Protein AF-A0A8S1ZL82-F1 (afdb_monomer_lite)

Radius of gyration: 38.03 Å; chains: 1; bounding box: 120×97×83 Å

Sequence (830 aa):
MGTSSDPIQDGSDEQQKRSEIYTYEAPWHIYAMNWSVRRDKKYRLAITSLLEQYPNRVEIVQLDESNGEIRSDPNLSFEHPYPPTKTIFIPDKECQRPDLLATSSDFLRLWRIADDHSRVELKSCLNSNKNSEFCGPLTSFDWNEAEPRRIGTSSTDTTCTIWDIEREAVDTQLIAHDKEVFDIAWGGVGVFASVSADGSVRVFDLRDKEHSTIIYESSEPDTPLVRLGWNKQDPRYMATIIMDSAKVVVLDIRFPALPVVELQRHQASVNAIAWAPHSSCHICTAGDDSQALIWDISSMGQHVEGGLDPILAYTAGAEIEQLQWSSSQPDWVAIAFSTKLQILRVSIKSMRKKVLQLGSYFRQIYQDTPQQSIGYLVVMAQPCKDGLSSQNISTLVQLSNSSFPILPLSASTLLSASSATLYNKLLSLVAMASATFSVAKPSLQGFSEFSGLRNSSALPFAKKSSSDEFVSFVSFQTSAMGSNGGYRKGVTEAKIKVAINGFGRIGRNFLRCWHGRKDSPLDVVVINDTGGVKQASHLLKYDSTLGIFDADVKPSGDAALSVDGKIIQIVSDRNPSNLPWGELGIDLVIEGTGVFVDRDGAGKHLQAGAKKVLITAPGKGDIPTYVVGVNAELYSHEDTIISNASCTTNCLAPFVKVLDQKFGIIKGTMTTTHSYTGDQRLLDASHRDLRRARAAALNIVPTSTGAAKAVALVLPNLKGKLNGIALRVPTPNVSVVDLVVQVSKKTFAEEVNAAFRDAAEKELKGILDVCDEPLVSVDFRCSDVSSTIDSSLTMVMGDDMVKVIAWYDNEWGYSQRVVDLADIVANNWK

Structure (mmCIF, N/CA/C/O backbone):
data_AF-A0A8S1ZL82-F1
#
_entry.id   AF-A0A8S1ZL82-F1
#
loop_
_atom_site.group_PDB
_atom_site.id
_atom_site.type_symbol
_atom_site.label_atom_id
_atom_site.label_alt_id
_atom_site.label_comp_id
_atom_site.label_asym_id
_atom_site.label_entity_id
_atom_site.label_seq_id
_atom_site.pdbx_PDB_ins_code
_atom_site.Cartn_x
_atom_site.Cartn_y
_atom_site.Cartn_z
_atom_site.occupancy
_atom_site.B_iso_or_equiv
_atom_site.auth_seq_id
_atom_site.auth_comp_id
_atom_site.auth_asym_id
_atom_site.auth_atom_id
_atom_site.pdbx_PDB_model_num
ATOM 1 N N . MET A 1 1 ? 76.113 -52.908 -28.881 1.00 34.47 1 MET A N 1
ATOM 2 C CA . MET A 1 1 ? 76.705 -51.868 -28.014 1.00 34.47 1 MET A CA 1
ATOM 3 C C . MET A 1 1 ? 75.876 -50.612 -28.230 1.00 34.47 1 MET A C 1
ATOM 5 O O . MET A 1 1 ? 75.814 -50.190 -29.368 1.00 34.47 1 MET A O 1
ATOM 9 N N . GLY A 1 2 ? 75.137 -50.015 -27.306 1.00 31.36 2 GLY A N 1
ATOM 10 C CA . GLY A 1 2 ? 74.846 -50.250 -25.895 1.00 31.36 2 GLY A CA 1
ATOM 11 C C . GLY A 1 2 ? 74.041 -49.029 -25.405 1.00 31.36 2 GLY A C 1
ATOM 12 O O . GLY A 1 2 ? 74.426 -47.917 -25.742 1.00 31.36 2 GLY A O 1
ATOM 13 N N . THR A 1 3 ? 72.944 -49.285 -24.670 1.00 29.55 3 THR A N 1
ATOM 14 C CA . THR A 1 3 ? 72.361 -48.498 -23.541 1.00 29.55 3 THR A CA 1
ATOM 15 C C . THR A 1 3 ? 71.909 -47.041 -23.793 1.00 29.55 3 THR A C 1
ATOM 17 O O . THR A 1 3 ? 72.737 -46.188 -24.075 1.00 29.55 3 THR A O 1
ATOM 20 N N . SER A 1 4 ? 70.592 -46.743 -23.821 1.00 30.91 4 SER A N 1
ATOM 21 C CA . SER A 1 4 ? 69.729 -46.250 -22.699 1.00 30.91 4 SER A CA 1
ATOM 22 C C . SER A 1 4 ? 70.247 -44.951 -22.054 1.00 30.91 4 SER A C 1
ATOM 24 O O . SER A 1 4 ? 71.387 -44.942 -21.614 1.00 30.91 4 SER A O 1
ATOM 26 N N . SER A 1 5 ? 69.500 -43.849 -21.935 1.00 28.42 5 SER A N 1
ATOM 27 C CA . SER A 1 5 ? 68.243 -43.701 -21.179 1.00 28.42 5 SER A CA 1
ATOM 28 C C . SER A 1 5 ? 67.666 -42.279 -21.338 1.00 28.42 5 SER A C 1
ATOM 30 O O . SER A 1 5 ? 68.441 -41.323 -21.332 1.00 28.42 5 SER A O 1
ATOM 32 N N . ASP A 1 6 ? 66.337 -42.135 -21.374 1.00 33.97 6 ASP A N 1
ATOM 33 C CA . ASP A 1 6 ? 65.649 -40.870 -21.053 1.00 33.97 6 ASP A CA 1
ATOM 34 C C . ASP A 1 6 ? 65.973 -40.419 -19.616 1.00 33.97 6 ASP A C 1
ATOM 36 O O . ASP A 1 6 ? 66.209 -41.258 -18.736 1.00 33.97 6 ASP A O 1
ATOM 40 N N . PRO A 1 7 ? 65.893 -39.106 -19.345 1.00 33.12 7 PRO A N 1
ATOM 41 C CA . PRO A 1 7 ? 64.862 -38.704 -18.398 1.00 33.12 7 PRO A CA 1
ATOM 42 C C . PRO A 1 7 ? 64.059 -37.480 -18.854 1.00 33.12 7 PRO A C 1
ATOM 44 O O . PRO A 1 7 ? 64.580 -36.487 -19.355 1.00 33.12 7 PRO A O 1
ATOM 47 N N . ILE A 1 8 ? 62.762 -37.579 -18.581 1.00 40.31 8 ILE A N 1
ATOM 48 C CA . ILE A 1 8 ? 61.794 -36.492 -18.452 1.00 40.31 8 ILE A CA 1
ATOM 49 C C . ILE A 1 8 ? 62.389 -35.401 -17.546 1.00 40.31 8 ILE A C 1
ATOM 51 O O . ILE A 1 8 ? 62.760 -35.688 -16.407 1.00 40.31 8 ILE A O 1
ATOM 55 N N . GLN A 1 9 ? 62.457 -34.162 -18.035 1.00 30.42 9 GLN A N 1
ATOM 56 C CA . GLN A 1 9 ? 62.711 -32.983 -17.210 1.00 30.42 9 GLN A CA 1
ATOM 57 C C . GLN A 1 9 ? 61.569 -31.985 -17.401 1.00 30.42 9 GLN A C 1
ATOM 59 O O . GLN A 1 9 ? 61.278 -31.560 -18.519 1.00 30.42 9 GLN A O 1
ATOM 64 N N . ASP A 1 10 ? 60.913 -31.701 -16.277 1.00 28.47 10 ASP A N 1
ATOM 65 C CA . ASP A 1 10 ? 59.808 -30.772 -16.081 1.00 28.47 10 ASP A CA 1
ATOM 66 C C . ASP A 1 10 ? 59.998 -29.458 -16.844 1.00 28.47 10 ASP A C 1
ATOM 68 O O . ASP A 1 10 ? 60.932 -28.694 -16.589 1.00 28.47 10 ASP A O 1
ATOM 72 N N . GLY A 1 11 ? 59.049 -29.156 -17.730 1.00 26.94 11 GLY A N 1
ATOM 73 C CA . GLY A 1 11 ? 58.775 -27.783 -18.120 1.00 26.94 11 GLY A CA 1
ATOM 74 C C . GLY A 1 11 ? 58.165 -27.074 -16.919 1.00 26.94 11 GLY A C 1
ATOM 75 O O . GLY A 1 11 ? 56.974 -27.208 -16.657 1.00 26.94 11 GLY A O 1
ATOM 76 N N . SER A 1 12 ? 58.993 -26.359 -16.165 1.00 29.56 12 SER A N 1
ATOM 77 C CA . SER A 1 12 ? 58.534 -25.415 -15.157 1.00 29.56 12 SER A CA 1
ATOM 78 C C . SER A 1 12 ? 57.616 -24.386 -15.820 1.00 29.56 12 SER A C 1
ATOM 80 O O . SER A 1 12 ? 58.075 -23.568 -16.618 1.00 29.56 12 SER A O 1
ATOM 82 N N . ASP A 1 13 ? 56.329 -24.441 -15.475 1.00 32.41 13 ASP A N 1
ATOM 83 C CA . ASP A 1 13 ? 55.344 -23.382 -15.685 1.00 32.41 13 ASP A CA 1
ATOM 84 C C . ASP A 1 13 ? 55.840 -22.080 -15.025 1.00 32.41 13 ASP A C 1
ATOM 86 O O . ASP A 1 13 ? 55.470 -21.737 -13.900 1.00 32.41 13 ASP A O 1
ATOM 90 N N . GLU A 1 14 ? 56.666 -21.307 -15.729 1.00 33.59 14 GLU A N 1
ATOM 91 C CA . GLU A 1 14 ? 56.833 -19.878 -15.466 1.00 33.59 14 GLU A CA 1
ATOM 92 C C . GLU A 1 14 ? 55.603 -19.127 -16.001 1.00 33.59 14 GLU A C 1
ATOM 94 O O . GLU A 1 14 ? 55.660 -18.323 -16.930 1.00 33.59 14 GLU A O 1
ATOM 99 N N . GLN A 1 15 ? 54.443 -19.373 -15.388 1.00 36.78 15 GLN A N 1
ATOM 100 C CA . GLN A 1 15 ? 53.343 -18.418 -15.428 1.00 36.78 15 GLN A CA 1
ATOM 101 C C . GLN A 1 15 ? 53.740 -17.234 -14.540 1.00 36.78 15 GLN A C 1
ATOM 103 O O . GLN A 1 15 ? 53.527 -17.237 -13.327 1.00 36.78 15 GLN A O 1
ATOM 108 N N . GLN A 1 16 ? 54.361 -16.227 -15.158 1.00 38.34 16 GLN A N 1
ATOM 109 C CA . GLN A 1 16 ? 54.589 -14.903 -14.580 1.00 38.34 16 GLN A CA 1
ATOM 110 C C . GLN A 1 16 ? 53.343 -14.459 -13.795 1.00 38.34 16 GLN A C 1
ATOM 112 O O . GLN A 1 16 ? 52.263 -14.268 -14.363 1.00 38.34 16 GLN A O 1
ATOM 117 N N . LYS A 1 17 ? 53.483 -14.330 -12.470 1.00 42.28 17 LYS A N 1
ATOM 118 C CA . LYS A 1 17 ? 52.454 -13.809 -11.560 1.00 42.28 17 LYS A CA 1
ATOM 119 C C . LYS A 1 17 ? 52.067 -12.398 -12.022 1.00 42.28 17 LYS A C 1
ATOM 121 O O . LYS A 1 17 ? 52.764 -11.436 -11.714 1.00 42.28 17 LYS A O 1
ATOM 126 N N . ARG A 1 18 ? 50.978 -12.269 -12.787 1.00 58.09 18 ARG A N 1
ATOM 127 C CA . ARG A 1 18 ? 50.411 -10.964 -13.159 1.00 58.09 18 ARG A CA 1
ATOM 128 C C . ARG A 1 18 ? 50.005 -10.226 -11.882 1.00 58.09 18 ARG A C 1
ATOM 130 O O . ARG A 1 18 ? 49.326 -10.815 -11.042 1.00 58.09 18 ARG A O 1
ATOM 137 N N . SER A 1 19 ? 50.430 -8.969 -11.742 1.00 60.78 19 SER A N 1
ATOM 138 C CA . SER A 1 19 ? 50.039 -8.126 -10.609 1.00 60.78 19 SER A CA 1
ATOM 139 C C . SER A 1 19 ? 48.513 -8.003 -10.538 1.00 60.78 19 SER A C 1
ATOM 141 O O . SER A 1 19 ? 47.848 -7.833 -11.558 1.00 60.78 19 SER A O 1
ATOM 143 N N . GLU A 1 20 ? 47.947 -8.108 -9.337 1.00 81.00 20 GLU A N 1
ATOM 144 C CA . GLU A 1 20 ? 46.503 -7.943 -9.102 1.00 81.00 20 GLU A CA 1
ATOM 145 C C . GLU A 1 20 ? 46.113 -6.470 -8.885 1.00 81.00 20 GLU A C 1
ATOM 147 O O . GLU A 1 20 ? 44.926 -6.144 -8.825 1.00 81.00 20 GLU A O 1
ATOM 152 N N . ILE A 1 21 ? 47.115 -5.587 -8.788 1.00 89.12 21 ILE A N 1
ATOM 153 C CA . ILE A 1 21 ? 46.979 -4.146 -8.573 1.00 89.12 21 ILE A CA 1
ATOM 154 C C . ILE A 1 21 ? 47.953 -3.422 -9.501 1.00 89.12 21 ILE A C 1
ATOM 156 O O . ILE A 1 21 ? 49.148 -3.725 -9.509 1.00 89.12 21 ILE A O 1
ATOM 160 N N . TYR A 1 22 ? 47.460 -2.435 -10.241 1.00 93.06 22 TYR A N 1
ATOM 161 C CA . TYR A 1 22 ? 48.294 -1.540 -11.042 1.00 93.06 22 TYR A CA 1
ATOM 162 C C . TYR A 1 22 ? 48.077 -0.103 -10.587 1.00 93.06 22 TYR A C 1
ATOM 164 O O . TYR A 1 22 ? 46.942 0.293 -10.330 1.00 93.06 22 TYR A O 1
ATOM 172 N N . THR A 1 23 ? 49.163 0.659 -10.458 1.00 93.31 23 THR A N 1
ATOM 173 C CA . THR A 1 23 ? 49.137 2.048 -9.982 1.00 93.31 23 THR A CA 1
ATOM 174 C C . THR A 1 23 ? 49.694 2.969 -11.058 1.00 93.31 23 THR A C 1
ATOM 176 O O . THR A 1 23 ? 50.734 2.675 -11.640 1.00 93.31 23 THR A O 1
ATOM 179 N N . TYR A 1 24 ? 49.010 4.082 -11.287 1.00 95.19 24 TYR A N 1
ATOM 180 C CA . TYR A 1 24 ? 49.462 5.218 -12.076 1.00 95.19 24 TYR A CA 1
ATOM 181 C C . TYR A 1 24 ? 49.553 6.436 -11.163 1.00 95.19 24 TYR A C 1
ATOM 183 O O . TYR A 1 24 ? 48.659 6.662 -10.346 1.00 95.19 24 TYR A O 1
ATOM 191 N N . GLU A 1 25 ? 50.620 7.212 -11.296 1.00 95.19 25 GLU A N 1
ATOM 192 C CA . GLU A 1 25 ? 50.813 8.452 -10.552 1.00 95.19 25 GLU A CA 1
ATOM 193 C C . GLU A 1 25 ? 50.710 9.623 -11.525 1.00 95.19 25 GLU A C 1
ATOM 195 O O . GLU A 1 25 ? 51.560 9.806 -12.396 1.00 95.19 25 GLU A O 1
ATOM 200 N N . ALA A 1 26 ? 49.624 10.380 -11.399 1.00 93.31 26 ALA A N 1
ATOM 201 C CA . ALA A 1 26 ? 49.391 11.580 -12.176 1.00 93.31 26 ALA A CA 1
ATOM 202 C C . ALA A 1 26 ? 50.237 12.741 -11.618 1.00 93.31 26 ALA A C 1
ATOM 204 O O . ALA A 1 26 ? 50.506 12.802 -10.417 1.00 93.31 26 ALA A O 1
ATOM 205 N N . PRO A 1 27 ? 50.615 13.723 -12.451 1.00 91.69 27 PRO A N 1
ATOM 206 C CA . PRO A 1 27 ? 51.364 14.894 -11.992 1.00 91.69 27 PRO A CA 1
ATOM 207 C C . PRO A 1 27 ? 50.510 15.890 -11.183 1.00 91.69 27 PRO A C 1
ATOM 209 O O . PRO A 1 27 ? 51.008 16.937 -10.772 1.00 91.69 27 PRO A O 1
ATOM 212 N N . TRP A 1 28 ? 49.224 15.600 -10.983 1.00 94.00 28 TRP A N 1
ATOM 213 C CA . TRP A 1 28 ? 48.234 16.465 -10.347 1.00 94.00 28 TRP A CA 1
ATOM 214 C C . TRP A 1 28 ? 47.187 15.643 -9.587 1.00 94.00 28 TRP A C 1
ATOM 216 O O . TRP A 1 28 ? 47.090 14.428 -9.761 1.00 94.00 28 TRP A O 1
ATOM 226 N N . HIS A 1 29 ? 46.399 16.308 -8.739 1.00 93.56 29 HIS A N 1
ATOM 227 C CA . HIS A 1 29 ? 45.322 15.677 -7.975 1.00 93.56 29 HIS A CA 1
ATOM 228 C C . HIS A 1 29 ? 44.190 15.204 -8.893 1.00 93.56 29 HIS A C 1
ATOM 230 O O . HIS A 1 29 ? 43.649 16.005 -9.661 1.00 93.56 29 HIS A O 1
ATOM 236 N N . ILE A 1 30 ? 43.815 13.927 -8.807 1.00 95.06 30 ILE A N 1
ATOM 237 C CA . ILE A 1 30 ? 42.776 13.332 -9.652 1.00 95.06 30 ILE A CA 1
ATOM 238 C C . ILE A 1 30 ? 41.400 13.634 -9.060 1.00 95.06 30 ILE A C 1
ATOM 240 O O . ILE A 1 30 ? 41.096 13.230 -7.945 1.00 95.06 30 ILE A O 1
ATOM 244 N N . TYR A 1 31 ? 40.561 14.339 -9.819 1.00 94.50 31 TYR A N 1
ATOM 245 C CA . TYR A 1 31 ? 39.250 14.801 -9.366 1.00 94.50 31 TYR A CA 1
ATOM 246 C C . TYR A 1 31 ? 38.098 13.899 -9.801 1.00 94.50 31 TYR A C 1
ATOM 248 O O . TYR A 1 31 ? 37.243 13.545 -8.992 1.00 94.50 31 TYR A O 1
ATOM 256 N N . ALA A 1 32 ? 38.083 13.502 -11.074 1.00 95.25 32 ALA A N 1
ATOM 257 C CA . ALA A 1 32 ? 37.112 12.570 -11.629 1.00 95.25 32 ALA A CA 1
ATOM 258 C C . ALA A 1 32 ? 37.806 11.546 -12.529 1.00 95.25 32 ALA A C 1
ATOM 260 O O . ALA A 1 32 ? 38.863 11.800 -13.112 1.00 95.25 32 ALA A O 1
ATOM 261 N N . MET A 1 33 ? 37.189 10.373 -12.663 1.00 96.19 33 MET A N 1
ATOM 262 C CA . MET A 1 33 ? 37.662 9.332 -13.569 1.00 96.19 33 MET A CA 1
ATOM 263 C C . MET A 1 33 ? 36.523 8.464 -14.094 1.00 96.19 33 MET A C 1
ATOM 265 O O . MET A 1 33 ? 35.478 8.349 -13.452 1.00 96.19 33 MET A O 1
ATOM 269 N N . ASN A 1 34 ? 36.731 7.813 -15.241 1.00 96.69 34 ASN A N 1
ATOM 270 C CA . ASN A 1 34 ? 35.786 6.820 -15.755 1.00 96.69 34 ASN A CA 1
ATOM 271 C C . ASN A 1 34 ? 36.421 5.840 -16.742 1.00 96.69 34 ASN A C 1
ATOM 273 O O . ASN A 1 34 ? 37.385 6.169 -17.435 1.00 96.69 34 ASN A O 1
ATOM 277 N N . TRP A 1 35 ? 35.855 4.636 -16.816 1.00 96.19 35 TRP A N 1
ATOM 278 C CA . TRP A 1 35 ? 36.300 3.589 -17.728 1.00 96.19 35 TRP A CA 1
ATOM 279 C C . TRP A 1 35 ? 35.743 3.795 -19.129 1.00 96.19 35 TRP A C 1
ATOM 281 O O . TRP A 1 35 ? 34.566 4.091 -19.320 1.00 96.19 35 TRP A O 1
ATOM 291 N N . SER A 1 36 ? 36.557 3.496 -20.135 1.00 94.50 36 SER A N 1
ATOM 292 C CA . SER A 1 36 ? 36.021 3.254 -21.463 1.00 94.50 36 SER A CA 1
ATOM 293 C C . SER A 1 36 ? 35.287 1.913 -21.503 1.00 94.50 36 SER A C 1
ATOM 295 O O . SER A 1 36 ? 35.782 0.884 -21.028 1.00 94.50 36 SER A O 1
ATOM 297 N N . VAL A 1 37 ? 34.096 1.915 -22.100 1.00 93.00 37 VAL A N 1
ATOM 298 C CA . VAL A 1 37 ? 33.268 0.707 -22.232 1.00 93.00 37 VAL A CA 1
ATOM 299 C C . VAL A 1 37 ? 33.460 -0.014 -23.568 1.00 93.00 37 VAL A C 1
ATOM 301 O O . VAL A 1 37 ? 32.912 -1.100 -23.765 1.00 93.00 37 VAL A O 1
ATOM 304 N N . ARG A 1 38 ? 34.232 0.577 -24.486 1.00 90.56 38 ARG A N 1
ATOM 305 C CA . ARG A 1 38 ? 34.455 0.043 -25.829 1.00 90.56 38 ARG A CA 1
ATOM 306 C C . ARG A 1 38 ? 35.262 -1.257 -25.790 1.00 90.56 38 ARG A C 1
ATOM 308 O O . ARG A 1 38 ? 36.257 -1.365 -25.074 1.00 90.56 38 ARG A O 1
ATOM 315 N N . ARG A 1 39 ? 34.869 -2.248 -26.597 1.00 86.56 39 ARG A N 1
ATOM 316 C CA . ARG A 1 39 ? 35.555 -3.555 -26.648 1.00 86.56 39 ARG A CA 1
ATOM 317 C C . ARG A 1 39 ? 36.928 -3.516 -27.316 1.00 86.56 39 ARG A C 1
ATOM 319 O O . ARG A 1 39 ? 37.782 -4.331 -26.970 1.00 86.56 39 ARG A O 1
ATOM 326 N N . ASP A 1 40 ? 37.135 -2.595 -28.253 1.00 87.38 40 ASP A N 1
ATOM 327 C CA . ASP A 1 40 ? 38.408 -2.398 -28.960 1.00 87.38 40 ASP A CA 1
ATOM 328 C C . ASP A 1 40 ? 39.473 -1.702 -28.094 1.00 87.38 40 ASP A C 1
ATOM 330 O O . ASP A 1 40 ? 40.660 -1.762 -28.414 1.00 87.38 40 ASP A O 1
ATOM 334 N N . LYS A 1 41 ? 39.074 -1.073 -26.980 1.00 86.31 41 LYS A N 1
ATOM 335 C CA . LYS A 1 41 ? 39.950 -0.290 -26.096 1.00 86.31 41 LYS A CA 1
ATOM 336 C C . LYS A 1 41 ? 39.830 -0.745 -24.643 1.00 86.31 41 LYS A C 1
ATOM 338 O O . LYS A 1 41 ? 39.274 -0.059 -23.787 1.00 86.31 41 LYS A O 1
ATOM 343 N N . LYS A 1 42 ? 40.380 -1.928 -24.367 1.00 88.12 42 LYS A N 1
ATOM 344 C CA . LYS A 1 42 ? 40.428 -2.496 -23.015 1.00 88.12 42 LYS A CA 1
ATOM 345 C C . LYS A 1 42 ? 41.344 -1.693 -22.098 1.00 88.12 42 LYS A C 1
ATOM 347 O O . LYS A 1 42 ? 42.352 -1.144 -22.529 1.00 88.12 42 LYS A O 1
ATOM 352 N N . TYR A 1 43 ? 40.982 -1.684 -20.822 1.00 90.50 43 TYR A N 1
ATOM 353 C CA . TYR A 1 43 ? 41.719 -1.061 -19.724 1.00 90.50 43 TYR A CA 1
ATOM 354 C C . TYR A 1 43 ? 42.044 0.428 -19.894 1.00 90.50 43 TYR A C 1
ATOM 356 O O . TYR A 1 43 ? 43.037 0.915 -19.360 1.00 90.50 43 TYR A O 1
ATOM 364 N N . ARG A 1 44 ? 41.213 1.149 -20.646 1.00 93.88 44 ARG A N 1
ATOM 365 C CA . ARG A 1 44 ? 41.360 2.583 -20.876 1.00 93.88 44 ARG A CA 1
ATOM 366 C C . ARG A 1 44 ? 40.502 3.370 -19.891 1.00 93.88 44 ARG A C 1
ATOM 368 O O . ARG A 1 44 ? 39.325 3.043 -19.724 1.00 93.88 44 ARG A O 1
ATOM 375 N N . LEU A 1 45 ? 41.065 4.409 -19.285 1.00 95.88 45 LEU A N 1
ATOM 376 C CA . LEU A 1 45 ? 40.366 5.351 -18.415 1.00 95.88 45 LEU A CA 1
ATOM 377 C C . LEU A 1 45 ? 40.640 6.789 -18.846 1.00 95.88 45 LEU A C 1
ATOM 379 O O . LEU A 1 45 ? 41.697 7.087 -19.391 1.00 95.88 45 LEU A O 1
ATOM 383 N N . ALA A 1 46 ? 39.699 7.677 -18.558 1.00 96.62 46 ALA A N 1
ATOM 384 C CA . ALA A 1 46 ? 39.932 9.113 -18.550 1.00 96.62 46 ALA A CA 1
ATOM 385 C C . ALA A 1 46 ? 40.069 9.559 -17.097 1.00 96.62 46 ALA A C 1
ATOM 387 O O . ALA A 1 46 ? 39.293 9.111 -16.251 1.00 96.62 46 ALA A O 1
ATOM 388 N N . ILE A 1 47 ? 41.026 10.440 -16.830 1.00 96.69 47 ILE A N 1
ATOM 389 C CA . ILE A 1 47 ? 41.244 11.090 -15.539 1.00 96.69 47 ILE A CA 1
ATOM 390 C C . ILE A 1 47 ? 41.242 12.608 -15.729 1.00 96.69 47 ILE A C 1
ATOM 392 O O . ILE A 1 47 ? 41.659 13.111 -16.775 1.00 96.69 47 ILE A O 1
ATOM 396 N N . THR A 1 48 ? 40.764 13.343 -14.729 1.00 96.44 48 THR A N 1
ATOM 397 C CA . THR A 1 48 ? 40.682 14.811 -14.765 1.00 96.44 48 THR A CA 1
ATOM 398 C C . THR A 1 48 ? 41.341 15.436 -13.546 1.00 96.44 48 THR A C 1
ATOM 400 O O . THR A 1 48 ? 41.302 14.861 -12.458 1.00 96.44 48 THR A O 1
ATOM 403 N N . SER A 1 49 ? 41.948 16.609 -13.718 1.00 94.94 49 SER A N 1
ATOM 404 C CA . SER A 1 49 ? 42.671 17.291 -12.645 1.00 94.94 49 SER A CA 1
ATOM 405 C C . SER A 1 49 ? 41.779 18.178 -11.779 1.00 94.94 49 SER A C 1
ATOM 407 O O . SER A 1 49 ? 40.818 18.766 -12.279 1.00 94.94 49 SER A O 1
ATOM 409 N N . LEU A 1 50 ? 42.182 18.367 -10.521 1.00 92.06 50 LEU A N 1
ATOM 410 C CA . LEU A 1 50 ? 41.791 19.499 -9.678 1.00 92.06 50 LEU A CA 1
ATOM 411 C C . LEU A 1 50 ? 43.015 20.393 -9.447 1.00 92.06 50 LEU A C 1
ATOM 413 O O . LEU A 1 50 ? 43.870 20.086 -8.618 1.00 92.06 50 LEU A O 1
ATOM 417 N N . LEU A 1 51 ? 43.119 21.480 -10.209 1.00 90.56 51 LEU A N 1
ATOM 418 C CA . LEU A 1 51 ? 44.180 22.480 -10.083 1.00 90.56 51 LEU A CA 1
ATOM 419 C C . LEU A 1 51 ? 43.587 23.824 -9.654 1.00 90.56 51 LEU A C 1
ATOM 421 O O . LEU A 1 51 ? 42.641 24.310 -10.275 1.00 90.56 51 LEU A O 1
ATOM 425 N N . GLU A 1 52 ? 44.179 24.438 -8.626 1.00 81.06 52 GLU A N 1
ATOM 426 C CA . GLU A 1 52 ? 43.810 25.787 -8.164 1.00 81.06 52 GLU A CA 1
ATOM 427 C C . GLU A 1 52 ? 44.136 26.868 -9.207 1.00 81.06 52 GLU A C 1
ATOM 429 O O . GLU A 1 52 ? 43.438 27.875 -9.310 1.00 81.06 52 GLU A O 1
ATOM 434 N N . GLN A 1 53 ? 45.198 26.660 -9.994 1.00 77.94 53 GLN A N 1
ATOM 435 C CA . GLN A 1 53 ? 45.612 27.555 -11.074 1.00 77.94 53 GLN A CA 1
ATOM 436 C C . GLN A 1 53 ? 45.186 26.975 -12.427 1.00 77.94 53 GLN A C 1
ATOM 438 O O . GLN A 1 53 ? 45.488 25.826 -12.744 1.00 77.94 53 GLN A O 1
ATOM 443 N N . TYR A 1 54 ? 44.490 27.782 -13.227 1.00 74.38 54 TYR A N 1
ATOM 444 C CA . TYR A 1 54 ? 44.034 27.408 -14.567 1.00 74.38 54 TYR A CA 1
ATOM 445 C C . TYR A 1 54 ? 45.190 27.315 -15.580 1.00 74.38 54 TYR A C 1
ATOM 447 O O . TYR A 1 54 ? 46.146 28.089 -15.467 1.00 74.38 54 TYR A O 1
ATOM 455 N N . PRO A 1 55 ? 45.083 26.457 -16.618 1.00 87.69 55 PRO A N 1
ATOM 456 C CA . PRO A 1 55 ? 43.965 25.559 -16.945 1.00 87.69 55 PRO A CA 1
ATOM 457 C C . PRO A 1 55 ? 44.056 24.179 -16.265 1.00 87.69 55 PRO A C 1
ATOM 459 O O . PRO A 1 55 ? 45.131 23.709 -15.902 1.00 87.69 55 PRO A O 1
ATOM 462 N N . ASN A 1 56 ? 42.913 23.499 -16.142 1.00 93.75 56 ASN A N 1
ATOM 463 C CA . ASN A 1 56 ? 42.851 22.097 -15.718 1.00 93.75 56 ASN A CA 1
ATOM 464 C C . ASN A 1 56 ? 43.202 21.159 -16.885 1.00 93.75 56 ASN A C 1
ATOM 466 O O . ASN A 1 56 ? 43.358 21.598 -18.024 1.00 93.75 56 ASN A O 1
ATOM 470 N N . ARG A 1 57 ? 43.355 19.861 -16.621 1.00 93.31 57 ARG A N 1
ATOM 471 C CA . ARG A 1 57 ? 43.753 18.855 -17.612 1.00 93.31 57 ARG A CA 1
ATOM 472 C C . ARG A 1 57 ? 42.837 17.641 -17.589 1.00 93.31 57 ARG A C 1
ATOM 474 O O . ARG A 1 57 ? 42.338 17.238 -16.540 1.00 93.31 57 ARG A O 1
ATOM 481 N N . VAL A 1 58 ? 42.655 17.054 -18.765 1.00 95.19 58 VAL A N 1
ATOM 482 C CA . VAL A 1 58 ? 42.043 15.740 -18.961 1.00 95.19 58 VAL A CA 1
ATOM 483 C C . VAL A 1 58 ? 43.065 14.866 -19.670 1.00 95.19 58 VAL A C 1
ATOM 485 O O . VAL A 1 58 ? 43.671 15.289 -20.653 1.00 95.19 58 VAL A O 1
ATOM 488 N N . GLU A 1 59 ? 43.275 13.660 -19.160 1.00 95.06 59 GLU A N 1
ATOM 489 C CA . GLU A 1 59 ? 44.252 12.714 -19.692 1.00 95.06 59 GLU A CA 1
ATOM 490 C C . GLU A 1 59 ? 43.608 11.337 -19.841 1.00 95.06 59 GLU A C 1
ATOM 492 O O . GLU A 1 59 ? 42.883 10.871 -18.958 1.00 95.06 59 GLU A O 1
ATOM 497 N N . ILE A 1 60 ? 43.852 10.686 -20.979 1.00 95.31 60 ILE A N 1
ATOM 498 C CA . ILE A 1 60 ? 43.427 9.308 -21.218 1.00 95.31 60 ILE A CA 1
ATOM 499 C C . ILE A 1 60 ? 44.618 8.387 -20.981 1.00 95.31 60 ILE A C 1
ATOM 501 O O . ILE A 1 60 ? 45.658 8.500 -21.631 1.00 95.31 60 ILE A O 1
ATOM 505 N N . VAL A 1 61 ? 44.437 7.450 -20.058 1.00 94.94 61 VAL A N 1
ATOM 506 C CA . VAL A 1 61 ? 45.441 6.467 -19.657 1.00 94.94 61 VAL A CA 1
ATOM 507 C C . VAL A 1 61 ? 44.972 5.062 -20.005 1.00 94.94 61 VAL A C 1
ATOM 509 O O . VAL A 1 61 ? 43.772 4.774 -20.020 1.00 94.94 61 VAL A O 1
ATOM 512 N N . GLN A 1 62 ? 45.906 4.162 -20.291 1.00 93.25 62 GLN A N 1
ATOM 513 C CA . GLN A 1 62 ? 45.593 2.786 -20.653 1.00 93.25 62 GLN A CA 1
ATOM 514 C C . GLN A 1 62 ? 46.605 1.812 -20.050 1.00 93.25 62 GLN A C 1
ATOM 516 O O . GLN A 1 62 ? 47.813 2.020 -20.151 1.00 93.25 62 GLN A O 1
ATOM 521 N N . LEU A 1 63 ? 46.113 0.733 -19.433 1.00 92.31 63 LEU A N 1
ATOM 522 C CA . LEU A 1 63 ? 46.972 -0.370 -18.999 1.00 92.31 63 LEU A CA 1
ATOM 523 C C . LEU A 1 63 ? 47.462 -1.151 -20.219 1.00 92.31 63 LEU A C 1
ATOM 525 O O . LEU A 1 63 ? 46.660 -1.690 -20.987 1.00 92.31 63 LEU A O 1
ATOM 529 N N . ASP A 1 64 ? 48.775 -1.274 -20.341 1.00 86.44 64 ASP A N 1
ATOM 530 C CA . ASP A 1 64 ? 49.406 -2.210 -21.255 1.00 86.44 64 ASP A CA 1
ATOM 531 C C . ASP A 1 64 ? 49.596 -3.557 -20.536 1.00 86.44 64 ASP A C 1
ATOM 533 O O . ASP A 1 64 ? 50.404 -3.711 -19.621 1.00 86.44 64 ASP A O 1
ATOM 537 N N . GLU A 1 65 ? 48.810 -4.561 -20.932 1.00 80.56 65 GLU A N 1
ATOM 538 C CA . GLU A 1 65 ? 48.843 -5.893 -20.311 1.00 80.56 65 GLU A CA 1
ATOM 539 C C . GLU A 1 65 ? 50.199 -6.603 -20.453 1.00 80.56 65 GLU A C 1
ATOM 541 O O . GLU A 1 65 ? 50.471 -7.542 -19.701 1.00 80.56 65 GLU A O 1
ATOM 546 N N . SER A 1 66 ? 51.030 -6.206 -21.424 1.00 80.94 66 SER A N 1
ATOM 547 C CA . SER A 1 66 ? 52.295 -6.885 -21.719 1.00 80.94 66 SER A CA 1
ATOM 548 C C . SER A 1 66 ? 53.401 -6.548 -20.717 1.00 80.94 66 SER A C 1
ATOM 550 O O . SER A 1 66 ? 54.198 -7.418 -20.371 1.00 80.94 66 SER A O 1
ATOM 552 N N . ASN A 1 67 ? 53.425 -5.311 -20.220 1.00 82.00 67 ASN A N 1
ATOM 553 C CA . ASN A 1 67 ? 54.391 -4.824 -19.230 1.00 82.00 67 ASN A CA 1
ATOM 554 C C . ASN A 1 67 ? 53.761 -4.569 -17.853 1.00 82.00 67 ASN A C 1
ATOM 556 O O . ASN A 1 67 ? 54.491 -4.456 -16.874 1.00 82.00 67 ASN A O 1
ATOM 560 N N . GLY A 1 68 ? 52.427 -4.528 -17.757 1.00 83.56 68 GLY A N 1
ATOM 561 C CA . GLY A 1 68 ? 51.728 -4.249 -16.508 1.00 83.56 68 GLY A CA 1
ATOM 562 C C . GLY A 1 68 ? 51.847 -2.794 -16.057 1.00 83.56 68 GLY A C 1
ATOM 563 O O . GLY A 1 68 ? 51.721 -2.524 -14.867 1.00 83.56 68 GLY A O 1
ATOM 564 N N . GLU A 1 69 ? 52.100 -1.862 -16.972 1.00 88.38 69 GLU A N 1
ATOM 565 C CA . GLU A 1 69 ? 52.181 -0.433 -16.680 1.00 88.38 69 GLU A CA 1
ATOM 566 C C . GLU A 1 69 ? 50.988 0.308 -17.279 1.00 88.38 69 GLU A C 1
ATOM 568 O O . GLU A 1 69 ? 50.531 0.028 -18.390 1.00 88.38 69 GLU A O 1
ATOM 573 N N . ILE A 1 70 ? 50.473 1.280 -16.531 1.00 91.62 70 ILE A N 1
ATOM 574 C CA . ILE A 1 70 ? 49.473 2.213 -17.040 1.00 91.62 70 ILE A CA 1
ATOM 575 C C . ILE A 1 70 ? 50.226 3.343 -17.730 1.00 91.62 70 ILE A C 1
ATOM 577 O O . ILE A 1 70 ? 50.992 4.065 -17.094 1.00 91.62 70 ILE A O 1
ATOM 581 N N . ARG A 1 71 ? 50.015 3.480 -19.036 1.00 89.56 71 ARG A N 1
ATOM 582 C CA . ARG A 1 71 ? 50.646 4.508 -19.862 1.00 89.56 71 ARG A CA 1
ATOM 583 C C . ARG A 1 71 ? 49.660 5.620 -20.147 1.00 89.56 71 ARG A C 1
ATOM 585 O O . ARG A 1 71 ? 48.486 5.354 -20.407 1.00 89.56 71 ARG A O 1
ATOM 592 N N . SER A 1 72 ? 50.152 6.849 -20.150 1.00 87.56 72 SER A N 1
ATOM 593 C CA . SER A 1 72 ? 49.437 7.964 -20.745 1.00 87.56 72 SER A CA 1
ATOM 594 C C . SER A 1 72 ? 49.958 8.252 -22.145 1.00 87.56 72 SER A C 1
ATOM 596 O O . SER A 1 72 ? 51.142 8.066 -22.437 1.00 87.56 72 SER A O 1
ATOM 598 N N . ASP A 1 73 ? 49.054 8.665 -23.029 1.00 84.31 73 ASP A N 1
ATOM 599 C CA . ASP A 1 73 ? 49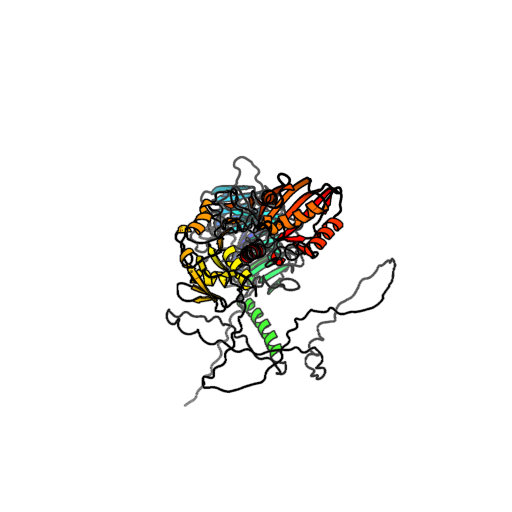.417 9.166 -24.350 1.00 84.31 73 ASP A CA 1
ATOM 600 C C . ASP A 1 73 ? 49.365 10.702 -24.323 1.00 84.31 73 ASP A C 1
ATOM 602 O O . ASP A 1 73 ? 48.285 11.265 -24.110 1.00 84.31 73 ASP A O 1
ATOM 606 N N . PRO A 1 74 ? 50.492 11.403 -24.555 1.00 84.69 74 PRO A N 1
ATOM 607 C CA . PRO A 1 74 ? 50.515 12.860 -24.631 1.00 84.69 74 PRO A CA 1
ATOM 608 C C . PRO A 1 74 ? 49.538 13.445 -25.661 1.00 84.69 74 PRO A C 1
ATOM 610 O O . PRO A 1 74 ? 49.038 14.546 -25.452 1.00 84.69 74 PRO A O 1
ATOM 613 N N . ASN A 1 75 ? 49.228 12.721 -26.744 1.00 88.06 75 ASN A N 1
ATOM 614 C CA . ASN A 1 75 ? 48.269 13.165 -27.765 1.00 88.06 75 ASN A CA 1
ATOM 615 C C . ASN A 1 75 ? 46.811 13.084 -27.289 1.00 88.06 75 ASN A C 1
ATOM 617 O O . ASN A 1 75 ? 45.922 13.711 -27.870 1.00 88.06 75 ASN A O 1
ATOM 621 N N . LEU A 1 76 ? 46.566 12.311 -26.228 1.00 91.00 76 LEU A N 1
ATOM 622 C CA . LEU A 1 76 ? 45.269 12.155 -25.579 1.00 91.00 76 LEU A CA 1
ATOM 623 C C . LEU A 1 76 ? 45.187 12.918 -24.245 1.00 91.00 76 LEU A C 1
ATOM 625 O O . LEU A 1 76 ? 44.276 12.684 -23.448 1.00 91.00 76 LEU A O 1
ATOM 629 N N . SER A 1 77 ? 46.129 13.836 -24.015 1.00 92.50 77 SER A N 1
ATOM 630 C CA . SER A 1 77 ? 46.123 14.801 -22.918 1.00 92.50 77 SER A CA 1
ATOM 631 C C . SER A 1 77 ? 45.785 16.189 -23.460 1.00 92.50 77 SER A C 1
ATOM 633 O O . SER A 1 77 ? 46.389 16.649 -24.428 1.00 92.50 77 SER A O 1
ATOM 635 N N . PHE A 1 78 ? 44.813 16.868 -22.857 1.00 94.19 78 PHE A N 1
ATOM 636 C CA . PHE A 1 78 ? 44.355 18.180 -23.315 1.00 94.19 78 PHE A CA 1
ATOM 637 C C . PHE A 1 78 ? 43.923 19.079 -22.153 1.00 94.19 78 PHE A C 1
ATOM 639 O O . PHE A 1 78 ? 43.656 18.623 -21.038 1.00 94.19 78 PHE A O 1
ATOM 646 N N . GLU A 1 79 ? 43.886 20.384 -22.415 1.00 94.06 79 GLU A N 1
ATOM 647 C CA . GLU A 1 79 ? 43.517 21.394 -21.424 1.00 94.06 79 GLU A CA 1
ATOM 648 C C . GLU A 1 79 ? 41.998 21.544 -21.311 1.00 94.06 79 GLU A C 1
ATOM 650 O O . GLU A 1 79 ? 41.260 21.483 -22.296 1.00 94.06 79 GLU A O 1
ATOM 655 N N . HIS A 1 80 ? 41.533 21.779 -20.089 1.00 94.25 80 HIS A N 1
ATOM 656 C CA . HIS A 1 80 ? 40.143 22.026 -19.757 1.00 94.25 80 HIS A CA 1
ATOM 657 C C . HIS A 1 80 ? 40.019 23.350 -18.984 1.00 94.25 80 HIS A C 1
ATOM 659 O O . HIS A 1 80 ? 40.785 23.576 -18.042 1.00 94.25 80 HIS A O 1
ATOM 665 N N . PRO A 1 81 ? 39.063 24.233 -19.330 1.00 90.69 81 PRO A N 1
ATOM 666 C CA . PRO A 1 81 ? 38.975 25.558 -18.715 1.00 90.69 81 PRO A CA 1
ATOM 667 C C . PRO A 1 81 ? 38.747 25.533 -17.204 1.00 90.69 81 PRO A C 1
ATOM 669 O O . PRO A 1 81 ? 39.264 26.396 -16.514 1.00 90.69 81 PRO A O 1
ATOM 672 N N . TYR A 1 82 ? 38.014 24.541 -16.693 1.00 91.00 82 TYR A N 1
ATOM 673 C CA . TYR A 1 82 ? 37.652 24.404 -15.276 1.00 91.00 82 TYR A CA 1
ATOM 674 C C . TYR A 1 82 ? 37.888 22.982 -14.752 1.00 91.00 82 TYR A C 1
ATOM 676 O O . TYR A 1 82 ? 37.975 22.072 -15.573 1.00 91.00 82 TYR A O 1
ATOM 684 N N . PRO A 1 83 ? 37.985 22.742 -13.432 1.00 92.31 83 PRO A N 1
ATOM 685 C CA . PRO A 1 83 ? 38.056 21.384 -12.894 1.00 92.31 83 PRO A CA 1
ATOM 686 C C . PRO A 1 83 ? 36.806 20.581 -13.288 1.00 92.31 83 PRO A C 1
ATOM 688 O O . PRO A 1 83 ? 35.695 21.003 -12.953 1.00 92.31 83 PRO A O 1
ATOM 691 N N . PRO A 1 84 ? 36.936 19.455 -14.016 1.00 94.25 84 PRO A N 1
ATOM 692 C CA . PRO A 1 84 ? 35.766 18.689 -14.416 1.00 94.25 84 PRO A CA 1
ATOM 693 C C . PRO A 1 84 ? 35.215 17.849 -13.259 1.00 94.25 84 PRO A C 1
ATOM 695 O O . PRO A 1 84 ? 35.896 16.926 -12.813 1.00 94.25 84 PRO A O 1
ATOM 698 N N . THR A 1 85 ? 33.984 18.120 -12.817 1.00 93.44 85 THR A N 1
ATOM 699 C CA . THR A 1 85 ? 33.325 17.421 -11.689 1.00 93.44 85 THR A CA 1
ATOM 700 C C . THR A 1 85 ? 33.017 15.957 -11.986 1.00 93.44 85 THR A C 1
ATOM 702 O O . THR A 1 85 ? 32.987 15.122 -11.083 1.00 93.44 85 THR A O 1
ATOM 705 N N . LYS A 1 86 ? 32.815 15.624 -13.262 1.00 95.69 86 LYS A N 1
ATOM 706 C CA . LYS A 1 86 ? 32.592 14.265 -13.748 1.00 95.69 86 LYS A CA 1
ATOM 707 C C . LYS A 1 86 ? 33.109 14.145 -15.178 1.00 95.69 86 LYS A C 1
ATOM 709 O O . LYS A 1 86 ? 33.164 15.119 -15.933 1.00 95.69 86 LYS A O 1
ATOM 714 N N . THR A 1 87 ? 33.498 12.933 -15.553 1.00 96.81 87 THR A N 1
ATOM 715 C CA . THR A 1 87 ? 33.925 12.572 -16.910 1.00 96.81 87 THR A CA 1
ATOM 716 C C . THR A 1 87 ? 33.335 11.209 -17.243 1.00 96.81 87 THR A C 1
ATOM 718 O O . THR A 1 87 ? 33.320 10.353 -16.367 1.00 96.81 87 THR A O 1
ATOM 721 N N . ILE A 1 88 ? 32.784 10.997 -18.440 1.00 97.19 88 ILE A N 1
ATOM 722 C CA . ILE A 1 88 ? 32.170 9.713 -18.836 1.00 97.19 88 ILE A CA 1
ATOM 723 C C . ILE A 1 88 ? 32.357 9.510 -20.344 1.00 97.19 88 ILE A C 1
ATOM 725 O O . ILE A 1 88 ? 32.085 10.413 -21.139 1.00 97.19 88 ILE A O 1
ATOM 729 N N . PHE A 1 89 ? 32.811 8.321 -20.752 1.00 96.50 89 PHE A N 1
ATOM 730 C CA . PHE A 1 89 ? 32.835 7.929 -22.165 1.00 96.50 89 PHE A CA 1
ATOM 731 C C . PHE A 1 89 ? 31.430 7.599 -22.662 1.00 96.50 89 PHE A C 1
ATOM 733 O O . PHE A 1 89 ? 30.604 7.082 -21.913 1.00 96.50 89 PHE A O 1
ATOM 740 N N . ILE A 1 90 ? 31.178 7.795 -23.954 1.00 95.31 90 ILE A N 1
ATOM 741 C CA . ILE A 1 90 ? 29.939 7.313 -24.568 1.00 95.31 90 ILE A CA 1
ATOM 742 C C . ILE A 1 90 ? 29.722 5.816 -24.256 1.00 95.31 90 ILE A C 1
ATOM 744 O O . ILE A 1 90 ? 30.651 5.018 -24.433 1.00 95.31 90 ILE A O 1
ATOM 748 N N . PRO A 1 91 ? 28.519 5.401 -23.803 1.00 93.69 91 PRO A N 1
ATOM 749 C CA . PRO A 1 91 ? 28.236 4.023 -23.416 1.00 93.69 91 PRO A CA 1
ATOM 750 C C . PRO A 1 91 ? 28.014 3.120 -24.643 1.00 93.69 91 PRO A C 1
ATOM 752 O O . PRO A 1 91 ? 26.969 2.495 -24.806 1.00 93.69 91 PRO A O 1
ATOM 755 N N . ASP A 1 92 ? 29.000 3.054 -25.537 1.00 91.88 92 ASP A N 1
ATOM 756 C CA . ASP A 1 92 ? 28.963 2.258 -26.762 1.00 91.88 92 ASP A CA 1
ATOM 757 C C . ASP A 1 92 ? 29.978 1.109 -26.714 1.00 91.88 92 ASP A C 1
ATOM 759 O O . ASP A 1 92 ? 31.168 1.274 -26.979 1.00 91.88 92 ASP A O 1
ATOM 763 N N . LYS A 1 93 ? 29.494 -0.086 -26.362 1.00 89.44 93 LYS A N 1
ATOM 764 C CA . LYS A 1 93 ? 30.330 -1.292 -26.240 1.00 89.44 93 LYS A CA 1
ATOM 765 C C . LYS A 1 93 ? 30.732 -1.881 -27.594 1.00 89.44 93 LYS A C 1
ATOM 767 O O . LYS A 1 93 ? 31.783 -2.514 -27.681 1.00 89.44 93 LYS A O 1
ATOM 772 N N . GLU A 1 94 ? 29.890 -1.707 -28.613 1.00 88.62 94 GLU A N 1
ATOM 773 C CA . GLU A 1 94 ? 30.047 -2.319 -29.942 1.00 88.62 94 GLU A CA 1
ATOM 774 C C . GLU A 1 94 ? 30.769 -1.399 -30.938 1.00 88.62 94 GLU A C 1
ATOM 776 O O . GLU A 1 94 ? 30.976 -1.788 -32.085 1.00 88.62 94 GLU A O 1
ATOM 781 N N . CYS A 1 95 ? 31.178 -0.203 -30.500 1.00 87.50 95 CYS A N 1
ATOM 782 C CA . CYS A 1 95 ? 31.984 0.739 -31.281 1.00 87.50 95 CYS A CA 1
ATOM 783 C C . CYS A 1 95 ? 31.294 1.209 -32.576 1.00 87.50 95 CYS A C 1
ATOM 785 O O . CYS A 1 95 ? 31.944 1.411 -33.600 1.00 87.50 95 CYS A O 1
ATOM 787 N N . GLN A 1 96 ? 29.971 1.368 -32.539 1.00 87.69 96 GLN A N 1
ATOM 788 C CA . GLN A 1 96 ? 29.153 1.824 -33.668 1.00 87.69 96 GLN A CA 1
ATOM 789 C C . GLN A 1 96 ? 29.175 3.347 -33.845 1.00 87.69 96 GLN A C 1
ATOM 791 O O . GLN A 1 96 ? 28.858 3.855 -34.920 1.00 87.69 96 GLN A O 1
ATOM 796 N N . ARG A 1 97 ? 29.512 4.085 -32.787 1.00 87.88 97 ARG A N 1
ATOM 797 C CA . ARG A 1 97 ? 29.546 5.544 -32.742 1.00 87.88 97 ARG A CA 1
ATOM 798 C C . ARG A 1 97 ? 30.986 6.062 -32.646 1.00 87.88 97 ARG A C 1
ATOM 800 O O . ARG A 1 97 ? 31.889 5.335 -32.213 1.00 87.88 97 ARG A O 1
ATOM 807 N N . PRO A 1 98 ? 31.209 7.337 -33.022 1.00 89.75 98 PRO A N 1
ATOM 808 C CA . PRO A 1 98 ? 32.479 8.005 -32.774 1.00 89.75 98 PRO A CA 1
ATOM 809 C C . PRO A 1 98 ? 32.874 7.909 -31.300 1.00 89.75 98 PRO A C 1
ATOM 811 O O . PRO A 1 98 ? 32.011 7.937 -30.420 1.00 89.75 98 PRO A O 1
ATOM 814 N N . ASP A 1 99 ? 34.172 7.808 -31.033 1.00 93.38 99 ASP A N 1
ATOM 815 C CA . ASP A 1 99 ? 34.687 7.777 -29.668 1.00 93.38 99 ASP A CA 1
ATOM 816 C C . ASP A 1 99 ? 34.529 9.167 -29.036 1.00 93.38 99 ASP A C 1
ATOM 818 O O . ASP A 1 99 ? 35.192 10.131 -29.430 1.00 93.38 99 ASP A O 1
ATOM 822 N N . LEU A 1 100 ? 33.573 9.282 -28.112 1.00 95.31 100 LEU A N 1
ATOM 823 C CA . LEU A 1 100 ? 33.230 10.531 -27.442 1.00 95.31 100 LEU A CA 1
ATOM 824 C C . LEU A 1 100 ? 33.505 10.431 -25.943 1.00 95.31 100 LEU A C 1
ATOM 826 O O . LEU A 1 100 ? 33.208 9.418 -25.305 1.00 95.31 100 LEU A O 1
ATOM 830 N N . LEU A 1 101 ? 34.004 11.529 -25.387 1.00 96.56 101 LEU A N 1
ATOM 831 C CA . LEU A 1 101 ? 34.192 11.747 -23.960 1.00 96.56 101 LEU A CA 1
ATOM 832 C C . LEU A 1 101 ? 33.405 12.994 -23.551 1.00 96.56 101 LEU A C 1
ATOM 834 O O . LEU A 1 101 ? 33.560 14.044 -24.169 1.00 96.56 101 LEU A O 1
ATOM 838 N N . ALA A 1 102 ? 32.557 12.890 -22.532 1.00 97.38 102 ALA A N 1
ATOM 839 C CA . ALA A 1 102 ? 31.854 14.034 -21.960 1.00 97.38 102 ALA A CA 1
ATOM 840 C C . ALA A 1 102 ? 32.518 14.490 -20.660 1.00 97.38 102 ALA A C 1
ATOM 842 O O . ALA A 1 102 ? 32.956 13.652 -19.871 1.00 97.38 102 ALA A O 1
ATOM 843 N N . THR A 1 103 ? 32.545 15.801 -20.419 1.00 97.06 103 THR A N 1
ATOM 844 C CA . THR A 1 103 ? 33.020 16.405 -19.165 1.00 97.06 103 THR A CA 1
ATOM 845 C C . THR A 1 103 ? 32.039 17.460 -18.653 1.00 97.06 103 THR A C 1
ATOM 847 O O . THR A 1 103 ? 31.451 18.197 -19.451 1.00 97.06 103 THR A O 1
ATOM 850 N N . SER A 1 104 ? 31.861 17.543 -17.329 1.00 94.69 104 SER A N 1
ATOM 851 C CA . SER A 1 104 ? 31.037 18.572 -16.671 1.00 94.69 104 SER A CA 1
ATOM 852 C C . SER A 1 104 ? 31.880 19.622 -15.961 1.00 94.69 104 SER A C 1
ATOM 854 O O . SER A 1 104 ? 32.818 19.286 -15.247 1.00 94.69 104 SER A O 1
ATOM 856 N N . SER A 1 105 ? 31.516 20.891 -16.125 1.00 90.75 105 SER A N 1
ATOM 857 C CA . SER A 1 105 ? 32.037 22.025 -15.351 1.00 90.75 105 SER A CA 1
ATOM 858 C C . SER A 1 105 ? 31.007 23.164 -15.366 1.00 90.75 105 SER A C 1
ATOM 860 O O . SER A 1 105 ? 29.843 22.922 -15.086 1.00 90.75 105 SER A O 1
ATOM 862 N N . ASP A 1 106 ? 31.373 24.386 -15.752 1.00 88.31 106 ASP A N 1
ATOM 863 C CA . ASP A 1 106 ? 30.441 25.431 -16.206 1.00 88.31 106 ASP A CA 1
ATOM 864 C C . ASP A 1 106 ? 29.419 24.929 -17.248 1.00 88.31 106 ASP A C 1
ATOM 866 O O . ASP A 1 106 ? 28.233 25.217 -17.128 1.00 88.31 106 ASP A O 1
ATOM 870 N N . PHE A 1 107 ? 29.858 24.138 -18.232 1.00 91.81 107 PHE A N 1
ATOM 871 C CA . PHE A 1 107 ? 29.012 23.581 -19.293 1.00 91.81 107 PHE A CA 1
ATOM 872 C C . PHE A 1 107 ? 29.310 22.102 -19.532 1.00 91.81 107 PHE A C 1
ATOM 874 O O . PHE A 1 107 ? 30.382 21.602 -19.177 1.00 91.81 107 PHE A O 1
ATOM 881 N N . LEU A 1 108 ? 28.381 21.410 -20.195 1.00 94.75 108 LEU A N 1
ATOM 882 C CA . LEU A 1 108 ? 28.605 20.048 -20.669 1.00 94.75 108 LEU A CA 1
ATOM 883 C C . LEU A 1 108 ? 29.405 20.109 -21.974 1.00 94.75 108 LEU A C 1
ATOM 885 O O . LEU A 1 108 ? 28.927 20.631 -22.982 1.00 94.75 108 LEU A O 1
ATOM 889 N N . ARG A 1 109 ? 30.625 19.569 -21.978 1.00 95.31 109 ARG A N 1
ATOM 890 C CA . ARG A 1 109 ? 31.481 19.520 -23.173 1.00 95.31 109 ARG A CA 1
ATOM 891 C C . ARG A 1 109 ? 31.577 18.104 -23.706 1.00 95.31 109 ARG A C 1
ATOM 893 O O . ARG A 1 109 ? 31.767 17.163 -22.941 1.00 95.31 109 ARG A O 1
ATOM 900 N N . LEU A 1 110 ? 31.468 17.970 -25.023 1.00 96.31 110 LEU A N 1
ATOM 901 C CA . LEU A 1 110 ? 31.677 16.723 -25.748 1.00 96.31 110 LEU A CA 1
ATOM 902 C C . LEU A 1 110 ? 32.987 16.811 -26.519 1.00 96.31 110 LEU A C 1
ATOM 904 O O . LEU A 1 110 ? 33.155 17.675 -27.380 1.00 96.31 110 LEU A O 1
ATOM 908 N N . TRP A 1 111 ? 33.888 15.885 -26.238 1.00 96.12 111 TRP A N 1
ATOM 909 C CA . TRP A 1 111 ? 35.189 15.754 -26.872 1.00 96.12 111 TRP A CA 1
ATOM 910 C C . TRP A 1 111 ? 35.172 14.539 -27.787 1.00 96.12 111 TRP A C 1
ATOM 912 O O . TRP A 1 111 ? 34.723 13.465 -27.389 1.00 96.12 111 TRP A O 1
ATOM 922 N N . ARG A 1 112 ? 35.651 14.700 -29.016 1.00 95.12 112 ARG A N 1
ATOM 923 C CA . ARG A 1 112 ? 35.836 13.604 -29.961 1.00 95.12 112 ARG A CA 1
ATOM 924 C C . ARG A 1 112 ? 37.290 13.166 -29.933 1.00 95.12 112 ARG A C 1
ATOM 926 O O . ARG A 1 112 ? 38.185 13.974 -30.162 1.00 95.12 112 ARG A O 1
ATOM 933 N N . ILE A 1 113 ? 37.506 11.881 -29.698 1.00 94.06 113 ILE A N 1
ATOM 934 C CA . ILE A 1 113 ? 38.820 11.252 -29.800 1.00 94.06 113 ILE A CA 1
ATOM 935 C C . ILE A 1 113 ? 38.957 10.749 -31.238 1.00 94.06 113 ILE A C 1
ATOM 937 O O . ILE A 1 113 ? 38.057 10.080 -31.752 1.00 94.06 113 ILE A O 1
ATOM 941 N N . ALA A 1 114 ? 40.036 11.130 -31.920 1.00 89.44 114 ALA A N 1
ATOM 942 C CA . ALA A 1 114 ? 40.275 10.685 -33.287 1.00 89.44 114 ALA A CA 1
ATOM 943 C C . ALA A 1 114 ? 40.499 9.161 -33.333 1.00 89.44 114 ALA A C 1
ATOM 945 O O . ALA A 1 114 ? 41.113 8.590 -32.432 1.00 89.44 114 ALA A O 1
ATOM 946 N N . ASP A 1 115 ? 40.005 8.493 -34.381 1.00 81.94 115 ASP A N 1
ATOM 947 C CA . ASP A 1 115 ? 40.066 7.025 -34.489 1.00 81.94 115 ASP A CA 1
ATOM 948 C C . ASP A 1 115 ? 41.516 6.499 -34.543 1.00 81.94 115 ASP A C 1
ATOM 950 O O . ASP A 1 115 ? 41.800 5.382 -34.100 1.00 81.94 115 ASP A O 1
ATOM 954 N N . ASP A 1 116 ? 42.438 7.329 -35.038 1.00 80.81 116 ASP A N 1
ATOM 955 C CA . ASP A 1 116 ? 43.885 7.103 -35.094 1.00 80.81 116 ASP A CA 1
ATOM 956 C C . ASP A 1 116 ? 44.627 7.474 -33.795 1.00 80.81 116 ASP A C 1
ATOM 958 O O . ASP A 1 116 ? 45.839 7.290 -33.719 1.00 80.81 116 ASP A O 1
ATOM 962 N N . HIS A 1 117 ? 43.910 7.946 -32.766 1.00 77.00 117 HIS A N 1
ATOM 963 C CA . HIS A 1 117 ? 44.442 8.405 -31.473 1.00 77.00 117 HIS A CA 1
ATOM 964 C C . HIS A 1 117 ? 45.411 9.587 -31.599 1.00 77.00 117 HIS A C 1
ATOM 966 O O . HIS A 1 117 ? 46.175 9.863 -30.680 1.00 77.00 117 HIS A O 1
ATOM 972 N N . SER A 1 118 ? 45.374 10.324 -32.715 1.00 80.50 118 SER A N 1
ATOM 973 C CA . SER A 1 118 ? 46.336 11.402 -32.951 1.00 80.50 118 SER A CA 1
ATOM 974 C C . SER A 1 118 ? 46.031 12.674 -32.158 1.00 80.50 118 SER A C 1
ATOM 976 O O . SER A 1 118 ? 46.910 13.522 -32.019 1.00 80.50 118 SER A O 1
ATOM 978 N N . ARG A 1 119 ? 44.771 12.874 -31.740 1.00 87.38 119 ARG A N 1
ATOM 979 C CA . ARG A 1 119 ? 44.298 14.085 -31.050 1.00 87.38 119 ARG A CA 1
ATOM 980 C C . ARG A 1 119 ? 42.909 13.916 -30.441 1.00 87.38 119 ARG A C 1
ATOM 982 O O . ARG A 1 119 ? 42.110 13.090 -30.890 1.00 87.38 119 ARG A O 1
ATOM 989 N N . VAL A 1 120 ? 42.602 14.790 -29.487 1.00 92.50 120 VAL A N 1
ATOM 990 C CA . VAL A 1 120 ? 41.256 15.009 -28.948 1.00 92.50 120 VAL A CA 1
ATOM 991 C C . VAL A 1 120 ? 40.779 16.402 -29.351 1.00 92.50 120 VAL A C 1
ATOM 993 O O . VAL A 1 120 ? 41.487 17.387 -29.156 1.00 92.50 120 VAL A O 1
ATOM 996 N N . GLU A 1 121 ? 39.584 16.494 -29.930 1.00 93.69 121 GLU A N 1
ATOM 997 C CA . GLU A 1 121 ? 38.990 17.755 -30.382 1.00 93.69 121 GLU A CA 1
ATOM 998 C C . GLU A 1 121 ? 37.700 18.059 -29.622 1.00 93.69 121 GLU A C 1
ATOM 1000 O O . GLU A 1 121 ? 36.877 17.171 -29.393 1.00 93.69 121 GLU A O 1
ATOM 1005 N N . LEU A 1 122 ? 37.479 19.327 -29.273 1.00 93.94 122 LEU A N 1
ATOM 1006 C CA . LEU A 1 122 ? 36.187 19.765 -28.753 1.00 93.94 122 LEU A CA 1
ATOM 1007 C C . LEU A 1 122 ? 35.149 19.692 -29.880 1.00 93.94 122 LEU A C 1
ATOM 1009 O O . LEU A 1 122 ? 35.245 20.427 -30.861 1.00 93.94 122 LEU A O 1
ATOM 1013 N N . LYS A 1 123 ? 34.157 18.812 -29.735 1.00 93.12 123 LYS A N 1
ATOM 1014 C CA . LYS A 1 123 ? 33.055 18.664 -30.691 1.00 93.12 123 LYS A CA 1
ATOM 1015 C C . LYS A 1 123 ? 31.976 19.716 -30.435 1.00 93.12 123 LYS A C 1
ATOM 1017 O O . LYS A 1 123 ? 31.622 20.458 -31.345 1.00 93.12 123 LYS A O 1
ATOM 1022 N N . SER A 1 124 ? 31.476 19.776 -29.201 1.00 91.94 124 SER A N 1
ATOM 1023 C CA . SER A 1 124 ? 30.337 20.627 -28.838 1.00 91.94 124 SER A CA 1
ATOM 1024 C C . SER A 1 124 ? 30.455 21.103 -27.393 1.00 91.94 124 SER A C 1
ATOM 1026 O O . SER A 1 124 ? 30.884 20.352 -26.516 1.00 91.94 124 SER A O 1
ATOM 1028 N N . CYS A 1 125 ? 30.033 22.340 -27.140 1.00 92.31 125 CYS A N 1
ATOM 1029 C CA . CYS A 1 125 ? 29.857 22.899 -25.802 1.00 92.31 125 CYS A CA 1
ATOM 1030 C C . CYS A 1 125 ? 28.367 23.201 -25.614 1.00 92.31 125 CYS A C 1
ATOM 1032 O O . CYS A 1 125 ? 27.820 24.069 -26.295 1.00 92.31 125 CYS A O 1
ATOM 1034 N N . LEU A 1 126 ? 27.702 22.432 -24.755 1.00 90.38 126 LEU A N 1
ATOM 1035 C CA . LEU A 1 126 ? 26.258 22.462 -24.567 1.00 90.38 126 LEU A CA 1
ATOM 1036 C C . LEU A 1 126 ? 25.908 23.381 -23.390 1.00 90.38 126 LEU A C 1
ATOM 1038 O O . LEU A 1 126 ? 26.252 23.100 -22.242 1.00 90.38 126 LEU A O 1
ATOM 1042 N N . ASN A 1 127 ? 25.224 24.483 -23.704 1.00 84.56 127 ASN A N 1
ATOM 1043 C CA . ASN A 1 127 ? 24.773 25.503 -22.756 1.00 84.56 127 ASN A CA 1
ATOM 1044 C C . ASN A 1 127 ? 23.256 25.719 -22.903 1.00 84.56 127 ASN A C 1
ATOM 1046 O O . ASN A 1 127 ? 22.735 25.782 -24.020 1.00 84.56 127 ASN A O 1
ATOM 1050 N N . SER A 1 128 ? 22.542 25.759 -21.775 1.00 70.81 128 SER A N 1
ATOM 1051 C CA . SER A 1 128 ? 21.076 25.779 -21.712 1.00 70.81 128 SER A CA 1
ATOM 1052 C C . SER A 1 128 ? 20.514 27.172 -21.980 1.00 70.81 128 SER A C 1
ATOM 1054 O O . SER A 1 128 ? 19.387 27.289 -22.463 1.00 70.81 128 SER A O 1
ATOM 1056 N N . ASN A 1 129 ? 21.302 28.229 -21.748 1.00 66.38 129 ASN A N 1
ATOM 1057 C CA . ASN A 1 129 ? 20.853 29.604 -21.913 1.00 66.38 129 ASN A CA 1
ATOM 1058 C C . ASN A 1 129 ? 21.618 30.322 -23.032 1.00 66.38 129 ASN A C 1
ATOM 1060 O O . ASN A 1 129 ? 22.822 30.547 -22.945 1.00 66.38 129 ASN A O 1
ATOM 1064 N N . LYS A 1 130 ? 20.904 30.710 -24.097 1.00 55.91 130 LYS A N 1
ATOM 1065 C CA . LYS A 1 130 ? 21.477 31.492 -25.210 1.00 55.91 130 LYS A CA 1
ATOM 1066 C C . LYS A 1 130 ? 21.558 32.997 -24.913 1.00 55.91 130 LYS A C 1
ATOM 1068 O O . LYS A 1 130 ? 22.211 33.707 -25.669 1.00 55.91 130 LYS A O 1
ATOM 1073 N N . ASN A 1 131 ? 20.895 33.471 -23.849 1.00 49.38 131 ASN A N 1
ATOM 1074 C CA . ASN A 1 131 ? 20.683 34.899 -23.579 1.00 49.38 131 ASN A CA 1
ATOM 1075 C C . ASN A 1 131 ? 21.298 35.414 -22.262 1.00 49.38 131 ASN A C 1
ATOM 1077 O O . ASN A 1 131 ? 21.355 36.630 -22.088 1.00 49.38 131 ASN A O 1
ATOM 1081 N N . SER A 1 132 ? 21.736 34.549 -21.338 1.00 54.75 132 SER A N 1
ATOM 1082 C CA . SER A 1 132 ? 22.460 34.962 -20.123 1.00 54.75 132 SER A CA 1
ATOM 1083 C C . SER A 1 132 ? 23.916 34.508 -20.178 1.00 54.75 132 SER A C 1
ATOM 1085 O O . SER A 1 132 ? 24.215 33.396 -20.602 1.00 54.75 132 SER A O 1
ATOM 1087 N N . GLU A 1 133 ? 24.827 35.357 -19.701 1.00 50.12 133 GLU A N 1
ATOM 1088 C CA . GLU A 1 133 ? 26.243 34.999 -19.507 1.00 50.12 133 GLU A CA 1
ATOM 1089 C C . GLU A 1 133 ? 26.455 34.041 -18.318 1.00 50.12 133 GLU A C 1
ATOM 1091 O O . GLU A 1 133 ? 27.554 33.533 -18.124 1.00 50.12 133 GLU A O 1
ATOM 1096 N N . PHE A 1 134 ? 25.405 33.764 -17.537 1.00 50.78 134 PHE A N 1
ATOM 1097 C CA . PHE A 1 134 ? 25.465 32.944 -16.330 1.00 50.78 134 PHE A CA 1
ATOM 1098 C C . PHE A 1 134 ? 24.388 31.850 -16.363 1.00 50.78 134 PHE A C 1
ATOM 1100 O O . PHE A 1 134 ? 23.190 32.146 -16.353 1.00 50.78 134 PHE A O 1
ATOM 1107 N N . CYS A 1 135 ? 24.838 30.596 -16.411 1.00 66.44 135 CYS A N 1
ATOM 1108 C CA . CYS A 1 135 ? 24.091 29.380 -16.077 1.00 66.44 135 CYS A CA 1
ATOM 1109 C C . CYS A 1 135 ? 24.705 28.813 -14.787 1.00 66.44 135 CYS A C 1
ATOM 1111 O O . CYS A 1 135 ? 25.906 28.996 -14.565 1.00 66.44 135 CYS A O 1
ATOM 1113 N N . GLY A 1 136 ? 23.914 28.150 -13.937 1.00 77.31 136 GLY A N 1
ATOM 1114 C CA . GLY A 1 136 ? 24.472 27.440 -12.785 1.00 77.31 136 GLY A CA 1
ATOM 1115 C C . GLY A 1 136 ? 25.489 26.391 -13.260 1.00 77.31 136 GLY A C 1
ATOM 1116 O O . GLY A 1 136 ? 25.213 25.708 -14.252 1.00 77.31 136 GLY A O 1
ATOM 1117 N N . PRO A 1 137 ? 26.676 26.283 -12.632 1.00 88.62 137 PRO A N 1
ATOM 1118 C CA . PRO A 1 137 ? 27.645 25.254 -12.985 1.00 88.62 137 PRO A CA 1
ATOM 1119 C C . PRO A 1 137 ? 27.073 23.853 -12.747 1.00 88.62 137 PRO A C 1
ATOM 1121 O O . PRO A 1 137 ? 26.309 23.613 -11.807 1.00 88.62 137 PRO A O 1
ATOM 1124 N N . LEU A 1 138 ? 27.486 22.912 -13.591 1.00 94.19 138 LEU A N 1
ATOM 1125 C CA . LEU A 1 138 ? 27.065 21.523 -13.507 1.00 94.19 138 LEU A CA 1
ATOM 1126 C C . LEU A 1 138 ? 27.760 20.816 -12.344 1.00 94.19 138 LEU A C 1
ATOM 1128 O O . LEU A 1 138 ? 28.990 20.746 -12.262 1.00 94.19 138 LEU A O 1
ATOM 1132 N N . THR A 1 139 ? 26.957 20.221 -11.474 1.00 95.25 139 THR A N 1
ATOM 1133 C CA . THR A 1 139 ? 27.433 19.438 -10.330 1.00 95.25 139 THR A CA 1
ATOM 1134 C C . THR A 1 139 ? 27.805 18.017 -10.739 1.00 95.25 139 THR A C 1
ATOM 1136 O O . THR A 1 139 ? 28.781 17.468 -10.235 1.00 95.25 139 THR A O 1
ATOM 1139 N N . SER A 1 140 ? 27.058 17.430 -11.680 1.00 96.31 140 SER A N 1
ATOM 1140 C CA . SER A 1 140 ? 27.245 16.065 -12.171 1.00 96.31 140 SER A CA 1
ATOM 1141 C C . SER A 1 140 ? 26.471 15.838 -13.478 1.00 96.31 140 SER A C 1
ATOM 1143 O O . SER A 1 140 ? 25.713 16.690 -13.952 1.00 96.31 140 SER A O 1
ATOM 1145 N N . PHE A 1 141 ? 26.663 14.667 -14.082 1.00 97.56 141 PHE A N 1
ATOM 1146 C CA . PHE A 1 141 ? 25.854 14.167 -15.189 1.00 97.56 141 PHE A CA 1
ATOM 1147 C C . PHE A 1 141 ? 25.871 12.635 -15.251 1.00 97.56 141 PHE A C 1
ATOM 1149 O O . PHE A 1 141 ? 26.736 11.984 -14.664 1.00 97.56 141 PHE A O 1
ATOM 1156 N N . ASP A 1 142 ? 24.929 12.047 -15.983 1.00 97.38 142 ASP A N 1
ATOM 1157 C CA . ASP A 1 142 ? 24.959 10.629 -16.342 1.00 97.38 142 ASP A CA 1
ATOM 1158 C C . ASP A 1 142 ? 24.512 10.428 -17.792 1.00 97.38 142 ASP A C 1
ATOM 1160 O O . ASP A 1 142 ? 23.671 11.164 -18.331 1.00 97.38 142 ASP A O 1
ATOM 1164 N N . TRP A 1 143 ? 25.090 9.415 -18.431 1.00 96.06 143 TRP A N 1
ATOM 1165 C CA . TRP A 1 143 ? 24.789 9.057 -19.810 1.00 96.06 143 TRP A CA 1
ATOM 1166 C C . TRP A 1 143 ? 23.732 7.959 -19.836 1.00 96.06 143 TRP A C 1
ATOM 1168 O O . TRP A 1 143 ? 23.851 6.948 -19.145 1.00 96.06 143 TRP A O 1
ATOM 1178 N N . ASN A 1 144 ? 22.692 8.120 -20.653 1.00 94.88 144 ASN A N 1
ATOM 1179 C CA . ASN A 1 144 ? 21.683 7.078 -20.765 1.00 94.88 144 ASN A CA 1
ATOM 1180 C C . ASN A 1 144 ? 22.242 5.879 -21.556 1.00 94.88 144 ASN A C 1
ATOM 1182 O O . ASN A 1 144 ? 22.426 5.957 -22.769 1.00 94.88 144 ASN A O 1
ATOM 1186 N N . GLU A 1 145 ? 22.500 4.758 -20.877 1.00 91.50 145 GLU A N 1
ATOM 1187 C CA . GLU A 1 145 ? 22.997 3.528 -21.515 1.00 91.50 145 GLU A CA 1
ATOM 1188 C C . GLU A 1 145 ? 21.986 2.904 -22.492 1.00 91.50 145 GLU A C 1
ATOM 1190 O O . GLU A 1 145 ? 22.382 2.288 -23.481 1.00 91.50 145 GLU A O 1
ATOM 1195 N N . ALA A 1 146 ? 20.683 3.061 -22.238 1.00 91.44 146 ALA A N 1
ATOM 1196 C CA . ALA A 1 146 ? 19.628 2.513 -23.089 1.00 91.44 146 ALA A CA 1
ATOM 1197 C C . ALA A 1 146 ? 19.359 3.391 -24.325 1.00 91.44 146 ALA A C 1
ATOM 1199 O O . ALA A 1 146 ? 19.051 2.878 -25.400 1.00 91.44 146 ALA A O 1
ATOM 1200 N N . GLU A 1 147 ? 19.519 4.710 -24.191 1.00 92.69 147 GLU A N 1
ATOM 1201 C CA . GLU A 1 147 ? 19.454 5.682 -25.285 1.00 92.69 147 GLU A CA 1
ATOM 1202 C C . GLU A 1 147 ? 20.723 6.558 -25.319 1.00 92.69 147 GLU A C 1
ATOM 1204 O O . GLU A 1 147 ? 20.675 7.713 -24.892 1.00 92.69 147 GLU A O 1
ATOM 1209 N N . PRO A 1 148 ? 21.848 6.088 -25.900 1.00 92.69 148 PRO A N 1
ATOM 1210 C CA . PRO A 1 148 ? 23.124 6.815 -25.872 1.00 92.69 148 PRO A CA 1
ATOM 1211 C C . PRO A 1 148 ? 23.135 8.180 -26.570 1.00 92.69 148 PRO A C 1
ATOM 1213 O O . PRO A 1 148 ? 24.154 8.858 -26.541 1.00 92.69 148 PRO A O 1
ATOM 1216 N N . ARG A 1 149 ? 22.038 8.609 -27.201 1.00 93.12 149 ARG A N 1
ATOM 1217 C CA . ARG A 1 149 ? 21.885 9.987 -27.690 1.00 93.12 149 ARG A CA 1
ATOM 1218 C C . ARG A 1 149 ? 21.546 10.988 -26.573 1.00 93.12 149 ARG A C 1
ATOM 1220 O O . ARG A 1 149 ? 21.548 12.188 -26.825 1.00 93.12 149 ARG A O 1
ATOM 1227 N N . ARG A 1 150 ? 21.199 10.516 -25.368 1.00 95.56 150 ARG A N 1
ATOM 1228 C CA . ARG A 1 150 ? 20.738 11.351 -24.252 1.00 95.56 150 ARG A CA 1
ATOM 1229 C C . ARG A 1 150 ? 21.738 11.410 -23.104 1.00 95.56 150 ARG A C 1
ATOM 1231 O O . ARG A 1 150 ? 22.221 10.380 -22.637 1.00 95.56 150 ARG A O 1
ATOM 1238 N N . ILE A 1 151 ? 21.958 12.624 -22.605 1.00 97.25 151 ILE A N 1
ATOM 1239 C CA . ILE A 1 151 ? 22.719 12.903 -21.381 1.00 97.25 151 ILE A CA 1
ATOM 1240 C C . ILE A 1 151 ? 21.831 13.706 -20.434 1.00 97.25 151 ILE A C 1
ATOM 1242 O O . ILE A 1 151 ? 21.171 14.646 -20.867 1.00 97.25 151 ILE A O 1
ATOM 1246 N N . GLY A 1 152 ? 21.808 13.341 -19.154 1.00 96.75 152 GLY A N 1
ATOM 1247 C CA . GLY A 1 152 ? 21.163 14.130 -18.105 1.00 96.75 152 GLY A CA 1
ATOM 1248 C C . GLY A 1 152 ? 22.220 14.827 -17.260 1.00 96.75 152 GLY A C 1
ATOM 1249 O O . GLY A 1 152 ? 23.161 14.170 -16.831 1.00 96.75 152 GLY A O 1
ATOM 1250 N N . THR A 1 153 ? 22.080 16.128 -17.023 1.00 97.25 153 THR A N 1
ATOM 1251 C CA . THR A 1 153 ? 22.997 16.939 -16.206 1.00 97.25 153 THR A CA 1
ATOM 1252 C C . THR A 1 153 ? 22.267 17.518 -15.001 1.00 97.25 153 THR A C 1
ATOM 1254 O O . THR A 1 153 ? 21.141 17.990 -15.159 1.00 97.25 153 THR A O 1
ATOM 1257 N N . SER A 1 154 ? 22.916 17.549 -13.839 1.00 96.69 154 SER A N 1
ATOM 1258 C CA . SER A 1 154 ? 22.449 18.242 -12.632 1.00 96.69 154 SER A CA 1
ATOM 1259 C C . SER A 1 154 ? 23.220 19.547 -12.421 1.00 96.69 154 SER A C 1
ATOM 1261 O O . SER A 1 154 ? 24.381 19.659 -12.825 1.00 96.69 154 SER A O 1
ATOM 1263 N N . SER A 1 155 ? 22.580 20.537 -11.803 1.00 94.94 155 SER A N 1
ATOM 1264 C CA . SER A 1 155 ? 23.126 21.887 -11.630 1.00 94.94 155 SER A CA 1
ATOM 1265 C C . SER A 1 155 ? 22.845 22.440 -10.231 1.00 94.94 155 SER A C 1
ATOM 1267 O O . SER A 1 155 ? 21.896 22.036 -9.550 1.00 94.94 155 SER A O 1
ATOM 1269 N N . THR A 1 156 ? 23.663 23.406 -9.812 1.00 93.38 156 THR A N 1
ATOM 1270 C CA . THR A 1 156 ? 23.426 24.183 -8.586 1.00 93.38 156 THR A CA 1
ATOM 1271 C C . THR A 1 156 ? 22.204 25.099 -8.696 1.00 93.38 156 THR A C 1
ATOM 1273 O O . THR A 1 156 ? 21.701 25.578 -7.691 1.00 93.38 156 THR A O 1
ATOM 1276 N N . ASP A 1 157 ? 21.661 25.311 -9.895 1.00 91.19 157 ASP A N 1
ATOM 1277 C CA . ASP A 1 157 ? 20.446 26.108 -10.112 1.00 91.19 157 ASP A CA 1
ATOM 1278 C C . ASP A 1 157 ? 19.132 25.360 -9.823 1.00 91.19 157 ASP A C 1
ATOM 1280 O O . ASP A 1 157 ? 18.071 25.818 -10.245 1.00 91.19 157 ASP A O 1
ATOM 1284 N N . THR A 1 158 ? 19.191 24.229 -9.111 1.00 94.00 158 THR A N 1
ATOM 1285 C CA . THR A 1 158 ? 18.063 23.338 -8.759 1.00 94.00 158 THR A CA 1
ATOM 1286 C C . THR A 1 158 ? 17.484 22.508 -9.918 1.00 94.00 158 THR A C 1
ATOM 1288 O O . THR A 1 158 ? 16.545 21.726 -9.725 1.00 94.00 158 THR A O 1
ATOM 1291 N N . THR A 1 159 ? 18.042 22.620 -11.131 1.00 93.88 159 THR A N 1
ATOM 1292 C CA . THR A 1 159 ? 17.502 21.946 -12.320 1.00 93.88 159 THR A CA 1
ATOM 1293 C C . THR A 1 159 ? 18.265 20.685 -12.729 1.00 93.88 159 THR A C 1
ATOM 1295 O O . THR A 1 159 ? 19.470 20.532 -12.510 1.00 93.88 159 THR A O 1
ATOM 1298 N N . CYS A 1 160 ? 17.539 19.777 -13.385 1.00 95.50 160 CYS A N 1
ATOM 1299 C CA . CYS A 1 160 ? 18.102 18.712 -14.209 1.00 95.50 160 CYS A CA 1
ATOM 1300 C C . CYS A 1 160 ? 17.799 18.999 -15.685 1.00 95.50 160 CYS A C 1
ATOM 1302 O O . CYS A 1 160 ? 16.641 19.184 -16.068 1.00 95.50 160 CYS A O 1
ATOM 1304 N N . THR A 1 161 ? 18.830 19.011 -16.531 1.00 95.31 161 THR A N 1
ATOM 1305 C CA . THR A 1 161 ? 18.692 19.249 -17.978 1.00 95.31 161 THR A CA 1
ATOM 1306 C C . THR A 1 161 ? 19.004 17.982 -18.758 1.00 95.31 161 THR A C 1
ATOM 1308 O O . THR A 1 161 ? 20.039 17.353 -18.551 1.00 95.31 161 THR A O 1
ATOM 1311 N N . ILE A 1 162 ? 18.111 17.605 -19.670 1.00 96.12 162 ILE A N 1
ATOM 1312 C CA . ILE A 1 162 ? 18.297 16.477 -20.577 1.00 96.12 162 ILE A CA 1
ATOM 1313 C C . ILE A 1 162 ? 18.676 16.999 -21.954 1.00 96.12 162 ILE A C 1
ATOM 1315 O O . ILE A 1 162 ? 17.954 17.788 -22.567 1.00 96.12 162 ILE A O 1
ATOM 1319 N N . TRP A 1 163 ? 19.799 16.506 -22.447 1.00 95.62 163 TRP A N 1
ATOM 1320 C CA . TRP A 1 163 ? 20.417 16.882 -23.706 1.00 95.62 163 TRP A CA 1
ATOM 1321 C C . TRP A 1 163 ? 20.221 15.793 -24.742 1.00 95.62 163 TRP A C 1
ATOM 1323 O O . TRP A 1 163 ? 20.408 14.614 -24.442 1.00 95.62 163 TRP A O 1
ATOM 1333 N N . ASP A 1 164 ? 19.914 16.191 -25.971 1.00 94.38 164 ASP A N 1
ATOM 1334 C CA . ASP A 1 164 ? 20.068 15.340 -27.144 1.00 94.38 164 ASP A CA 1
ATOM 1335 C C . ASP A 1 164 ? 21.389 15.706 -27.834 1.00 94.38 164 ASP A C 1
ATOM 1337 O O . ASP A 1 164 ? 21.539 16.799 -28.384 1.00 94.38 164 ASP A O 1
ATOM 1341 N N . ILE A 1 165 ? 22.369 14.803 -27.776 1.00 93.50 165 ILE A N 1
ATOM 1342 C CA . ILE A 1 165 ? 23.730 15.045 -28.279 1.00 93.50 165 ILE A CA 1
ATOM 1343 C C . ILE A 1 165 ? 23.841 14.942 -29.803 1.00 93.50 165 ILE A C 1
ATOM 1345 O O . ILE A 1 165 ? 24.838 15.380 -30.374 1.00 93.50 165 ILE A O 1
ATOM 1349 N N . GLU A 1 166 ? 22.873 14.298 -30.460 1.00 90.75 166 GLU A N 1
ATOM 1350 C CA . GLU A 1 166 ? 22.836 14.199 -31.922 1.00 90.75 166 GLU A CA 1
ATOM 1351 C C . GLU A 1 166 ? 22.278 15.497 -32.509 1.00 90.75 166 GLU A C 1
ATOM 1353 O O . GLU A 1 166 ? 22.731 15.950 -33.558 1.00 90.75 166 GLU A O 1
ATOM 1358 N N . ARG A 1 167 ? 21.326 16.117 -31.800 1.00 91.38 167 ARG A N 1
ATOM 1359 C CA . ARG A 1 167 ? 20.755 17.430 -32.138 1.00 91.38 167 ARG A CA 1
ATOM 1360 C C . ARG A 1 167 ? 21.526 18.611 -31.555 1.00 91.38 167 ARG A C 1
ATOM 1362 O O . ARG A 1 167 ? 21.255 19.742 -31.947 1.00 91.38 167 ARG A O 1
ATOM 1369 N N . GLU A 1 168 ? 22.432 18.350 -30.616 1.00 90.75 168 GLU A N 1
ATOM 1370 C CA . GLU A 1 168 ? 23.203 19.354 -29.871 1.00 90.75 168 GLU A CA 1
ATOM 1371 C C . GLU A 1 168 ? 22.297 20.417 -29.225 1.00 90.75 168 GLU A C 1
ATOM 1373 O O . GLU A 1 168 ? 22.557 21.620 -29.262 1.00 90.75 168 GLU A O 1
ATOM 1378 N N . ALA A 1 169 ? 21.183 19.955 -28.650 1.00 90.75 169 ALA A N 1
ATOM 1379 C CA . ALA A 1 169 ? 20.128 20.806 -28.118 1.00 90.75 169 ALA A CA 1
ATOM 1380 C C . ALA A 1 169 ? 19.553 20.256 -26.808 1.00 90.75 169 ALA A C 1
ATOM 1382 O O . ALA A 1 169 ? 19.600 19.053 -26.537 1.00 90.75 169 ALA A O 1
ATOM 1383 N N . VAL A 1 170 ? 18.967 21.154 -26.013 1.00 92.62 170 VAL A N 1
ATOM 1384 C CA . VAL A 1 170 ? 18.162 20.784 -24.844 1.00 92.62 170 VAL A CA 1
ATOM 1385 C C . VAL A 1 170 ? 16.898 20.068 -25.327 1.00 92.62 170 VAL A C 1
ATOM 1387 O O . VAL A 1 170 ? 16.132 20.624 -26.113 1.00 92.62 170 VAL A O 1
ATOM 1390 N N . ASP A 1 171 ? 16.678 18.842 -24.855 1.00 91.69 171 ASP A N 1
ATOM 1391 C CA . ASP A 1 171 ? 15.439 18.082 -25.077 1.00 91.69 171 ASP A CA 1
ATOM 1392 C C . ASP A 1 171 ? 14.374 18.498 -24.050 1.00 91.69 171 ASP A C 1
ATOM 1394 O O . ASP A 1 171 ? 13.214 18.750 -24.382 1.00 91.69 171 ASP A O 1
ATOM 1398 N N . THR A 1 172 ? 14.771 18.610 -22.779 1.00 92.62 172 THR A N 1
ATOM 1399 C CA . THR A 1 172 ? 13.912 19.130 -21.709 1.00 92.62 172 THR A CA 1
ATOM 1400 C C . THR A 1 172 ? 14.740 19.622 -20.527 1.00 92.62 172 THR A C 1
ATOM 1402 O O . THR A 1 172 ? 15.816 19.093 -20.263 1.00 92.62 172 THR A O 1
ATOM 1405 N N . GLN A 1 173 ? 14.219 20.597 -19.786 1.00 91.94 173 GLN A N 1
ATOM 1406 C CA . GLN A 1 173 ? 14.771 21.046 -18.509 1.00 91.94 173 GLN A CA 1
ATOM 1407 C C . GLN A 1 173 ? 13.681 20.933 -17.446 1.00 91.94 173 GLN A C 1
ATOM 1409 O O . GLN A 1 173 ? 12.527 21.272 -17.711 1.00 91.94 173 GLN A O 1
ATOM 1414 N N . LEU A 1 174 ? 14.037 20.402 -16.281 1.00 92.00 174 LEU A N 1
ATOM 1415 C CA . LEU A 1 174 ? 13.117 20.105 -15.189 1.00 92.00 174 LEU A CA 1
ATOM 1416 C C . LEU A 1 174 ? 13.626 20.792 -13.924 1.00 92.00 174 LEU A C 1
ATOM 1418 O O . LEU A 1 174 ? 14.808 20.675 -13.598 1.00 92.00 174 LEU A O 1
ATOM 1422 N N . ILE A 1 175 ? 12.739 21.485 -13.210 1.00 92.06 175 ILE A N 1
ATOM 1423 C CA . ILE A 1 175 ? 13.015 21.912 -11.834 1.00 92.06 175 ILE A CA 1
ATOM 1424 C C . ILE A 1 175 ? 12.977 20.637 -11.001 1.00 92.06 175 ILE A C 1
ATOM 1426 O O . ILE A 1 175 ? 11.918 20.030 -10.841 1.00 92.06 175 ILE A O 1
ATOM 1430 N N . ALA A 1 176 ? 14.148 20.170 -10.583 1.00 91.44 176 ALA A N 1
ATOM 1431 C CA . ALA A 1 176 ? 14.271 18.852 -9.988 1.00 91.44 176 ALA A CA 1
ATOM 1432 C C . ALA A 1 176 ? 14.003 18.907 -8.481 1.00 91.44 176 ALA A C 1
ATOM 1434 O O . ALA A 1 176 ? 13.266 18.078 -7.947 1.00 91.44 176 ALA A O 1
ATOM 1435 N N . HIS A 1 177 ? 14.570 19.905 -7.810 1.00 95.38 177 HIS A N 1
ATOM 1436 C CA . HIS A 1 177 ? 14.592 20.009 -6.356 1.00 95.38 177 HIS A CA 1
ATOM 1437 C C . HIS A 1 177 ? 14.366 21.446 -5.888 1.00 95.38 177 HIS A C 1
ATOM 1439 O O . HIS A 1 177 ? 14.355 22.371 -6.695 1.00 95.38 177 HIS A O 1
ATOM 1445 N N . ASP A 1 178 ? 14.186 21.625 -4.579 1.00 92.44 178 ASP A N 1
ATOM 1446 C CA . ASP A 1 178 ? 13.998 22.949 -3.966 1.00 92.44 178 ASP A CA 1
ATOM 1447 C C . ASP A 1 178 ? 15.336 23.605 -3.556 1.00 92.44 178 ASP A C 1
ATOM 1449 O O . ASP A 1 178 ? 15.378 24.776 -3.178 1.00 92.44 178 ASP A O 1
ATOM 1453 N N . LYS A 1 179 ? 16.436 22.845 -3.647 1.00 95.19 179 LYS A N 1
ATOM 1454 C CA . LYS A 1 179 ? 17.830 23.257 -3.417 1.00 95.19 179 LYS A CA 1
ATOM 1455 C C . LYS A 1 179 ? 18.752 22.663 -4.499 1.00 95.19 179 LYS A C 1
ATOM 1457 O O . LYS A 1 179 ? 18.279 22.020 -5.439 1.00 95.19 179 LYS A O 1
ATOM 1462 N N . GLU A 1 180 ? 20.056 22.908 -4.395 1.00 95.62 180 GLU A N 1
ATOM 1463 C CA . GLU A 1 180 ? 21.084 22.463 -5.339 1.00 95.62 180 G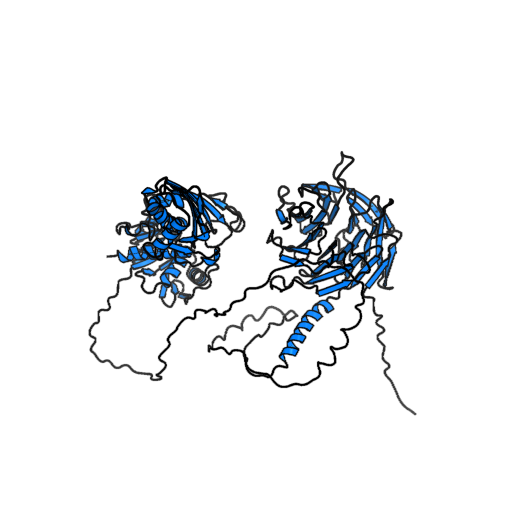LU A CA 1
ATOM 1464 C C . GLU A 1 180 ? 21.032 20.947 -5.578 1.00 95.62 180 GLU A C 1
ATOM 1466 O O . GLU A 1 180 ? 21.018 20.153 -4.636 1.00 95.62 180 GLU A O 1
ATOM 1471 N N . VAL A 1 181 ? 21.061 20.531 -6.847 1.00 97.25 181 VAL A N 1
ATOM 1472 C CA . VAL A 1 181 ? 21.078 19.110 -7.217 1.00 97.25 181 VAL A CA 1
ATOM 1473 C C . VAL A 1 181 ? 22.526 18.651 -7.290 1.00 97.25 181 VAL A C 1
ATOM 1475 O O . VAL A 1 181 ? 23.295 19.219 -8.061 1.00 97.25 181 VAL A O 1
ATOM 1478 N N . PHE A 1 182 ? 22.917 17.625 -6.539 1.00 97.25 182 PHE A N 1
ATOM 1479 C CA . PHE A 1 182 ? 24.312 17.175 -6.474 1.00 97.25 182 PHE A CA 1
ATOM 1480 C C . PHE A 1 182 ? 24.656 16.054 -7.449 1.00 97.25 182 PHE A C 1
ATOM 1482 O O . PHE A 1 182 ? 25.778 16.019 -7.957 1.00 97.25 182 PHE A O 1
ATOM 1489 N N . ASP A 1 183 ? 23.723 15.141 -7.719 1.00 97.62 183 ASP A N 1
ATOM 1490 C CA . ASP A 1 183 ? 23.977 14.017 -8.620 1.00 97.62 183 ASP A CA 1
ATOM 1491 C C . ASP A 1 183 ? 22.716 13.568 -9.360 1.00 97.62 183 ASP A C 1
ATOM 1493 O O . ASP A 1 183 ? 21.587 13.834 -8.939 1.00 97.62 183 ASP A O 1
ATOM 1497 N N . ILE A 1 184 ? 22.932 12.872 -10.474 1.00 97.69 184 ILE A N 1
ATOM 1498 C CA . ILE A 1 184 ? 21.903 12.328 -11.357 1.00 97.69 184 ILE A CA 1
ATOM 1499 C C . ILE A 1 184 ? 22.340 10.946 -11.851 1.00 97.69 184 ILE A C 1
ATOM 1501 O O . ILE A 1 184 ? 23.512 10.737 -12.164 1.00 97.69 184 ILE A O 1
ATOM 1505 N N . ALA A 1 185 ? 21.401 10.003 -11.945 1.00 97.56 185 ALA A N 1
ATOM 1506 C CA . ALA A 1 185 ? 21.657 8.659 -12.460 1.00 97.56 185 ALA A CA 1
ATOM 1507 C C . ALA A 1 185 ? 20.475 8.127 -13.282 1.00 97.56 185 ALA A C 1
ATOM 1509 O O . ALA A 1 185 ? 19.321 8.197 -12.857 1.00 97.56 185 ALA A O 1
ATOM 1510 N N . TRP A 1 186 ? 20.753 7.536 -14.445 1.00 96.81 186 TRP A N 1
ATOM 1511 C CA . TRP A 1 186 ? 19.743 6.878 -15.278 1.00 96.81 186 TRP A CA 1
ATOM 1512 C C . TRP A 1 186 ? 19.412 5.476 -14.765 1.00 96.81 186 TRP A C 1
ATOM 1514 O O . TRP A 1 186 ? 20.311 4.659 -14.559 1.00 96.81 186 TRP A O 1
ATOM 1524 N N . GLY A 1 187 ? 18.123 5.160 -14.643 1.00 91.69 187 GLY A N 1
ATOM 1525 C CA . GLY A 1 187 ? 17.634 3.818 -14.301 1.00 91.69 187 GLY A CA 1
ATOM 1526 C C . GLY A 1 187 ? 17.226 2.976 -15.510 1.00 91.69 187 GLY A C 1
ATOM 1527 O O . GLY A 1 187 ? 17.188 1.750 -15.437 1.00 91.69 187 GLY A O 1
ATOM 1528 N N . GLY A 1 188 ? 16.932 3.621 -16.641 1.00 88.50 188 GLY A N 1
ATOM 1529 C CA . GLY A 1 188 ? 16.517 2.940 -17.863 1.00 88.50 188 GLY A CA 1
ATOM 1530 C C . GLY A 1 188 ? 16.103 3.899 -18.976 1.00 88.50 188 GLY A C 1
ATOM 1531 O O . GLY A 1 188 ? 16.567 5.039 -19.060 1.00 88.50 188 GLY A O 1
ATOM 1532 N N . VAL A 1 189 ? 15.209 3.433 -19.851 1.00 89.94 189 VAL A N 1
ATOM 1533 C CA . VAL A 1 189 ? 14.692 4.233 -20.970 1.00 89.94 189 VAL A CA 1
ATOM 1534 C C . VAL A 1 189 ? 13.815 5.355 -20.425 1.00 89.94 189 VAL A C 1
ATOM 1536 O O . VAL A 1 189 ? 12.733 5.102 -19.904 1.00 89.94 189 VAL A O 1
ATOM 1539 N N . GLY A 1 190 ? 14.284 6.596 -20.551 1.00 89.56 190 GLY A N 1
ATOM 1540 C CA . GLY A 1 190 ? 13.525 7.778 -20.151 1.00 89.56 190 GLY A CA 1
ATOM 1541 C C . GLY A 1 190 ? 13.253 7.917 -18.650 1.00 89.56 190 GLY A C 1
ATOM 1542 O O . GLY A 1 190 ? 12.444 8.760 -18.297 1.00 89.56 190 GLY A O 1
ATOM 1543 N N . VAL A 1 191 ? 13.906 7.144 -17.777 1.00 94.81 191 VAL A N 1
ATOM 1544 C CA . VAL A 1 191 ? 13.749 7.257 -16.317 1.00 94.81 191 VAL A CA 1
ATOM 1545 C C . VAL A 1 191 ? 15.103 7.523 -15.675 1.00 94.81 191 VAL A C 1
ATOM 1547 O O . VAL A 1 191 ? 16.052 6.761 -15.888 1.00 94.81 191 VAL A O 1
ATOM 1550 N N . PHE A 1 192 ? 15.184 8.585 -14.881 1.00 96.75 192 PHE A N 1
ATOM 1551 C CA . PHE A 1 192 ? 16.373 8.950 -14.114 1.00 96.75 192 PHE A CA 1
ATOM 1552 C C . PHE A 1 192 ? 15.991 9.386 -12.703 1.00 96.75 192 PHE A C 1
ATOM 1554 O O . PHE A 1 192 ? 14.825 9.637 -12.413 1.00 96.75 192 PHE A O 1
ATOM 1561 N N . ALA A 1 193 ? 16.974 9.450 -11.817 1.00 97.56 193 ALA A N 1
ATOM 1562 C CA . ALA A 1 193 ? 16.816 9.971 -10.472 1.00 97.56 193 ALA A CA 1
ATOM 1563 C C . ALA A 1 193 ? 17.875 11.026 -10.197 1.00 97.56 193 ALA A C 1
ATOM 1565 O O . ALA A 1 193 ? 18.942 11.002 -10.812 1.00 97.56 193 ALA A O 1
ATOM 1566 N N . SER A 1 194 ? 17.574 11.924 -9.271 1.00 98.00 194 SER A N 1
ATOM 1567 C CA . SER A 1 194 ? 18.503 12.928 -8.774 1.00 98.00 194 SER A CA 1
ATOM 1568 C C . SER A 1 194 ? 18.471 13.019 -7.256 1.00 98.00 194 SER A C 1
ATOM 1570 O O . SER A 1 194 ? 17.502 12.605 -6.614 1.00 98.00 194 SER A O 1
ATOM 1572 N N . VAL A 1 195 ? 19.559 13.549 -6.701 1.00 97.44 195 VAL A N 1
ATOM 1573 C CA . VAL A 1 195 ? 19.742 13.800 -5.266 1.00 97.44 195 VAL A CA 1
ATOM 1574 C C . VAL A 1 195 ? 20.173 15.236 -5.031 1.00 97.44 195 VAL A C 1
ATOM 1576 O O . VAL A 1 195 ? 20.805 15.845 -5.898 1.00 97.44 195 VAL A O 1
ATOM 1579 N N . SER A 1 196 ? 19.818 15.781 -3.873 1.00 97.00 196 SER A N 1
ATOM 1580 C CA . SER A 1 196 ? 19.891 17.219 -3.623 1.00 97.00 196 SER A CA 1
ATOM 1581 C C . SER A 1 196 ? 20.273 17.576 -2.191 1.00 97.00 196 SER A C 1
ATOM 1583 O O . SER A 1 196 ? 20.156 16.778 -1.254 1.00 97.00 196 SER A O 1
ATOM 1585 N N . ALA A 1 197 ? 20.683 18.835 -2.031 1.00 96.06 197 ALA A N 1
ATOM 1586 C CA . ALA A 1 197 ? 20.846 19.517 -0.755 1.00 96.06 197 ALA A CA 1
ATOM 1587 C C . ALA A 1 197 ? 19.557 19.608 0.079 1.00 96.06 197 ALA A C 1
ATOM 1589 O O . ALA A 1 197 ? 19.622 19.878 1.278 1.00 96.06 197 ALA A O 1
ATOM 1590 N N . ASP A 1 198 ? 18.386 19.382 -0.522 1.00 94.25 198 ASP A N 1
ATOM 1591 C CA . ASP A 1 198 ? 17.116 19.272 0.209 1.00 94.25 198 ASP A CA 1
ATOM 1592 C C . ASP A 1 198 ? 16.970 17.954 0.992 1.00 94.25 198 ASP A C 1
ATOM 1594 O O . ASP A 1 198 ? 16.027 17.804 1.763 1.00 94.25 198 ASP A O 1
ATOM 1598 N N . GLY A 1 199 ? 17.914 17.020 0.832 1.00 94.62 199 GLY A N 1
ATOM 1599 C CA . GLY A 1 199 ? 17.917 15.742 1.539 1.00 94.62 199 GLY A CA 1
ATOM 1600 C C . GLY A 1 199 ? 17.000 14.686 0.923 1.00 94.62 199 GLY A C 1
ATOM 1601 O O . GLY A 1 199 ? 16.723 13.678 1.573 1.00 94.62 199 GLY A O 1
ATOM 1602 N N . SER A 1 200 ? 16.538 14.890 -0.316 1.00 95.44 200 SER A N 1
ATOM 1603 C CA . SER A 1 200 ? 15.643 13.969 -1.017 1.00 95.44 200 SER A CA 1
ATOM 1604 C C . SER A 1 200 ? 16.285 13.290 -2.232 1.00 95.44 200 SER A C 1
ATOM 1606 O O . SER A 1 200 ? 17.153 13.842 -2.913 1.00 95.44 200 SER A O 1
ATOM 1608 N N . VAL A 1 201 ? 15.822 12.071 -2.522 1.00 96.88 201 VAL A N 1
ATOM 1609 C CA . VAL A 1 201 ? 16.025 11.370 -3.796 1.00 96.88 201 VAL A CA 1
ATOM 1610 C C . VAL A 1 201 ? 14.720 11.441 -4.578 1.00 96.88 201 VAL A C 1
ATOM 1612 O O . VAL A 1 201 ? 13.689 10.952 -4.106 1.00 96.88 201 VAL A O 1
ATOM 1615 N N . ARG A 1 202 ? 14.751 12.009 -5.784 1.00 96.69 202 ARG A N 1
ATOM 1616 C CA . ARG A 1 202 ? 13.578 12.120 -6.664 1.00 96.69 202 ARG A CA 1
ATOM 1617 C C . ARG A 1 202 ? 13.787 11.323 -7.944 1.00 96.69 202 ARG A C 1
ATOM 1619 O O . ARG A 1 202 ? 14.860 11.374 -8.532 1.00 96.69 202 ARG A O 1
ATOM 1626 N N . VAL A 1 203 ? 12.765 10.593 -8.383 1.00 96.38 203 VAL A N 1
ATOM 1627 C CA . VAL A 1 203 ? 12.717 9.885 -9.671 1.00 96.38 203 VAL A CA 1
ATOM 1628 C C . VAL A 1 203 ? 11.848 10.663 -10.652 1.00 96.38 203 VAL A C 1
ATOM 1630 O O . VAL A 1 203 ? 10.750 11.108 -10.316 1.00 96.38 203 VAL A O 1
ATOM 1633 N N . PHE A 1 204 ? 12.331 10.768 -11.884 1.00 95.88 204 PHE A N 1
ATOM 1634 C CA . PHE A 1 204 ? 11.718 11.482 -12.993 1.00 95.88 204 PHE A CA 1
ATOM 1635 C C . PHE A 1 204 ? 11.483 10.516 -14.149 1.00 95.88 204 PHE A C 1
ATOM 1637 O O . PHE A 1 204 ? 12.375 9.755 -14.536 1.00 95.88 204 PHE A O 1
ATOM 1644 N N . ASP A 1 205 ? 10.291 10.584 -14.732 1.00 94.00 205 ASP A N 1
ATOM 1645 C CA . ASP A 1 205 ? 9.936 9.869 -15.952 1.00 94.00 205 ASP A CA 1
ATOM 1646 C C . ASP A 1 205 ? 9.765 10.885 -17.081 1.00 94.00 205 ASP A C 1
ATOM 1648 O O . ASP A 1 205 ? 8.897 11.743 -17.030 1.00 94.00 205 ASP A O 1
ATOM 1652 N N . LEU A 1 206 ? 10.559 10.792 -18.144 1.00 91.56 206 LEU A N 1
ATOM 1653 C CA . LEU A 1 206 ? 10.492 11.719 -19.275 1.00 91.56 206 LEU A CA 1
ATOM 1654 C C . LEU A 1 206 ? 9.163 11.679 -20.041 1.00 91.56 206 LEU A C 1
ATOM 1656 O O . LEU A 1 206 ? 8.923 12.552 -20.882 1.00 91.56 206 LEU A O 1
ATOM 1660 N N . ARG A 1 207 ? 8.317 10.675 -19.789 1.00 91.00 207 ARG A N 1
ATOM 1661 C CA . ARG A 1 207 ? 6.941 10.612 -20.298 1.00 91.00 207 ARG A CA 1
ATOM 1662 C C . ARG A 1 207 ? 5.995 11.518 -19.506 1.00 91.00 207 ARG A C 1
ATOM 1664 O O . ARG A 1 207 ? 5.013 11.976 -20.081 1.00 91.00 207 ARG A O 1
ATOM 1671 N N . ASP A 1 208 ? 6.308 11.790 -18.240 1.00 87.81 208 ASP A N 1
ATOM 1672 C CA . ASP A 1 208 ? 5.592 12.704 -17.347 1.00 87.81 208 ASP A CA 1
ATOM 1673 C C . ASP A 1 208 ? 6.539 13.818 -16.882 1.00 87.81 208 ASP A C 1
ATOM 1675 O O . ASP A 1 208 ? 7.216 13.733 -15.862 1.00 87.81 208 ASP A O 1
ATOM 1679 N N . LYS A 1 209 ? 6.605 14.885 -17.680 1.00 84.00 209 LYS A N 1
ATOM 1680 C CA . LYS A 1 209 ? 7.500 16.021 -17.421 1.00 84.00 209 LYS A CA 1
ATOM 1681 C C . LYS A 1 209 ? 6.993 16.955 -16.318 1.00 84.00 209 LYS A C 1
ATOM 1683 O O . LYS A 1 209 ? 7.707 17.888 -15.964 1.00 84.00 209 LYS A O 1
ATOM 1688 N N . GLU A 1 210 ? 5.770 16.754 -15.832 1.00 80.38 210 GLU A N 1
ATOM 1689 C CA . GLU A 1 210 ? 5.143 17.641 -14.848 1.00 80.38 210 GLU A CA 1
ATOM 1690 C C . GLU A 1 210 ? 5.360 17.158 -13.413 1.00 80.38 210 GLU A C 1
ATOM 1692 O O . GLU A 1 210 ? 5.353 17.976 -12.494 1.00 80.38 210 GLU A O 1
ATOM 1697 N N . HIS A 1 211 ? 5.594 15.856 -13.210 1.00 83.62 211 HIS A N 1
ATOM 1698 C CA . HIS A 1 211 ? 5.679 15.268 -11.876 1.00 83.62 211 HIS A CA 1
ATOM 1699 C C . HIS A 1 211 ? 6.972 14.478 -11.661 1.00 83.62 211 HIS A C 1
ATOM 1701 O O . HIS A 1 211 ? 7.361 13.623 -12.454 1.00 83.62 211 HIS A O 1
ATOM 1707 N N . SER A 1 212 ? 7.604 14.717 -10.513 1.00 90.81 212 SER A N 1
ATOM 1708 C CA . SER A 1 212 ? 8.673 13.882 -9.963 1.00 90.81 212 SER A CA 1
ATOM 1709 C C . SER A 1 212 ? 8.163 13.108 -8.752 1.00 90.81 212 SER A C 1
ATOM 1711 O O . SER A 1 212 ? 7.367 13.634 -7.975 1.00 90.81 212 SER A O 1
ATOM 1713 N N . THR A 1 213 ? 8.650 11.889 -8.540 1.00 92.75 213 THR A N 1
ATOM 1714 C CA . THR A 1 213 ? 8.308 11.083 -7.357 1.00 92.75 213 THR A CA 1
ATOM 1715 C C . THR A 1 213 ? 9.441 11.144 -6.341 1.00 92.75 213 THR A C 1
ATOM 1717 O O . THR A 1 213 ? 10.561 10.760 -6.663 1.00 92.75 213 THR A O 1
ATOM 1720 N N . ILE A 1 214 ? 9.163 11.581 -5.113 1.00 93.88 214 ILE A N 1
ATOM 1721 C CA . ILE A 1 214 ? 10.124 11.493 -4.004 1.00 93.88 214 ILE A CA 1
ATOM 1722 C C . ILE A 1 214 ? 10.195 10.028 -3.550 1.00 93.88 214 ILE A C 1
ATOM 1724 O O . ILE A 1 214 ? 9.192 9.454 -3.130 1.00 93.88 214 ILE A O 1
ATOM 1728 N N . ILE A 1 215 ? 11.370 9.410 -3.678 1.00 94.06 215 ILE A N 1
ATOM 1729 C CA . ILE A 1 215 ? 11.614 8.009 -3.302 1.00 94.06 215 ILE A CA 1
ATOM 1730 C C . ILE A 1 215 ? 12.162 7.897 -1.888 1.00 94.06 215 ILE A C 1
ATOM 1732 O O . ILE A 1 215 ? 11.906 6.905 -1.216 1.00 94.06 215 ILE A O 1
ATOM 1736 N N . TYR A 1 216 ? 12.918 8.884 -1.430 1.00 95.00 216 TYR A N 1
ATOM 1737 C CA . TYR A 1 216 ? 13.515 8.877 -0.104 1.00 95.00 216 TYR A CA 1
ATOM 1738 C C . TYR A 1 216 ? 13.761 10.307 0.350 1.00 95.00 216 TYR A C 1
ATOM 1740 O O . TYR A 1 216 ? 14.132 11.150 -0.465 1.00 95.00 216 TYR A O 1
ATOM 1748 N N . GLU A 1 217 ? 13.581 10.549 1.640 1.00 93.38 217 GLU A N 1
ATOM 1749 C CA . GLU A 1 217 ? 13.989 11.767 2.329 1.00 93.38 217 GLU A CA 1
ATOM 1750 C C . GLU A 1 217 ? 14.795 11.343 3.551 1.00 93.38 217 GLU A C 1
ATOM 1752 O O . GLU A 1 217 ? 14.453 10.356 4.209 1.00 93.38 217 GLU A O 1
ATOM 1757 N N . SER A 1 218 ? 15.883 12.056 3.832 1.00 88.62 218 SER A N 1
ATOM 1758 C CA . SER A 1 218 ? 16.671 11.816 5.037 1.00 88.62 218 SER A CA 1
ATOM 1759 C C . SER A 1 218 ? 15.781 11.887 6.281 1.00 88.62 218 SER A C 1
ATOM 1761 O O . SER A 1 218 ? 14.962 12.795 6.425 1.00 88.62 218 SER A O 1
ATOM 1763 N N . SER A 1 219 ? 15.964 10.944 7.209 1.00 81.75 219 SER A N 1
ATOM 1764 C CA . SER A 1 219 ? 15.262 10.942 8.499 1.00 81.75 219 SER A CA 1
ATOM 1765 C C . SER A 1 219 ? 15.594 12.165 9.355 1.00 81.75 219 SER A C 1
ATOM 1767 O O . SER A 1 219 ? 14.810 12.549 10.222 1.00 81.75 219 SER A O 1
ATOM 1769 N N . GLU A 1 220 ? 16.769 12.754 9.128 1.00 83.00 220 GLU A N 1
ATOM 1770 C CA . GLU A 1 220 ? 17.208 13.991 9.763 1.00 83.00 220 GLU A CA 1
ATOM 1771 C C . GLU A 1 220 ? 16.904 15.180 8.834 1.00 83.00 220 GLU A C 1
ATOM 1773 O O . GLU A 1 220 ? 17.393 15.199 7.696 1.00 83.00 220 GLU A O 1
ATOM 1778 N N . PRO A 1 221 ? 16.110 16.171 9.291 1.00 78.00 221 PRO A N 1
ATOM 1779 C CA . PRO A 1 221 ? 15.783 17.352 8.497 1.00 78.00 221 PRO A CA 1
ATOM 1780 C C . PRO A 1 221 ? 17.036 18.081 8.007 1.00 78.00 221 PRO A C 1
ATOM 1782 O O . PRO A 1 221 ? 18.035 18.140 8.720 1.00 78.00 221 PRO A O 1
ATOM 1785 N N . ASP A 1 222 ? 16.965 18.663 6.807 1.00 79.75 222 ASP A N 1
ATOM 1786 C CA . ASP A 1 222 ? 18.041 19.470 6.210 1.00 79.75 222 ASP A CA 1
ATOM 1787 C C . ASP A 1 222 ? 19.399 18.752 6.069 1.00 79.75 222 ASP A C 1
ATOM 1789 O O . ASP A 1 222 ? 20.432 19.413 5.992 1.00 79.75 222 ASP A O 1
ATOM 1793 N N . THR A 1 223 ? 19.418 17.417 5.991 1.00 91.06 223 THR A N 1
ATOM 1794 C CA . THR A 1 223 ? 20.660 16.657 5.770 1.00 91.06 223 THR A CA 1
ATOM 1795 C C . THR A 1 223 ? 20.839 16.322 4.281 1.00 91.06 223 THR A C 1
ATOM 1797 O O . THR A 1 223 ? 20.076 15.506 3.757 1.00 91.06 223 THR A O 1
ATOM 1800 N N . PRO A 1 224 ? 21.827 16.910 3.578 1.00 95.75 224 PRO A N 1
ATOM 1801 C CA . PRO A 1 224 ? 22.013 16.724 2.139 1.00 95.75 224 PRO A CA 1
ATOM 1802 C C . PRO A 1 224 ? 22.352 15.296 1.701 1.00 95.75 224 PRO A C 1
ATOM 1804 O O . PRO A 1 224 ? 23.073 14.570 2.388 1.00 95.75 224 PRO A O 1
ATOM 1807 N N . LEU A 1 225 ? 21.915 14.933 0.491 1.00 96.31 225 LEU A N 1
ATOM 1808 C CA . LEU A 1 225 ? 22.314 13.701 -0.197 1.00 96.31 225 LEU A CA 1
ATOM 1809 C C . LEU A 1 225 ? 23.200 14.035 -1.402 1.00 96.31 225 LEU A C 1
ATOM 1811 O O . LEU A 1 225 ? 22.799 14.813 -2.263 1.00 96.31 225 LEU A O 1
ATOM 1815 N N . VAL A 1 226 ? 24.396 13.446 -1.483 1.00 94.94 226 VAL A N 1
ATOM 1816 C CA . VAL A 1 226 ? 25.480 13.961 -2.355 1.00 94.94 226 VAL A CA 1
ATOM 1817 C C . VAL A 1 226 ? 25.812 13.102 -3.577 1.00 94.94 226 VAL A C 1
ATOM 1819 O O . VAL A 1 226 ? 26.375 13.598 -4.557 1.00 94.94 226 VAL A O 1
ATOM 1822 N N . ARG A 1 227 ? 25.503 11.804 -3.536 1.00 95.62 227 ARG A N 1
ATOM 1823 C CA . ARG A 1 227 ? 25.866 10.837 -4.585 1.00 95.62 227 ARG A CA 1
ATOM 1824 C C . ARG A 1 227 ? 24.761 9.835 -4.804 1.00 95.62 227 ARG A C 1
ATOM 1826 O O . ARG A 1 227 ? 24.151 9.390 -3.838 1.00 95.62 227 ARG A O 1
ATOM 1833 N N . LEU A 1 228 ? 24.569 9.439 -6.058 1.00 96.00 228 LEU A N 1
ATOM 1834 C CA . LEU A 1 228 ? 23.531 8.502 -6.460 1.00 96.00 228 LEU A CA 1
ATOM 1835 C C . LEU A 1 228 ? 24.094 7.427 -7.390 1.00 96.00 228 LEU A C 1
ATOM 1837 O O . LEU A 1 228 ? 24.617 7.709 -8.464 1.00 96.00 228 LEU A O 1
ATOM 1841 N N . GLY A 1 229 ? 23.918 6.166 -7.009 1.00 95.81 229 GLY A N 1
ATOM 1842 C CA . GLY A 1 229 ? 24.195 5.019 -7.864 1.00 95.81 229 GLY A CA 1
ATOM 1843 C C . GLY A 1 229 ? 22.915 4.251 -8.160 1.00 95.81 229 GLY A C 1
ATOM 1844 O O . GLY A 1 229 ? 22.299 3.720 -7.238 1.00 95.81 229 GLY A O 1
ATOM 1845 N N . TRP A 1 230 ? 22.543 4.114 -9.433 1.00 95.94 230 TRP A N 1
ATOM 1846 C CA . TRP A 1 230 ? 21.447 3.229 -9.843 1.00 95.94 230 TRP A CA 1
ATOM 1847 C C . TRP A 1 230 ? 21.990 1.857 -10.252 1.00 95.94 230 TRP A C 1
ATOM 1849 O O . TRP A 1 230 ? 22.903 1.761 -11.075 1.00 95.94 230 TRP A O 1
ATOM 1859 N N . ASN A 1 231 ? 21.422 0.784 -9.703 1.00 95.31 231 ASN A N 1
ATOM 1860 C CA . ASN A 1 231 ? 21.784 -0.574 -10.082 1.00 95.31 231 ASN A CA 1
ATOM 1861 C C . ASN A 1 231 ? 21.307 -0.895 -11.510 1.00 95.31 231 ASN A C 1
ATOM 1863 O O . ASN A 1 231 ? 20.113 -1.013 -11.778 1.00 95.31 231 ASN A O 1
ATOM 1867 N N . LYS A 1 232 ? 22.256 -1.056 -12.439 1.00 91.12 232 LYS A N 1
ATOM 1868 C CA . LYS A 1 232 ? 21.962 -1.320 -13.858 1.00 91.12 232 LYS A CA 1
ATOM 1869 C C . LYS A 1 232 ? 21.525 -2.768 -14.134 1.00 91.12 232 LYS A C 1
ATOM 1871 O O . LYS A 1 232 ? 20.926 -3.025 -15.173 1.00 91.12 232 LYS A O 1
ATOM 1876 N N . GLN A 1 233 ? 21.833 -3.715 -13.242 1.00 92.50 233 GLN A N 1
ATOM 1877 C CA . GLN A 1 233 ? 21.420 -5.122 -13.375 1.00 92.50 233 GLN A CA 1
ATOM 1878 C C . GLN A 1 233 ? 20.023 -5.362 -12.804 1.00 92.50 233 GLN A C 1
ATOM 1880 O O . GLN A 1 233 ? 19.253 -6.153 -13.346 1.00 92.50 233 GLN A O 1
ATOM 1885 N N . ASP A 1 234 ? 19.692 -4.663 -11.722 1.00 92.44 234 ASP A N 1
ATOM 1886 C CA . ASP A 1 234 ? 18.371 -4.681 -11.116 1.00 92.44 234 ASP A CA 1
ATOM 1887 C C . ASP A 1 234 ? 17.895 -3.250 -10.842 1.00 92.44 234 ASP A C 1
ATOM 1889 O O . ASP A 1 234 ? 18.138 -2.718 -9.755 1.00 92.44 234 ASP A O 1
ATOM 1893 N N . PRO A 1 235 ? 17.180 -2.631 -11.802 1.00 90.88 235 PRO A N 1
ATOM 1894 C CA . PRO A 1 235 ? 16.746 -1.238 -11.714 1.00 90.88 235 PRO A CA 1
ATOM 1895 C C . PRO A 1 235 ? 15.804 -0.935 -10.548 1.00 90.88 235 PRO A C 1
ATOM 1897 O O . PRO A 1 235 ? 15.432 0.218 -10.361 1.00 90.88 235 PRO A O 1
ATOM 1900 N N . ARG A 1 236 ? 15.389 -1.939 -9.771 1.00 91.44 236 ARG A N 1
ATOM 1901 C CA . ARG A 1 236 ? 14.594 -1.726 -8.562 1.00 91.44 236 ARG A CA 1
ATOM 1902 C C . ARG A 1 236 ? 15.405 -1.062 -7.455 1.00 91.44 236 ARG A C 1
ATOM 1904 O O . ARG A 1 236 ? 14.818 -0.375 -6.630 1.00 91.44 236 ARG A O 1
ATOM 1911 N N . TYR A 1 237 ? 16.724 -1.252 -7.450 1.00 93.94 237 TYR A N 1
ATOM 1912 C CA . TYR A 1 237 ? 17.592 -0.775 -6.382 1.00 93.94 237 TYR A CA 1
ATOM 1913 C C . TYR A 1 237 ? 18.434 0.428 -6.803 1.00 93.94 237 TYR A C 1
ATOM 1915 O O . TYR A 1 237 ? 18.991 0.489 -7.901 1.00 93.94 237 TYR A O 1
ATOM 1923 N N . MET A 1 238 ? 18.585 1.366 -5.878 1.00 95.50 238 MET A N 1
ATOM 1924 C CA . MET A 1 238 ? 19.535 2.471 -5.972 1.00 95.50 238 MET A CA 1
ATOM 1925 C C . MET A 1 238 ? 20.211 2.672 -4.621 1.00 95.50 238 MET A C 1
ATOM 1927 O O . MET A 1 238 ? 19.735 2.177 -3.604 1.00 95.50 238 MET A O 1
ATOM 1931 N N . ALA A 1 239 ? 21.340 3.361 -4.606 1.00 96.38 239 ALA A N 1
ATOM 1932 C CA . ALA A 1 239 ? 22.052 3.690 -3.385 1.00 96.38 239 ALA A CA 1
ATOM 1933 C C . ALA A 1 239 ? 22.415 5.169 -3.381 1.00 96.38 239 ALA A C 1
ATOM 1935 O O . ALA A 1 239 ? 22.767 5.722 -4.425 1.00 96.38 239 ALA A O 1
ATOM 1936 N N . THR A 1 240 ? 22.331 5.786 -2.209 1.00 96.94 240 THR A N 1
ATOM 1937 C CA . THR A 1 240 ? 22.665 7.190 -1.993 1.00 96.94 240 THR A CA 1
ATOM 1938 C C . THR A 1 240 ? 23.564 7.353 -0.775 1.00 96.94 240 THR A C 1
ATOM 1940 O O . THR A 1 240 ? 23.540 6.527 0.142 1.00 96.94 240 THR A O 1
ATOM 1943 N N . ILE A 1 241 ? 24.357 8.423 -0.771 1.00 95.94 241 ILE A N 1
ATOM 1944 C CA . ILE A 1 241 ? 25.203 8.812 0.363 1.00 95.94 241 ILE A CA 1
ATOM 1945 C C . ILE A 1 241 ? 24.636 10.063 1.019 1.00 95.94 241 ILE A C 1
ATOM 1947 O O . ILE A 1 241 ? 24.231 11.000 0.326 1.00 95.94 241 ILE A O 1
ATOM 1951 N N . ILE A 1 242 ? 24.638 10.064 2.348 1.00 94.31 242 ILE A N 1
ATOM 1952 C CA . ILE A 1 242 ? 24.337 11.232 3.171 1.00 94.31 242 ILE A CA 1
ATOM 1953 C C . ILE A 1 242 ? 25.632 12.028 3.361 1.00 94.31 242 ILE A C 1
ATOM 1955 O O . ILE A 1 242 ? 26.671 11.440 3.663 1.00 94.31 242 ILE A O 1
ATOM 1959 N N . MET A 1 243 ? 25.577 13.346 3.176 1.00 93.81 243 MET A N 1
ATOM 1960 C CA . MET A 1 243 ? 26.734 14.226 3.358 1.00 93.81 243 MET A CA 1
ATOM 1961 C C . MET A 1 243 ? 27.348 14.054 4.751 1.00 93.81 243 MET A C 1
ATOM 1963 O O . MET A 1 243 ? 26.620 13.918 5.733 1.00 93.81 243 MET A O 1
ATOM 1967 N N . ASP A 1 244 ? 28.680 14.037 4.820 1.00 91.06 244 ASP A N 1
ATOM 1968 C CA . ASP A 1 244 ? 29.460 13.898 6.057 1.00 91.06 244 ASP A CA 1
ATOM 1969 C C . ASP A 1 244 ? 29.097 12.663 6.908 1.00 91.06 244 ASP A C 1
ATOM 1971 O O . ASP A 1 244 ? 29.217 12.660 8.136 1.00 91.06 244 ASP A O 1
ATOM 1975 N N . SER A 1 245 ? 28.624 11.593 6.258 1.00 93.81 245 SER A N 1
ATOM 1976 C CA . SER A 1 245 ? 28.175 10.370 6.920 1.00 93.81 245 SER A CA 1
ATOM 1977 C C . SER A 1 245 ? 28.957 9.143 6.470 1.00 93.81 245 SER A C 1
ATOM 1979 O O . SER A 1 245 ? 29.220 8.939 5.286 1.00 93.81 245 SER A O 1
ATOM 1981 N N . ALA A 1 246 ? 29.235 8.249 7.419 1.00 94.00 246 ALA A N 1
ATOM 1982 C CA . ALA A 1 246 ? 29.788 6.921 7.153 1.00 94.00 246 ALA A CA 1
ATOM 1983 C C . ALA A 1 246 ? 28.744 5.914 6.624 1.00 94.00 246 ALA A C 1
ATOM 1985 O O . ALA A 1 246 ? 29.048 4.736 6.413 1.00 94.00 246 ALA A O 1
ATOM 1986 N N . LYS A 1 247 ? 27.488 6.348 6.458 1.00 92.12 247 LYS A N 1
ATOM 1987 C CA . LYS A 1 247 ? 26.376 5.491 6.053 1.00 92.12 247 LYS A CA 1
ATOM 1988 C C . LYS A 1 247 ? 26.140 5.547 4.550 1.00 92.12 247 LYS A C 1
ATOM 1990 O O . LYS A 1 247 ? 26.062 6.622 3.958 1.00 92.12 247 LYS A O 1
ATOM 1995 N N . VAL A 1 248 ? 25.893 4.380 3.961 1.00 94.38 248 VAL A N 1
ATOM 1996 C CA . VAL A 1 248 ? 25.320 4.268 2.613 1.00 94.38 248 VAL A CA 1
ATOM 1997 C C . VAL A 1 248 ? 23.912 3.718 2.709 1.00 94.38 248 VAL A C 1
ATOM 1999 O O . VAL A 1 248 ? 23.685 2.667 3.308 1.00 94.38 248 VAL A O 1
ATOM 2002 N N . VAL A 1 249 ? 22.967 4.423 2.100 1.00 94.31 249 VAL A N 1
ATOM 2003 C CA . VAL A 1 249 ? 21.549 4.078 2.136 1.00 94.31 249 VAL A CA 1
ATOM 2004 C C . VAL A 1 249 ? 21.180 3.387 0.831 1.00 94.31 249 VAL A C 1
ATOM 2006 O O . VAL A 1 249 ? 21.321 3.974 -0.240 1.00 94.31 249 VAL A O 1
ATOM 2009 N N . VAL A 1 250 ? 20.702 2.146 0.903 1.00 94.38 250 VAL A N 1
ATOM 2010 C CA . VAL A 1 250 ? 20.210 1.402 -0.263 1.00 94.38 250 VAL A CA 1
ATOM 2011 C C . VAL A 1 250 ? 18.686 1.417 -0.261 1.00 94.38 250 VAL A C 1
ATOM 2013 O O . VAL A 1 250 ? 18.047 1.069 0.729 1.00 94.38 250 VAL A O 1
ATOM 2016 N N . LEU A 1 251 ? 18.104 1.809 -1.387 1.00 94.19 251 LEU A N 1
ATOM 2017 C CA . LEU A 1 251 ? 16.684 2.082 -1.577 1.00 94.19 251 LEU A CA 1
ATOM 2018 C C . LEU A 1 251 ? 16.085 1.108 -2.597 1.00 94.19 251 LEU A C 1
ATOM 2020 O O . LEU A 1 251 ? 16.767 0.701 -3.541 1.00 94.19 251 LEU A O 1
ATOM 2024 N N . ASP A 1 252 ? 14.801 0.785 -2.440 1.00 91.75 252 ASP A N 1
ATOM 2025 C CA . ASP A 1 252 ? 13.992 0.089 -3.446 1.00 91.75 252 ASP A CA 1
ATOM 2026 C C . ASP A 1 252 ? 12.923 1.051 -3.961 1.00 91.75 252 ASP A C 1
ATOM 2028 O O . ASP A 1 252 ? 12.084 1.525 -3.197 1.00 91.75 252 ASP A O 1
ATOM 2032 N N . ILE A 1 253 ? 12.911 1.309 -5.268 1.00 90.38 253 ILE A N 1
ATOM 2033 C CA . ILE A 1 253 ? 11.960 2.239 -5.898 1.00 90.38 253 ILE A CA 1
ATOM 2034 C C . ILE A 1 253 ? 10.492 1.842 -5.690 1.00 90.38 253 ILE A C 1
ATOM 2036 O O . ILE A 1 253 ? 9.599 2.663 -5.877 1.00 90.38 253 ILE A O 1
ATOM 2040 N N . ARG A 1 254 ? 10.221 0.574 -5.352 1.00 88.19 254 ARG A N 1
ATOM 2041 C CA . ARG A 1 254 ? 8.867 0.053 -5.107 1.00 88.19 254 ARG A CA 1
ATOM 2042 C C . ARG A 1 254 ? 8.378 0.334 -3.689 1.00 88.19 254 ARG A C 1
ATOM 2044 O O . ARG A 1 254 ? 7.174 0.270 -3.454 1.00 88.19 254 ARG A O 1
ATOM 2051 N N . PHE A 1 255 ? 9.296 0.612 -2.766 1.00 85.56 255 PHE A N 1
ATOM 2052 C CA . PHE A 1 255 ? 9.028 0.879 -1.355 1.00 85.56 255 PHE A CA 1
ATOM 2053 C C . PHE A 1 255 ? 9.620 2.245 -0.981 1.00 85.56 255 PHE A C 1
ATOM 2055 O O . PHE A 1 255 ? 10.636 2.305 -0.290 1.00 85.56 255 PHE A O 1
ATOM 2062 N N . PRO A 1 256 ? 9.021 3.348 -1.466 1.00 84.19 256 PRO A N 1
ATOM 2063 C CA . PRO A 1 256 ? 9.510 4.686 -1.161 1.00 84.19 256 PRO A CA 1
ATOM 2064 C C . PRO A 1 256 ? 9.458 4.976 0.349 1.00 84.19 256 PRO A C 1
ATOM 2066 O O . PRO A 1 256 ? 8.697 4.357 1.093 1.00 84.19 256 PRO A O 1
ATOM 2069 N N . ALA A 1 257 ? 10.260 5.948 0.776 1.00 81.56 257 ALA A N 1
ATOM 2070 C CA . ALA A 1 257 ? 10.485 6.438 2.137 1.00 81.56 257 ALA A CA 1
ATOM 2071 C C . ALA A 1 257 ? 11.285 5.525 3.084 1.00 81.56 257 ALA A C 1
ATOM 2073 O O . ALA A 1 257 ? 11.864 6.039 4.037 1.00 81.56 257 ALA A O 1
ATOM 2074 N N . LEU A 1 258 ? 11.376 4.212 2.840 1.00 82.56 258 LEU A N 1
ATOM 2075 C CA . LEU A 1 258 ? 12.109 3.299 3.725 1.00 82.56 258 LEU A CA 1
ATOM 2076 C C . LEU A 1 258 ? 13.367 2.733 3.054 1.00 82.56 258 LEU A C 1
ATOM 2078 O O . LEU A 1 258 ? 13.271 2.141 1.975 1.00 82.56 258 LEU A O 1
ATOM 2082 N N . PRO A 1 259 ? 14.549 2.854 3.687 1.00 88.12 259 PRO A N 1
ATOM 2083 C CA . PRO A 1 259 ? 15.739 2.197 3.182 1.00 88.12 259 PRO A CA 1
ATOM 2084 C C . PRO A 1 259 ? 15.625 0.682 3.350 1.00 88.12 259 PRO A C 1
ATOM 2086 O O . PRO A 1 259 ? 15.186 0.177 4.381 1.00 88.12 259 PRO A O 1
ATOM 2089 N N . VAL A 1 260 ? 16.046 -0.054 2.324 1.00 87.88 260 VAL A N 1
ATOM 2090 C CA . VAL A 1 260 ? 16.109 -1.523 2.343 1.00 87.88 260 VAL A CA 1
ATOM 2091 C C . VAL A 1 260 ? 17.204 -1.980 3.297 1.00 87.88 260 VAL A C 1
ATOM 2093 O O . VAL A 1 260 ? 17.042 -2.951 4.031 1.00 87.88 260 VAL A O 1
ATOM 2096 N N . VAL A 1 261 ? 18.341 -1.285 3.260 1.00 89.56 261 VAL A N 1
ATOM 2097 C CA . VAL A 1 261 ? 19.478 -1.515 4.146 1.00 89.56 261 VAL A CA 1
ATOM 2098 C C . VAL A 1 261 ? 20.312 -0.243 4.264 1.00 89.56 261 VAL A C 1
ATOM 2100 O O . VAL A 1 261 ? 20.500 0.485 3.288 1.00 89.56 261 VAL A O 1
ATOM 2103 N N . GLU A 1 262 ? 20.857 -0.018 5.455 1.00 91.31 262 GLU A N 1
ATOM 2104 C CA . GLU A 1 262 ? 21.934 0.939 5.694 1.00 91.31 262 GLU A CA 1
ATOM 2105 C C . GLU A 1 262 ? 23.260 0.190 5.880 1.00 91.31 262 GLU A C 1
ATOM 2107 O O . GLU A 1 262 ? 23.384 -0.676 6.749 1.00 91.31 262 GLU A O 1
ATOM 2112 N N . LEU A 1 263 ? 24.262 0.516 5.066 1.00 92.00 263 LEU A N 1
ATOM 2113 C CA . LEU A 1 263 ? 25.612 -0.038 5.166 1.00 92.00 263 LEU A CA 1
ATOM 2114 C C . LEU A 1 263 ? 26.438 0.869 6.088 1.00 92.00 263 LEU A C 1
ATOM 2116 O O . LEU A 1 263 ? 26.624 2.044 5.780 1.00 92.00 263 LEU A O 1
ATOM 2120 N N . GLN A 1 264 ? 26.906 0.339 7.225 1.00 89.12 264 GLN A N 1
ATOM 2121 C CA . GLN A 1 264 ? 27.464 1.139 8.332 1.00 89.12 264 GLN A CA 1
ATOM 2122 C C . GLN A 1 264 ? 28.830 0.618 8.833 1.00 89.12 264 GLN A C 1
ATOM 2124 O O . GLN A 1 264 ? 29.031 0.432 10.034 1.00 89.12 264 GLN A O 1
ATOM 2129 N N . ARG A 1 265 ? 29.771 0.311 7.927 1.00 92.00 265 ARG A N 1
ATOM 2130 C CA . ARG A 1 265 ? 31.129 -0.164 8.302 1.00 92.00 265 ARG A CA 1
ATOM 2131 C C . ARG A 1 265 ? 32.269 0.783 7.960 1.00 92.00 265 ARG A C 1
ATOM 2133 O O . ARG A 1 265 ? 33.372 0.556 8.458 1.00 92.00 265 ARG A O 1
ATOM 2140 N N . HIS A 1 266 ? 32.009 1.837 7.191 1.00 94.31 266 HIS A N 1
ATOM 2141 C CA . HIS A 1 266 ? 32.985 2.909 7.039 1.00 94.31 266 HIS A CA 1
ATOM 2142 C C . HIS A 1 266 ? 33.234 3.602 8.386 1.00 94.31 266 HIS A C 1
ATOM 2144 O O . HIS A 1 266 ? 32.345 3.658 9.238 1.00 94.31 266 HIS A O 1
ATOM 2150 N N . GLN A 1 267 ? 34.459 4.081 8.596 1.00 93.00 267 GLN A N 1
ATOM 2151 C CA . GLN A 1 267 ? 34.865 4.785 9.826 1.00 93.00 267 GLN A CA 1
ATOM 2152 C C . GLN A 1 267 ? 34.870 6.312 9.670 1.00 93.00 267 GLN A C 1
ATOM 2154 O O . GLN A 1 267 ? 35.060 7.029 10.650 1.00 93.00 267 GLN A O 1
ATOM 2159 N N . ALA A 1 268 ? 34.663 6.798 8.449 1.00 94.88 268 ALA A N 1
ATOM 2160 C CA . ALA A 1 268 ? 34.578 8.207 8.091 1.00 94.88 268 ALA A CA 1
ATOM 2161 C C . ALA A 1 268 ? 33.588 8.383 6.924 1.00 94.88 268 ALA A C 1
ATOM 2163 O O . ALA A 1 268 ? 32.946 7.411 6.514 1.00 94.88 268 ALA A O 1
ATOM 2164 N N . SER A 1 269 ? 33.439 9.610 6.423 1.00 95.19 269 SER A N 1
ATOM 2165 C CA . SER A 1 269 ? 32.482 9.954 5.369 1.00 95.19 269 SER A CA 1
ATOM 2166 C C . SER A 1 269 ? 32.697 9.131 4.101 1.00 95.19 269 SER A C 1
ATOM 2168 O O . SER A 1 269 ? 33.829 8.859 3.702 1.00 95.19 269 SER A O 1
ATOM 2170 N N . VAL A 1 270 ? 31.603 8.706 3.470 1.00 96.81 270 VAL A N 1
ATOM 2171 C CA . VAL A 1 270 ? 31.654 7.979 2.195 1.00 96.81 270 VAL A CA 1
ATOM 2172 C C . VAL A 1 270 ? 31.618 8.982 1.041 1.00 96.81 270 VAL A C 1
ATOM 2174 O O . VAL A 1 270 ? 30.778 9.874 1.018 1.00 96.81 270 VAL A O 1
ATOM 2177 N N . ASN A 1 271 ? 32.485 8.806 0.045 1.00 94.62 271 ASN A N 1
ATOM 2178 C CA . ASN A 1 271 ? 32.637 9.744 -1.074 1.00 94.62 271 ASN A CA 1
ATOM 2179 C C . ASN A 1 271 ? 32.098 9.191 -2.394 1.00 94.62 271 ASN A C 1
ATOM 2181 O O . ASN A 1 271 ? 31.634 9.947 -3.252 1.00 94.62 271 ASN A O 1
ATOM 2185 N N . ALA A 1 272 ? 32.152 7.868 -2.583 1.00 95.19 272 ALA A N 1
ATOM 2186 C CA . ALA A 1 272 ? 31.835 7.251 -3.865 1.00 95.19 272 ALA A CA 1
ATOM 2187 C C . ALA A 1 272 ? 31.132 5.892 -3.737 1.00 95.19 272 ALA A C 1
ATOM 2189 O O . ALA A 1 272 ? 31.387 5.105 -2.824 1.00 95.19 272 ALA A O 1
ATOM 2190 N N . ILE A 1 273 ? 30.261 5.603 -4.711 1.00 96.75 273 ILE A N 1
ATOM 2191 C CA . ILE A 1 273 ? 29.516 4.346 -4.849 1.00 96.75 273 ILE A CA 1
ATOM 2192 C C . ILE A 1 273 ? 29.619 3.856 -6.293 1.00 96.75 273 ILE A C 1
ATOM 2194 O O . ILE A 1 273 ? 29.406 4.625 -7.228 1.00 96.75 273 ILE A O 1
ATOM 2198 N N . ALA A 1 274 ? 29.844 2.555 -6.479 1.00 96.06 274 ALA A N 1
ATOM 2199 C CA . ALA A 1 274 ? 29.740 1.897 -7.776 1.00 96.06 274 ALA A CA 1
ATOM 2200 C C . ALA A 1 274 ? 29.052 0.527 -7.659 1.00 96.06 274 ALA A C 1
ATOM 2202 O O . ALA A 1 274 ? 29.509 -0.364 -6.940 1.00 96.06 274 ALA A O 1
ATOM 2203 N N . TRP A 1 275 ? 27.962 0.335 -8.405 1.00 95.81 275 TRP A N 1
ATOM 2204 C CA . TRP A 1 275 ? 27.293 -0.963 -8.526 1.00 95.81 275 TRP A CA 1
ATOM 2205 C C . TRP A 1 275 ? 28.093 -1.922 -9.409 1.00 95.81 275 TRP A C 1
ATOM 2207 O O . TRP A 1 275 ? 28.681 -1.515 -10.414 1.00 95.81 275 TRP A O 1
ATOM 2217 N N . ALA A 1 276 ? 28.085 -3.211 -9.069 1.00 94.06 276 ALA A N 1
ATOM 2218 C CA . ALA A 1 276 ? 28.758 -4.215 -9.878 1.00 94.06 276 ALA A CA 1
ATOM 2219 C C . ALA A 1 276 ? 28.016 -4.435 -11.213 1.00 94.06 276 ALA A C 1
ATOM 2221 O O . ALA A 1 276 ? 26.834 -4.777 -11.225 1.00 94.06 276 ALA A O 1
ATOM 2222 N N . PRO A 1 277 ? 28.696 -4.354 -12.368 1.00 90.88 277 PRO A N 1
ATOM 2223 C CA . PRO A 1 277 ? 28.043 -4.481 -13.669 1.00 90.88 277 PRO A CA 1
ATOM 2224 C C . PRO A 1 277 ? 27.650 -5.922 -14.023 1.00 90.88 277 PRO A C 1
ATOM 2226 O O . PRO A 1 277 ? 26.945 -6.129 -15.003 1.00 90.88 277 PRO A O 1
ATOM 2229 N N . HIS A 1 278 ? 28.109 -6.920 -13.264 1.00 87.31 278 HIS A N 1
ATOM 2230 C CA . HIS A 1 278 ? 27.854 -8.348 -13.499 1.00 87.31 278 HIS A CA 1
ATOM 2231 C C . HIS A 1 278 ? 26.971 -9.002 -12.425 1.00 87.31 278 HIS A C 1
ATOM 2233 O O . HIS A 1 278 ? 26.710 -10.202 -12.502 1.00 87.31 278 HIS A O 1
ATOM 2239 N N . SER A 1 279 ? 26.569 -8.254 -11.395 1.00 89.62 279 SER A N 1
ATOM 2240 C CA . SER A 1 279 ? 25.793 -8.770 -10.268 1.00 89.62 279 SER A CA 1
ATOM 2241 C C . SER A 1 279 ? 24.750 -7.752 -9.841 1.00 89.62 279 SER A C 1
ATOM 2243 O O . SER A 1 279 ? 25.068 -6.584 -9.656 1.00 89.62 279 SER A O 1
ATOM 2245 N N . SER A 1 280 ? 23.520 -8.206 -9.618 1.00 89.94 280 SER A N 1
ATOM 2246 C CA . SER A 1 280 ? 22.457 -7.368 -9.063 1.00 89.94 280 SER A CA 1
ATOM 2247 C C . SER A 1 280 ? 22.594 -7.127 -7.561 1.00 89.94 280 SER A C 1
ATOM 2249 O O . SER A 1 280 ? 21.898 -6.267 -7.036 1.00 89.94 280 SER A O 1
ATOM 2251 N N . CYS A 1 281 ? 23.462 -7.866 -6.862 1.00 90.00 281 CYS A N 1
ATOM 2252 C CA . CYS A 1 281 ? 23.561 -7.827 -5.403 1.00 90.00 281 CYS A CA 1
ATOM 2253 C C . CYS A 1 281 ? 24.931 -7.390 -4.872 1.00 90.00 281 CYS A C 1
ATOM 2255 O O . CYS A 1 281 ? 25.171 -7.502 -3.676 1.00 90.00 281 CYS A O 1
ATOM 2257 N N . HIS A 1 282 ? 25.838 -6.908 -5.727 1.00 92.69 282 HIS A N 1
ATOM 2258 C CA . HIS A 1 282 ? 27.130 -6.392 -5.275 1.00 92.69 282 HIS A CA 1
ATOM 2259 C C . HIS A 1 282 ? 27.242 -4.892 -5.513 1.00 92.69 282 HIS A C 1
ATOM 2261 O O . HIS A 1 282 ? 26.943 -4.390 -6.599 1.00 92.69 282 HIS A O 1
ATOM 2267 N N . ILE A 1 283 ? 27.735 -4.196 -4.498 1.00 94.81 283 ILE A N 1
ATOM 2268 C CA . ILE A 1 283 ? 28.008 -2.763 -4.528 1.00 94.81 283 ILE A CA 1
ATOM 2269 C C . ILE A 1 283 ? 29.377 -2.518 -3.901 1.00 94.81 283 ILE A C 1
ATOM 2271 O O . ILE A 1 283 ? 29.763 -3.217 -2.965 1.00 94.81 283 ILE A O 1
ATOM 2275 N N . CYS A 1 284 ? 30.133 -1.569 -4.442 1.00 95.81 284 CYS A N 1
ATOM 2276 C CA . CYS A 1 284 ? 31.380 -1.098 -3.859 1.00 95.81 284 CYS A CA 1
ATOM 2277 C C . CYS A 1 284 ? 31.205 0.349 -3.394 1.00 95.81 284 CYS A C 1
ATOM 2279 O O . CYS A 1 284 ? 30.580 1.150 -4.092 1.00 95.81 284 CYS A O 1
ATOM 2281 N N . THR A 1 285 ? 31.734 0.665 -2.218 1.00 97.19 285 THR A N 1
ATOM 2282 C CA . THR A 1 285 ? 31.680 1.992 -1.597 1.00 97.19 285 THR A CA 1
ATOM 2283 C C . THR A 1 285 ? 33.080 2.384 -1.145 1.00 97.19 285 THR A C 1
ATOM 2285 O O . THR A 1 285 ? 33.878 1.510 -0.800 1.00 97.19 285 THR A O 1
ATOM 2288 N N . ALA A 1 286 ? 33.402 3.673 -1.174 1.00 96.81 286 ALA A N 1
ATOM 2289 C CA . ALA A 1 286 ? 34.704 4.169 -0.745 1.00 96.81 286 ALA A CA 1
ATOM 2290 C C . ALA A 1 286 ? 34.594 5.549 -0.090 1.00 96.81 286 ALA A C 1
ATOM 2292 O O . ALA A 1 286 ? 33.682 6.304 -0.435 1.00 96.81 286 ALA A O 1
ATOM 2293 N N . GLY A 1 287 ? 35.497 5.866 0.839 1.00 96.06 287 GLY A N 1
ATOM 2294 C CA . GLY A 1 287 ? 35.428 7.102 1.620 1.00 96.06 287 GLY A CA 1
ATOM 2295 C C . GLY A 1 287 ? 36.749 7.571 2.230 1.00 96.06 287 GLY A C 1
ATOM 2296 O O . GLY A 1 287 ? 37.833 7.074 1.897 1.00 96.06 287 GLY A O 1
ATOM 2297 N N . ASP A 1 288 ? 36.625 8.518 3.159 1.00 96.38 288 ASP A N 1
ATOM 2298 C CA . ASP A 1 288 ? 37.726 9.206 3.851 1.00 96.38 288 ASP A CA 1
ATOM 2299 C C . ASP A 1 288 ? 38.514 8.287 4.795 1.00 96.38 288 ASP A C 1
ATOM 2301 O O . ASP A 1 288 ? 39.652 8.545 5.177 1.00 96.38 288 ASP A O 1
ATOM 2305 N N . ASP A 1 289 ? 37.959 7.128 5.139 1.00 95.12 289 ASP A N 1
ATOM 2306 C CA . ASP A 1 289 ? 38.667 6.118 5.925 1.00 95.12 289 ASP A CA 1
ATOM 2307 C C . ASP A 1 289 ? 39.760 5.391 5.122 1.00 95.12 289 ASP A C 1
ATOM 2309 O O . ASP A 1 289 ? 40.369 4.436 5.612 1.00 95.12 289 ASP A O 1
ATOM 2313 N N . SER A 1 290 ? 40.024 5.847 3.891 1.00 95.75 290 SER A N 1
ATOM 2314 C CA . SER A 1 290 ? 40.943 5.233 2.935 1.00 95.75 290 SER A CA 1
ATOM 2315 C C . SER A 1 290 ? 40.540 3.799 2.573 1.00 95.75 290 SER A C 1
ATOM 2317 O O . SER A 1 290 ? 41.375 3.031 2.089 1.00 95.75 290 SER A O 1
ATOM 2319 N N . GLN A 1 291 ? 39.287 3.394 2.816 1.00 95.19 291 GLN A N 1
ATOM 2320 C CA . GLN A 1 291 ? 38.807 2.046 2.524 1.00 95.19 291 GLN A CA 1
ATOM 2321 C C . GLN A 1 291 ? 37.890 2.020 1.307 1.00 95.19 291 GLN A C 1
ATOM 2323 O O . GLN A 1 291 ? 37.021 2.868 1.135 1.00 95.19 291 GLN A O 1
ATOM 2328 N N . ALA A 1 292 ? 38.049 0.983 0.486 1.00 95.12 292 ALA A N 1
ATOM 2329 C CA . ALA A 1 292 ? 37.060 0.557 -0.492 1.00 95.12 292 ALA A CA 1
ATOM 2330 C C . ALA A 1 292 ? 36.450 -0.769 -0.022 1.00 95.12 292 ALA A C 1
ATOM 2332 O O . ALA A 1 292 ? 37.141 -1.787 0.089 1.00 95.12 292 ALA A O 1
ATOM 2333 N N . LEU A 1 293 ? 35.153 -0.754 0.269 1.00 94.69 293 LEU A N 1
ATOM 2334 C CA . LEU A 1 293 ? 34.395 -1.885 0.791 1.00 94.69 293 LEU A CA 1
ATOM 2335 C C . LEU A 1 293 ? 33.498 -2.453 -0.309 1.00 94.69 293 LEU A C 1
ATOM 2337 O O . LEU A 1 293 ? 32.839 -1.708 -1.030 1.00 94.69 293 LEU A O 1
ATOM 2341 N N . ILE A 1 294 ? 33.470 -3.778 -0.455 1.00 93.81 294 ILE A N 1
ATOM 2342 C CA . ILE A 1 294 ? 32.535 -4.479 -1.343 1.00 93.81 294 ILE A CA 1
ATOM 2343 C C . ILE A 1 294 ? 31.519 -5.209 -0.481 1.00 93.81 294 ILE A C 1
ATOM 2345 O O . ILE A 1 294 ? 31.889 -5.963 0.421 1.00 93.81 294 ILE A O 1
ATOM 2349 N N . TRP A 1 295 ? 30.246 -5.029 -0.802 1.00 92.62 295 TRP A N 1
ATOM 2350 C CA . TRP A 1 295 ? 29.115 -5.553 -0.050 1.00 92.62 295 TRP A CA 1
ATOM 2351 C C . TRP A 1 295 ? 28.340 -6.556 -0.893 1.00 92.62 295 TRP A C 1
ATOM 2353 O O . TRP A 1 295 ? 28.194 -6.367 -2.102 1.00 92.62 295 TRP A O 1
ATOM 2363 N N . ASP A 1 296 ? 27.824 -7.599 -0.245 1.00 89.81 296 ASP A N 1
ATOM 2364 C CA . ASP A 1 296 ? 26.835 -8.507 -0.823 1.00 89.81 296 ASP A CA 1
ATOM 2365 C C . ASP A 1 296 ? 25.489 -8.266 -0.145 1.00 89.81 296 ASP A C 1
ATOM 2367 O O . ASP A 1 296 ? 25.299 -8.556 1.034 1.00 89.81 296 ASP A O 1
ATOM 2371 N N . ILE A 1 297 ? 24.556 -7.715 -0.908 1.00 87.62 297 ILE A N 1
ATOM 2372 C CA . ILE A 1 297 ? 23.213 -7.384 -0.448 1.00 87.62 297 ILE A CA 1
ATOM 2373 C C . ILE A 1 297 ? 22.193 -8.497 -0.751 1.00 87.62 297 ILE A C 1
ATOM 2375 O O . ILE A 1 297 ? 20.994 -8.300 -0.603 1.00 87.62 297 ILE A O 1
ATOM 2379 N N . SER A 1 298 ? 22.615 -9.695 -1.161 1.00 83.00 298 SER A N 1
ATOM 2380 C CA . SER A 1 298 ? 21.680 -10.804 -1.430 1.00 83.00 298 SER A CA 1
ATOM 2381 C C . SER A 1 298 ? 20.889 -11.261 -0.193 1.00 83.00 298 SER A C 1
ATOM 2383 O O . SER A 1 298 ? 19.766 -11.749 -0.322 1.00 83.00 298 SER A O 1
ATOM 2385 N N . SER A 1 299 ? 21.427 -11.042 1.010 1.00 66.31 299 SER A N 1
ATOM 2386 C CA . SER A 1 299 ? 20.823 -11.420 2.298 1.00 66.31 299 SER A CA 1
ATOM 2387 C C . SER A 1 299 ? 19.819 -10.398 2.861 1.00 66.31 299 SER A C 1
ATOM 2389 O O . SER A 1 299 ? 19.500 -10.457 4.047 1.00 66.31 299 SER A O 1
ATOM 2391 N N . MET A 1 300 ? 19.302 -9.483 2.031 1.00 64.25 300 MET A N 1
ATOM 2392 C CA . MET A 1 300 ? 18.408 -8.343 2.344 1.00 64.25 300 MET A CA 1
ATOM 2393 C C . MET A 1 300 ? 17.063 -8.651 3.064 1.00 64.25 300 MET A C 1
ATOM 2395 O O . MET A 1 300 ? 16.170 -7.813 3.084 1.00 64.25 300 MET A O 1
ATOM 2399 N N . GLY A 1 301 ? 16.882 -9.825 3.675 1.00 49.81 301 GLY A N 1
ATOM 2400 C CA . GLY A 1 301 ? 15.664 -10.210 4.406 1.00 49.81 301 GLY A CA 1
ATOM 2401 C C . GLY A 1 301 ? 15.897 -10.981 5.708 1.00 49.81 301 GLY A C 1
ATOM 2402 O O . GLY A 1 301 ? 14.934 -11.434 6.322 1.00 49.81 301 GLY A O 1
ATOM 2403 N N . GLN A 1 302 ? 17.148 -11.160 6.138 1.00 51.25 302 GLN A N 1
ATOM 2404 C CA . GLN A 1 302 ? 17.468 -11.723 7.450 1.00 51.25 302 GLN A CA 1
ATOM 2405 C C . GLN A 1 302 ? 17.871 -10.571 8.371 1.00 51.25 302 GLN A C 1
ATOM 2407 O O . GLN A 1 302 ? 18.781 -9.817 8.037 1.00 51.25 302 GLN A O 1
ATOM 2412 N N . HIS A 1 303 ? 17.200 -10.407 9.514 1.00 42.62 303 HIS A N 1
ATOM 2413 C CA . HIS A 1 303 ? 17.667 -9.490 10.556 1.00 42.62 303 HIS A CA 1
ATOM 2414 C C . HIS A 1 303 ? 19.024 -9.993 11.065 1.00 42.62 303 HIS A C 1
ATOM 2416 O O . HIS A 1 303 ? 19.088 -10.893 11.899 1.00 42.62 303 HIS A O 1
ATOM 2422 N N . VAL A 1 304 ? 20.110 -9.446 10.518 1.00 51.00 304 VAL A N 1
ATOM 2423 C CA . VAL A 1 304 ? 21.464 -9.693 11.011 1.00 51.00 304 VAL A CA 1
ATOM 2424 C C . VAL A 1 304 ? 21.710 -8.708 12.146 1.00 51.00 304 VAL A C 1
ATOM 2426 O O . VAL A 1 304 ? 21.823 -7.500 11.930 1.00 51.00 304 VAL A O 1
ATOM 2429 N N . GLU A 1 305 ? 21.739 -9.225 13.371 1.00 43.59 305 GLU A N 1
ATOM 2430 C CA . GLU A 1 305 ? 22.111 -8.469 14.566 1.00 43.59 305 GLU A CA 1
ATOM 2431 C C . GLU A 1 305 ? 23.509 -7.855 14.342 1.00 43.59 305 GLU A C 1
ATOM 2433 O O . GLU A 1 305 ? 24.483 -8.578 14.139 1.00 43.59 305 GLU A O 1
ATOM 2438 N N . GLY A 1 306 ? 23.604 -6.520 14.297 1.00 55.38 306 GLY A N 1
ATOM 2439 C CA . GLY A 1 306 ? 24.863 -5.795 14.070 1.00 55.38 306 GLY A CA 1
ATOM 2440 C C . GLY A 1 306 ? 25.095 -5.217 12.664 1.00 55.38 306 GLY A C 1
ATOM 2441 O O . GLY A 1 306 ? 26.120 -4.560 12.476 1.00 55.38 306 GLY A O 1
ATOM 2442 N N . GLY A 1 307 ? 24.173 -5.386 11.707 1.00 67.06 307 GLY A N 1
ATOM 2443 C CA . GLY A 1 307 ? 24.279 -4.829 10.345 1.00 67.06 307 GLY A CA 1
ATOM 2444 C C . GLY A 1 307 ? 25.042 -5.724 9.357 1.00 67.06 307 GLY A C 1
ATOM 2445 O O . GLY A 1 307 ? 25.622 -6.736 9.737 1.00 67.06 307 GLY A O 1
ATOM 2446 N N . LEU A 1 308 ? 25.012 -5.375 8.066 1.00 81.88 308 LEU A N 1
ATOM 2447 C CA . LEU A 1 308 ? 25.695 -6.129 7.006 1.00 81.88 308 LEU A CA 1
ATOM 2448 C C . LEU A 1 308 ? 27.212 -5.887 7.045 1.00 81.88 308 LEU A C 1
ATOM 2450 O O . LEU A 1 308 ? 27.650 -4.745 7.167 1.00 81.88 308 LEU A O 1
ATOM 2454 N N . ASP A 1 309 ? 28.006 -6.951 6.909 1.00 84.44 309 ASP A N 1
ATOM 2455 C CA . ASP A 1 309 ? 29.470 -6.874 6.832 1.00 84.44 309 ASP A CA 1
ATOM 2456 C C . ASP A 1 309 ? 29.961 -6.922 5.374 1.00 84.44 309 ASP A C 1
ATOM 2458 O O . ASP A 1 309 ? 29.414 -7.677 4.560 1.00 84.44 309 ASP A O 1
ATOM 2462 N N . PRO A 1 310 ? 31.016 -6.164 5.017 1.00 87.94 310 PRO A N 1
ATOM 2463 C CA . PRO A 1 310 ? 31.597 -6.215 3.685 1.00 87.94 310 PRO A CA 1
ATOM 2464 C C . PRO A 1 310 ? 32.290 -7.562 3.435 1.00 87.94 310 PRO A C 1
ATOM 2466 O O . PRO A 1 310 ? 32.993 -8.114 4.284 1.00 87.94 310 PRO A O 1
ATOM 2469 N N . ILE A 1 311 ? 32.144 -8.088 2.220 1.00 87.81 311 ILE A N 1
ATOM 2470 C CA . ILE A 1 311 ? 32.771 -9.348 1.795 1.00 87.81 311 ILE A CA 1
ATOM 2471 C C . ILE A 1 311 ? 34.273 -9.186 1.516 1.00 87.81 311 ILE A C 1
ATOM 2473 O O . ILE A 1 311 ? 35.063 -10.133 1.680 1.00 87.81 311 ILE A O 1
ATOM 2477 N N . LEU A 1 312 ? 34.667 -7.979 1.107 1.00 85.31 312 LEU A N 1
ATOM 2478 C CA . LEU A 1 312 ? 36.035 -7.581 0.808 1.00 85.31 312 LEU A CA 1
ATOM 2479 C C . LEU A 1 312 ? 36.250 -6.129 1.245 1.00 85.31 312 LEU A C 1
ATOM 2481 O O . LEU A 1 312 ? 35.369 -5.294 1.066 1.00 85.31 312 LEU A O 1
ATOM 2485 N N . ALA A 1 313 ? 37.434 -5.850 1.775 1.00 88.44 313 ALA A N 1
ATOM 2486 C CA . ALA A 1 313 ? 37.898 -4.513 2.098 1.00 88.44 313 ALA A CA 1
ATOM 2487 C C . ALA A 1 313 ? 39.291 -4.327 1.494 1.00 88.44 313 ALA A C 1
ATOM 2489 O O . ALA A 1 313 ? 40.134 -5.225 1.585 1.00 88.44 313 ALA A O 1
ATOM 2490 N N . TYR A 1 314 ? 39.515 -3.179 0.870 1.00 92.62 314 TYR A N 1
ATOM 2491 C CA . TYR A 1 314 ? 40.813 -2.725 0.392 1.00 92.62 314 TYR A CA 1
ATOM 2492 C C . TYR A 1 314 ? 41.157 -1.409 1.081 1.00 92.62 314 TYR A C 1
ATOM 2494 O O . TYR A 1 314 ? 40.276 -0.576 1.257 1.00 92.62 314 TYR A O 1
ATOM 2502 N N . THR A 1 315 ? 42.421 -1.213 1.447 1.00 93.56 315 THR A N 1
ATOM 2503 C CA . THR A 1 315 ? 42.893 0.018 2.092 1.00 93.56 315 THR A CA 1
ATOM 2504 C C . THR A 1 315 ? 43.890 0.711 1.173 1.00 93.56 315 THR A C 1
ATOM 2506 O O . THR A 1 315 ? 44.934 0.145 0.846 1.00 93.56 315 THR A O 1
ATOM 2509 N N . ALA A 1 316 ? 43.545 1.920 0.740 1.00 93.00 316 ALA A N 1
ATOM 2510 C CA . ALA A 1 316 ? 44.393 2.804 -0.041 1.00 93.00 316 ALA A CA 1
ATOM 2511 C C . ALA A 1 316 ? 45.376 3.574 0.858 1.00 93.00 316 ALA A C 1
ATOM 2513 O O . ALA A 1 316 ? 45.323 3.504 2.084 1.00 93.00 316 ALA A O 1
ATOM 2514 N N . GLY A 1 317 ? 46.303 4.304 0.235 1.00 88.88 317 GLY A N 1
ATOM 2515 C CA . GLY A 1 317 ? 47.286 5.120 0.958 1.00 88.88 317 GLY A CA 1
ATOM 2516 C C . GLY A 1 317 ? 46.769 6.487 1.422 1.00 88.88 317 GLY A C 1
ATOM 2517 O O . GLY A 1 317 ? 47.517 7.202 2.082 1.00 88.88 317 GLY A O 1
ATOM 2518 N N . ALA A 1 318 ? 45.552 6.863 1.025 1.00 94.44 318 ALA A N 1
ATOM 2519 C CA . ALA A 1 318 ? 44.881 8.119 1.350 1.00 94.44 318 ALA A CA 1
ATOM 2520 C C . ALA A 1 318 ? 43.361 7.976 1.126 1.00 94.44 318 ALA A C 1
ATOM 2522 O O . ALA A 1 318 ? 42.901 6.941 0.629 1.00 94.44 318 ALA A O 1
ATOM 2523 N N . GLU A 1 319 ? 42.624 9.029 1.477 1.00 95.06 319 GLU A N 1
ATOM 2524 C CA . GLU A 1 319 ? 41.179 9.201 1.279 1.00 95.06 319 GLU A CA 1
ATOM 2525 C C . GLU A 1 319 ? 40.791 8.906 -0.176 1.00 95.06 319 GLU A C 1
ATOM 2527 O O . GLU A 1 319 ? 41.422 9.395 -1.118 1.00 95.06 319 GLU A O 1
ATOM 2532 N N . ILE A 1 320 ? 39.792 8.038 -0.371 1.00 96.50 320 ILE A N 1
ATOM 2533 C CA . ILE A 1 320 ? 39.368 7.631 -1.713 1.00 96.50 320 ILE A CA 1
ATOM 2534 C C . ILE A 1 320 ? 38.257 8.567 -2.180 1.00 96.50 320 ILE A C 1
ATOM 2536 O O . ILE A 1 320 ? 37.136 8.514 -1.682 1.00 96.50 320 ILE A O 1
ATOM 2540 N N . GLU A 1 321 ? 38.568 9.380 -3.185 1.00 93.06 321 GLU A N 1
ATOM 2541 C CA . GLU A 1 321 ? 37.678 10.412 -3.732 1.00 93.06 321 GLU A CA 1
ATOM 2542 C C . GLU A 1 321 ? 36.750 9.868 -4.823 1.00 93.06 321 GLU A C 1
ATOM 2544 O O . GLU A 1 321 ? 35.597 10.273 -4.966 1.00 93.06 321 GLU A O 1
ATOM 2549 N N . GLN A 1 322 ? 37.260 8.938 -5.636 1.00 94.69 322 GLN A N 1
ATOM 2550 C CA . GLN A 1 322 ? 36.541 8.392 -6.784 1.00 94.69 322 GLN A CA 1
ATOM 2551 C C . GLN A 1 322 ? 36.649 6.874 -6.835 1.00 94.69 322 GLN A C 1
ATOM 2553 O O . GLN A 1 322 ? 37.705 6.289 -6.586 1.00 94.69 322 GLN A O 1
ATOM 2558 N N . LEU A 1 323 ? 35.557 6.241 -7.257 1.00 96.25 323 LEU A N 1
ATOM 2559 C CA . LEU A 1 323 ? 35.417 4.796 -7.390 1.00 96.25 323 LEU A CA 1
ATOM 2560 C C . LEU A 1 323 ? 34.601 4.482 -8.646 1.00 96.25 323 LEU A C 1
ATOM 2562 O O . LEU A 1 323 ? 33.503 5.007 -8.812 1.00 96.25 323 LEU A O 1
ATOM 2566 N N . GLN A 1 324 ? 35.108 3.609 -9.520 1.00 96.12 324 GLN A N 1
ATOM 2567 C CA . GLN A 1 324 ? 34.397 3.187 -10.732 1.00 96.12 324 GLN A CA 1
ATOM 2568 C C . GLN A 1 324 ? 34.605 1.701 -11.027 1.00 96.12 324 GLN A C 1
ATOM 2570 O O . GLN A 1 324 ? 35.736 1.223 -11.146 1.00 96.12 324 GLN A O 1
ATOM 2575 N N . TRP A 1 325 ? 33.508 0.969 -11.227 1.00 94.88 325 TRP A N 1
ATOM 2576 C CA . TRP A 1 325 ? 33.544 -0.436 -11.639 1.00 94.88 325 TRP A CA 1
ATOM 2577 C C . TRP A 1 325 ? 33.522 -0.544 -13.166 1.00 94.88 325 TRP A C 1
ATOM 2579 O O . TRP A 1 325 ? 32.653 0.025 -13.827 1.00 94.88 325 TRP A O 1
ATOM 2589 N N . SER A 1 326 ? 34.457 -1.289 -13.756 1.00 93.44 326 SER A N 1
ATOM 2590 C CA . SER A 1 326 ? 34.512 -1.440 -15.212 1.00 93.44 326 SER A CA 1
ATOM 2591 C C . SER A 1 326 ? 33.363 -2.304 -15.747 1.00 93.44 326 SER A C 1
ATOM 2593 O O . SER A 1 326 ? 33.260 -3.490 -15.434 1.00 93.44 326 SER A O 1
ATOM 2595 N N . SER A 1 327 ? 32.521 -1.736 -16.616 1.00 89.06 327 SER A N 1
ATOM 2596 C CA . SER A 1 327 ? 31.418 -2.464 -17.266 1.00 89.06 327 SER A CA 1
ATOM 2597 C C . SER A 1 327 ? 31.861 -3.337 -18.446 1.00 89.06 327 SER A C 1
ATOM 2599 O O . SER A 1 327 ? 31.180 -4.309 -18.782 1.00 89.06 327 SER A O 1
ATOM 2601 N N . SER A 1 328 ? 32.999 -3.016 -19.071 1.00 88.88 328 SER A N 1
ATOM 2602 C CA . SER A 1 328 ? 33.639 -3.836 -20.106 1.00 88.88 328 SER A CA 1
ATOM 2603 C C . SER A 1 328 ? 34.446 -4.984 -19.498 1.00 88.88 328 SER A C 1
ATOM 2605 O O . SER A 1 328 ? 34.588 -6.034 -20.127 1.00 88.88 328 SER A O 1
ATOM 2607 N N . GLN A 1 329 ? 34.949 -4.804 -18.272 1.00 89.88 329 GLN A N 1
ATOM 2608 C CA . GLN A 1 329 ? 35.822 -5.755 -17.587 1.00 89.88 329 GLN A CA 1
ATOM 2609 C C . GLN A 1 329 ? 35.379 -5.936 -16.130 1.00 89.88 329 GLN A C 1
ATOM 2611 O O . GLN A 1 329 ? 36.002 -5.391 -15.221 1.00 89.88 329 GLN A O 1
ATOM 2616 N N . PRO A 1 330 ? 34.325 -6.732 -15.883 1.00 88.31 330 PRO A N 1
ATOM 2617 C CA . PRO A 1 330 ? 33.638 -6.761 -14.590 1.00 88.31 330 PRO A CA 1
ATOM 2618 C C . PRO A 1 330 ? 34.466 -7.259 -13.399 1.00 88.31 330 PRO A C 1
ATOM 2620 O O . PRO A 1 330 ? 34.017 -7.126 -12.266 1.00 88.31 330 PRO A O 1
ATOM 2623 N N . ASP A 1 331 ? 35.655 -7.811 -13.633 1.00 89.38 331 ASP A N 1
ATOM 2624 C CA . ASP A 1 331 ? 36.612 -8.192 -12.589 1.00 89.38 331 ASP A CA 1
ATOM 2625 C C . ASP A 1 331 ? 37.443 -7.001 -12.076 1.00 89.38 331 ASP A C 1
ATOM 2627 O O . ASP A 1 331 ? 38.278 -7.196 -11.201 1.00 89.38 331 ASP A O 1
ATOM 2631 N N . TRP A 1 332 ? 37.290 -5.792 -12.627 1.00 92.00 332 TRP A N 1
ATOM 2632 C CA . TRP A 1 332 ? 38.171 -4.657 -12.337 1.00 92.00 332 TRP A CA 1
ATOM 2633 C C . TRP A 1 332 ? 37.427 -3.457 -11.759 1.00 92.00 332 TRP A C 1
ATOM 2635 O O . TRP A 1 332 ? 36.412 -3.006 -12.298 1.00 92.00 332 TRP A O 1
ATOM 2645 N N . VAL A 1 333 ? 37.996 -2.910 -10.689 1.00 94.75 333 VAL A N 1
ATOM 2646 C CA . VAL A 1 333 ? 37.554 -1.682 -10.023 1.00 94.75 333 VAL A CA 1
ATOM 2647 C C . VAL A 1 333 ? 38.695 -0.675 -10.076 1.00 94.75 333 VAL A C 1
ATOM 2649 O O . VAL A 1 333 ? 39.839 -1.031 -9.816 1.00 94.75 333 VAL A O 1
ATOM 2652 N N . ALA A 1 334 ? 38.397 0.570 -10.429 1.00 96.56 334 ALA A N 1
ATOM 2653 C CA . ALA A 1 334 ? 39.332 1.680 -10.316 1.00 96.56 334 ALA A CA 1
ATOM 2654 C C . ALA A 1 334 ? 39.002 2.503 -9.075 1.00 96.56 334 ALA A C 1
ATOM 2656 O O . ALA A 1 334 ? 37.826 2.773 -8.817 1.00 96.56 334 ALA A O 1
ATOM 2657 N N . ILE A 1 335 ? 40.037 2.942 -8.369 1.00 97.00 335 ILE A N 1
ATOM 2658 C CA . ILE A 1 335 ? 39.969 3.947 -7.307 1.00 97.00 335 ILE A CA 1
ATOM 2659 C C . ILE A 1 335 ? 40.956 5.075 -7.611 1.00 97.00 335 ILE A C 1
ATOM 2661 O O . ILE A 1 335 ? 42.039 4.821 -8.146 1.00 97.00 335 ILE A O 1
ATOM 2665 N N . ALA A 1 336 ? 40.600 6.305 -7.256 1.00 96.56 336 ALA A N 1
ATOM 2666 C CA . ALA A 1 336 ? 41.525 7.431 -7.279 1.00 96.56 336 ALA A CA 1
ATOM 2667 C C . ALA A 1 336 ? 41.581 8.090 -5.902 1.00 96.56 336 ALA A C 1
ATOM 2669 O O . ALA A 1 336 ? 40.551 8.270 -5.251 1.00 96.56 336 ALA A O 1
ATOM 2670 N N . PHE A 1 337 ? 42.795 8.413 -5.474 1.00 95.50 337 PHE A N 1
ATOM 2671 C CA . PHE A 1 337 ? 43.081 9.073 -4.208 1.00 95.50 337 PHE A CA 1
ATOM 2672 C C . PHE A 1 337 ? 44.319 9.947 -4.385 1.00 95.50 337 PHE A C 1
ATOM 2674 O O . PHE A 1 337 ? 45.350 9.487 -4.890 1.00 95.50 337 PHE A O 1
ATOM 2681 N N . SER A 1 338 ? 44.237 11.212 -3.972 1.00 92.44 338 SER A N 1
ATOM 2682 C CA . SER A 1 338 ? 45.309 12.188 -4.175 1.00 92.44 338 SER A CA 1
ATOM 2683 C C . SER A 1 338 ? 45.759 12.247 -5.653 1.00 92.44 338 SER A C 1
ATOM 2685 O O . SER A 1 338 ? 44.958 12.507 -6.549 1.00 92.44 338 SER A O 1
ATOM 2687 N N . THR A 1 339 ? 47.035 11.989 -5.944 1.00 94.56 339 THR A N 1
ATOM 2688 C CA . THR A 1 339 ? 47.602 11.949 -7.303 1.00 94.56 339 THR A CA 1
ATOM 2689 C C . THR A 1 339 ? 47.590 10.557 -7.940 1.00 94.56 339 THR A C 1
ATOM 2691 O O . THR A 1 339 ? 48.081 10.381 -9.054 1.00 94.56 339 THR A O 1
ATOM 2694 N N . LYS A 1 340 ? 47.074 9.532 -7.254 1.00 96.00 340 LYS A N 1
ATOM 2695 C CA . LYS A 1 340 ? 47.213 8.133 -7.671 1.00 96.00 340 LYS A CA 1
ATOM 2696 C C . LYS A 1 340 ? 45.903 7.565 -8.190 1.00 96.00 340 LYS A C 1
ATOM 2698 O O . LYS A 1 340 ? 44.858 7.674 -7.555 1.00 96.00 340 LYS A O 1
ATOM 2703 N N . LEU A 1 341 ? 45.997 6.880 -9.323 1.00 96.25 341 LEU A N 1
ATOM 2704 C CA . LEU A 1 341 ? 44.972 5.994 -9.857 1.00 96.25 341 LEU A CA 1
ATOM 2705 C C . LEU A 1 341 ? 45.418 4.554 -9.609 1.00 96.25 341 LEU A C 1
ATOM 2707 O O . LEU A 1 341 ? 46.513 4.166 -10.015 1.00 96.25 341 LEU A O 1
ATOM 2711 N N . GLN A 1 342 ? 44.566 3.742 -8.992 1.00 95.25 342 GLN A N 1
ATOM 2712 C CA . GLN A 1 342 ? 44.792 2.305 -8.873 1.00 95.25 342 GLN A CA 1
ATOM 2713 C C . GLN A 1 342 ? 43.663 1.524 -9.521 1.00 95.25 342 GLN A C 1
ATOM 2715 O O . GLN A 1 342 ? 42.489 1.812 -9.305 1.00 95.25 342 GLN A O 1
ATOM 2720 N N . ILE A 1 343 ? 44.023 0.495 -10.282 1.00 94.19 343 ILE A N 1
ATOM 2721 C CA . ILE A 1 343 ? 43.075 -0.490 -10.799 1.00 94.19 343 ILE A CA 1
ATOM 2722 C C . ILE A 1 343 ? 43.326 -1.822 -10.098 1.00 94.19 343 ILE A C 1
ATOM 2724 O O . ILE A 1 343 ? 44.446 -2.334 -10.052 1.00 94.19 343 ILE A O 1
ATOM 2728 N N . LEU A 1 344 ? 42.263 -2.348 -9.507 1.00 92.25 344 LEU A N 1
ATOM 2729 C CA . LEU A 1 344 ? 42.258 -3.483 -8.602 1.00 92.25 344 LEU A CA 1
ATOM 2730 C C . LEU A 1 344 ? 41.478 -4.621 -9.248 1.00 92.25 344 LEU A C 1
ATOM 2732 O O . LEU A 1 344 ? 40.354 -4.423 -9.722 1.00 92.25 344 LEU A O 1
ATOM 2736 N N . ARG A 1 345 ? 42.045 -5.827 -9.232 1.00 89.25 345 ARG A N 1
ATOM 2737 C CA . ARG A 1 345 ? 41.335 -7.024 -9.674 1.00 89.25 345 ARG A CA 1
ATOM 2738 C C . ARG A 1 345 ? 40.523 -7.629 -8.531 1.00 89.25 345 ARG A C 1
ATOM 2740 O O . ARG A 1 345 ? 41.067 -8.140 -7.557 1.00 89.25 345 ARG A O 1
ATOM 2747 N N . VAL A 1 346 ? 39.210 -7.677 -8.698 1.00 84.06 346 VAL A N 1
ATOM 2748 C CA . VAL A 1 346 ? 38.260 -8.320 -7.790 1.00 84.06 346 VAL A CA 1
ATOM 2749 C C . VAL A 1 346 ? 37.916 -9.713 -8.331 1.00 84.06 346 VAL A C 1
ATOM 2751 O O . VAL A 1 346 ? 37.123 -9.876 -9.254 1.00 84.06 346 VAL A O 1
ATOM 2754 N N . SER A 1 347 ? 38.530 -10.764 -7.778 1.00 66.31 347 SER A N 1
ATOM 2755 C CA . SER A 1 347 ? 38.318 -12.144 -8.248 1.00 66.31 347 SER A CA 1
ATOM 2756 C C . SER A 1 347 ? 36.958 -12.722 -7.823 1.00 66.31 347 SER A C 1
ATOM 2758 O O . SER A 1 347 ? 36.737 -13.044 -6.652 1.00 66.31 347 SER A O 1
ATOM 2760 N N . ILE A 1 348 ? 36.085 -12.992 -8.802 1.00 53.78 348 ILE A N 1
ATOM 2761 C CA . ILE A 1 348 ? 34.772 -13.652 -8.628 1.00 53.78 348 ILE A CA 1
ATOM 2762 C C . ILE A 1 348 ? 34.893 -15.045 -7.966 1.00 53.78 348 ILE A C 1
ATOM 2764 O O . ILE A 1 348 ? 34.004 -15.480 -7.227 1.00 53.78 348 ILE A O 1
ATOM 2768 N N . LYS A 1 349 ? 36.016 -15.759 -8.163 1.00 46.66 349 LYS A N 1
ATOM 2769 C CA . LYS A 1 349 ? 36.278 -17.053 -7.495 1.00 46.66 349 LYS A CA 1
ATOM 2770 C C . LYS A 1 349 ? 36.544 -16.897 -5.994 1.00 46.66 349 LYS A C 1
ATOM 2772 O O . LYS A 1 349 ? 36.220 -17.811 -5.238 1.00 46.66 349 LYS A O 1
ATOM 2777 N N . SER A 1 350 ? 37.110 -15.767 -5.566 1.00 43.09 350 SER A N 1
ATOM 2778 C CA . SER A 1 350 ? 37.368 -15.467 -4.152 1.00 43.09 350 SER A CA 1
ATOM 2779 C C . SER A 1 350 ? 36.066 -15.148 -3.404 1.00 43.09 350 SER A C 1
ATOM 2781 O O . SER A 1 350 ? 35.843 -15.671 -2.312 1.00 43.09 350 SER A O 1
ATOM 2783 N N . MET A 1 351 ? 35.139 -14.425 -4.052 1.00 50.03 351 MET A N 1
ATOM 2784 C CA . MET A 1 351 ? 33.804 -14.124 -3.505 1.00 50.03 351 MET A CA 1
ATOM 2785 C C . MET A 1 351 ? 32.963 -15.395 -3.270 1.00 50.03 351 MET A C 1
ATOM 2787 O O . MET A 1 351 ? 32.348 -15.546 -2.218 1.00 50.03 351 MET A O 1
ATOM 2791 N N . ARG A 1 352 ? 33.023 -16.388 -4.174 1.00 40.97 352 ARG A N 1
ATOM 2792 C CA . ARG A 1 352 ? 32.355 -17.698 -3.977 1.00 40.97 352 ARG A CA 1
ATOM 2793 C C . ARG A 1 352 ? 33.039 -18.610 -2.950 1.00 40.97 352 ARG A C 1
ATOM 2795 O O . ARG A 1 352 ? 32.378 -19.468 -2.366 1.00 40.97 352 ARG A O 1
ATOM 2802 N N . LYS A 1 353 ? 34.352 -18.464 -2.725 1.00 35.59 353 LYS A N 1
ATOM 2803 C CA . LYS A 1 353 ? 35.109 -19.337 -1.809 1.00 35.59 353 LYS A CA 1
ATOM 2804 C C . LYS A 1 353 ? 34.765 -19.082 -0.341 1.00 35.59 353 LYS A C 1
ATOM 2806 O O . LYS A 1 353 ? 34.656 -20.055 0.395 1.00 35.59 353 LYS A O 1
ATOM 2811 N N . LYS A 1 354 ? 34.516 -17.834 0.076 1.00 36.69 354 LYS A N 1
ATOM 2812 C CA . LYS A 1 354 ? 34.139 -17.511 1.470 1.00 36.69 354 LYS A CA 1
ATOM 2813 C C . LYS A 1 354 ? 32.756 -18.043 1.868 1.00 36.69 354 LYS A C 1
ATOM 2815 O O . LYS A 1 354 ? 32.608 -18.540 2.981 1.00 36.69 354 LYS A O 1
ATOM 2820 N N . VAL A 1 355 ? 31.791 -18.059 0.943 1.00 36.88 355 VAL A N 1
ATOM 2821 C CA . VAL A 1 355 ? 30.458 -18.660 1.168 1.00 36.88 355 VAL A CA 1
ATOM 2822 C C . VAL A 1 355 ? 30.558 -20.179 1.390 1.00 36.88 355 VAL A C 1
ATOM 2824 O O . VAL A 1 355 ? 29.863 -20.741 2.232 1.00 36.88 355 VAL A O 1
ATOM 2827 N N . LEU A 1 356 ? 31.491 -20.853 0.708 1.00 33.56 356 LEU A N 1
ATOM 2828 C CA . LEU A 1 356 ? 31.763 -22.281 0.918 1.00 33.56 356 LEU A CA 1
ATOM 2829 C C . LEU A 1 356 ? 32.638 -22.557 2.153 1.00 33.56 356 LEU A C 1
ATOM 2831 O O . LEU A 1 356 ? 32.484 -23.608 2.774 1.00 33.56 356 LEU A O 1
ATOM 2835 N N . GLN A 1 357 ? 33.515 -21.625 2.542 1.00 30.02 357 GLN A N 1
ATOM 2836 C CA . GLN A 1 357 ? 34.414 -21.790 3.690 1.00 30.02 357 GLN A CA 1
ATOM 2837 C C . GLN A 1 357 ? 33.679 -21.655 5.038 1.00 30.02 357 GLN A C 1
ATOM 2839 O O . GLN A 1 357 ? 33.973 -22.404 5.972 1.00 30.02 357 GLN A O 1
ATOM 2844 N N . LEU A 1 358 ? 32.654 -20.795 5.108 1.00 34.09 358 LEU A N 1
ATOM 2845 C CA . LEU A 1 358 ? 31.704 -20.731 6.231 1.00 34.09 358 LEU A CA 1
ATOM 2846 C C . LEU A 1 358 ? 30.832 -21.996 6.316 1.00 34.09 358 LEU A C 1
ATOM 2848 O O . LEU A 1 358 ? 30.622 -22.530 7.405 1.00 34.09 358 LEU A O 1
ATOM 2852 N N . GLY A 1 359 ? 30.427 -22.556 5.169 1.00 33.06 359 GLY A N 1
ATOM 2853 C CA . GLY A 1 359 ? 29.736 -23.848 5.104 1.00 33.06 359 GLY A CA 1
ATOM 2854 C C . GLY A 1 359 ? 30.588 -25.029 5.591 1.00 33.06 359 GLY A C 1
ATOM 2855 O O . GLY A 1 359 ? 30.069 -25.935 6.240 1.00 33.06 359 GLY A O 1
ATOM 2856 N N . SER A 1 360 ? 31.904 -25.018 5.343 1.00 33.84 360 SER A N 1
ATOM 2857 C CA . SER A 1 360 ? 32.822 -26.040 5.870 1.00 33.84 360 SER A CA 1
ATOM 2858 C C . SER A 1 360 ? 33.123 -25.889 7.363 1.00 33.84 360 SER A C 1
ATOM 2860 O O . SER A 1 360 ? 33.317 -26.903 8.027 1.00 33.84 360 SER A O 1
ATOM 2862 N N . TYR A 1 361 ? 33.086 -24.669 7.910 1.00 30.53 361 TYR A N 1
ATOM 2863 C CA . TYR A 1 361 ? 33.274 -24.433 9.348 1.00 30.53 361 TYR A CA 1
ATOM 2864 C C . TYR A 1 361 ? 32.085 -24.968 10.165 1.00 30.53 361 TYR A C 1
ATOM 2866 O O . TYR A 1 361 ? 32.275 -25.629 11.184 1.00 30.53 361 TYR A O 1
ATOM 2874 N N . PHE A 1 362 ? 30.858 -24.806 9.653 1.00 34.91 362 PHE A N 1
ATOM 2875 C CA . PHE A 1 362 ? 29.665 -25.434 10.234 1.00 34.91 362 PHE A CA 1
ATOM 2876 C C . PHE A 1 362 ? 29.655 -26.960 10.073 1.00 34.91 362 PHE A C 1
ATOM 2878 O O . PHE A 1 362 ? 29.194 -27.662 10.969 1.00 34.91 362 PHE A O 1
ATOM 2885 N N . ARG A 1 363 ? 30.213 -27.497 8.979 1.00 35.16 363 ARG A N 1
ATOM 2886 C CA . ARG A 1 363 ? 30.330 -28.952 8.766 1.00 35.16 363 ARG A CA 1
ATOM 2887 C C . ARG A 1 363 ? 31.316 -29.623 9.721 1.00 35.16 363 ARG A C 1
ATOM 2889 O O . ARG A 1 363 ? 31.106 -30.776 10.077 1.00 35.16 363 ARG A O 1
ATOM 2896 N N . GLN A 1 364 ? 32.360 -28.907 10.130 1.00 30.84 364 GLN A N 1
ATOM 2897 C CA . GLN A 1 364 ? 33.394 -29.428 11.022 1.00 30.84 364 GLN A CA 1
ATOM 2898 C C . GLN A 1 364 ? 32.938 -29.427 12.490 1.00 30.84 364 GLN A C 1
ATOM 2900 O O . GLN A 1 364 ? 33.222 -30.376 13.208 1.00 30.84 364 GLN A O 1
ATOM 2905 N N . ILE A 1 365 ? 32.108 -28.460 12.903 1.00 37.47 365 ILE A N 1
ATOM 2906 C CA . ILE A 1 365 ? 31.437 -28.480 14.219 1.00 37.47 365 ILE A CA 1
ATOM 2907 C C . ILE A 1 365 ? 30.369 -29.595 14.284 1.00 37.47 365 ILE A C 1
ATOM 2909 O O . ILE A 1 365 ? 30.160 -30.201 15.332 1.00 37.47 365 ILE A O 1
ATOM 2913 N N . TYR A 1 366 ? 29.738 -29.931 13.152 1.00 34.03 366 TYR A N 1
ATOM 2914 C CA . TYR A 1 366 ? 28.711 -30.980 13.070 1.00 34.03 366 TYR A CA 1
ATOM 2915 C C . TYR A 1 366 ? 29.263 -32.420 13.090 1.00 34.03 366 TYR A C 1
ATOM 2917 O O . TYR A 1 366 ? 28.501 -33.355 13.324 1.00 34.03 366 TYR A O 1
ATOM 2925 N N . GLN A 1 367 ? 30.561 -32.623 12.831 1.00 34.41 367 GLN A N 1
ATOM 2926 C CA . GLN A 1 367 ? 31.186 -33.956 12.825 1.00 34.41 367 GLN A CA 1
ATOM 2927 C C . GLN A 1 367 ? 31.787 -34.370 14.178 1.00 34.41 367 GLN A C 1
ATOM 2929 O O . GLN A 1 367 ? 31.971 -35.564 14.398 1.00 34.41 367 GLN A O 1
ATOM 2934 N N . ASP A 1 368 ? 31.997 -33.428 15.103 1.00 32.56 368 ASP A N 1
ATOM 2935 C CA . ASP A 1 368 ? 32.634 -33.686 16.406 1.00 32.56 368 ASP A CA 1
ATOM 2936 C C . ASP A 1 368 ? 31.638 -33.807 17.583 1.00 32.56 368 ASP A C 1
ATOM 2938 O O . ASP A 1 368 ? 32.038 -33.817 18.747 1.00 32.56 368 ASP A O 1
ATOM 2942 N N . THR A 1 369 ? 30.332 -33.947 17.312 1.00 29.31 369 THR A N 1
ATOM 2943 C CA . THR A 1 369 ? 29.312 -34.181 18.357 1.00 29.31 369 THR A CA 1
ATOM 2944 C C . THR A 1 369 ? 28.885 -35.660 18.363 1.00 29.31 369 THR A C 1
ATOM 2946 O O . THR A 1 369 ? 28.481 -36.164 17.312 1.00 29.31 369 THR A O 1
ATOM 2949 N N . PRO A 1 370 ? 28.950 -36.395 19.495 1.00 29.77 370 PRO A N 1
ATOM 2950 C CA . PRO A 1 370 ? 28.602 -37.815 19.528 1.00 29.77 370 PRO A CA 1
ATOM 2951 C C . PRO A 1 370 ? 27.141 -38.055 19.134 1.00 29.77 370 PRO A C 1
ATOM 2953 O O . PRO A 1 370 ? 26.229 -37.425 19.666 1.00 29.77 370 PRO A O 1
ATOM 2956 N N . GLN A 1 371 ? 26.930 -39.002 18.216 1.00 36.78 371 GLN A N 1
ATOM 2957 C CA . GLN A 1 371 ? 25.619 -39.464 17.768 1.00 36.78 371 GLN A CA 1
ATOM 2958 C C . GLN A 1 371 ? 24.782 -39.990 18.939 1.00 36.78 371 GLN A C 1
ATOM 2960 O O . GLN A 1 371 ? 24.934 -41.140 19.343 1.00 36.78 371 GLN A O 1
ATOM 2965 N N . GLN A 1 372 ? 23.826 -39.194 19.405 1.00 31.38 372 GLN A N 1
ATOM 2966 C CA . GLN A 1 372 ? 22.565 -39.701 19.931 1.00 31.38 372 GLN A CA 1
ATOM 2967 C C . GLN A 1 372 ? 21.460 -38.685 19.630 1.00 31.38 372 GLN A C 1
ATOM 2969 O O . GLN A 1 372 ? 21.533 -37.525 20.023 1.00 31.38 372 GLN A O 1
ATOM 2974 N N . SER A 1 373 ? 20.436 -39.171 18.920 1.00 28.95 373 SER A N 1
ATOM 2975 C CA . SER A 1 373 ? 19.186 -38.499 18.524 1.00 28.95 373 SER A CA 1
ATOM 2976 C C . SER A 1 373 ? 19.305 -37.286 17.589 1.00 28.95 373 SER A C 1
ATOM 2978 O O . SER A 1 373 ? 19.580 -36.183 18.032 1.00 28.95 373 SER A O 1
ATOM 2980 N N . ILE A 1 374 ? 19.002 -37.492 16.299 1.00 28.19 374 ILE A N 1
ATOM 2981 C CA . ILE A 1 374 ? 17.919 -36.821 15.543 1.00 28.19 374 ILE A CA 1
ATOM 2982 C C . ILE A 1 374 ? 17.868 -37.430 14.130 1.00 28.19 374 ILE A C 1
ATOM 2984 O O . ILE A 1 374 ? 18.869 -37.486 13.417 1.00 28.19 374 ILE A O 1
ATOM 2988 N N . GLY A 1 375 ? 16.685 -37.912 13.745 1.00 24.52 375 GLY A N 1
ATOM 2989 C CA . GLY A 1 375 ? 16.342 -38.306 12.382 1.00 24.52 375 GLY A CA 1
ATOM 2990 C C . GLY A 1 375 ? 15.458 -37.256 11.700 1.00 24.52 375 GLY A C 1
ATOM 2991 O O . GLY A 1 375 ? 14.656 -36.615 12.372 1.00 24.52 375 GLY A O 1
ATOM 2992 N N . TYR A 1 376 ? 15.589 -37.199 10.364 1.00 25.22 376 TYR A N 1
ATOM 2993 C CA . TYR A 1 376 ? 14.789 -36.481 9.347 1.00 25.22 376 TYR A CA 1
ATOM 2994 C C . TYR A 1 376 ? 14.909 -34.941 9.323 1.00 25.22 376 TYR A C 1
ATOM 2996 O O . TYR A 1 376 ? 14.792 -34.297 10.351 1.00 25.22 376 TYR A O 1
ATOM 3004 N N . LEU A 1 377 ? 15.054 -34.224 8.200 1.00 23.14 377 LEU A N 1
ATOM 3005 C CA . LEU A 1 377 ? 15.382 -34.496 6.791 1.00 23.14 377 LEU A CA 1
ATOM 3006 C C . LEU A 1 377 ? 15.599 -33.105 6.137 1.00 23.14 377 LEU A C 1
ATOM 3008 O O . LEU A 1 377 ? 14.691 -32.284 6.192 1.00 23.14 377 LEU A O 1
ATOM 3012 N N . VAL A 1 378 ? 16.732 -32.840 5.474 1.00 23.27 378 VAL A N 1
ATOM 3013 C CA . VAL A 1 378 ? 16.826 -31.806 4.417 1.00 23.27 378 VAL A CA 1
ATOM 3014 C C . VAL A 1 378 ? 17.687 -32.368 3.284 1.00 23.27 378 VAL A C 1
ATOM 3016 O O . VAL A 1 378 ? 18.914 -32.387 3.365 1.00 23.27 378 VAL A O 1
ATOM 3019 N N . VAL A 1 379 ? 17.034 -32.839 2.219 1.00 24.58 379 VAL A N 1
ATOM 3020 C CA . VAL A 1 379 ? 17.667 -33.043 0.909 1.00 24.58 379 VAL A CA 1
ATOM 3021 C C . VAL A 1 379 ? 17.523 -31.730 0.145 1.00 24.58 379 VAL A C 1
ATOM 3023 O O . VAL A 1 379 ? 16.443 -31.378 -0.319 1.00 24.58 379 VAL A O 1
ATOM 3026 N N . MET A 1 380 ? 18.626 -30.988 0.076 1.00 24.94 380 MET A N 1
ATOM 3027 C CA . MET A 1 380 ? 18.782 -29.795 -0.753 1.00 24.94 380 MET A CA 1
ATOM 3028 C C . MET A 1 380 ? 18.864 -30.183 -2.229 1.00 24.94 380 MET A C 1
ATOM 3030 O O . MET A 1 380 ? 19.649 -31.052 -2.613 1.00 24.94 380 MET A O 1
ATOM 3034 N N . ALA A 1 381 ? 18.097 -29.472 -3.051 1.00 22.22 381 ALA A N 1
ATOM 3035 C CA . ALA A 1 381 ? 18.272 -29.419 -4.491 1.00 22.22 381 ALA A CA 1
ATOM 3036 C C . ALA A 1 381 ? 19.666 -28.861 -4.840 1.00 22.22 381 ALA A C 1
ATOM 3038 O O . ALA A 1 381 ? 20.047 -27.777 -4.399 1.00 22.22 381 ALA A O 1
ATOM 3039 N N . GLN A 1 382 ? 20.418 -29.598 -5.657 1.00 24.33 382 GLN A N 1
ATOM 3040 C CA . GLN A 1 382 ? 21.550 -29.068 -6.419 1.00 24.33 382 GLN A CA 1
ATOM 3041 C C . GLN A 1 382 ? 21.035 -28.463 -7.738 1.00 24.33 382 GLN A C 1
ATOM 3043 O O . GLN A 1 382 ? 20.177 -29.074 -8.377 1.00 24.33 382 GLN A O 1
ATOM 3048 N N . PRO A 1 383 ? 21.581 -27.330 -8.214 1.00 26.88 383 PRO A N 1
ATOM 3049 C CA . PRO A 1 383 ? 21.372 -26.891 -9.584 1.00 26.88 383 PRO A CA 1
ATOM 3050 C C . PRO A 1 383 ? 22.290 -27.697 -10.511 1.00 26.88 383 PRO A C 1
ATOM 3052 O O . PRO A 1 383 ? 23.516 -27.575 -10.451 1.00 26.88 383 PRO A O 1
ATOM 3055 N N . CYS A 1 384 ? 21.693 -28.534 -11.360 1.00 24.80 384 CYS A N 1
ATOM 3056 C CA . CYS A 1 384 ? 22.401 -29.224 -12.431 1.00 24.80 384 CYS A CA 1
ATOM 3057 C C . CYS A 1 384 ? 22.600 -28.261 -13.612 1.00 24.80 384 CYS A C 1
ATOM 3059 O O . CYS A 1 384 ? 21.663 -27.591 -14.048 1.00 24.80 384 CYS A O 1
ATOM 3061 N N . LYS A 1 385 ? 23.843 -28.178 -14.087 1.00 27.52 385 LYS A N 1
ATOM 3062 C CA . LYS A 1 385 ? 24.211 -27.574 -15.367 1.00 27.52 385 LYS A CA 1
ATOM 3063 C C . LYS A 1 385 ? 23.978 -28.593 -16.485 1.00 27.52 385 LYS A C 1
ATOM 3065 O O . LYS A 1 385 ? 24.098 -29.789 -16.253 1.00 27.52 385 LYS A O 1
ATOM 3070 N N . ASP A 1 386 ? 23.765 -28.046 -17.675 1.00 27.34 386 ASP A N 1
ATOM 3071 C CA . ASP A 1 386 ? 23.797 -28.673 -19.001 1.00 27.34 386 ASP A CA 1
ATOM 3072 C C . ASP A 1 386 ? 22.442 -29.135 -19.557 1.00 27.34 386 ASP A C 1
ATOM 3074 O O . ASP A 1 386 ? 21.673 -29.873 -18.947 1.00 27.34 386 ASP A O 1
ATOM 3078 N N . GLY A 1 387 ? 22.130 -28.597 -20.740 1.00 28.22 387 GLY A N 1
ATOM 3079 C CA . GLY A 1 387 ? 20.851 -28.750 -21.412 1.00 28.22 387 GLY A CA 1
ATOM 3080 C C . GLY A 1 387 ? 20.675 -30.120 -22.051 1.00 28.22 387 GLY A C 1
ATOM 3081 O O . GLY A 1 387 ? 21.572 -30.613 -22.725 1.00 28.22 387 GLY A O 1
ATOM 3082 N N . LEU A 1 388 ? 19.470 -30.671 -21.907 1.00 25.02 388 LEU A N 1
ATOM 3083 C CA . LEU A 1 388 ? 18.929 -31.744 -22.734 1.00 25.02 388 LEU A CA 1
ATOM 3084 C C . LEU A 1 388 ? 17.428 -31.503 -22.970 1.00 25.02 388 LEU A C 1
ATOM 3086 O O . LEU A 1 388 ? 16.728 -30.894 -22.165 1.00 25.02 388 LEU A O 1
ATOM 3090 N N . SER A 1 389 ? 16.996 -31.934 -24.150 1.00 26.20 389 SER A N 1
ATOM 3091 C CA . SER A 1 389 ? 15.748 -31.660 -24.865 1.00 26.20 389 SER A CA 1
ATOM 3092 C C . SER A 1 389 ? 14.445 -32.110 -24.191 1.00 26.20 389 SER A C 1
ATOM 3094 O O . SER A 1 389 ? 14.419 -32.994 -23.342 1.00 26.20 389 SER A O 1
ATOM 3096 N N . SER A 1 390 ? 13.337 -31.554 -24.689 1.00 33.62 390 SER A N 1
ATOM 3097 C CA . SER A 1 390 ? 11.949 -31.922 -24.401 1.00 33.62 390 SER A CA 1
ATOM 3098 C C . SER A 1 390 ? 11.654 -33.418 -24.598 1.00 33.62 390 SER A C 1
ATOM 3100 O O . SER A 1 390 ? 11.487 -33.857 -25.733 1.00 33.62 390 SER A O 1
ATOM 3102 N N . GLN A 1 391 ? 11.551 -34.173 -23.504 1.00 29.45 391 GLN A N 1
ATOM 3103 C CA . GLN A 1 391 ? 10.684 -35.347 -23.296 1.00 29.45 391 GLN A CA 1
ATOM 3104 C C . GLN A 1 391 ? 10.923 -35.875 -21.867 1.00 29.45 391 GLN A C 1
ATOM 3106 O O . GLN A 1 391 ? 12.055 -35.866 -21.400 1.00 29.45 391 GLN A O 1
ATOM 3111 N N . ASN A 1 392 ? 9.856 -36.338 -21.200 1.00 26.31 392 ASN A N 1
ATOM 3112 C CA . ASN A 1 392 ? 9.779 -36.899 -19.831 1.00 26.31 392 ASN A CA 1
ATOM 3113 C C . ASN A 1 392 ? 9.312 -35.944 -18.712 1.00 26.31 392 ASN A C 1
ATOM 3115 O O . ASN A 1 392 ? 9.988 -35.736 -17.710 1.00 26.31 392 ASN A O 1
ATOM 3119 N N . ILE A 1 393 ? 8.074 -35.452 -18.836 1.00 28.31 393 ILE A N 1
ATOM 3120 C CA . ILE A 1 393 ? 7.228 -35.075 -17.691 1.00 28.31 393 ILE A CA 1
ATOM 3121 C C . ILE A 1 393 ? 6.219 -36.212 -17.500 1.00 28.31 393 ILE A C 1
ATOM 3123 O O . ILE A 1 393 ? 5.174 -36.197 -18.141 1.00 28.31 393 ILE A O 1
ATOM 3127 N N . SER A 1 394 ? 6.532 -37.217 -16.674 1.00 27.58 394 SER A N 1
ATOM 3128 C CA . SER A 1 394 ? 5.529 -38.190 -16.194 1.00 27.58 394 SER A CA 1
ATOM 3129 C C . SER A 1 394 ? 6.036 -39.134 -15.091 1.00 27.58 394 SER A C 1
ATOM 3131 O O . SER A 1 394 ? 5.752 -40.326 -15.150 1.00 27.58 394 SER A O 1
ATOM 3133 N N . THR A 1 395 ? 6.796 -38.688 -14.084 1.00 28.08 395 THR A N 1
ATOM 3134 C CA . THR A 1 395 ? 7.045 -39.528 -12.886 1.00 28.08 395 THR A CA 1
ATOM 3135 C C . THR A 1 395 ? 7.490 -38.686 -11.687 1.00 28.08 395 THR A C 1
ATOM 3137 O O . THR A 1 395 ? 8.682 -38.515 -11.484 1.00 28.08 395 THR A O 1
ATOM 3140 N N . LEU A 1 396 ? 6.549 -38.126 -10.913 1.00 23.39 396 LEU A N 1
ATOM 3141 C CA . LEU A 1 396 ? 6.740 -37.723 -9.500 1.00 23.39 396 LEU A CA 1
ATOM 3142 C C . LEU A 1 396 ? 5.403 -37.246 -8.897 1.00 23.39 396 LEU A C 1
ATOM 3144 O O . LEU A 1 396 ? 5.220 -36.097 -8.513 1.00 23.39 396 LEU A O 1
ATOM 3148 N N . VAL A 1 397 ? 4.439 -38.165 -8.839 1.00 25.69 397 VAL A N 1
ATOM 3149 C CA . VAL A 1 397 ? 3.267 -38.089 -7.957 1.00 25.69 397 VAL A CA 1
ATOM 3150 C C . VAL A 1 397 ? 3.120 -39.477 -7.354 1.00 25.69 397 VAL A C 1
ATOM 3152 O O . VAL A 1 397 ? 2.674 -40.375 -8.054 1.00 25.69 397 VAL A O 1
ATOM 3155 N N . GLN A 1 398 ? 3.564 -39.645 -6.107 1.00 24.02 398 GLN A N 1
ATOM 3156 C CA . GLN A 1 398 ? 3.135 -40.649 -5.119 1.00 24.02 398 GLN A CA 1
ATOM 3157 C C . GLN A 1 398 ? 4.236 -40.801 -4.065 1.00 24.02 398 GLN A C 1
ATOM 3159 O O . GLN A 1 398 ? 5.295 -41.341 -4.362 1.00 24.02 398 GLN A O 1
ATOM 3164 N N . LEU A 1 399 ? 3.976 -40.315 -2.849 1.00 23.66 399 LEU A N 1
ATOM 3165 C CA . LEU A 1 399 ? 4.108 -41.051 -1.580 1.00 23.66 399 LEU A CA 1
ATOM 3166 C C . LEU A 1 399 ? 4.039 -40.056 -0.416 1.00 23.66 399 LEU A C 1
ATOM 3168 O O . LEU A 1 399 ? 5.011 -39.427 -0.012 1.00 23.66 399 LEU A O 1
ATOM 3172 N N . SER A 1 400 ? 2.815 -39.911 0.075 1.00 25.48 400 SER A N 1
ATOM 3173 C CA . SER A 1 400 ? 2.433 -39.294 1.336 1.00 25.48 400 SER A CA 1
ATOM 3174 C C . SER A 1 400 ? 2.421 -40.335 2.466 1.00 25.48 400 SER A C 1
ATOM 3176 O O . SER A 1 400 ? 2.260 -41.524 2.197 1.00 25.48 400 SER A O 1
ATOM 3178 N N . ASN A 1 401 ? 2.404 -39.832 3.707 1.00 25.39 401 ASN A N 1
ATOM 3179 C CA . ASN A 1 401 ? 1.864 -40.440 4.940 1.00 25.39 401 ASN A CA 1
ATOM 3180 C C . ASN A 1 401 ? 2.820 -41.232 5.848 1.00 25.39 401 ASN A C 1
ATOM 3182 O O . ASN A 1 401 ? 3.077 -42.402 5.597 1.00 25.39 401 ASN A O 1
ATOM 3186 N N . SER A 1 402 ? 3.160 -40.645 7.007 1.00 23.92 402 SER A N 1
ATOM 3187 C CA . SER A 1 402 ? 2.878 -41.249 8.329 1.00 23.92 402 SER A CA 1
ATOM 3188 C C . SER A 1 402 ? 3.262 -40.323 9.501 1.00 23.92 402 SER A C 1
ATOM 3190 O O . SER A 1 402 ? 4.348 -39.752 9.522 1.00 23.92 402 SER A O 1
ATOM 3192 N N . SER A 1 403 ? 2.345 -40.218 10.465 1.00 25.38 403 SER A N 1
ATOM 3193 C CA . SER A 1 403 ? 2.357 -39.509 11.760 1.00 25.38 403 SER A CA 1
ATOM 3194 C C . SER A 1 403 ? 3.255 -40.173 12.827 1.00 25.38 403 SER A C 1
ATOM 3196 O O . SER A 1 403 ? 3.442 -41.375 12.700 1.00 25.38 403 SER A O 1
ATOM 3198 N N . PHE A 1 404 ? 3.735 -39.450 13.872 1.00 22.09 404 PHE A N 1
ATOM 3199 C CA . PHE A 1 404 ? 3.902 -39.862 15.310 1.00 22.09 404 PHE A CA 1
ATOM 3200 C C . PHE A 1 404 ? 4.720 -38.826 16.170 1.00 22.09 404 PHE A C 1
ATOM 3202 O O . PHE A 1 404 ? 5.329 -37.942 15.572 1.00 22.09 404 PHE A O 1
ATOM 3209 N N . PRO A 1 405 ? 4.685 -38.837 17.539 1.00 26.45 405 PRO A N 1
ATOM 3210 C CA . PRO A 1 405 ? 4.549 -37.619 18.378 1.00 26.45 405 PRO A CA 1
ATOM 3211 C C . PRO A 1 405 ? 5.575 -37.388 19.551 1.00 26.45 405 PRO A C 1
ATOM 3213 O O . PRO A 1 405 ? 6.188 -38.328 20.033 1.00 26.45 405 PRO A O 1
ATOM 3216 N N . ILE A 1 406 ? 5.628 -36.137 20.073 1.00 24.33 406 ILE A N 1
ATOM 3217 C CA . ILE A 1 406 ? 5.653 -35.674 21.507 1.00 24.33 406 ILE A CA 1
ATOM 3218 C C . ILE A 1 406 ? 6.936 -35.717 22.433 1.00 24.33 406 ILE A C 1
ATOM 3220 O O . ILE A 1 406 ? 7.469 -36.775 22.742 1.00 24.33 406 ILE A O 1
ATOM 3224 N N . LEU A 1 407 ? 7.228 -34.525 23.030 1.00 23.00 407 LEU A N 1
ATOM 3225 C CA . LEU A 1 407 ? 7.797 -34.113 24.366 1.00 23.00 407 LEU A CA 1
ATOM 3226 C C . LEU A 1 407 ? 9.283 -33.655 24.581 1.00 23.00 407 LEU A C 1
ATOM 3228 O O . LEU A 1 407 ? 10.183 -34.115 23.886 1.00 23.00 407 LEU A O 1
ATOM 3232 N N . PRO A 1 408 ? 9.529 -32.714 25.546 1.00 31.28 408 PRO A N 1
ATOM 3233 C CA . PRO A 1 408 ? 10.724 -31.865 25.674 1.00 31.28 408 PRO A CA 1
ATOM 3234 C C . PRO A 1 408 ? 11.699 -32.321 26.779 1.00 31.28 408 PRO A C 1
ATOM 3236 O O . PRO A 1 408 ? 11.280 -32.919 27.767 1.00 31.28 408 PRO A O 1
ATOM 3239 N N . LEU A 1 409 ? 12.982 -31.949 26.679 1.00 24.19 409 LEU A N 1
ATOM 3240 C CA . LEU A 1 409 ? 13.956 -32.104 27.770 1.00 24.19 409 LEU A CA 1
ATOM 3241 C C . LEU A 1 409 ? 14.845 -30.861 27.937 1.00 24.19 409 LEU A C 1
ATOM 3243 O O . LEU A 1 409 ? 15.423 -30.340 26.986 1.00 24.19 409 LEU A O 1
ATOM 3247 N N . SER A 1 410 ? 14.902 -30.403 29.188 1.00 23.67 410 SER A N 1
ATOM 3248 C CA . SER A 1 410 ? 15.630 -29.255 29.726 1.00 23.67 410 SER A CA 1
ATOM 3249 C C . SER A 1 410 ? 17.097 -29.561 30.046 1.00 23.67 410 SER A C 1
ATOM 3251 O O . SER A 1 410 ? 17.457 -30.690 30.371 1.00 23.67 410 SER A O 1
ATOM 3253 N N . ALA A 1 411 ? 17.913 -28.506 30.053 1.00 25.48 411 ALA A N 1
ATOM 3254 C CA . ALA A 1 411 ? 19.337 -28.498 30.365 1.00 25.48 411 ALA A CA 1
ATOM 3255 C C . ALA A 1 411 ? 19.680 -29.081 31.747 1.00 25.48 411 ALA A C 1
ATOM 3257 O O . ALA A 1 411 ? 19.243 -28.552 32.765 1.00 25.48 411 ALA A O 1
ATOM 3258 N N . SER A 1 412 ? 20.492 -30.144 31.784 1.00 25.55 412 SER A N 1
ATOM 3259 C CA . SER A 1 412 ? 21.437 -30.454 32.878 1.00 25.55 412 SER A CA 1
ATOM 3260 C C . SER A 1 412 ? 22.157 -31.793 32.660 1.00 25.55 412 SER A C 1
ATOM 3262 O O . SER A 1 412 ? 22.024 -32.705 33.467 1.00 25.55 412 SER A O 1
ATOM 3264 N N . THR A 1 413 ? 22.959 -31.960 31.603 1.00 23.42 413 THR A N 1
ATOM 3265 C CA . THR A 1 413 ? 24.003 -33.009 31.609 1.00 23.42 413 THR A CA 1
ATOM 3266 C C . THR A 1 413 ? 25.069 -32.747 30.547 1.00 23.42 413 THR A C 1
ATOM 3268 O O . THR A 1 413 ? 24.777 -32.852 29.364 1.00 23.42 413 THR A O 1
ATOM 3271 N N . LEU A 1 414 ? 26.288 -32.399 30.979 1.00 23.89 414 LEU A N 1
ATOM 3272 C CA . LEU A 1 414 ? 27.585 -32.955 30.533 1.00 23.89 414 LEU A CA 1
ATOM 3273 C C . LEU A 1 414 ? 28.727 -31.974 30.847 1.00 23.89 414 LEU A C 1
ATOM 3275 O O . LEU A 1 414 ? 29.218 -31.224 30.010 1.00 23.89 414 LEU A O 1
ATOM 3279 N N . LEU A 1 415 ? 29.148 -32.023 32.112 1.00 24.06 415 LEU A N 1
ATOM 3280 C CA . LEU A 1 415 ? 30.517 -31.749 32.538 1.00 24.06 415 LEU A CA 1
ATOM 3281 C C . LEU A 1 415 ? 31.327 -33.052 32.405 1.00 24.06 415 LEU A C 1
ATOM 3283 O O . LEU A 1 415 ? 30.804 -34.132 32.673 1.00 24.06 415 LEU A O 1
ATOM 3287 N N . SER A 1 416 ? 32.618 -32.900 32.099 1.00 24.58 416 SER A N 1
ATOM 3288 C CA . SER A 1 416 ? 33.704 -33.900 32.065 1.00 24.58 416 SER A CA 1
ATOM 3289 C C . SER A 1 416 ? 33.956 -34.642 30.737 1.00 24.58 416 SER A C 1
ATOM 3291 O O . SER A 1 416 ? 33.357 -35.664 30.438 1.00 24.58 416 SER A O 1
ATOM 3293 N N . ALA A 1 417 ? 34.918 -34.141 29.954 1.00 25.12 417 ALA A N 1
ATOM 3294 C CA . ALA A 1 417 ? 36.210 -34.806 29.724 1.00 25.12 417 ALA A CA 1
ATOM 3295 C C . ALA A 1 417 ? 37.070 -33.978 28.748 1.00 25.12 417 ALA A C 1
ATOM 3297 O O . ALA A 1 417 ? 36.675 -33.652 27.635 1.00 25.12 417 ALA A O 1
ATOM 3298 N N . SER A 1 418 ? 38.257 -33.617 29.220 1.00 26.64 418 SER A N 1
ATOM 3299 C CA . SER A 1 418 ? 39.291 -32.808 28.583 1.00 26.64 418 SER A CA 1
ATOM 3300 C C . SER A 1 418 ? 40.101 -33.568 27.526 1.00 26.64 418 SER A C 1
ATOM 3302 O O . SER A 1 418 ? 40.555 -34.677 27.798 1.00 26.64 418 SER A O 1
ATOM 3304 N N . SER A 1 419 ? 40.453 -32.910 26.418 1.00 25.95 419 SER A N 1
ATOM 3305 C CA . SER A 1 419 ? 41.742 -33.143 25.752 1.00 25.95 419 SER A CA 1
ATOM 3306 C C . SER A 1 419 ? 42.307 -31.825 25.222 1.00 25.95 419 SER A C 1
ATOM 3308 O O . SER A 1 419 ? 41.676 -31.095 24.460 1.00 25.95 419 SER A O 1
ATOM 3310 N N . ALA A 1 420 ? 43.492 -31.490 25.721 1.00 30.44 420 ALA A N 1
ATOM 3311 C CA . ALA A 1 420 ? 44.207 -30.254 25.482 1.00 30.44 420 ALA A CA 1
ATOM 3312 C C . ALA A 1 420 ? 44.939 -30.302 24.135 1.00 30.44 420 ALA A C 1
ATOM 3314 O O . ALA A 1 420 ? 45.980 -30.941 24.007 1.00 30.44 420 ALA A O 1
ATOM 3315 N N . THR A 1 421 ? 44.430 -29.594 23.124 1.00 29.12 421 THR A N 1
ATOM 3316 C CA . THR A 1 421 ? 45.246 -29.185 21.958 1.00 29.12 421 THR A CA 1
ATOM 3317 C C . THR A 1 421 ? 44.754 -27.907 21.264 1.00 29.12 421 THR A C 1
ATOM 3319 O O . THR A 1 421 ? 45.181 -27.605 20.155 1.00 29.12 421 THR A O 1
ATOM 3322 N N . LEU A 1 422 ? 43.910 -27.106 21.929 1.00 32.03 422 LEU A N 1
ATOM 3323 C CA . LEU A 1 422 ? 43.483 -25.783 21.440 1.00 32.03 422 LEU A CA 1
ATOM 3324 C C . LEU A 1 422 ? 43.971 -24.609 22.310 1.00 32.03 422 LEU A C 1
ATOM 3326 O O . LEU A 1 422 ? 43.810 -23.452 21.937 1.00 32.03 422 LEU A O 1
ATOM 3330 N N . TYR A 1 423 ? 44.625 -24.897 23.439 1.00 28.14 423 TYR A N 1
ATOM 3331 C CA . TYR A 1 423 ? 45.079 -23.887 24.404 1.00 28.14 423 TYR A CA 1
ATOM 3332 C C . TYR A 1 423 ? 46.460 -23.280 24.071 1.00 28.14 423 TYR A C 1
ATOM 3334 O O . TYR A 1 423 ? 46.817 -22.234 24.596 1.00 28.14 423 TYR A O 1
ATOM 3342 N N . ASN A 1 424 ? 47.221 -23.871 23.138 1.00 29.09 424 ASN A N 1
ATOM 3343 C CA . ASN A 1 424 ? 48.582 -23.424 22.788 1.00 29.09 424 ASN A CA 1
ATOM 3344 C C . ASN A 1 424 ? 48.704 -22.682 21.441 1.00 29.09 424 ASN A C 1
ATOM 3346 O O . ASN A 1 424 ? 49.812 -22.486 20.953 1.00 29.09 424 ASN A O 1
ATOM 3350 N N . LYS A 1 425 ? 47.596 -22.232 20.835 1.00 27.97 425 LYS A N 1
ATOM 3351 C CA . LYS A 1 425 ? 47.638 -21.352 19.644 1.00 27.97 425 LYS A CA 1
ATOM 3352 C C . LYS A 1 425 ? 46.959 -19.991 19.820 1.00 27.97 425 LYS A C 1
ATOM 3354 O O . LYS A 1 425 ? 46.993 -19.192 18.894 1.00 27.97 425 LYS A O 1
ATOM 3359 N N . LEU A 1 426 ? 46.413 -19.698 21.004 1.00 27.05 426 LEU A N 1
ATOM 3360 C CA . LEU A 1 426 ? 45.743 -18.423 21.301 1.00 27.05 426 LEU A CA 1
ATOM 3361 C C . LEU A 1 426 ? 46.527 -17.504 22.260 1.00 27.05 426 LEU A C 1
ATOM 3363 O O . LEU A 1 426 ? 45.987 -16.520 22.751 1.00 27.05 426 LEU A O 1
ATOM 3367 N N . LEU A 1 427 ? 47.808 -17.799 22.504 1.00 25.84 427 LEU A N 1
ATOM 3368 C CA . LEU A 1 427 ? 48.660 -17.090 23.470 1.00 25.84 427 LEU A CA 1
ATOM 3369 C C . LEU A 1 427 ? 49.843 -16.342 22.822 1.00 25.84 427 LEU A C 1
ATOM 3371 O O . LEU A 1 427 ? 50.875 -16.147 23.453 1.00 25.84 427 LEU A O 1
ATOM 3375 N N . SER A 1 428 ? 49.697 -15.892 21.569 1.00 26.45 428 SER A N 1
ATOM 3376 C CA . SER A 1 428 ? 50.717 -15.072 20.887 1.00 26.45 428 SER A CA 1
ATOM 3377 C C . SER A 1 428 ? 50.194 -13.794 20.219 1.00 26.45 428 SER A C 1
ATOM 3379 O O . SER A 1 428 ? 50.860 -13.283 19.324 1.00 26.45 428 SER A O 1
ATOM 3381 N N . LEU A 1 429 ? 49.030 -13.258 20.607 1.00 24.50 429 LEU A N 1
ATOM 3382 C CA . LEU A 1 429 ? 48.539 -12.006 20.000 1.00 24.50 429 LEU A CA 1
ATOM 3383 C C . LEU A 1 429 ? 47.862 -11.006 20.948 1.00 24.50 429 LEU A C 1
ATOM 3385 O O . LEU A 1 429 ? 47.199 -10.084 20.486 1.00 24.50 429 LEU A O 1
ATOM 3389 N N . VAL A 1 430 ? 48.070 -11.129 22.263 1.00 24.06 430 VAL A N 1
ATOM 3390 C CA . VAL A 1 430 ? 47.679 -10.090 23.232 1.00 24.06 430 VAL A CA 1
ATOM 3391 C C . VAL A 1 430 ? 48.800 -9.892 24.248 1.00 24.06 430 VAL A C 1
ATOM 3393 O O . VAL A 1 430 ? 48.808 -10.520 25.300 1.00 24.06 430 VAL A O 1
ATOM 3396 N N . ALA A 1 431 ? 49.774 -9.056 23.884 1.00 21.34 431 ALA A N 1
ATOM 3397 C CA . ALA A 1 431 ? 50.542 -8.171 24.767 1.00 21.34 431 ALA A CA 1
ATOM 3398 C C . ALA A 1 431 ? 51.701 -7.554 23.968 1.00 21.34 431 ALA A C 1
ATOM 3400 O O . ALA A 1 431 ? 52.737 -8.188 23.819 1.00 21.34 431 ALA A O 1
ATOM 3401 N N . MET A 1 432 ? 51.526 -6.331 23.463 1.00 22.42 432 MET A N 1
ATOM 3402 C CA . MET A 1 432 ? 52.543 -5.267 23.485 1.00 22.42 432 MET A CA 1
ATOM 3403 C C . MET A 1 432 ? 51.961 -4.000 22.848 1.00 22.42 432 MET A C 1
ATOM 3405 O O . MET A 1 432 ? 51.870 -3.903 21.631 1.00 22.42 432 MET A O 1
ATOM 3409 N N . ALA A 1 433 ? 51.561 -3.060 23.710 1.00 22.55 433 ALA A N 1
ATOM 3410 C CA . ALA A 1 433 ? 51.901 -1.630 23.663 1.00 22.55 433 ALA A CA 1
ATOM 3411 C C . ALA A 1 433 ? 50.747 -0.751 24.181 1.00 22.55 433 ALA A C 1
ATOM 3413 O O . ALA A 1 433 ? 49.968 -0.191 23.419 1.00 22.55 433 ALA A O 1
ATOM 3414 N N . SER A 1 434 ? 50.712 -0.586 25.506 1.00 21.78 434 SER A N 1
ATOM 3415 C CA . SER A 1 434 ? 50.250 0.641 26.159 1.00 21.78 434 SER A CA 1
ATOM 3416 C C . SER A 1 434 ? 51.452 1.269 26.864 1.00 21.78 434 SER A C 1
ATOM 3418 O O . SER A 1 434 ? 52.091 0.590 27.665 1.00 21.78 434 SER A O 1
ATOM 3420 N N . ALA A 1 435 ? 51.731 2.547 26.598 1.00 23.50 435 ALA A N 1
ATOM 3421 C CA . ALA A 1 435 ? 52.433 3.473 27.499 1.00 23.50 435 ALA A CA 1
ATOM 3422 C C . ALA A 1 435 ? 52.148 4.920 27.027 1.00 23.50 435 ALA A C 1
ATOM 3424 O O . ALA A 1 435 ? 52.649 5.339 25.992 1.00 23.50 435 ALA A O 1
ATOM 3425 N N . THR A 1 436 ? 51.127 5.588 27.581 1.00 23.91 436 THR A N 1
ATOM 3426 C CA . THR A 1 436 ? 51.157 6.588 28.685 1.00 23.91 436 THR A CA 1
ATOM 3427 C C . THR A 1 436 ? 51.358 8.042 28.245 1.00 23.91 436 THR A C 1
ATOM 3429 O O . THR A 1 436 ? 52.428 8.378 27.761 1.00 23.91 436 THR A O 1
ATOM 3432 N N . PHE A 1 437 ? 50.388 8.909 28.572 1.00 22.17 437 PHE A N 1
ATOM 3433 C CA . PHE A 1 437 ? 50.575 10.147 29.354 1.00 22.17 437 PHE A CA 1
ATOM 3434 C C . PHE A 1 437 ? 49.240 10.545 30.027 1.00 22.17 437 PHE A C 1
ATOM 3436 O O . PHE A 1 437 ? 48.189 10.001 29.703 1.00 22.17 437 PHE A O 1
ATOM 3443 N N . SER A 1 438 ? 49.319 11.388 31.057 1.00 21.52 438 SER A N 1
ATOM 3444 C CA . SER A 1 438 ? 48.535 11.353 32.302 1.00 21.52 438 SER A CA 1
ATOM 3445 C C . SER A 1 438 ? 47.827 12.688 32.628 1.00 21.52 438 SER A C 1
ATOM 3447 O O . SER A 1 438 ? 48.252 13.725 32.131 1.00 21.52 438 SER A O 1
ATOM 3449 N N . VAL A 1 439 ? 46.878 12.627 33.586 1.00 22.48 439 VAL A N 1
ATOM 3450 C CA . VAL A 1 439 ? 46.250 13.702 34.415 1.00 22.48 439 VAL A CA 1
ATOM 3451 C C . VAL A 1 439 ? 45.208 14.580 33.673 1.00 22.48 439 VAL A C 1
ATOM 3453 O O . VAL A 1 439 ? 45.486 15.067 32.593 1.00 22.48 439 VAL A O 1
ATOM 3456 N N . ALA A 1 440 ? 43.960 14.808 34.123 1.00 21.27 440 ALA A N 1
ATOM 3457 C CA . ALA A 1 440 ? 43.453 15.195 35.447 1.00 21.27 440 ALA A CA 1
ATOM 3458 C C . ALA A 1 440 ? 41.946 14.870 35.635 1.00 21.27 440 ALA A C 1
ATOM 3460 O O . ALA A 1 440 ? 41.171 14.899 34.684 1.00 21.27 440 ALA A O 1
ATOM 3461 N N . LYS A 1 441 ? 41.527 14.655 36.891 1.00 21.86 441 LYS A N 1
ATOM 3462 C CA . LYS A 1 441 ? 40.130 14.717 37.383 1.00 21.86 441 LYS A CA 1
ATOM 3463 C C . LYS A 1 441 ? 39.862 16.113 37.987 1.00 21.86 441 LYS A C 1
ATOM 3465 O O . LYS A 1 441 ? 40.817 16.755 38.426 1.00 21.86 441 LYS A O 1
ATOM 3470 N N . PRO A 1 442 ? 38.590 16.538 38.115 1.00 26.58 442 PRO A N 1
ATOM 3471 C CA . PRO A 1 442 ? 37.946 16.410 39.426 1.00 26.58 442 PRO A CA 1
ATOM 3472 C C . PRO A 1 442 ? 36.494 15.894 39.400 1.00 26.58 442 PRO A C 1
ATOM 3474 O O . PRO A 1 442 ? 35.804 15.857 38.391 1.00 26.58 442 PRO A O 1
ATOM 3477 N N . SER A 1 443 ? 36.109 15.452 40.592 1.00 22.48 443 SER A N 1
ATOM 3478 C CA . SER A 1 443 ? 34.888 14.824 41.104 1.00 22.48 443 SER A CA 1
ATOM 3479 C C . SER A 1 443 ? 33.638 15.706 41.194 1.00 22.48 443 SER A C 1
ATOM 3481 O O . SER A 1 443 ? 33.775 16.898 41.447 1.00 22.48 443 SER A O 1
ATOM 3483 N N . LEU A 1 444 ? 32.452 15.076 41.251 1.00 23.31 444 LEU A N 1
ATOM 3484 C CA . LEU A 1 444 ? 31.414 15.360 42.263 1.00 23.31 444 LEU A CA 1
ATOM 3485 C C . LEU A 1 444 ? 30.419 14.187 42.418 1.00 23.31 444 LEU A C 1
ATOM 3487 O O . LEU A 1 444 ? 30.305 13.328 41.551 1.00 23.31 444 LEU A O 1
ATOM 3491 N N . GLN A 1 445 ? 29.822 14.124 43.609 1.00 22.73 445 GLN A N 1
ATOM 3492 C CA . GLN A 1 445 ? 29.278 12.970 44.336 1.00 22.73 445 GLN A CA 1
ATOM 3493 C C . GLN A 1 445 ? 27.786 12.662 44.093 1.00 22.73 445 GLN A C 1
ATOM 3495 O O . GLN A 1 445 ? 26.996 13.578 43.908 1.00 22.73 445 GLN A O 1
ATOM 3500 N N . GLY A 1 446 ? 27.417 11.392 44.340 1.00 22.44 446 GLY A N 1
ATOM 3501 C CA . GLY A 1 446 ? 26.348 11.014 45.287 1.00 22.44 446 GLY A CA 1
ATOM 3502 C C . GLY A 1 446 ? 24.968 10.664 44.712 1.00 22.44 446 GLY A C 1
ATOM 3503 O O . GLY A 1 446 ? 24.237 11.552 44.304 1.00 22.44 446 GLY A O 1
ATOM 3504 N N . PHE A 1 447 ? 24.539 9.398 44.771 1.00 22.86 447 PHE A N 1
ATOM 3505 C CA . PHE A 1 447 ? 23.847 8.786 45.923 1.00 22.86 447 PHE A CA 1
ATOM 3506 C C . PHE A 1 447 ? 23.463 7.325 45.621 1.00 22.86 447 PHE A C 1
ATOM 3508 O O . PHE A 1 447 ? 23.286 6.920 44.476 1.00 22.86 447 PHE A O 1
ATOM 3515 N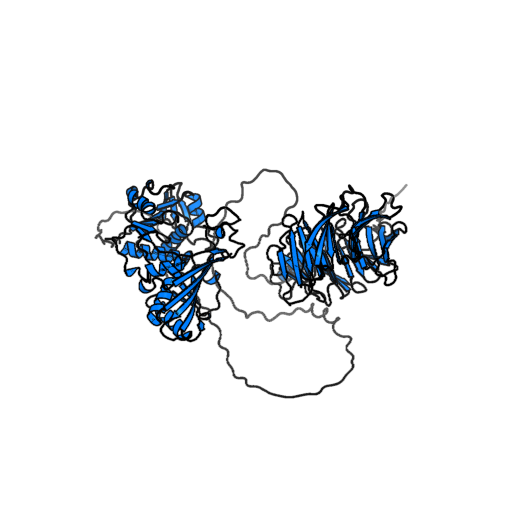 N . SER A 1 448 ? 23.396 6.540 46.690 1.00 23.91 448 SER A N 1
ATOM 3516 C CA . SER A 1 448 ? 23.295 5.085 46.773 1.00 23.91 448 SER A CA 1
ATOM 3517 C C . SER A 1 448 ? 21.861 4.567 46.955 1.00 23.91 448 SER A C 1
ATOM 3519 O O . SER A 1 448 ? 21.077 5.183 47.667 1.00 23.91 448 SER A O 1
ATOM 3521 N N . GLU A 1 449 ? 21.625 3.379 46.387 1.00 23.33 449 GLU A N 1
ATOM 3522 C CA . GLU A 1 449 ? 20.876 2.216 46.909 1.00 23.33 449 GLU A CA 1
ATOM 3523 C C . GLU A 1 449 ? 19.455 2.370 47.489 1.00 23.33 449 GLU A C 1
ATOM 3525 O O . GLU A 1 449 ? 19.248 2.958 48.545 1.00 23.33 449 GLU A O 1
ATOM 3530 N N . PHE A 1 450 ? 18.521 1.585 46.929 1.00 21.73 450 PHE A N 1
ATOM 3531 C CA . PHE A 1 450 ? 17.751 0.631 47.739 1.00 21.73 450 PHE A CA 1
ATOM 3532 C C . PHE A 1 450 ? 17.342 -0.600 46.910 1.00 21.73 450 PHE A C 1
ATOM 3534 O O . PHE A 1 450 ? 16.624 -0.508 45.917 1.00 21.73 450 PHE A O 1
ATOM 3541 N N . SER A 1 451 ? 17.830 -1.767 47.327 1.00 23.53 451 SER A N 1
ATOM 3542 C CA . SER A 1 451 ? 17.529 -3.098 46.792 1.00 23.53 451 SER A CA 1
ATOM 3543 C C . SER A 1 451 ? 16.497 -3.817 47.665 1.00 23.53 451 SER A C 1
ATOM 3545 O O . SER A 1 451 ? 16.592 -3.746 48.890 1.00 23.53 451 SER A O 1
ATOM 3547 N N . GLY A 1 452 ? 15.584 -4.592 47.064 1.00 23.36 452 GLY A N 1
ATOM 3548 C CA . GLY A 1 452 ? 14.656 -5.444 47.817 1.00 23.36 452 GLY A CA 1
ATOM 3549 C C . GLY A 1 452 ? 13.766 -6.385 46.990 1.00 23.36 452 GLY A C 1
ATOM 3550 O O . GLY A 1 452 ? 12.562 -6.200 46.962 1.00 23.36 452 GLY A O 1
ATOM 3551 N N . LEU A 1 453 ? 14.373 -7.411 46.372 1.00 24.53 453 LEU A N 1
ATOM 3552 C CA . LEU A 1 453 ? 13.902 -8.815 46.286 1.00 24.53 453 LEU A CA 1
ATOM 3553 C C . LEU A 1 453 ? 12.430 -9.143 45.894 1.00 24.53 453 LEU A C 1
ATOM 3555 O O . LEU A 1 453 ? 11.553 -9.119 46.750 1.00 24.53 453 LEU A O 1
ATOM 3559 N N . ARG A 1 454 ? 12.208 -9.733 44.700 1.00 24.62 454 ARG A N 1
ATOM 3560 C CA . ARG A 1 454 ? 11.954 -11.190 44.478 1.00 24.62 454 ARG A CA 1
ATOM 3561 C C . ARG A 1 454 ? 11.413 -11.506 43.072 1.00 24.62 454 ARG A C 1
ATOM 3563 O O . ARG A 1 454 ? 10.435 -10.932 42.614 1.00 24.62 454 ARG A O 1
ATOM 3570 N N . ASN A 1 455 ? 12.033 -12.517 42.462 1.00 25.72 455 ASN A N 1
ATOM 3571 C CA . ASN A 1 455 ? 11.571 -13.259 41.289 1.00 25.72 455 ASN A CA 1
ATOM 3572 C C . ASN A 1 455 ? 10.183 -13.882 41.508 1.00 25.72 455 ASN A C 1
ATOM 3574 O O . ASN A 1 455 ? 9.982 -14.599 42.489 1.00 25.72 455 ASN A O 1
ATOM 3578 N N . SER A 1 456 ? 9.297 -13.739 40.522 1.00 24.03 456 SER A N 1
ATOM 3579 C CA . SER A 1 456 ? 8.289 -14.757 40.217 1.00 24.03 456 SER A CA 1
ATOM 3580 C C . SER A 1 456 ? 8.085 -14.843 38.704 1.00 24.03 456 SER A C 1
ATOM 3582 O O . SER A 1 456 ? 8.005 -13.844 37.997 1.00 24.03 456 SER A O 1
ATOM 3584 N N . SER A 1 457 ? 8.143 -16.080 38.234 1.00 26.08 457 SER A N 1
ATOM 3585 C CA . SER A 1 457 ? 8.179 -16.550 36.856 1.00 26.08 457 SER A CA 1
ATOM 3586 C C . SER A 1 457 ? 6.850 -16.383 36.122 1.00 26.08 457 SER A C 1
ATOM 3588 O O . SER A 1 457 ? 5.789 -16.677 36.671 1.00 26.08 457 SER A O 1
ATOM 3590 N N . ALA A 1 458 ? 6.952 -16.005 34.848 1.00 26.42 458 ALA A N 1
ATOM 3591 C CA . ALA A 1 458 ? 5.879 -15.983 33.866 1.00 26.42 458 ALA A CA 1
ATOM 3592 C C . ALA A 1 458 ? 5.292 -17.386 33.608 1.00 26.42 458 ALA A C 1
ATOM 3594 O O . ALA A 1 458 ? 6.022 -18.369 33.472 1.00 26.42 458 ALA A O 1
ATOM 3595 N N . LEU A 1 459 ? 3.963 -17.453 33.520 1.00 24.42 459 LEU A N 1
ATOM 3596 C CA . LEU A 1 459 ? 3.173 -18.623 33.131 1.00 24.42 459 LEU A CA 1
ATOM 3597 C C . LEU A 1 459 ? 2.807 -18.526 31.639 1.00 24.42 459 LEU A C 1
ATOM 3599 O O . LEU A 1 459 ? 2.256 -17.502 31.239 1.00 24.42 459 LEU A O 1
ATOM 3603 N N . PRO A 1 460 ? 3.004 -19.580 30.828 1.00 30.03 460 PRO A N 1
ATOM 3604 C CA . PRO A 1 460 ? 2.320 -19.736 29.549 1.00 30.03 460 PRO A CA 1
ATOM 3605 C C . PRO A 1 460 ? 1.085 -20.645 29.687 1.00 30.03 460 PRO A C 1
ATOM 3607 O O . PRO A 1 460 ? 1.139 -21.721 30.286 1.00 30.03 460 PRO A O 1
ATOM 3610 N N . PHE A 1 461 ? -0.042 -20.216 29.112 1.00 26.23 461 PHE A N 1
ATOM 3611 C CA . PHE A 1 461 ? -1.298 -20.971 29.061 1.00 26.23 461 PHE A CA 1
ATOM 3612 C C . PHE A 1 461 ? -1.220 -22.102 28.020 1.00 26.23 461 PHE A C 1
ATOM 3614 O O . PHE A 1 461 ? -1.081 -21.856 26.823 1.00 26.23 461 PHE A O 1
ATOM 3621 N N . ALA A 1 462 ? -1.351 -23.350 28.480 1.00 25.64 462 ALA A N 1
ATOM 3622 C CA . ALA A 1 462 ? -1.451 -24.553 27.656 1.00 25.64 462 ALA A CA 1
ATOM 3623 C C . ALA A 1 462 ? -2.895 -25.089 27.614 1.00 25.64 462 ALA A C 1
ATOM 3625 O O . ALA A 1 462 ? -3.591 -25.144 28.630 1.00 25.64 462 ALA A O 1
ATOM 3626 N N . LYS A 1 463 ? -3.320 -25.521 26.418 1.00 26.81 463 LYS A N 1
ATOM 3627 C CA . LYS A 1 463 ? -4.578 -26.230 26.124 1.00 26.81 463 LYS A CA 1
ATOM 3628 C C . LYS A 1 463 ? -4.643 -27.576 26.864 1.00 26.81 463 LYS A C 1
ATOM 3630 O O . LYS A 1 463 ? -3.717 -28.376 26.774 1.00 26.81 463 LYS A O 1
ATOM 3635 N N . LYS A 1 464 ? -5.772 -27.860 27.523 1.00 23.45 464 LYS A N 1
ATOM 3636 C CA . LYS A 1 464 ? -6.135 -29.197 28.027 1.00 23.45 464 LYS A CA 1
ATOM 3637 C C . LYS A 1 464 ? -6.897 -29.973 26.947 1.00 23.45 464 LYS A C 1
ATOM 3639 O O . LYS A 1 464 ? -7.990 -29.566 26.567 1.00 23.45 464 LYS A O 1
ATOM 3644 N N . SER A 1 465 ? -6.353 -31.110 26.519 1.00 25.12 465 SER A N 1
ATOM 3645 C CA . SER A 1 465 ? -7.092 -32.205 25.880 1.00 25.12 465 SER A CA 1
ATOM 3646 C C . SER A 1 465 ? -7.093 -33.401 26.831 1.00 25.12 465 SER A C 1
ATOM 3648 O O . SER A 1 465 ? -6.024 -33.864 27.224 1.00 25.12 465 SER A O 1
ATOM 3650 N N . SER A 1 466 ? -8.268 -33.897 27.208 1.00 26.41 466 SER A N 1
ATOM 3651 C CA . SER A 1 466 ? -8.418 -35.171 27.914 1.00 26.41 466 SER A CA 1
ATOM 3652 C C . SER A 1 466 ? -8.692 -36.275 26.897 1.00 26.41 466 SER A C 1
ATOM 3654 O O . SER A 1 466 ? -9.724 -36.258 26.227 1.00 26.41 466 SER A O 1
ATOM 3656 N N . SER A 1 467 ? -7.760 -37.214 26.789 1.00 25.00 467 SER A N 1
ATOM 3657 C CA . SER A 1 467 ? -7.911 -38.488 26.096 1.00 25.00 467 SER A CA 1
ATOM 3658 C C . SER A 1 467 ? -7.983 -39.595 27.142 1.00 25.00 467 SER A C 1
ATOM 3660 O O . SER A 1 467 ? -6.995 -39.805 27.835 1.00 25.00 467 SER A O 1
ATOM 3662 N N . ASP A 1 468 ? -9.104 -40.302 27.210 1.00 26.44 468 ASP A N 1
ATOM 3663 C CA . ASP A 1 468 ? -9.199 -41.640 27.792 1.00 26.44 468 ASP A CA 1
ATOM 3664 C C . ASP A 1 468 ? -10.180 -42.438 26.929 1.00 26.44 468 ASP A C 1
ATOM 3666 O O . ASP A 1 468 ? -11.371 -42.151 26.910 1.00 26.44 468 ASP A O 1
ATOM 3670 N N . GLU A 1 469 ? -9.645 -43.338 26.102 1.00 26.61 469 GLU A N 1
ATOM 3671 C CA . GLU A 1 469 ? -9.955 -44.777 26.114 1.00 26.61 469 GLU A CA 1
ATOM 3672 C C . GLU A 1 469 ? -9.458 -45.438 24.822 1.00 26.61 469 GLU A C 1
ATOM 3674 O O . GLU A 1 469 ? -10.021 -45.308 23.736 1.00 26.61 469 GLU A O 1
ATOM 3679 N N . PHE A 1 470 ? -8.364 -46.183 24.972 1.00 24.12 470 PHE A N 1
ATOM 3680 C CA . PHE A 1 470 ? -7.764 -47.043 23.963 1.00 24.12 470 PHE A CA 1
ATOM 3681 C C . PHE A 1 470 ? -7.768 -48.473 24.506 1.00 24.12 470 PHE A C 1
ATOM 3683 O O . PHE A 1 470 ? -6.752 -48.903 25.030 1.00 24.12 470 PHE A O 1
ATOM 3690 N N . VAL A 1 471 ? -8.884 -49.207 24.409 1.00 26.77 471 VAL A N 1
ATOM 3691 C CA . VAL A 1 471 ? -8.892 -50.687 24.372 1.00 26.77 471 VAL A CA 1
ATOM 3692 C C . VAL A 1 471 ? -10.179 -51.189 23.694 1.00 26.77 471 VAL A C 1
ATOM 3694 O O . VAL A 1 471 ? -11.247 -51.199 24.291 1.00 26.77 471 VAL A O 1
ATOM 3697 N N . SER A 1 472 ? -10.089 -51.675 22.456 1.00 24.12 472 SER A N 1
ATOM 3698 C CA . SER A 1 472 ? -10.432 -53.071 22.116 1.00 24.12 472 SER A CA 1
ATOM 3699 C C . SER A 1 472 ? -10.394 -53.303 20.603 1.00 24.12 472 SER A C 1
ATOM 3701 O O . SER A 1 472 ? -10.876 -52.519 19.790 1.00 24.12 472 SER A O 1
ATOM 3703 N N . PHE A 1 473 ? -9.733 -54.398 20.247 1.00 25.08 473 PHE A N 1
ATOM 3704 C CA . PHE A 1 473 ? -9.358 -54.830 18.909 1.00 25.08 473 PHE A CA 1
ATOM 3705 C C . PHE A 1 473 ? -10.235 -56.044 18.531 1.00 25.08 473 PHE A C 1
ATOM 3707 O O . PHE A 1 473 ? -10.506 -56.886 19.383 1.00 25.08 473 PHE A O 1
ATOM 3714 N N . VAL A 1 474 ? -10.570 -56.158 17.238 1.00 28.03 474 VAL A N 1
ATOM 3715 C CA . VAL A 1 474 ? -11.067 -57.345 16.492 1.00 28.03 474 VAL A CA 1
ATOM 3716 C C . VAL A 1 474 ? -12.496 -57.846 16.761 1.00 28.03 474 VAL A C 1
ATOM 3718 O O . VAL A 1 474 ? -12.773 -58.524 17.741 1.00 28.03 474 VAL A O 1
ATOM 3721 N N . SER A 1 475 ? -13.372 -57.722 15.761 1.00 24.33 475 SER A N 1
ATOM 3722 C CA . SER A 1 475 ? -13.811 -58.887 14.967 1.00 24.33 475 SER A CA 1
ATOM 3723 C C . SER A 1 475 ? -14.771 -58.492 13.849 1.00 24.33 475 SER A C 1
ATOM 3725 O O . SER A 1 475 ? -15.639 -57.634 13.976 1.00 24.33 475 SER A O 1
ATOM 3727 N N . PHE A 1 476 ? -14.529 -59.118 12.707 1.00 28.56 476 PHE A N 1
ATOM 3728 C CA . PHE A 1 476 ? -15.306 -59.026 11.489 1.00 28.56 476 PHE A CA 1
ATOM 3729 C C . PHE A 1 476 ? -16.515 -59.973 11.586 1.00 28.56 476 PHE A C 1
ATOM 3731 O O . PHE A 1 476 ? -16.407 -61.055 12.155 1.00 28.56 476 PHE A O 1
ATOM 3738 N N . GLN A 1 477 ? -17.580 -59.596 10.874 1.00 26.30 477 GLN A N 1
ATOM 3739 C CA . GLN A 1 477 ? -18.586 -60.456 10.238 1.00 26.30 477 GLN A CA 1
ATOM 3740 C C . GLN A 1 477 ? -19.921 -60.805 10.938 1.00 26.30 477 GLN A C 1
ATOM 3742 O O . GLN A 1 477 ? -20.005 -61.391 12.010 1.00 26.30 477 GLN A O 1
ATOM 3747 N N . THR A 1 478 ? -20.951 -60.608 10.106 1.00 25.23 478 THR A N 1
ATOM 3748 C CA . THR A 1 478 ? -22.256 -61.280 9.980 1.00 25.23 478 THR A CA 1
ATOM 3749 C C . THR A 1 478 ? -23.475 -60.744 10.731 1.00 25.23 478 THR A C 1
ATOM 3751 O O . THR A 1 478 ? -23.559 -60.673 11.950 1.00 25.23 478 THR A O 1
ATOM 3754 N N . SER A 1 479 ? -24.457 -60.393 9.901 1.00 35.09 479 SER A N 1
ATOM 3755 C CA . SER A 1 479 ? -25.830 -60.021 10.198 1.00 35.09 479 SER A CA 1
ATOM 3756 C C . SER A 1 479 ? -26.613 -61.161 10.852 1.00 35.09 479 SER A C 1
ATOM 3758 O O . SER A 1 479 ? -26.542 -62.299 10.393 1.00 35.09 479 SER A O 1
ATOM 3760 N N . ALA A 1 480 ? -27.476 -60.826 11.810 1.00 25.42 480 ALA A N 1
ATOM 3761 C CA . ALA A 1 480 ? -28.680 -61.595 12.104 1.00 25.42 480 ALA A CA 1
ATOM 3762 C C . ALA A 1 480 ? -29.792 -60.651 12.583 1.00 25.42 480 ALA A C 1
ATOM 3764 O O . ALA A 1 480 ? -29.590 -59.810 13.457 1.00 25.42 480 ALA A O 1
ATOM 3765 N N . MET A 1 481 ? -30.961 -60.782 11.956 1.00 36.41 481 MET A N 1
ATOM 3766 C CA . MET A 1 481 ? -32.206 -60.107 12.315 1.00 36.41 481 MET A CA 1
ATOM 3767 C C . MET A 1 481 ? -32.650 -60.476 13.737 1.00 36.41 481 MET A C 1
ATOM 3769 O O . MET A 1 481 ? -32.605 -61.642 14.118 1.00 36.41 481 MET A O 1
ATOM 3773 N N . GLY A 1 482 ? -33.176 -59.499 14.476 1.00 25.64 482 GLY A N 1
ATOM 3774 C CA . GLY A 1 482 ? -33.821 -59.725 15.768 1.00 25.64 482 GLY A CA 1
ATOM 3775 C C . GLY A 1 482 ? -34.609 -58.502 16.220 1.00 25.64 482 GLY A C 1
ATOM 3776 O O . GLY A 1 482 ? -34.051 -57.532 16.714 1.00 25.64 482 GLY A O 1
ATOM 3777 N N . SER A 1 483 ? -35.914 -58.549 15.991 1.00 39.44 483 SER A N 1
ATOM 3778 C CA . SER A 1 483 ? -36.929 -57.537 16.277 1.00 39.44 483 SER A CA 1
ATOM 3779 C C . SER A 1 483 ? -37.027 -57.126 17.751 1.00 39.44 483 SER A C 1
ATOM 3781 O O . SER A 1 483 ? -37.329 -57.967 18.595 1.00 39.44 483 SER A O 1
ATOM 3783 N N . ASN A 1 484 ? -36.871 -55.827 18.026 1.00 34.69 484 ASN A N 1
ATOM 3784 C CA . ASN A 1 484 ? -37.720 -55.035 18.933 1.00 34.69 484 ASN A CA 1
ATOM 3785 C C . ASN A 1 484 ? -37.203 -53.586 18.991 1.00 34.69 484 ASN A C 1
ATOM 3787 O O . ASN A 1 484 ? -36.423 -53.213 19.863 1.00 34.69 484 ASN A O 1
ATOM 3791 N N . GLY A 1 485 ? -37.623 -52.762 18.028 1.00 28.08 485 GLY A N 1
ATOM 3792 C CA . GLY A 1 485 ? -37.304 -51.336 17.986 1.00 28.08 485 GLY A CA 1
ATOM 3793 C C . GLY A 1 485 ? -38.455 -50.506 18.540 1.00 28.08 485 GLY A C 1
ATOM 3794 O O . GLY A 1 485 ? -39.381 -50.165 17.808 1.00 28.08 485 GLY A O 1
ATOM 3795 N N . GLY A 1 486 ? -38.389 -50.158 19.825 1.00 28.97 486 GLY A N 1
ATOM 3796 C CA . GLY A 1 486 ? -39.158 -49.039 20.358 1.00 28.97 486 GLY A CA 1
ATOM 3797 C C . GLY A 1 486 ? -38.685 -47.751 19.686 1.00 28.97 486 GLY A C 1
ATOM 3798 O O . GLY A 1 486 ? -37.518 -47.381 19.804 1.00 28.97 486 GLY A O 1
ATOM 3799 N N . TYR A 1 487 ? -39.584 -47.084 18.962 1.00 31.05 487 TYR A N 1
ATOM 3800 C CA . TYR A 1 487 ? -39.340 -45.781 18.348 1.00 31.05 487 TYR A CA 1
ATOM 3801 C C . TYR A 1 487 ? -38.937 -44.760 19.423 1.00 31.05 487 TYR A C 1
ATOM 3803 O O . TYR A 1 487 ? -39.784 -44.211 20.126 1.00 31.05 487 TYR A O 1
ATOM 3811 N N . ARG A 1 488 ? -37.642 -44.445 19.524 1.00 33.75 488 ARG A N 1
ATOM 3812 C CA . ARG A 1 488 ? -37.208 -43.154 20.063 1.00 33.75 488 ARG A CA 1
ATOM 3813 C C . ARG A 1 488 ? -37.390 -42.133 18.946 1.00 33.75 488 ARG A C 1
ATOM 3815 O O . ARG A 1 488 ? -36.588 -42.085 18.018 1.00 33.75 488 ARG A O 1
ATOM 3822 N N . LYS A 1 489 ? -38.463 -41.339 19.019 1.00 33.56 489 LYS A N 1
ATOM 3823 C CA . LYS A 1 489 ? -38.567 -40.077 18.275 1.00 33.56 489 LYS A CA 1
ATOM 3824 C C . LYS A 1 489 ? -37.388 -39.202 18.706 1.00 33.56 489 LYS A C 1
ATOM 3826 O O . LYS A 1 489 ? -37.441 -38.579 19.762 1.00 33.56 489 LYS A O 1
ATOM 3831 N N . GLY A 1 490 ? -36.316 -39.200 17.920 1.00 32.22 490 GLY A N 1
ATOM 3832 C CA . GLY A 1 490 ? -35.362 -38.103 17.951 1.00 32.22 490 GLY A CA 1
ATOM 3833 C C . GLY A 1 490 ? -36.117 -36.846 17.539 1.00 32.22 490 GLY A C 1
ATOM 3834 O O . GLY A 1 490 ? -36.822 -36.858 16.530 1.00 32.22 490 GLY A O 1
ATOM 3835 N N . VAL A 1 491 ? -36.036 -35.795 18.347 1.00 36.09 491 VAL A N 1
ATOM 3836 C CA . VAL A 1 491 ? -36.498 -34.468 17.945 1.00 36.09 491 VAL A CA 1
ATOM 3837 C C . VAL A 1 491 ? -35.530 -34.007 16.857 1.00 36.09 491 VAL A C 1
ATOM 3839 O O . VAL A 1 491 ? -34.448 -33.515 17.148 1.00 36.09 491 VAL A O 1
ATOM 3842 N N . THR A 1 492 ? -35.858 -34.269 15.595 1.00 41.00 492 THR A N 1
ATOM 3843 C CA . THR A 1 492 ? -35.216 -33.593 14.470 1.00 41.00 492 THR A CA 1
ATOM 3844 C C . THR A 1 492 ? -35.789 -32.185 14.434 1.00 41.00 492 THR A C 1
ATOM 3846 O O . THR A 1 492 ? -36.913 -32.002 13.964 1.00 41.00 492 THR A O 1
ATOM 3849 N N . GLU A 1 493 ? -35.062 -31.205 14.971 1.00 58.28 493 GLU A N 1
ATOM 3850 C CA . GLU A 1 493 ? -35.332 -29.804 14.647 1.00 58.28 493 GLU A CA 1
ATOM 3851 C C . GLU A 1 493 ? -35.225 -29.650 13.125 1.00 58.28 493 GLU A C 1
ATOM 3853 O O . GLU A 1 493 ? -34.229 -30.043 12.509 1.00 58.28 493 GLU A O 1
ATOM 3858 N N . ALA A 1 494 ? -36.303 -29.184 12.496 1.00 71.19 494 ALA A N 1
ATOM 3859 C CA . ALA A 1 494 ? -36.345 -28.991 11.057 1.00 71.19 494 ALA A CA 1
ATOM 3860 C C . ALA A 1 494 ? -35.439 -27.808 10.695 1.00 71.19 494 ALA A C 1
ATOM 3862 O O . ALA A 1 494 ? -35.729 -26.673 11.064 1.00 71.19 494 ALA A O 1
ATOM 3863 N N . LYS A 1 495 ? -34.338 -28.073 9.985 1.00 90.12 495 LYS A N 1
ATOM 3864 C CA . LYS A 1 495 ? -33.461 -27.017 9.468 1.00 90.12 495 LYS A CA 1
ATOM 3865 C C . LYS A 1 495 ? -34.090 -26.358 8.246 1.00 90.12 495 LYS A C 1
ATOM 3867 O O . LYS A 1 495 ? -34.658 -27.056 7.404 1.00 90.12 495 LYS A O 1
ATOM 3872 N N . ILE A 1 496 ? -33.958 -25.039 8.127 1.00 95.50 496 ILE A N 1
ATOM 3873 C CA . ILE A 1 496 ? -34.428 -24.320 6.936 1.00 95.50 496 ILE A CA 1
ATOM 3874 C C . ILE A 1 496 ? -33.402 -24.437 5.811 1.00 95.50 496 ILE A C 1
ATOM 3876 O O . ILE A 1 496 ? -32.193 -24.365 6.047 1.00 95.50 496 ILE A O 1
ATOM 3880 N N . LYS A 1 497 ? -33.871 -24.600 4.575 1.00 97.62 497 LYS A N 1
ATOM 3881 C CA . LYS A 1 497 ? -32.992 -24.733 3.411 1.00 97.62 497 LYS A CA 1
ATOM 3882 C C . LYS A 1 497 ? -32.506 -23.371 2.937 1.00 97.62 497 LYS A C 1
ATOM 3884 O O . LYS A 1 497 ? -33.300 -22.519 2.535 1.00 97.62 497 LYS A O 1
ATOM 3889 N N . VAL A 1 498 ? -31.192 -23.190 2.929 1.00 98.44 498 VAL A N 1
ATOM 3890 C CA . VAL A 1 498 ? -30.528 -21.936 2.578 1.00 98.44 498 VAL A CA 1
ATOM 3891 C C . VAL A 1 498 ? -29.812 -22.051 1.238 1.00 98.44 498 VAL A C 1
ATOM 3893 O O . VAL A 1 498 ? -29.055 -22.996 0.993 1.00 98.44 498 VAL A O 1
ATOM 3896 N N . ALA A 1 499 ? -30.022 -21.046 0.390 1.00 98.50 499 ALA A N 1
ATOM 3897 C CA . ALA A 1 499 ? -29.263 -20.830 -0.833 1.00 98.50 499 ALA A CA 1
ATOM 3898 C C . ALA A 1 499 ? -28.333 -19.622 -0.694 1.00 98.50 499 ALA A C 1
ATOM 3900 O O . ALA A 1 499 ? -28.723 -18.598 -0.136 1.00 98.50 499 ALA A O 1
ATOM 3901 N N . ILE A 1 500 ? -27.129 -19.701 -1.259 1.00 98.62 500 ILE A N 1
ATOM 3902 C CA . ILE A 1 500 ? -26.218 -18.552 -1.371 1.00 98.62 500 ILE A CA 1
ATOM 3903 C C . ILE A 1 500 ? -26.237 -18.065 -2.819 1.00 98.62 500 ILE A C 1
ATOM 3905 O O . ILE A 1 500 ? -25.795 -18.784 -3.715 1.00 98.62 500 ILE A O 1
ATOM 3909 N N . ASN A 1 501 ? -26.724 -16.848 -3.063 1.00 97.81 501 ASN A N 1
ATOM 3910 C CA . ASN A 1 501 ? -26.662 -16.219 -4.378 1.00 97.81 501 ASN A CA 1
ATOM 3911 C C . ASN A 1 501 ? -25.449 -15.288 -4.470 1.00 97.81 501 ASN A C 1
ATOM 3913 O O . ASN A 1 501 ? -25.393 -14.270 -3.786 1.00 97.81 501 ASN A O 1
ATOM 3917 N N . GLY A 1 502 ? -24.480 -15.628 -5.323 1.00 95.12 502 GLY A N 1
ATOM 3918 C CA . GLY A 1 502 ? -23.227 -14.885 -5.444 1.00 95.12 502 GLY A CA 1
ATOM 3919 C C . GLY A 1 502 ? -22.158 -15.393 -4.480 1.00 95.12 502 GLY A C 1
ATOM 3920 O O . GLY A 1 502 ? -21.985 -14.882 -3.374 1.00 95.12 502 GLY A O 1
ATOM 3921 N N . PHE A 1 503 ? -21.361 -16.361 -4.935 1.00 96.75 503 PHE A N 1
ATOM 3922 C CA . PHE A 1 503 ? -20.282 -16.967 -4.145 1.00 96.75 503 PHE A CA 1
ATOM 3923 C C . PHE A 1 503 ? -18.967 -16.162 -4.160 1.00 96.75 503 PHE A C 1
ATOM 3925 O O . PHE A 1 503 ? -17.853 -16.680 -4.285 1.00 96.75 503 PHE A O 1
ATOM 3932 N N . GLY A 1 504 ? -19.114 -14.842 -4.028 1.00 93.69 504 GLY A N 1
ATOM 3933 C CA . GLY A 1 504 ? -18.022 -13.885 -3.891 1.00 93.69 504 GLY A CA 1
ATOM 3934 C C . GLY A 1 504 ? -17.411 -13.892 -2.487 1.00 93.69 504 GLY A C 1
ATOM 3935 O O . GLY A 1 504 ? -17.472 -14.881 -1.761 1.00 93.69 504 GLY A O 1
ATOM 3936 N N . ARG A 1 505 ? -16.819 -12.765 -2.081 1.00 94.62 505 ARG A N 1
ATOM 3937 C CA . ARG A 1 505 ? -16.149 -12.652 -0.777 1.00 94.62 505 ARG A CA 1
ATOM 3938 C C . ARG A 1 505 ? -17.083 -12.952 0.404 1.00 94.62 505 ARG A C 1
ATOM 3940 O O . ARG A 1 505 ? -16.759 -13.809 1.218 1.00 94.62 505 ARG A O 1
ATOM 3947 N N . ILE A 1 506 ? -18.239 -12.286 0.472 1.00 96.56 506 ILE A N 1
ATOM 3948 C CA . ILE A 1 506 ? -19.194 -12.473 1.578 1.00 96.56 506 ILE A CA 1
ATOM 3949 C C . ILE A 1 506 ? -19.876 -13.841 1.504 1.00 96.56 506 ILE A C 1
ATOM 3951 O O . ILE A 1 506 ? -19.986 -14.504 2.525 1.00 96.56 506 ILE A O 1
ATOM 3955 N N . GLY A 1 507 ? -20.257 -14.321 0.314 1.00 97.31 507 GLY A N 1
ATOM 3956 C CA . GLY A 1 507 ? -20.870 -15.648 0.165 1.00 97.31 507 GLY A CA 1
ATOM 3957 C C . GLY A 1 507 ? -19.970 -16.791 0.657 1.00 97.31 507 GLY A C 1
ATOM 3958 O O . GLY A 1 507 ? -20.438 -17.691 1.353 1.00 97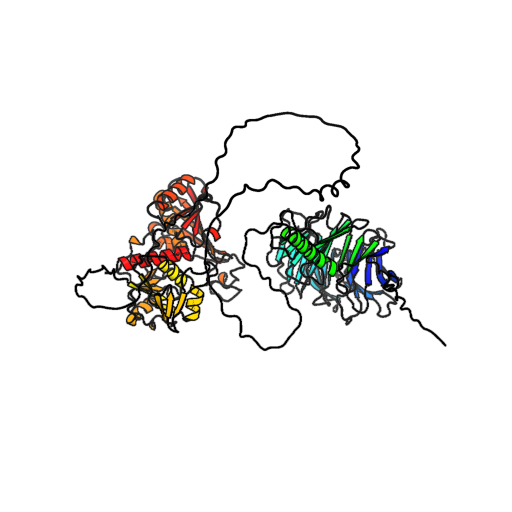.31 507 GLY A O 1
ATOM 3959 N N . ARG A 1 508 ? -18.661 -16.735 0.366 1.00 97.81 508 ARG A N 1
ATOM 3960 C CA . ARG A 1 508 ? -17.695 -17.721 0.882 1.00 97.81 508 ARG A CA 1
ATOM 3961 C C . ARG A 1 508 ? -17.494 -17.608 2.389 1.00 97.81 508 ARG A C 1
ATOM 3963 O O . ARG A 1 508 ? -17.442 -18.633 3.065 1.00 97.81 508 ARG A O 1
ATOM 3970 N N . ASN A 1 509 ? -17.413 -16.390 2.921 1.00 97.69 509 ASN A N 1
ATOM 3971 C CA . ASN A 1 509 ? -17.267 -16.187 4.361 1.00 97.69 509 ASN A CA 1
ATOM 3972 C C . ASN A 1 509 ? -18.525 -16.598 5.131 1.00 97.69 509 ASN A C 1
ATOM 3974 O O . ASN A 1 509 ? -18.390 -17.232 6.167 1.00 97.69 509 ASN A O 1
ATOM 3978 N N . PHE A 1 510 ? -19.726 -16.351 4.601 1.00 98.31 510 PHE A N 1
ATOM 3979 C CA . PHE A 1 510 ? -20.972 -16.867 5.169 1.00 98.31 510 PHE A CA 1
ATOM 3980 C C . PHE A 1 510 ? -20.914 -18.389 5.331 1.00 98.31 510 PHE A C 1
ATOM 3982 O O . PHE A 1 510 ? -21.207 -18.894 6.410 1.00 98.31 510 PHE A O 1
ATOM 3989 N N . LEU A 1 511 ? -20.465 -19.117 4.299 1.00 98.19 511 LEU A N 1
ATOM 3990 C CA . LEU A 1 511 ? -20.312 -20.571 4.383 1.00 98.19 511 LEU A CA 1
ATOM 3991 C C . LEU A 1 511 ? -19.289 -20.972 5.451 1.00 98.19 511 LEU A C 1
ATOM 3993 O O . LEU A 1 511 ? -19.578 -21.859 6.246 1.00 98.19 511 LEU A O 1
ATOM 3997 N N . ARG A 1 512 ? -18.124 -20.312 5.513 1.00 97.69 512 ARG A N 1
ATOM 3998 C CA . ARG A 1 512 ? -17.102 -20.577 6.544 1.00 97.69 512 ARG A CA 1
ATOM 3999 C C . ARG A 1 512 ? -17.629 -20.340 7.960 1.00 97.69 512 ARG A C 1
ATOM 4001 O O . ARG A 1 512 ? -17.448 -21.195 8.821 1.00 97.69 512 ARG A O 1
ATOM 4008 N N . CYS A 1 513 ? -18.298 -19.211 8.185 1.00 97.25 513 CYS A N 1
ATOM 4009 C CA . CYS A 1 513 ? -18.890 -18.855 9.472 1.00 97.25 513 CYS A CA 1
ATOM 4010 C C . CYS A 1 513 ? -19.995 -19.842 9.868 1.00 97.25 513 CYS A C 1
ATOM 4012 O O . CYS A 1 513 ? -20.001 -20.325 10.996 1.00 97.25 513 CYS A O 1
ATOM 4014 N N . TRP A 1 514 ? -20.894 -20.187 8.941 1.00 97.06 514 TRP A N 1
ATOM 4015 C CA . TRP A 1 514 ? -21.946 -21.181 9.165 1.00 97.06 514 TRP A CA 1
ATOM 4016 C C . TRP A 1 514 ? -21.366 -22.566 9.480 1.00 97.06 514 TRP A C 1
ATOM 4018 O O . TRP A 1 514 ? -21.784 -23.195 10.447 1.00 97.06 514 TRP A O 1
ATOM 4028 N N . HIS A 1 515 ? -20.358 -23.014 8.727 1.00 95.88 515 HIS A N 1
ATOM 4029 C CA . HIS A 1 515 ? -19.690 -24.300 8.945 1.00 95.88 515 HIS A CA 1
ATOM 4030 C C . HIS A 1 515 ? -19.028 -24.396 10.329 1.00 95.88 515 HIS A C 1
ATOM 4032 O O . HIS A 1 515 ? -18.992 -25.464 10.931 1.00 95.88 515 HIS A O 1
ATOM 4038 N N . GLY A 1 516 ? -18.531 -23.275 10.860 1.00 92.50 516 GLY A N 1
ATOM 4039 C CA . GLY A 1 516 ? -17.974 -23.208 12.212 1.00 92.50 516 GLY A CA 1
ATOM 4040 C C . GLY A 1 516 ? -19.004 -23.380 13.340 1.00 92.50 516 GLY A C 1
ATOM 4041 O O . GLY A 1 516 ? -18.607 -23.556 14.493 1.00 92.50 516 GLY A O 1
ATOM 4042 N N . ARG A 1 517 ? -20.314 -23.342 13.048 1.00 92.75 517 ARG A N 1
ATOM 4043 C CA . ARG A 1 517 ? -21.393 -23.466 14.043 1.00 92.75 517 ARG A CA 1
ATOM 4044 C C . ARG A 1 517 ? -21.894 -24.907 14.124 1.00 92.75 517 ARG A C 1
ATOM 4046 O O . ARG A 1 517 ? -22.405 -25.452 13.152 1.00 92.75 517 ARG A O 1
ATOM 4053 N N . LYS A 1 518 ? -21.812 -25.508 15.316 1.00 83.81 518 LYS A N 1
ATOM 4054 C CA . LYS A 1 518 ? -22.241 -26.901 15.550 1.00 83.81 518 LYS A CA 1
ATOM 4055 C C . LYS A 1 518 ? -23.759 -27.088 15.437 1.00 83.81 518 LYS A C 1
ATOM 4057 O O . LYS A 1 518 ? -24.207 -28.040 14.806 1.00 83.81 518 LYS A O 1
ATOM 4062 N N . ASP A 1 519 ? -24.525 -26.139 15.972 1.00 85.44 519 ASP A N 1
ATOM 4063 C CA . ASP A 1 519 ? -25.979 -26.252 16.141 1.00 85.44 519 ASP A CA 1
ATOM 4064 C C . ASP A 1 519 ? -26.738 -25.156 15.373 1.00 85.44 519 ASP A C 1
ATOM 4066 O O . ASP A 1 519 ? -27.649 -24.525 15.898 1.00 85.44 519 ASP A O 1
ATOM 4070 N N . SER A 1 520 ? -26.346 -24.880 14.122 1.00 90.62 520 SER A N 1
ATOM 4071 C CA . SER A 1 520 ? -27.090 -23.911 13.302 1.00 90.62 520 SER A CA 1
ATOM 4072 C C . SER A 1 520 ? -28.415 -24.513 12.788 1.00 90.62 520 SER A C 1
ATOM 4074 O O . SER A 1 520 ? -28.402 -25.633 12.244 1.00 90.62 520 SER A O 1
ATOM 4076 N N . PRO A 1 521 ? -29.541 -23.768 12.881 1.00 94.31 521 PRO A N 1
ATOM 4077 C CA . PRO A 1 521 ? -30.832 -24.130 12.282 1.00 94.31 521 PRO A CA 1
ATOM 4078 C C . PRO A 1 521 ? -30.833 -24.023 10.747 1.00 94.31 521 PRO A C 1
ATOM 4080 O O . PRO A 1 521 ? -31.828 -24.344 10.097 1.00 94.31 521 PRO A O 1
ATOM 4083 N N . LEU A 1 522 ? -29.731 -23.567 10.150 1.00 96.94 522 LEU A N 1
ATOM 4084 C CA . LEU A 1 522 ? -29.586 -23.391 8.713 1.00 96.94 522 LEU A CA 1
ATOM 4085 C C . LEU A 1 522 ? -29.009 -24.650 8.066 1.00 96.94 522 LEU A C 1
ATOM 4087 O O . LEU A 1 522 ? -28.032 -25.236 8.545 1.00 96.94 522 LEU A O 1
ATOM 4091 N N . ASP A 1 523 ? -29.575 -25.023 6.926 1.00 96.31 523 ASP A N 1
ATOM 4092 C CA . ASP A 1 523 ? -29.064 -26.062 6.045 1.00 96.31 523 ASP A CA 1
ATOM 4093 C C . ASP A 1 523 ? -28.660 -25.450 4.699 1.00 96.31 523 ASP A C 1
ATOM 4095 O O . ASP A 1 523 ? -29.506 -25.198 3.844 1.00 96.31 523 ASP A O 1
ATOM 4099 N N . VAL A 1 524 ? -27.366 -25.172 4.499 1.00 97.69 524 VAL A N 1
ATOM 4100 C CA . VAL A 1 524 ? -26.865 -24.664 3.210 1.00 97.69 524 VAL A CA 1
ATOM 4101 C C . VAL A 1 524 ? -26.876 -25.798 2.187 1.00 97.69 524 VAL A C 1
ATOM 4103 O O . VAL A 1 524 ? -26.070 -26.726 2.278 1.00 97.69 524 VAL A O 1
ATOM 4106 N N . VAL A 1 525 ? -27.784 -25.714 1.212 1.00 97.25 525 VAL A N 1
ATOM 4107 C CA . VAL A 1 525 ? -28.034 -26.793 0.237 1.00 97.25 525 VAL A CA 1
ATOM 4108 C C . VAL A 1 525 ? -27.575 -26.458 -1.178 1.00 97.25 525 VAL A C 1
ATOM 4110 O O . VAL A 1 525 ? -27.227 -27.364 -1.935 1.00 97.25 525 VAL A O 1
ATOM 4113 N N . VAL A 1 526 ? -27.553 -25.173 -1.548 1.00 98.12 526 VAL A N 1
ATOM 4114 C CA . VAL A 1 526 ? -27.220 -24.745 -2.912 1.00 98.12 526 VAL A CA 1
ATOM 4115 C C . VAL A 1 526 ? -26.494 -23.403 -2.943 1.00 98.12 526 VAL A C 1
ATOM 4117 O O . VAL A 1 526 ? -26.756 -22.502 -2.146 1.00 98.12 526 VAL A O 1
ATOM 4120 N N . ILE A 1 527 ? -25.583 -23.260 -3.897 1.00 98.31 527 ILE A N 1
ATOM 4121 C CA . ILE A 1 527 ? -24.839 -22.036 -4.181 1.00 98.31 527 ILE A CA 1
ATOM 4122 C C . ILE A 1 527 ? -25.026 -21.699 -5.661 1.00 98.31 527 ILE A C 1
ATOM 4124 O O . ILE A 1 527 ? -24.813 -22.549 -6.524 1.00 98.31 527 ILE A O 1
ATOM 4128 N N . ASN A 1 528 ? -25.383 -20.452 -5.962 1.00 97.44 528 ASN A N 1
ATOM 4129 C CA . ASN A 1 528 ? -25.314 -19.922 -7.319 1.00 97.44 528 ASN A CA 1
ATOM 4130 C C . ASN A 1 528 ? -23.967 -19.219 -7.542 1.00 97.44 528 ASN A C 1
ATOM 4132 O O . ASN A 1 528 ? -23.696 -18.173 -6.937 1.00 97.44 528 ASN A O 1
ATOM 4136 N N . ASP A 1 529 ? -23.137 -19.785 -8.419 1.00 93.50 529 ASP A N 1
ATOM 4137 C CA . ASP A 1 529 ? -21.845 -19.225 -8.817 1.00 93.50 529 ASP A CA 1
ATOM 4138 C C . ASP A 1 529 ? -21.577 -19.435 -10.311 1.00 93.50 529 ASP A C 1
ATOM 4140 O O . ASP A 1 529 ? -21.423 -20.555 -10.797 1.00 93.50 529 ASP A O 1
ATOM 4144 N N . THR A 1 530 ? -21.423 -18.326 -11.034 1.00 89.50 530 THR A N 1
ATOM 4145 C CA . THR A 1 530 ? -21.073 -18.327 -12.461 1.00 89.50 530 THR A CA 1
ATOM 4146 C C . THR A 1 530 ? -19.677 -18.877 -12.765 1.00 89.50 530 THR A C 1
ATOM 4148 O O . THR A 1 530 ? -19.372 -19.151 -13.923 1.00 89.50 530 THR A O 1
ATOM 4151 N N . GLY A 1 531 ? -18.811 -19.011 -11.754 1.00 87.06 531 GLY A N 1
ATOM 4152 C CA . GLY A 1 531 ? -17.488 -19.619 -11.887 1.00 87.06 531 GLY A CA 1
ATOM 4153 C C . GLY A 1 531 ? -17.510 -21.147 -11.986 1.00 87.06 531 GLY A C 1
ATOM 4154 O O . GLY A 1 531 ? -16.524 -21.725 -12.440 1.00 87.06 531 GLY A O 1
ATOM 4155 N N . GLY A 1 532 ? -18.613 -21.797 -11.597 1.00 91.50 532 GLY A N 1
ATOM 4156 C CA . GLY A 1 532 ? -18.749 -23.254 -11.577 1.00 91.50 532 GLY A CA 1
ATOM 4157 C C . GLY A 1 532 ? -18.037 -23.946 -10.403 1.00 91.50 532 GLY A C 1
ATOM 4158 O O . GLY A 1 532 ? -17.337 -23.328 -9.598 1.00 91.50 532 GLY A O 1
ATOM 4159 N N . VAL A 1 533 ? -18.213 -25.270 -10.306 1.00 95.38 533 VAL A N 1
ATOM 4160 C CA . VAL A 1 533 ? -17.804 -26.089 -9.144 1.00 95.38 533 VAL A CA 1
ATOM 4161 C C . VAL A 1 533 ? -16.316 -25.988 -8.821 1.00 95.38 533 VAL A C 1
ATOM 4163 O O . VAL A 1 533 ? -15.943 -25.857 -7.652 1.00 95.38 533 VAL A O 1
ATOM 4166 N N . LYS A 1 534 ? -15.446 -26.072 -9.833 1.00 94.06 534 LYS A N 1
ATOM 4167 C CA . LYS A 1 534 ? -13.991 -26.106 -9.627 1.00 94.06 534 LYS A CA 1
ATOM 4168 C C . LYS A 1 534 ? -13.493 -24.804 -8.992 1.00 94.06 534 LYS A C 1
ATOM 4170 O O . LYS A 1 534 ? -12.702 -24.842 -8.053 1.00 94.06 534 LYS A O 1
ATOM 4175 N N . GLN A 1 535 ? -13.979 -23.669 -9.477 1.00 94.38 535 GLN A N 1
ATOM 4176 C CA . GLN A 1 535 ? -13.612 -22.331 -9.035 1.00 94.38 535 GLN A CA 1
ATOM 4177 C C . GLN A 1 535 ? -14.183 -22.066 -7.645 1.00 94.38 535 GLN A C 1
ATOM 4179 O O . GLN A 1 535 ? -13.430 -21.658 -6.762 1.00 94.38 535 GLN A O 1
ATOM 4184 N N . ALA A 1 536 ? -15.462 -22.388 -7.427 1.00 95.94 536 ALA A N 1
ATOM 4185 C CA . ALA A 1 536 ? -16.107 -22.291 -6.122 1.00 95.94 536 ALA A CA 1
ATOM 4186 C C . ALA A 1 536 ? -15.348 -23.101 -5.055 1.00 95.94 536 ALA A C 1
ATOM 4188 O O . ALA A 1 536 ? -14.988 -22.567 -4.007 1.00 95.94 536 ALA A O 1
ATOM 4189 N N . SER A 1 537 ? -15.024 -24.365 -5.350 1.00 96.69 537 SER A N 1
ATOM 4190 C CA . SER A 1 537 ? -14.288 -25.249 -4.432 1.00 96.69 537 SER A CA 1
ATOM 4191 C C . SER A 1 537 ? -12.882 -24.719 -4.134 1.00 96.69 537 SER A C 1
ATOM 4193 O O . SER A 1 537 ? -12.460 -24.676 -2.979 1.00 96.69 537 SER A O 1
ATOM 4195 N N . HIS A 1 538 ? -12.154 -24.276 -5.165 1.00 97.38 538 HIS A N 1
ATOM 4196 C CA . HIS A 1 538 ? -10.792 -23.762 -5.011 1.00 97.38 538 HIS A CA 1
ATOM 4197 C C . HIS A 1 538 ? -10.753 -22.467 -4.188 1.00 97.38 538 HIS A C 1
ATOM 4199 O O . HIS A 1 538 ? -9.978 -22.366 -3.239 1.00 97.38 538 HIS A O 1
ATOM 4205 N N . LEU A 1 539 ? -11.618 -21.499 -4.506 1.00 97.44 539 LEU A N 1
ATOM 4206 C CA . LEU A 1 539 ? -11.684 -20.209 -3.810 1.00 97.44 539 LEU A CA 1
ATOM 4207 C C . LEU A 1 539 ? -12.274 -20.319 -2.398 1.00 97.44 539 LEU A C 1
ATOM 4209 O O . LEU A 1 539 ? -12.032 -19.445 -1.566 1.00 97.44 539 LEU A O 1
ATOM 4213 N N . LEU A 1 540 ? -13.051 -21.370 -2.109 1.00 98.00 540 LEU A N 1
ATOM 4214 C CA . LEU A 1 540 ? -13.467 -21.688 -0.744 1.00 98.00 540 LEU A CA 1
ATOM 4215 C C . LEU A 1 540 ? -12.319 -22.305 0.068 1.00 98.00 540 LEU A C 1
ATOM 4217 O O . LEU A 1 540 ? -12.172 -21.976 1.245 1.00 98.00 540 LEU A O 1
ATOM 4221 N N . LYS A 1 541 ? -11.491 -23.171 -0.535 1.00 97.94 541 LYS A N 1
ATOM 4222 C CA . LYS A 1 541 ? -10.364 -23.816 0.158 1.00 97.94 541 LYS A CA 1
ATOM 4223 C C . LYS A 1 541 ? -9.206 -22.855 0.441 1.00 97.94 541 LYS A C 1
ATOM 4225 O O . LYS A 1 541 ? -8.621 -22.946 1.516 1.00 97.94 541 LYS A O 1
ATOM 4230 N N . TYR A 1 542 ? -8.889 -21.947 -0.482 1.00 98.06 542 TYR A N 1
ATOM 4231 C CA . TYR A 1 542 ? -7.720 -21.063 -0.397 1.00 98.06 542 TYR A CA 1
ATOM 4232 C C . TYR A 1 542 ? -8.119 -19.583 -0.385 1.00 98.06 542 TYR A C 1
ATOM 4234 O O . TYR A 1 542 ? -8.810 -19.118 -1.289 1.00 98.06 542 TYR A O 1
ATOM 4242 N N . ASP A 1 543 ? -7.655 -18.826 0.613 1.00 97.75 543 ASP A N 1
ATOM 4243 C CA . ASP A 1 543 ? -7.912 -17.388 0.738 1.00 97.75 543 ASP A CA 1
ATOM 4244 C C . ASP A 1 543 ? -6.664 -16.623 1.179 1.00 97.75 543 ASP A C 1
ATOM 4246 O O . ASP A 1 543 ? -6.002 -16.991 2.145 1.00 97.75 543 ASP A O 1
ATOM 4250 N N . SER A 1 544 ? -6.342 -15.541 0.471 1.00 96.00 544 SER A N 1
ATOM 4251 C CA . SER A 1 544 ? -5.164 -14.716 0.758 1.00 96.00 544 SER A CA 1
ATOM 4252 C C . SER A 1 544 ? -5.243 -13.980 2.097 1.00 96.00 544 SER A C 1
ATOM 4254 O O . SER A 1 544 ? -4.205 -13.685 2.678 1.00 96.00 544 SER A O 1
ATOM 4256 N N . THR A 1 545 ? -6.449 -13.681 2.586 1.00 93.81 545 THR A N 1
ATOM 4257 C CA . THR A 1 545 ? -6.653 -12.986 3.861 1.00 93.81 545 THR A CA 1
ATOM 4258 C C . THR A 1 545 ? -6.730 -13.992 5.005 1.00 93.81 545 THR A C 1
ATOM 4260 O O . THR A 1 545 ? -6.008 -13.861 5.993 1.00 93.81 545 THR A O 1
ATOM 4263 N N . LEU A 1 546 ? -7.597 -14.999 4.856 1.00 94.38 546 LEU A N 1
ATOM 4264 C CA . LEU A 1 546 ? -7.995 -15.921 5.929 1.00 94.38 546 LEU A CA 1
ATOM 4265 C C . LEU A 1 546 ? -7.164 -17.218 5.969 1.00 94.38 546 LEU A C 1
ATOM 4267 O O . LEU A 1 546 ? -7.294 -18.003 6.902 1.00 94.38 546 LEU A O 1
ATOM 4271 N N . GLY A 1 547 ? -6.305 -17.450 4.973 1.00 95.19 547 GLY A N 1
ATOM 4272 C CA . GLY A 1 547 ? -5.501 -18.662 4.853 1.00 95.19 547 GLY A CA 1
ATOM 4273 C C . GLY A 1 547 ? -6.260 -19.837 4.232 1.00 95.19 547 GLY A C 1
ATOM 4274 O O . GLY A 1 547 ? -7.207 -19.676 3.456 1.00 95.19 547 GLY A O 1
ATOM 4275 N N . ILE A 1 548 ? -5.797 -21.051 4.533 1.00 97.44 548 ILE A N 1
ATOM 4276 C CA . ILE A 1 548 ? -6.414 -22.289 4.047 1.00 97.44 548 ILE A CA 1
ATOM 4277 C C . ILE A 1 548 ? -7.586 -22.639 4.961 1.00 97.44 548 ILE A C 1
ATOM 4279 O O . ILE A 1 548 ? -7.422 -22.712 6.175 1.00 97.44 548 ILE A O 1
ATOM 4283 N N . PHE A 1 549 ? -8.756 -22.896 4.378 1.00 97.62 549 PHE A N 1
ATOM 4284 C CA . PHE A 1 549 ? -9.929 -23.292 5.147 1.00 97.62 549 PHE A CA 1
ATOM 4285 C C . PHE A 1 549 ? -9.744 -24.698 5.733 1.00 97.62 549 PHE A C 1
ATOM 4287 O O . PHE A 1 549 ? -9.451 -25.651 4.997 1.00 97.62 549 PHE A O 1
ATOM 4294 N N . ASP A 1 550 ? -9.919 -24.817 7.050 1.00 95.25 550 ASP A N 1
ATOM 4295 C CA . ASP A 1 550 ? -9.776 -26.058 7.818 1.00 95.25 550 ASP A CA 1
ATOM 4296 C C . ASP A 1 550 ? -11.025 -26.950 7.702 1.00 95.25 550 ASP A C 1
ATOM 4298 O O . ASP A 1 550 ? -11.731 -27.218 8.666 1.00 95.25 550 ASP A O 1
ATOM 4302 N N . ALA A 1 551 ? -11.333 -27.334 6.465 1.00 95.88 551 ALA A N 1
ATOM 4303 C CA . ALA A 1 551 ? -12.359 -28.303 6.100 1.00 95.88 551 ALA A CA 1
ATOM 4304 C C . ALA A 1 551 ? -11.912 -29.070 4.846 1.00 95.88 551 ALA A C 1
ATOM 4306 O O . ALA A 1 551 ? -11.152 -28.552 4.009 1.00 95.88 551 ALA A O 1
ATOM 4307 N N . ASP A 1 552 ? -12.380 -30.300 4.675 1.00 96.31 552 ASP A N 1
ATOM 4308 C CA . ASP A 1 552 ? -12.168 -31.102 3.475 1.00 96.31 552 ASP A CA 1
ATOM 4309 C C . ASP A 1 552 ? -13.086 -30.622 2.341 1.00 96.31 552 ASP A C 1
ATOM 4311 O O . ASP A 1 552 ? -14.200 -31.115 2.152 1.00 96.31 552 ASP A O 1
ATOM 4315 N N . VAL A 1 553 ? -12.613 -29.615 1.599 1.00 97.62 553 VAL A N 1
ATOM 4316 C CA . VAL A 1 553 ? -13.320 -29.036 0.450 1.00 97.62 553 VAL A CA 1
ATOM 4317 C C . VAL A 1 553 ? -12.876 -29.713 -0.841 1.00 97.62 553 VAL A C 1
ATOM 4319 O O . VAL A 1 553 ? -11.710 -29.608 -1.233 1.00 97.62 553 VAL A O 1
ATOM 4322 N N . LYS A 1 554 ? -13.811 -30.361 -1.540 1.00 94.44 554 LYS A N 1
ATOM 4323 C CA . LYS A 1 554 ? -13.549 -31.072 -2.802 1.00 94.44 554 LYS A CA 1
ATOM 4324 C C . LYS A 1 554 ? -14.698 -30.896 -3.797 1.00 94.44 554 LYS A C 1
ATOM 4326 O O . LYS A 1 554 ? -15.853 -30.905 -3.380 1.00 94.44 554 LYS A O 1
ATOM 4331 N N . PRO A 1 555 ? -14.425 -30.813 -5.110 1.00 95.69 555 PRO A N 1
ATOM 4332 C CA . PRO A 1 555 ? -15.457 -31.022 -6.122 1.00 95.69 555 PRO A CA 1
ATOM 4333 C C . PRO A 1 555 ? -16.118 -32.397 -5.949 1.00 95.69 555 PRO A C 1
ATOM 4335 O O . PRO A 1 555 ? -15.425 -33.394 -5.742 1.00 95.69 555 PRO A O 1
ATOM 4338 N N . SER A 1 556 ? -17.443 -32.452 -6.058 1.00 92.88 556 SER A N 1
ATOM 4339 C CA . SER A 1 556 ? -18.230 -33.687 -6.077 1.00 92.88 556 SER A CA 1
ATOM 4340 C C . SER A 1 556 ? -18.950 -33.779 -7.423 1.00 92.88 556 SER A C 1
ATOM 4342 O O . SER A 1 556 ? -20.082 -33.323 -7.589 1.00 92.88 556 SER A O 1
ATOM 4344 N N . GLY A 1 557 ? -18.236 -34.304 -8.422 1.00 91.19 557 GLY A N 1
ATOM 4345 C CA . GLY A 1 557 ? -18.661 -34.242 -9.821 1.00 91.19 557 GLY A CA 1
ATOM 4346 C C . GLY A 1 557 ? -18.692 -32.809 -10.367 1.00 91.19 557 GLY A C 1
ATOM 4347 O O . GLY A 1 557 ? -17.999 -31.924 -9.864 1.00 91.19 557 GLY A O 1
ATOM 4348 N N . ASP A 1 558 ? -19.516 -32.589 -11.392 1.00 88.94 558 ASP A N 1
ATOM 4349 C CA . ASP A 1 558 ? -19.576 -31.315 -12.129 1.00 88.94 558 ASP A CA 1
ATOM 4350 C C . ASP A 1 558 ? -20.683 -30.364 -11.646 1.00 88.94 558 ASP A C 1
ATOM 4352 O O . ASP A 1 558 ? -20.768 -29.229 -12.114 1.00 88.94 558 ASP A O 1
ATOM 4356 N N . ALA A 1 559 ? -21.520 -30.801 -10.699 1.00 94.00 559 ALA A N 1
ATOM 4357 C CA . ALA A 1 559 ? -22.706 -30.063 -10.250 1.00 94.00 559 ALA A CA 1
ATOM 4358 C C . ALA A 1 559 ? -22.750 -29.783 -8.737 1.00 94.00 559 ALA A C 1
ATOM 4360 O O . ALA A 1 559 ? -23.719 -29.201 -8.253 1.00 94.00 559 ALA A O 1
ATOM 4361 N N . ALA A 1 560 ? -21.741 -30.196 -7.965 1.00 96.25 560 ALA A N 1
ATOM 4362 C CA . ALA A 1 560 ? -21.726 -29.999 -6.518 1.00 96.25 560 ALA A CA 1
ATOM 4363 C C . ALA A 1 560 ? -20.307 -29.905 -5.951 1.00 96.25 560 ALA A C 1
ATOM 4365 O O . ALA A 1 560 ? -19.345 -30.401 -6.536 1.00 96.25 560 ALA A O 1
ATOM 4366 N N . LEU A 1 561 ? -20.186 -29.308 -4.769 1.00 96.62 561 LEU A N 1
ATOM 4367 C CA . LEU A 1 561 ? -18.985 -29.376 -3.940 1.00 96.62 561 LEU A CA 1
ATOM 4368 C C . LEU A 1 561 ? -19.290 -30.108 -2.630 1.00 96.62 561 LEU A C 1
ATOM 4370 O O . LEU A 1 561 ? -20.425 -30.119 -2.160 1.00 96.62 561 LEU A O 1
ATOM 4374 N N . SER A 1 562 ? -18.273 -30.737 -2.058 1.00 97.00 562 SER A N 1
ATOM 4375 C CA . SER A 1 562 ? -18.298 -31.376 -0.747 1.00 97.00 562 SER A CA 1
ATOM 4376 C C . SER A 1 562 ? -17.509 -30.528 0.243 1.00 97.00 562 SER A C 1
ATOM 4378 O O . SER A 1 562 ? -16.394 -30.117 -0.079 1.00 97.00 562 SER A O 1
ATOM 4380 N N . VAL A 1 563 ? -18.055 -30.318 1.441 1.00 97.31 563 VAL A N 1
ATOM 4381 C CA . VAL A 1 563 ? -17.360 -29.735 2.602 1.00 97.31 563 VAL A CA 1
ATOM 4382 C C . VAL A 1 563 ? -17.547 -30.691 3.775 1.00 97.31 563 VAL A C 1
ATOM 4384 O O . VAL A 1 563 ? -18.680 -30.901 4.198 1.00 97.31 563 VAL A O 1
ATOM 4387 N N . ASP A 1 564 ? -16.473 -31.340 4.231 1.00 96.19 564 ASP A N 1
ATOM 4388 C CA . ASP A 1 564 ? -16.511 -32.368 5.293 1.00 96.19 564 ASP A CA 1
ATOM 4389 C C . ASP A 1 564 ? -17.580 -33.454 5.054 1.00 96.19 564 ASP A C 1
ATOM 4391 O O . ASP A 1 564 ? -18.299 -33.902 5.945 1.00 96.19 564 ASP A O 1
ATOM 4395 N N . GLY A 1 565 ? -17.709 -33.871 3.791 1.00 93.88 565 GLY A N 1
ATOM 4396 C CA . GLY A 1 565 ? -18.677 -34.873 3.338 1.00 93.88 565 GLY A CA 1
ATOM 4397 C C . GLY A 1 565 ? -20.092 -34.341 3.084 1.00 93.88 565 GLY A C 1
ATOM 4398 O O . GLY A 1 565 ? -20.899 -35.051 2.480 1.00 93.88 565 GLY A O 1
ATOM 4399 N N . LYS A 1 566 ? -20.413 -33.098 3.471 1.00 95.25 566 LYS A N 1
ATOM 4400 C CA . LYS A 1 566 ? -21.690 -32.462 3.129 1.00 95.25 566 LYS A CA 1
ATOM 4401 C C . LYS A 1 566 ? -21.684 -32.008 1.672 1.00 95.25 566 LYS A C 1
ATOM 4403 O O . LYS A 1 566 ? -20.875 -31.168 1.285 1.00 95.25 566 LYS A O 1
ATOM 4408 N N . ILE A 1 567 ? -22.637 -32.511 0.892 1.00 97.44 567 ILE A N 1
ATOM 4409 C CA . ILE A 1 567 ? -22.825 -32.128 -0.509 1.00 97.44 567 ILE A CA 1
ATOM 4410 C C . ILE A 1 567 ? -23.654 -30.846 -0.603 1.00 97.44 567 ILE A C 1
ATOM 4412 O O . ILE A 1 567 ? -24.764 -30.780 -0.079 1.00 97.44 567 ILE A O 1
ATOM 4416 N N . ILE A 1 568 ? -23.114 -29.848 -1.300 1.00 98.12 568 ILE A N 1
ATOM 4417 C CA . ILE A 1 568 ? -23.762 -28.570 -1.596 1.00 98.12 568 ILE A CA 1
ATOM 4418 C C . ILE A 1 568 ? -23.821 -28.422 -3.115 1.00 98.12 568 ILE A C 1
ATOM 4420 O O . ILE A 1 568 ? -22.790 -28.449 -3.795 1.00 98.12 568 ILE A O 1
ATOM 4424 N N . GLN A 1 569 ? -25.030 -28.287 -3.655 1.00 97.94 569 GLN A N 1
ATOM 4425 C CA . GLN A 1 569 ? -25.246 -28.164 -5.092 1.00 97.94 569 GLN A CA 1
ATOM 4426 C C . GLN A 1 569 ? -24.723 -26.816 -5.605 1.00 97.94 569 GLN A C 1
ATOM 4428 O O . GLN A 1 569 ? -24.863 -25.789 -4.943 1.00 97.94 569 GLN A O 1
ATOM 4433 N N . ILE A 1 570 ? -24.149 -26.808 -6.805 1.00 97.44 570 ILE A N 1
ATOM 4434 C CA . ILE A 1 570 ? -23.761 -25.591 -7.514 1.00 97.44 570 ILE A CA 1
ATOM 4435 C C . ILE A 1 570 ? -24.686 -25.412 -8.713 1.00 97.44 570 ILE A C 1
ATOM 4437 O O . ILE A 1 570 ? -24.811 -26.295 -9.560 1.00 97.44 570 ILE A O 1
ATOM 4441 N N . VAL A 1 571 ? -25.316 -24.246 -8.790 1.00 96.44 571 VAL A N 1
ATOM 4442 C CA . VAL A 1 571 ? -26.048 -23.772 -9.968 1.00 96.44 571 VAL A CA 1
ATOM 4443 C C . VAL A 1 571 ? -25.341 -22.543 -10.537 1.00 96.44 571 VAL A C 1
ATOM 4445 O O . VAL A 1 571 ? -24.507 -21.931 -9.869 1.00 96.44 571 VAL A O 1
ATOM 4448 N N . SER A 1 572 ? -25.626 -22.201 -11.791 1.00 94.38 572 SER A N 1
ATOM 4449 C CA . SER A 1 572 ? -24.968 -21.083 -12.469 1.00 94.38 572 SER A CA 1
ATOM 4450 C C . SER A 1 572 ? -25.938 -20.371 -13.406 1.00 94.38 572 SER A C 1
ATOM 4452 O O . SER A 1 572 ? -26.046 -20.726 -14.579 1.00 94.38 572 SER A O 1
ATOM 4454 N N . ASP A 1 573 ? -26.590 -19.321 -12.910 1.00 93.44 573 ASP A N 1
ATOM 4455 C CA . ASP A 1 573 ? -27.335 -18.369 -13.738 1.00 93.44 573 ASP A CA 1
ATOM 4456 C C . ASP A 1 573 ? -27.134 -16.933 -13.226 1.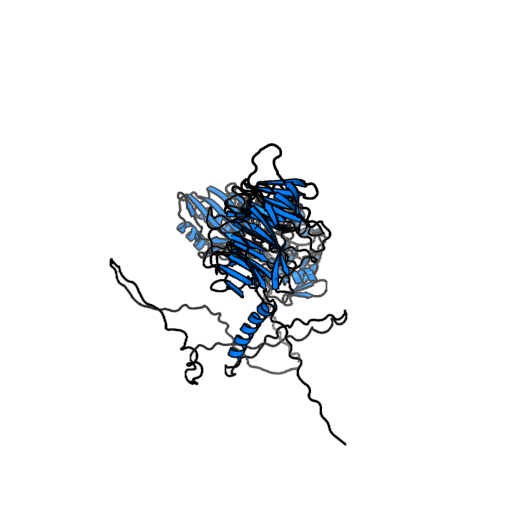00 93.44 573 ASP A C 1
ATOM 4458 O O . ASP A 1 573 ? -27.050 -16.672 -12.025 1.00 93.44 573 ASP A O 1
ATOM 4462 N N . ARG A 1 574 ? -27.036 -15.976 -14.152 1.00 92.62 574 ARG A N 1
ATOM 4463 C CA . ARG A 1 574 ? -26.921 -14.544 -13.837 1.00 92.62 574 ARG A CA 1
ATOM 4464 C C . ARG A 1 574 ? -28.271 -13.891 -13.563 1.00 92.62 574 ARG A C 1
ATOM 4466 O O . ARG A 1 574 ? -28.298 -12.807 -12.984 1.00 92.62 574 ARG A O 1
ATOM 4473 N N . ASN A 1 575 ? -29.367 -14.497 -14.008 1.00 93.06 575 ASN A N 1
ATOM 4474 C CA . ASN A 1 575 ? -30.717 -14.015 -13.790 1.00 93.06 575 ASN A CA 1
ATOM 4475 C C . ASN A 1 575 ? -31.367 -14.763 -12.612 1.00 93.06 575 ASN A C 1
ATOM 4477 O O . ASN A 1 575 ? -31.715 -15.934 -12.761 1.00 93.06 575 ASN A O 1
ATOM 4481 N N . PRO A 1 576 ? -31.610 -14.091 -11.470 1.00 93.69 576 PRO A N 1
ATOM 4482 C CA . PRO A 1 576 ? -32.266 -14.680 -10.305 1.00 93.69 576 PRO A CA 1
ATOM 4483 C C . PRO A 1 576 ? -33.572 -15.432 -10.577 1.00 93.69 576 PRO A C 1
ATOM 4485 O O . PRO A 1 576 ? -33.846 -16.410 -9.891 1.00 93.69 576 PRO A O 1
ATOM 4488 N N . SER A 1 577 ? -34.364 -14.995 -11.564 1.00 95.75 577 SER A N 1
ATOM 4489 C CA . SER A 1 577 ? -35.663 -15.597 -11.898 1.00 95.75 577 SER A CA 1
ATOM 4490 C C . SER A 1 577 ? -35.560 -16.996 -12.515 1.00 95.75 577 SER A C 1
ATOM 4492 O O . SER A 1 577 ? -36.543 -17.726 -12.505 1.00 95.75 577 SER A O 1
ATOM 4494 N N . ASN A 1 578 ? -34.398 -17.362 -13.066 1.00 96.00 578 ASN A N 1
ATOM 4495 C CA . ASN A 1 578 ? -34.168 -18.670 -13.686 1.00 96.00 578 ASN A CA 1
ATOM 4496 C C . ASN A 1 578 ? -33.684 -19.724 -12.679 1.00 96.00 578 ASN A C 1
ATOM 4498 O O . ASN A 1 578 ? -33.553 -20.896 -13.025 1.00 96.00 578 ASN A O 1
ATOM 4502 N N . LEU A 1 579 ? -33.333 -19.306 -11.460 1.00 96.94 579 LEU A N 1
ATOM 4503 C CA . LEU A 1 579 ? -32.731 -20.197 -10.477 1.00 96.94 579 LEU A CA 1
ATOM 4504 C C . LEU A 1 579 ? -33.780 -21.190 -9.952 1.00 96.94 579 LEU A C 1
ATOM 4506 O O . LEU A 1 579 ? -34.920 -20.798 -9.712 1.00 96.94 579 LEU A O 1
ATOM 4510 N N . PRO A 1 580 ? -33.424 -22.465 -9.725 1.00 97.06 580 PRO A N 1
ATOM 4511 C CA . PRO A 1 580 ? -34.386 -23.520 -9.397 1.00 97.06 580 PRO A CA 1
ATOM 4512 C C . PRO A 1 580 ? -34.791 -23.513 -7.909 1.00 97.06 580 PRO A C 1
ATOM 4514 O O . PRO A 1 580 ? -34.824 -24.550 -7.249 1.00 97.06 580 PRO A O 1
ATOM 4517 N N . TRP A 1 581 ? -35.068 -22.342 -7.330 1.00 98.12 581 TRP A N 1
ATOM 4518 C CA . TRP A 1 581 ? -35.344 -22.202 -5.895 1.00 98.12 581 TRP A CA 1
ATOM 4519 C C . TRP A 1 581 ? -36.599 -22.950 -5.456 1.00 98.12 581 TRP A C 1
ATOM 4521 O O . TRP A 1 581 ? -36.565 -23.636 -4.434 1.00 98.12 581 TRP A O 1
ATOM 4531 N N . GLY A 1 582 ? -37.674 -22.873 -6.242 1.00 97.25 582 GLY A N 1
ATOM 4532 C CA . GLY A 1 582 ? -38.907 -23.612 -5.980 1.00 97.25 582 GLY A CA 1
ATOM 4533 C C . GLY A 1 582 ? -38.719 -25.129 -6.058 1.00 97.25 582 GLY A C 1
ATOM 4534 O O . GLY A 1 582 ? -39.196 -25.847 -5.183 1.00 97.25 582 GLY A O 1
ATOM 4535 N N . GLU A 1 583 ? -37.968 -25.614 -7.051 1.00 96.81 583 GLU A N 1
ATOM 4536 C CA . GLU A 1 583 ? -37.685 -27.048 -7.230 1.00 96.81 583 GLU A CA 1
ATOM 4537 C C . GLU A 1 583 ? -36.851 -27.618 -6.074 1.00 96.81 583 GLU A C 1
ATOM 4539 O O . GLU A 1 583 ? -37.100 -28.728 -5.606 1.00 96.81 583 GLU A O 1
ATOM 4544 N N . LEU A 1 584 ? -35.887 -26.840 -5.573 1.00 96.31 584 LEU A N 1
ATOM 4545 C CA . LEU A 1 584 ? -35.025 -27.227 -4.451 1.00 96.31 584 LEU A CA 1
ATOM 4546 C C . LEU A 1 584 ? -35.679 -26.997 -3.074 1.00 96.31 584 LEU A C 1
ATOM 4548 O O . LEU A 1 584 ? -35.183 -27.496 -2.053 1.00 96.31 584 LEU A O 1
ATOM 4552 N N . GLY A 1 585 ? -36.810 -26.286 -3.043 1.00 97.06 585 GLY A N 1
ATOM 4553 C CA . GLY A 1 585 ? -37.542 -25.928 -1.832 1.00 97.06 585 GLY A CA 1
ATOM 4554 C C . GLY A 1 585 ? -36.765 -24.964 -0.938 1.00 97.06 585 GLY A C 1
ATOM 4555 O O . GLY A 1 585 ? -36.680 -25.197 0.263 1.00 97.06 585 GLY A O 1
ATOM 4556 N N . ILE A 1 586 ? -36.147 -23.933 -1.519 1.00 98.25 586 ILE A N 1
ATOM 4557 C CA . ILE A 1 586 ? -35.330 -22.961 -0.783 1.00 98.25 586 ILE A CA 1
ATOM 4558 C C . ILE A 1 586 ? -36.207 -22.066 0.096 1.00 98.25 586 ILE A C 1
ATOM 4560 O O . ILE A 1 586 ? -37.113 -21.379 -0.376 1.00 98.25 586 ILE A O 1
ATOM 4564 N N . ASP A 1 587 ? -35.896 -22.033 1.386 1.00 98.25 587 ASP A N 1
ATOM 4565 C CA . ASP A 1 587 ? -36.581 -21.196 2.363 1.00 98.25 587 ASP A CA 1
ATOM 4566 C C . ASP A 1 587 ? -35.981 -19.783 2.386 1.00 98.25 587 ASP A C 1
ATOM 4568 O O . ASP A 1 587 ? -36.708 -18.797 2.251 1.00 98.25 587 ASP A O 1
ATOM 4572 N N . LEU A 1 588 ? -34.653 -19.675 2.488 1.00 98.56 588 LEU A N 1
ATOM 4573 C CA . LEU A 1 588 ? -33.940 -18.402 2.609 1.00 98.56 588 LEU A CA 1
ATOM 4574 C C . LEU A 1 588 ? -32.811 -18.288 1.580 1.00 98.56 588 LEU A C 1
ATOM 4576 O O . LEU A 1 588 ? -31.962 -19.170 1.468 1.00 98.56 588 LEU A O 1
ATOM 4580 N N . VAL A 1 589 ? -32.760 -17.164 0.866 1.00 98.69 589 VAL A N 1
ATOM 4581 C CA . VAL A 1 589 ? -31.640 -16.807 -0.015 1.00 98.69 589 VAL A CA 1
ATOM 4582 C C . VAL A 1 589 ? -30.758 -15.765 0.663 1.00 98.69 589 VAL A C 1
ATOM 4584 O O . VAL A 1 589 ? -31.240 -14.703 1.050 1.00 98.69 589 VAL A O 1
ATOM 4587 N N . ILE A 1 590 ? -29.460 -16.041 0.748 1.00 98.69 590 ILE A N 1
ATOM 4588 C CA . ILE A 1 590 ? -28.426 -15.066 1.099 1.00 98.69 590 ILE A CA 1
ATOM 4589 C C . ILE A 1 590 ? -27.977 -14.378 -0.190 1.00 98.69 590 ILE A C 1
ATOM 4591 O O . ILE A 1 590 ? -27.269 -14.966 -1.007 1.00 98.69 590 ILE A O 1
ATOM 4595 N N . GLU A 1 591 ? -28.423 -13.143 -0.394 1.00 97.94 591 GLU A N 1
ATOM 4596 C CA . GLU A 1 591 ? -28.124 -12.335 -1.576 1.00 97.94 591 GLU A CA 1
ATOM 4597 C C . GLU A 1 591 ? -26.792 -11.592 -1.390 1.00 97.94 591 GLU A C 1
ATOM 4599 O O . GLU A 1 591 ? -26.730 -10.518 -0.784 1.00 97.94 591 GLU A O 1
ATOM 4604 N N . GLY A 1 592 ? -25.721 -12.211 -1.898 1.00 95.00 592 GLY A N 1
ATOM 4605 C CA . GLY A 1 592 ? -24.326 -11.789 -1.772 1.00 95.00 592 GLY A CA 1
ATOM 4606 C C . GLY A 1 592 ? -23.688 -11.237 -3.050 1.00 95.00 592 GLY A C 1
ATOM 4607 O O . GLY A 1 592 ? -22.472 -11.028 -3.075 1.00 95.00 592 GLY A O 1
ATOM 4608 N N . THR A 1 593 ? -24.457 -10.991 -4.119 1.00 92.00 593 THR A N 1
ATOM 4609 C CA . THR A 1 593 ? -23.927 -10.433 -5.380 1.00 92.00 593 THR A CA 1
ATOM 4610 C C . THR A 1 593 ? -23.626 -8.937 -5.283 1.00 92.00 593 THR A C 1
ATOM 4612 O O . THR A 1 593 ? -22.790 -8.424 -6.025 1.00 92.00 593 THR A O 1
ATOM 4615 N N . GLY A 1 594 ? -24.335 -8.220 -4.403 1.00 88.12 594 GLY A N 1
ATOM 4616 C CA . GLY A 1 594 ? -24.286 -6.758 -4.299 1.00 88.12 594 GLY A CA 1
ATOM 4617 C C . GLY A 1 594 ? -25.005 -6.010 -5.433 1.00 88.12 594 GLY A C 1
ATOM 4618 O O . GLY A 1 594 ? -24.979 -4.779 -5.460 1.00 88.12 594 GLY A O 1
ATOM 4619 N N . VAL A 1 595 ? -25.655 -6.726 -6.358 1.00 89.75 595 VAL A N 1
ATOM 4620 C CA . VAL A 1 595 ? -26.389 -6.143 -7.495 1.00 89.75 595 VAL A CA 1
ATOM 4621 C C . VAL A 1 595 ? -27.875 -5.992 -7.169 1.00 89.75 595 VAL A C 1
ATOM 4623 O O . VAL A 1 595 ? -28.455 -4.931 -7.405 1.00 89.75 595 VAL A O 1
ATOM 4626 N N . PHE A 1 596 ? -28.484 -7.027 -6.591 1.00 94.38 596 PHE A N 1
ATOM 4627 C CA . PHE A 1 596 ? -29.921 -7.097 -6.313 1.00 94.38 596 PHE A CA 1
ATOM 4628 C C . PHE A 1 596 ? -30.245 -6.557 -4.915 1.00 94.38 596 PHE A C 1
ATOM 4630 O O . PHE A 1 596 ? -30.578 -7.297 -3.998 1.00 94.38 596 PHE A O 1
ATOM 4637 N N . VAL A 1 597 ? -30.095 -5.241 -4.750 1.00 94.81 597 VAL A N 1
ATOM 4638 C CA . VAL A 1 597 ? -30.220 -4.556 -3.446 1.00 94.81 597 VAL A CA 1
ATOM 4639 C C . VAL A 1 597 ? -31.527 -3.772 -3.271 1.00 94.81 597 VAL A C 1
ATOM 4641 O O . VAL A 1 597 ? -31.678 -3.042 -2.297 1.00 94.81 597 VAL A O 1
ATOM 4644 N N . ASP A 1 598 ? -32.459 -3.874 -4.216 1.00 95.56 598 ASP A N 1
ATOM 4645 C CA . ASP A 1 598 ? -33.800 -3.283 -4.151 1.00 95.56 598 ASP A CA 1
ATOM 4646 C C . ASP A 1 598 ? -34.889 -4.368 -4.179 1.00 95.56 598 ASP A C 1
ATOM 4648 O O . ASP A 1 598 ? -34.615 -5.552 -4.395 1.00 95.56 598 ASP A O 1
ATOM 4652 N N . ARG A 1 599 ? -36.137 -3.963 -3.910 1.00 95.25 599 ARG A N 1
ATOM 4653 C CA . ARG A 1 599 ? -37.282 -4.877 -3.788 1.00 95.25 599 ARG A CA 1
ATOM 4654 C C . ARG A 1 599 ? -37.551 -5.639 -5.087 1.00 95.25 599 ARG A C 1
ATOM 4656 O O . ARG A 1 599 ? -37.837 -6.831 -5.027 1.00 95.25 599 ARG A O 1
ATOM 4663 N N . ASP A 1 600 ? -37.410 -4.983 -6.236 1.00 95.50 600 ASP A N 1
ATOM 4664 C CA . ASP A 1 600 ? -37.645 -5.596 -7.547 1.00 95.50 600 ASP A CA 1
ATOM 4665 C C . ASP A 1 600 ? -36.544 -6.596 -7.908 1.00 95.50 600 ASP A C 1
ATOM 4667 O O . ASP A 1 600 ? -36.828 -7.705 -8.358 1.00 95.50 600 ASP A O 1
ATOM 4671 N N . GLY A 1 601 ? -35.279 -6.231 -7.686 1.00 95.75 601 GLY A N 1
ATOM 4672 C CA . GLY A 1 601 ? -34.123 -7.077 -7.942 1.00 95.75 601 GLY A CA 1
ATOM 4673 C C . GLY A 1 601 ? -34.110 -8.315 -7.054 1.00 95.75 601 GLY A C 1
ATOM 4674 O O . GLY A 1 601 ? -34.080 -9.429 -7.573 1.00 95.75 601 GLY A O 1
ATOM 4675 N N . ALA A 1 602 ? -34.174 -8.130 -5.732 1.00 96.81 602 ALA A N 1
ATOM 4676 C CA . ALA A 1 602 ? -34.193 -9.233 -4.771 1.00 96.81 602 ALA A CA 1
ATOM 4677 C C . ALA A 1 602 ? -35.490 -10.058 -4.868 1.00 96.81 602 ALA A C 1
ATOM 4679 O O . ALA A 1 602 ? -35.469 -11.279 -4.707 1.00 96.81 602 ALA A O 1
ATOM 4680 N N . GLY A 1 603 ? -36.616 -9.421 -5.210 1.00 97.06 603 GLY A N 1
ATOM 4681 C CA . GLY A 1 603 ? -37.916 -10.072 -5.391 1.00 97.06 603 GLY A CA 1
ATOM 4682 C C . GLY A 1 603 ? -37.943 -11.119 -6.504 1.00 97.06 603 GLY A C 1
ATOM 4683 O O . GLY A 1 603 ? -38.772 -12.028 -6.468 1.00 97.06 603 GLY A O 1
ATOM 4684 N N . LYS A 1 604 ? -36.996 -11.082 -7.447 1.00 97.94 604 LYS A N 1
ATOM 4685 C CA . LYS A 1 604 ? -36.837 -12.140 -8.455 1.00 97.94 604 LYS A CA 1
ATOM 4686 C C . LYS A 1 604 ? -36.529 -13.508 -7.846 1.00 97.94 604 LYS A C 1
ATOM 4688 O O . LYS A 1 604 ? -36.945 -14.516 -8.404 1.00 97.94 604 LYS A O 1
ATOM 4693 N N . HIS A 1 605 ? -35.860 -13.564 -6.694 1.00 98.25 605 HIS A N 1
ATOM 4694 C CA . HIS A 1 605 ? -35.666 -14.828 -5.980 1.00 98.25 605 HIS A CA 1
ATOM 4695 C C . HIS A 1 605 ? -36.971 -15.388 -5.418 1.00 98.25 605 HIS A C 1
ATOM 4697 O O . HIS A 1 605 ? -37.162 -16.602 -5.425 1.00 98.25 605 HIS A O 1
ATOM 4703 N N . LEU A 1 606 ? -37.885 -14.516 -4.983 1.00 98.12 606 LEU A N 1
ATOM 4704 C CA . LEU A 1 606 ? -39.217 -14.931 -4.545 1.00 98.12 606 LEU A CA 1
ATOM 4705 C C . LEU A 1 606 ? -40.031 -15.475 -5.724 1.00 98.12 606 LEU A C 1
ATOM 4707 O O . LEU A 1 606 ? -40.678 -16.510 -5.607 1.00 98.12 606 LEU A O 1
ATOM 4711 N N . GLN A 1 607 ? -39.937 -14.825 -6.890 1.00 97.75 607 GLN A N 1
ATOM 4712 C CA . GLN A 1 607 ? -40.561 -15.304 -8.132 1.00 97.75 607 GLN A CA 1
ATOM 4713 C C . GLN A 1 607 ? -40.017 -16.672 -8.568 1.00 97.75 607 GLN A C 1
ATOM 4715 O O . GLN A 1 607 ? -40.777 -17.502 -9.053 1.00 97.75 607 GLN A O 1
ATOM 4720 N N . ALA A 1 608 ? -38.721 -16.917 -8.356 1.00 97.38 608 ALA A N 1
ATOM 4721 C CA . ALA A 1 608 ? -38.071 -18.203 -8.603 1.00 97.38 608 ALA A CA 1
ATOM 4722 C C . ALA A 1 608 ? -38.466 -19.306 -7.595 1.00 97.38 608 ALA A C 1
ATOM 4724 O O . ALA A 1 608 ? -38.104 -20.469 -7.773 1.00 97.38 608 ALA A O 1
ATOM 4725 N N . GLY A 1 609 ? -39.210 -18.960 -6.537 1.00 97.31 609 GLY A N 1
ATOM 4726 C CA . GLY A 1 609 ? -39.777 -19.900 -5.571 1.00 97.31 609 GLY A CA 1
ATOM 4727 C C . GLY A 1 609 ? -39.108 -19.923 -4.195 1.00 97.31 609 GLY A C 1
ATOM 4728 O O . GLY A 1 609 ? -39.489 -20.756 -3.375 1.00 97.31 609 GLY A O 1
ATOM 4729 N N . ALA A 1 610 ? -38.150 -19.033 -3.909 1.00 98.06 610 ALA A N 1
ATOM 4730 C CA . ALA A 1 610 ? -37.651 -18.862 -2.543 1.00 98.06 610 ALA A CA 1
ATOM 4731 C C . ALA A 1 610 ? -38.696 -18.165 -1.654 1.00 98.06 610 ALA A C 1
ATOM 4733 O O . ALA A 1 610 ? -39.452 -17.319 -2.130 1.00 98.06 610 ALA A O 1
ATOM 4734 N N . LYS A 1 611 ? -38.727 -18.461 -0.350 1.00 97.94 611 LYS A N 1
ATOM 4735 C CA . LYS A 1 611 ? -39.705 -17.832 0.564 1.00 97.94 611 LYS A CA 1
ATOM 4736 C C . LYS A 1 611 ? -39.245 -16.479 1.110 1.00 97.94 611 LYS A C 1
ATOM 4738 O O . LYS A 1 611 ? -40.074 -15.587 1.292 1.00 97.94 611 LYS A O 1
ATOM 4743 N N . LYS A 1 612 ? -37.945 -16.318 1.385 1.00 98.38 612 LYS A N 1
ATOM 4744 C CA . LYS A 1 612 ? -37.348 -15.075 1.901 1.00 98.38 612 LYS A CA 1
ATOM 4745 C C . LYS A 1 612 ? -35.973 -14.782 1.304 1.00 98.38 612 LYS A C 1
ATOM 4747 O O . LYS A 1 612 ? -35.277 -15.684 0.837 1.00 98.38 612 LYS A O 1
ATOM 4752 N N . VAL A 1 613 ? -35.565 -13.516 1.372 1.00 98.62 613 VAL A N 1
ATOM 4753 C CA . VAL A 1 613 ? -34.257 -13.025 0.919 1.00 98.62 613 VAL A CA 1
ATOM 4754 C C . VAL A 1 613 ? -33.614 -12.151 1.994 1.00 98.62 613 VAL A C 1
ATOM 4756 O O . VAL A 1 613 ? -34.237 -11.219 2.503 1.00 98.62 613 VAL A O 1
ATOM 4759 N N . LEU A 1 614 ? -32.348 -12.422 2.301 1.00 98.62 614 LEU A N 1
ATOM 4760 C CA . LEU A 1 614 ? -31.502 -11.613 3.170 1.00 98.62 614 LEU A CA 1
ATOM 4761 C C . LEU A 1 614 ? -30.369 -11.000 2.343 1.00 98.62 614 LEU A C 1
ATOM 4763 O O . LEU A 1 614 ? -29.521 -11.706 1.803 1.00 98.62 614 LEU A O 1
ATOM 4767 N N . ILE A 1 615 ? -30.365 -9.674 2.238 1.00 98.50 615 ILE A N 1
ATOM 4768 C CA . ILE A 1 615 ? -29.398 -8.901 1.454 1.00 98.50 615 ILE A CA 1
ATOM 4769 C C . ILE A 1 615 ? -28.171 -8.595 2.316 1.00 98.50 615 ILE A C 1
ATOM 4771 O O . ILE A 1 615 ? -28.289 -8.003 3.394 1.00 98.50 615 ILE A O 1
ATOM 4775 N N . THR A 1 616 ? -26.976 -8.917 1.812 1.00 97.19 616 THR A N 1
ATOM 4776 C CA . THR A 1 616 ? -25.696 -8.668 2.505 1.00 97.19 616 THR A CA 1
ATOM 4777 C C . THR A 1 616 ? -25.072 -7.311 2.136 1.00 97.19 616 THR A C 1
ATOM 4779 O O . THR A 1 616 ? -23.861 -7.185 1.935 1.00 97.19 616 THR A O 1
ATOM 4782 N N . ALA A 1 617 ? -25.917 -6.295 1.972 1.00 94.00 617 ALA A N 1
ATOM 4783 C CA . ALA A 1 617 ? -25.569 -4.916 1.641 1.00 94.00 617 ALA A CA 1
ATOM 4784 C C . ALA A 1 617 ? -26.721 -3.980 2.060 1.00 94.00 617 ALA A C 1
ATOM 4786 O O . ALA A 1 617 ? -27.835 -4.465 2.287 1.00 94.00 617 ALA A O 1
ATOM 4787 N N . PRO A 1 618 ? -26.511 -2.648 2.125 1.00 93.00 618 PRO A N 1
ATOM 4788 C CA . PRO A 1 618 ? -27.596 -1.700 2.369 1.00 93.00 618 PRO A CA 1
ATOM 4789 C C . PRO A 1 618 ? -28.720 -1.840 1.337 1.00 93.00 618 PRO A C 1
ATOM 4791 O O . PRO A 1 618 ? -28.488 -1.657 0.138 1.00 93.00 618 PRO A O 1
ATOM 4794 N N . GLY A 1 619 ? -29.929 -2.136 1.814 1.00 93.06 619 GLY A N 1
ATOM 4795 C CA . GLY A 1 619 ? -31.128 -2.152 0.983 1.00 93.06 619 GLY A CA 1
ATOM 4796 C C . GLY A 1 619 ? -31.461 -0.758 0.444 1.00 93.06 619 GLY A C 1
ATOM 4797 O O . GLY A 1 619 ? -31.243 0.254 1.112 1.00 93.06 619 GLY A O 1
ATOM 4798 N N . LYS A 1 620 ? -31.980 -0.693 -0.783 1.00 91.12 620 LYS A N 1
ATOM 4799 C CA . LYS A 1 620 ? -32.495 0.538 -1.393 1.00 91.12 620 LYS A CA 1
ATOM 4800 C C . LYS A 1 620 ? -34.007 0.635 -1.223 1.00 91.12 620 LYS A C 1
ATOM 4802 O O . LYS A 1 620 ? -34.720 -0.352 -1.390 1.00 91.12 620 LYS A O 1
ATOM 4807 N N . GLY A 1 621 ? -34.484 1.856 -0.987 1.00 88.56 621 GLY A N 1
ATOM 4808 C CA . GLY A 1 621 ? -35.899 2.123 -0.738 1.00 88.56 621 GLY A CA 1
ATOM 4809 C C . GLY A 1 621 ? -36.332 1.582 0.621 1.00 88.56 621 GLY A C 1
ATOM 4810 O O . GLY A 1 621 ? -35.572 1.638 1.587 1.00 88.56 621 GLY A O 1
ATOM 4811 N N . ASP A 1 622 ? -37.538 1.031 0.673 1.00 88.69 622 ASP A N 1
ATOM 4812 C CA . ASP A 1 622 ? -38.223 0.693 1.923 1.00 88.69 622 ASP A CA 1
ATOM 4813 C C . ASP A 1 622 ? -37.976 -0.773 2.320 1.00 88.69 622 ASP A C 1
ATOM 4815 O O . ASP A 1 622 ? -38.910 -1.545 2.557 1.00 88.69 622 ASP A O 1
ATOM 4819 N N . ILE A 1 623 ? -36.710 -1.199 2.299 1.00 95.50 623 ILE A N 1
ATOM 4820 C CA . ILE A 1 623 ? -36.305 -2.539 2.746 1.00 95.50 623 ILE A CA 1
ATOM 4821 C C . ILE A 1 623 ? -35.988 -2.484 4.248 1.00 95.50 623 ILE A C 1
ATOM 4823 O O . ILE A 1 623 ? -35.077 -1.745 4.641 1.00 95.50 623 ILE A O 1
ATOM 4827 N N . PRO A 1 624 ? -36.685 -3.273 5.088 1.00 96.19 624 PRO A N 1
ATOM 4828 C CA . PRO A 1 624 ? -36.382 -3.382 6.510 1.00 96.19 624 PRO A CA 1
ATOM 4829 C C . PRO A 1 624 ? -34.915 -3.753 6.739 1.00 96.19 624 PRO A C 1
ATOM 4831 O O . PRO A 1 624 ? -34.386 -4.698 6.148 1.00 96.19 624 PRO A O 1
ATOM 4834 N N . THR A 1 625 ? -34.244 -2.962 7.574 1.00 97.12 625 THR A N 1
ATOM 4835 C CA . THR A 1 625 ? -32.815 -3.101 7.861 1.00 97.12 625 THR A CA 1
ATOM 4836 C C . THR A 1 625 ? -32.625 -3.465 9.325 1.00 97.12 625 THR A C 1
ATOM 4838 O O . THR A 1 625 ? -33.103 -2.755 10.213 1.00 97.12 625 THR A O 1
ATOM 4841 N N . TYR A 1 626 ? -31.894 -4.548 9.567 1.00 97.94 626 TYR A N 1
ATOM 4842 C CA . TYR A 1 626 ? -31.648 -5.083 10.900 1.00 97.94 626 TYR A CA 1
ATOM 4843 C C . TYR A 1 626 ? -30.151 -5.191 11.166 1.00 97.94 626 TYR A C 1
ATOM 4845 O O . TYR A 1 626 ? -29.383 -5.608 10.301 1.00 97.94 626 TYR A O 1
ATOM 4853 N N . VAL A 1 627 ? -29.744 -4.802 12.373 1.00 98.12 627 VAL A N 1
ATOM 4854 C CA . VAL A 1 627 ? -28.387 -4.959 12.899 1.00 98.12 627 VAL A CA 1
ATOM 4855 C C . VAL A 1 627 ? -28.486 -5.709 14.224 1.00 98.12 627 VAL A C 1
ATOM 4857 O O . VAL A 1 627 ? -29.161 -5.274 15.163 1.00 98.12 627 VAL A O 1
ATOM 4860 N N . VAL A 1 628 ? -27.820 -6.859 14.288 1.00 97.62 628 VAL A N 1
ATOM 4861 C CA . VAL A 1 628 ? -27.828 -7.745 15.461 1.00 97.62 628 VAL A CA 1
ATOM 4862 C C . VAL A 1 628 ? -27.187 -7.039 16.660 1.00 97.62 628 VAL A C 1
ATOM 4864 O O . VAL A 1 628 ? -26.159 -6.380 16.526 1.00 97.62 628 VAL A O 1
ATOM 4867 N N . GLY A 1 629 ? -27.833 -7.134 17.825 1.00 95.81 629 GLY A N 1
ATOM 4868 C CA . GLY A 1 629 ? -27.469 -6.396 19.045 1.00 95.81 629 GLY A CA 1
ATOM 4869 C C . GLY A 1 629 ? -28.024 -4.964 19.118 1.00 95.81 629 GLY A C 1
ATOM 4870 O O . GLY A 1 629 ? -27.981 -4.336 20.179 1.00 95.81 629 GLY A O 1
ATOM 4871 N N . VAL A 1 630 ? -28.581 -4.439 18.020 1.00 97.69 630 VAL A N 1
ATOM 4872 C CA . VAL A 1 630 ? -29.115 -3.069 17.959 1.00 97.69 630 VAL A CA 1
ATOM 4873 C C . VAL A 1 630 ? -30.634 -3.051 17.853 1.00 97.69 630 VAL A C 1
ATOM 4875 O O . VAL A 1 630 ? -31.259 -2.470 18.734 1.00 97.69 630 VAL A O 1
ATOM 4878 N N . ASN A 1 631 ? -31.195 -3.634 16.788 1.00 97.25 631 ASN A N 1
ATOM 4879 C CA . ASN A 1 631 ? -32.640 -3.636 16.522 1.00 97.25 631 ASN A CA 1
ATOM 4880 C C . ASN A 1 631 ? -33.162 -4.956 15.920 1.00 97.25 631 ASN A C 1
ATOM 4882 O O . ASN A 1 631 ? -34.295 -5.002 15.438 1.00 97.25 631 ASN A O 1
ATOM 4886 N N . ALA A 1 632 ? -32.347 -6.014 15.867 1.00 95.38 632 ALA A N 1
ATOM 4887 C CA . ALA A 1 632 ? -32.739 -7.287 15.254 1.00 95.38 632 ALA A CA 1
ATOM 4888 C C . ALA A 1 632 ? -33.881 -7.997 16.005 1.00 95.38 632 ALA A C 1
ATOM 4890 O O . ALA A 1 632 ? -34.595 -8.803 15.419 1.00 95.38 632 ALA A O 1
ATOM 4891 N N . GLU A 1 633 ? -34.109 -7.660 17.272 1.00 93.94 633 GLU A N 1
ATOM 4892 C CA . GLU A 1 633 ? -35.272 -8.076 18.057 1.00 93.94 633 GLU A CA 1
ATOM 4893 C C . GLU A 1 633 ? -36.604 -7.531 17.514 1.00 93.94 633 GLU A C 1
ATOM 4895 O O . GLU A 1 633 ? -37.660 -8.080 17.816 1.00 93.94 633 GLU A O 1
ATOM 4900 N N . LEU A 1 634 ? -36.560 -6.476 16.692 1.00 95.62 634 LEU A N 1
ATOM 4901 C CA . LEU A 1 634 ? -37.721 -5.913 15.997 1.00 95.62 634 LEU A CA 1
ATOM 4902 C C . LEU A 1 634 ? -38.000 -6.609 14.657 1.00 95.62 634 LEU A C 1
ATOM 4904 O O . LEU A 1 634 ? -38.834 -6.136 13.882 1.00 95.62 634 LEU A O 1
ATOM 4908 N N . TYR A 1 635 ? -37.276 -7.685 14.339 1.00 97.06 635 TYR A N 1
ATOM 4909 C CA . TYR A 1 635 ? -37.504 -8.459 13.127 1.00 97.06 635 TYR A CA 1
ATOM 4910 C C . TYR A 1 635 ? -38.947 -8.972 13.064 1.00 97.06 635 TYR A C 1
ATOM 4912 O O . TYR A 1 635 ? -39.418 -9.656 13.975 1.00 97.06 635 TYR A O 1
ATOM 4920 N N . SER A 1 636 ? -39.636 -8.671 11.959 1.00 95.69 636 SER A N 1
ATOM 4921 C CA . SER A 1 636 ? -40.947 -9.238 11.662 1.00 95.69 636 SER A CA 1
ATOM 4922 C C . SER A 1 636 ? -40.804 -10.398 10.689 1.00 95.69 636 SER A C 1
ATOM 4924 O O . SER A 1 636 ? -40.292 -10.247 9.582 1.00 95.69 636 SER A O 1
ATOM 4926 N N . HIS A 1 637 ? -41.345 -11.563 11.051 1.00 95.12 637 HIS A N 1
ATOM 4927 C CA . HIS A 1 637 ? -41.379 -12.705 10.138 1.00 95.12 637 HIS A CA 1
ATOM 4928 C C . HIS A 1 637 ? -42.297 -12.475 8.921 1.00 95.12 637 HIS A C 1
ATOM 4930 O O . HIS A 1 637 ? -42.310 -13.286 8.001 1.00 95.12 637 HIS A O 1
ATOM 4936 N N . GLU A 1 638 ? -43.044 -11.374 8.852 1.00 95.50 638 GLU A N 1
ATOM 4937 C CA . GLU A 1 638 ? -43.774 -10.982 7.640 1.00 95.50 638 GLU A CA 1
ATOM 4938 C C . GLU A 1 638 ? -42.844 -10.390 6.570 1.00 95.50 638 GLU A C 1
ATOM 4940 O O . GLU A 1 638 ? -43.143 -10.472 5.378 1.00 95.50 638 GLU A O 1
ATOM 4945 N N . ASP A 1 639 ? -41.672 -9.880 6.961 1.00 95.50 639 ASP A N 1
ATOM 4946 C CA . ASP A 1 639 ? -40.727 -9.278 6.029 1.00 95.50 639 ASP A CA 1
ATOM 4947 C C . ASP A 1 639 ? -40.081 -10.353 5.153 1.00 95.50 639 ASP A C 1
ATOM 4949 O O . ASP A 1 639 ? -39.345 -11.231 5.611 1.00 95.50 639 ASP A O 1
ATOM 4953 N N . THR A 1 640 ? -40.400 -10.329 3.861 1.00 96.81 640 THR A N 1
ATOM 4954 C CA . THR A 1 640 ? -39.908 -11.315 2.886 1.00 96.81 640 THR A CA 1
ATOM 4955 C C . THR A 1 640 ? -38.537 -10.965 2.321 1.00 96.81 640 THR A C 1
ATOM 4957 O O . THR A 1 640 ? -37.819 -11.858 1.879 1.00 96.81 640 THR A O 1
ATOM 4960 N N . ILE A 1 641 ? -38.160 -9.686 2.343 1.00 98.25 641 ILE A N 1
ATOM 4961 C CA . ILE A 1 641 ? -36.862 -9.187 1.884 1.00 98.25 641 ILE A CA 1
ATOM 4962 C C . ILE A 1 641 ? -36.327 -8.247 2.956 1.00 98.25 641 ILE A C 1
ATOM 4964 O O . ILE A 1 641 ? -36.952 -7.225 3.237 1.00 98.25 641 ILE A O 1
ATOM 4968 N N . ILE A 1 642 ? -35.172 -8.582 3.523 1.00 98.25 642 ILE A N 1
ATOM 4969 C CA . ILE A 1 642 ? -34.527 -7.813 4.593 1.00 98.25 642 ILE A CA 1
ATOM 4970 C C . ILE A 1 642 ? -33.063 -7.525 4.260 1.00 98.25 642 ILE A C 1
ATOM 4972 O O . ILE A 1 642 ? -32.456 -8.201 3.431 1.00 98.25 642 ILE A O 1
ATOM 4976 N N . SER A 1 643 ? -32.482 -6.522 4.914 1.00 97.94 643 SER A N 1
ATOM 4977 C CA . SER A 1 643 ? -31.076 -6.136 4.759 1.00 97.94 643 SER A CA 1
ATOM 4978 C C . SER A 1 643 ? -30.327 -6.246 6.084 1.00 97.94 643 SER A C 1
ATOM 4980 O O . SER A 1 643 ? -30.791 -5.743 7.105 1.00 97.94 643 SER A O 1
ATOM 4982 N N . ASN A 1 644 ? -29.121 -6.819 6.043 1.00 97.88 644 ASN A N 1
ATOM 4983 C CA . ASN A 1 644 ? -28.181 -6.808 7.170 1.00 97.88 644 ASN A CA 1
ATOM 4984 C C . ASN A 1 644 ? -27.306 -5.534 7.199 1.00 97.88 644 ASN A C 1
ATOM 4986 O O . ASN A 1 644 ? -26.189 -5.536 7.718 1.00 97.88 644 ASN A O 1
ATOM 4990 N N . ALA A 1 645 ? -27.757 -4.445 6.567 1.00 96.38 645 ALA A N 1
ATOM 4991 C CA . ALA A 1 645 ? -27.017 -3.192 6.418 1.00 96.38 645 ALA A CA 1
ATOM 4992 C C . ALA A 1 645 ? -25.620 -3.369 5.770 1.00 96.38 645 ALA A C 1
ATOM 4994 O O . ALA A 1 645 ? -25.393 -4.264 4.956 1.00 96.38 645 ALA A O 1
ATOM 4995 N N . SER A 1 646 ? -24.680 -2.472 6.093 1.00 96.19 646 SER A N 1
ATOM 4996 C CA . SER A 1 646 ? -23.263 -2.553 5.694 1.00 96.19 646 SER A CA 1
ATOM 4997 C C . SER A 1 646 ? -22.369 -3.002 6.851 1.00 96.19 646 SER A C 1
ATOM 4999 O O . SER A 1 646 ? -22.754 -2.875 8.015 1.00 96.19 646 SER A O 1
ATOM 5001 N N . CYS A 1 647 ? -21.142 -3.430 6.548 1.00 96.94 647 CYS A N 1
ATOM 5002 C CA . CYS A 1 647 ? -20.106 -3.696 7.550 1.00 96.94 647 CYS A CA 1
ATOM 5003 C C . CYS A 1 647 ? -19.828 -2.477 8.448 1.00 96.94 647 CYS A C 1
ATOM 5005 O O . CYS A 1 647 ? -19.852 -2.606 9.667 1.00 96.94 647 CYS A O 1
ATOM 5007 N N . THR A 1 648 ? -19.685 -1.274 7.878 1.00 97.44 648 THR A N 1
ATOM 5008 C CA . THR A 1 648 ? -19.484 -0.046 8.664 1.00 97.44 648 THR A CA 1
ATOM 5009 C C . THR A 1 648 ? -20.691 0.282 9.551 1.00 97.44 648 THR A C 1
ATOM 5011 O O . THR A 1 648 ? -20.504 0.737 10.671 1.00 97.44 648 THR A O 1
ATOM 5014 N N . THR A 1 649 ? -21.931 0.040 9.101 1.00 97.50 649 THR A N 1
ATOM 5015 C CA . THR A 1 649 ? -23.127 0.225 9.951 1.00 97.50 649 THR A CA 1
ATOM 5016 C C . THR A 1 649 ? -23.157 -0.779 11.103 1.00 97.50 649 THR A C 1
ATOM 5018 O O . THR A 1 649 ? -23.484 -0.388 12.218 1.00 97.50 649 THR A O 1
ATOM 5021 N N . ASN A 1 650 ? -22.785 -2.039 10.852 1.00 98.25 650 ASN A N 1
ATOM 5022 C CA . ASN A 1 650 ? -22.691 -3.067 11.894 1.00 98.25 650 ASN A CA 1
ATOM 5023 C C . ASN A 1 650 ? -21.593 -2.753 12.917 1.00 98.25 650 ASN A C 1
ATOM 5025 O O . ASN A 1 650 ? -21.778 -3.055 14.087 1.00 98.25 650 ASN A O 1
ATOM 5029 N N . CYS A 1 651 ? -20.491 -2.122 12.508 1.00 98.19 651 CYS A N 1
ATOM 5030 C CA . CYS A 1 651 ? -19.483 -1.620 13.441 1.00 98.19 651 CYS A CA 1
ATOM 5031 C C . CYS A 1 651 ? -19.987 -0.403 14.229 1.00 98.19 651 CYS A C 1
ATOM 5033 O O . CYS A 1 651 ? -19.923 -0.386 15.452 1.00 98.19 651 CYS A O 1
ATOM 5035 N N . LEU A 1 652 ? -20.532 0.604 13.540 1.00 97.88 652 LEU A N 1
ATOM 5036 C CA . LEU A 1 652 ? -20.890 1.892 14.136 1.00 97.88 652 LEU A CA 1
ATOM 5037 C C . LEU A 1 652 ? -22.096 1.815 15.086 1.00 97.88 652 LEU A C 1
ATOM 5039 O O . LEU A 1 652 ? -22.089 2.431 16.149 1.00 97.88 652 LEU A O 1
ATOM 5043 N N . ALA A 1 653 ? -23.155 1.097 14.706 1.00 97.81 653 ALA A N 1
ATOM 5044 C CA . ALA A 1 653 ? -24.427 1.139 15.426 1.00 97.81 653 ALA A CA 1
ATOM 5045 C C . ALA A 1 653 ? -24.364 0.598 16.876 1.00 97.81 653 ALA A C 1
ATOM 5047 O O . ALA A 1 653 ? -24.951 1.251 17.742 1.00 97.81 653 ALA A O 1
ATOM 5048 N N . PRO A 1 654 ? -23.654 -0.509 17.193 1.00 97.94 654 PRO A N 1
ATOM 5049 C CA . PRO A 1 654 ? -23.548 -1.020 18.561 1.00 97.94 654 PRO A CA 1
ATOM 5050 C C . PRO A 1 654 ? -22.963 -0.012 19.553 1.00 97.94 654 PRO A C 1
ATOM 5052 O O . PRO A 1 654 ? -23.569 0.252 20.587 1.00 97.94 654 PRO A O 1
ATOM 5055 N N . PHE A 1 655 ? -21.824 0.612 19.248 1.00 96.19 655 PHE A N 1
ATOM 5056 C CA . PHE A 1 655 ? -21.210 1.544 20.199 1.00 96.19 655 PHE A CA 1
ATOM 5057 C C . PHE A 1 655 ? -21.874 2.928 20.184 1.00 96.19 655 PHE A C 1
ATOM 5059 O O . PHE A 1 655 ? -21.908 3.608 21.207 1.00 96.19 655 PHE A O 1
ATOM 5066 N N . VAL A 1 656 ? -22.502 3.325 19.072 1.00 97.94 656 VAL A N 1
ATOM 5067 C CA . VAL A 1 656 ? -23.379 4.506 19.043 1.00 97.94 656 VAL A CA 1
ATOM 5068 C C . VAL A 1 656 ? -24.611 4.319 19.932 1.00 97.94 656 VAL A C 1
ATOM 5070 O O . VAL A 1 656 ? -24.987 5.264 20.623 1.00 97.94 656 VAL A O 1
ATOM 5073 N N . LYS A 1 657 ? -25.212 3.120 19.964 1.00 97.94 657 LYS A N 1
ATOM 5074 C CA . LYS A 1 657 ? -26.309 2.784 20.890 1.00 97.94 657 LYS A CA 1
ATOM 5075 C C . LYS A 1 657 ? -25.881 3.017 22.341 1.00 97.94 657 LYS A C 1
ATOM 5077 O O . LYS A 1 657 ? -26.597 3.695 23.072 1.00 97.94 657 LYS A O 1
ATOM 5082 N N . VAL A 1 658 ? -24.693 2.542 22.727 1.00 98.38 658 VAL A N 1
ATOM 5083 C CA . VAL A 1 658 ? -24.141 2.747 24.080 1.00 98.38 658 VAL A CA 1
ATOM 5084 C C . VAL A 1 658 ? -23.931 4.233 24.377 1.00 98.38 658 VAL A C 1
ATOM 5086 O O . VAL A 1 658 ? -24.394 4.725 25.408 1.00 98.38 658 VAL A O 1
ATOM 5089 N N . LEU A 1 659 ? -23.278 4.967 23.469 1.00 98.31 659 LEU A N 1
ATOM 5090 C CA . LEU A 1 659 ? -23.008 6.396 23.652 1.00 98.31 659 LEU A CA 1
ATOM 5091 C C . LEU A 1 659 ? -24.295 7.212 23.801 1.00 98.31 659 LEU A C 1
ATOM 5093 O O . LEU A 1 659 ? -24.393 8.066 24.680 1.00 98.31 659 LEU A O 1
ATOM 5097 N N . ASP A 1 660 ? -25.293 6.946 22.964 1.00 98.12 660 ASP A N 1
ATOM 5098 C CA . ASP A 1 660 ? -26.555 7.674 22.998 1.00 98.12 660 ASP A CA 1
ATOM 5099 C C . ASP A 1 660 ? -27.376 7.357 24.253 1.00 98.12 660 ASP A C 1
ATOM 5101 O O . ASP A 1 660 ? -27.865 8.273 24.909 1.00 98.12 660 ASP A O 1
ATOM 5105 N N . GLN A 1 661 ? -27.458 6.090 24.659 1.00 97.50 661 GLN A N 1
ATOM 5106 C CA . GLN A 1 661 ? -28.186 5.704 25.869 1.00 97.50 661 GLN A CA 1
ATOM 5107 C C . GLN A 1 661 ? -27.544 6.247 27.154 1.00 97.50 661 GLN A C 1
ATOM 5109 O O . GLN A 1 661 ? -28.258 6.591 28.097 1.00 97.50 661 GLN A O 1
ATOM 5114 N N . LYS A 1 662 ? -26.208 6.306 27.221 1.00 97.94 662 LYS A N 1
ATOM 5115 C CA . LYS A 1 662 ? -25.478 6.700 28.439 1.00 97.94 662 LYS A CA 1
ATOM 5116 C C . LYS A 1 662 ? -25.195 8.198 28.519 1.00 97.94 662 LYS A C 1
ATOM 5118 O O . LYS A 1 662 ? -25.218 8.753 29.620 1.00 97.94 662 LYS A O 1
ATOM 5123 N N . PHE A 1 663 ? -24.941 8.844 27.380 1.00 98.31 663 PHE A N 1
ATOM 5124 C CA . PHE A 1 663 ? -24.476 10.235 27.322 1.00 98.31 663 PHE A CA 1
ATOM 5125 C C . PHE A 1 663 ? -25.366 11.161 26.474 1.00 98.31 663 PHE A C 1
ATOM 5127 O O . PHE A 1 663 ? -25.293 12.385 26.613 1.00 98.31 663 PHE A O 1
ATOM 5134 N N . GLY A 1 664 ? -26.246 10.603 25.638 1.00 98.00 664 GLY A N 1
ATOM 5135 C CA . GLY A 1 664 ? -27.168 11.336 24.768 1.00 98.00 664 GLY A CA 1
ATOM 5136 C C . GLY A 1 664 ? -26.446 12.079 23.648 1.00 98.00 664 GLY A C 1
ATOM 5137 O O . GLY A 1 664 ? -25.855 13.132 23.882 1.00 98.00 664 GLY A O 1
ATOM 5138 N N . ILE A 1 665 ? -26.520 11.579 22.413 1.00 98.38 665 ILE A N 1
ATOM 5139 C CA . ILE A 1 665 ? -25.835 12.206 21.275 1.00 98.38 665 ILE A CA 1
ATOM 5140 C C . ILE A 1 665 ? -26.644 13.409 20.776 1.00 98.38 665 ILE A C 1
ATOM 5142 O O . ILE A 1 665 ? -27.828 13.300 20.431 1.00 98.38 665 ILE A O 1
ATOM 5146 N N . ILE A 1 666 ? -25.984 14.565 20.672 1.00 98.12 666 ILE A N 1
ATOM 5147 C CA . ILE A 1 666 ? -26.540 15.780 20.062 1.00 98.12 666 ILE A CA 1
ATOM 5148 C C . ILE A 1 666 ? -26.331 15.732 18.547 1.00 98.12 666 ILE A C 1
ATOM 5150 O O . ILE A 1 666 ? -27.290 15.826 17.780 1.00 98.12 666 ILE A O 1
ATOM 5154 N N . LYS A 1 667 ? -25.076 15.583 18.118 1.00 97.75 667 LYS A N 1
ATOM 5155 C CA . LYS A 1 667 ? -24.653 15.506 16.713 1.00 97.75 667 LYS A CA 1
ATOM 5156 C C . LYS A 1 667 ? -23.228 14.971 16.620 1.00 97.75 667 LYS A C 1
ATOM 5158 O O . LYS A 1 667 ? -22.475 15.072 17.583 1.00 97.75 667 LYS A O 1
ATOM 5163 N N . GLY A 1 668 ? -22.833 14.468 15.459 1.00 96.88 668 GLY A N 1
ATOM 5164 C CA . GLY A 1 668 ? -21.458 14.041 15.235 1.00 96.88 668 GLY A CA 1
ATOM 5165 C C . GLY A 1 668 ? -21.141 13.710 13.790 1.00 96.88 668 GLY A C 1
ATOM 5166 O O . GLY A 1 668 ? -22.012 13.684 12.916 1.00 96.88 668 GLY A O 1
ATOM 5167 N N . THR A 1 669 ? -19.864 13.449 13.553 1.00 97.38 669 THR A N 1
ATOM 5168 C CA . THR A 1 669 ? -19.342 13.014 12.264 1.00 97.38 669 THR A CA 1
ATOM 5169 C C . THR A 1 669 ? -18.474 11.784 12.451 1.00 97.38 669 THR A C 1
ATOM 5171 O O . THR A 1 669 ? -17.799 11.644 13.469 1.00 97.38 669 THR A O 1
ATOM 5174 N N . MET A 1 670 ? -18.481 10.899 11.461 1.00 97.25 670 MET A N 1
ATOM 5175 C CA . MET A 1 670 ? -17.588 9.749 11.425 1.00 97.25 670 MET A CA 1
ATOM 5176 C C . MET A 1 670 ? -16.726 9.747 10.167 1.00 97.25 670 MET A C 1
ATOM 5178 O O . MET A 1 670 ? -17.169 10.139 9.084 1.00 97.25 670 MET A O 1
ATOM 5182 N N . THR A 1 671 ? -15.515 9.229 10.305 1.00 98.44 671 THR A N 1
ATOM 5183 C CA . THR A 1 671 ? -14.643 8.848 9.194 1.00 98.44 671 THR A CA 1
ATOM 5184 C C . THR A 1 671 ? -14.324 7.372 9.340 1.00 98.44 671 THR A C 1
ATOM 5186 O O . THR A 1 671 ? -13.981 6.923 10.424 1.00 98.44 671 THR A O 1
ATOM 5189 N N . THR A 1 672 ? -14.465 6.584 8.276 1.00 98.25 672 THR A N 1
ATOM 5190 C CA . THR A 1 672 ? -13.979 5.199 8.296 1.00 98.25 672 THR A CA 1
ATOM 5191 C C . THR A 1 672 ? -12.774 5.081 7.390 1.00 98.25 672 THR A C 1
ATOM 5193 O O . THR A 1 672 ? -12.875 5.324 6.186 1.00 98.25 672 THR A O 1
ATOM 5196 N N . THR A 1 673 ? -11.635 4.720 7.970 1.00 98.44 673 THR A N 1
ATOM 5197 C CA . THR A 1 673 ? -10.469 4.282 7.209 1.00 98.44 673 THR A CA 1
ATOM 5198 C C . THR A 1 673 ? -10.697 2.815 6.902 1.00 98.44 673 THR A C 1
ATOM 5200 O O . THR A 1 673 ? -10.675 1.962 7.788 1.00 98.44 673 THR A O 1
ATOM 5203 N N . HIS A 1 674 ? -11.052 2.544 5.656 1.00 98.38 674 HIS A N 1
ATOM 5204 C CA . HIS A 1 674 ? -11.630 1.278 5.256 1.00 98.38 674 HIS A CA 1
ATOM 5205 C C . HIS A 1 674 ? -10.711 0.570 4.268 1.00 98.38 674 HIS A C 1
ATOM 5207 O O . HIS A 1 674 ? -10.299 1.154 3.270 1.00 98.38 674 HIS A O 1
ATOM 5213 N N . SER A 1 675 ? -10.459 -0.715 4.492 1.00 98.06 675 SER A N 1
ATOM 5214 C CA . SER A 1 675 ? -9.772 -1.566 3.518 1.00 98.06 675 SER A CA 1
ATOM 5215 C C . SER A 1 675 ? -10.438 -1.519 2.141 1.00 98.06 675 SER A C 1
ATOM 5217 O O . SER A 1 675 ? -11.655 -1.292 2.025 1.00 98.06 675 SER A O 1
ATOM 5219 N N . TYR A 1 676 ? -9.656 -1.707 1.078 1.00 95.62 676 TYR A N 1
ATOM 5220 C CA . TYR A 1 676 ? -10.225 -1.730 -0.263 1.00 95.62 676 TYR A CA 1
ATOM 5221 C C . TYR A 1 676 ? -11.147 -2.941 -0.457 1.00 95.62 676 TYR A C 1
ATOM 5223 O O . TYR A 1 676 ? -11.061 -3.946 0.242 1.00 95.62 676 TYR A O 1
ATOM 5231 N N . THR A 1 677 ? -12.074 -2.843 -1.409 1.00 92.81 677 THR A N 1
ATOM 5232 C CA . THR A 1 677 ? -13.056 -3.907 -1.696 1.00 92.81 677 THR A CA 1
ATOM 5233 C C . THR A 1 677 ? -13.081 -4.241 -3.183 1.00 92.81 677 THR A C 1
ATOM 5235 O O . THR A 1 677 ? -12.507 -3.514 -3.992 1.00 92.81 677 THR A O 1
ATOM 5238 N N . GLY A 1 678 ? -13.797 -5.305 -3.566 1.00 89.19 678 GLY A N 1
ATOM 5239 C CA . GLY A 1 678 ? -13.939 -5.715 -4.970 1.00 89.19 678 GLY A CA 1
ATOM 5240 C C . GLY A 1 678 ? -14.628 -4.698 -5.898 1.00 89.19 678 GLY A C 1
ATOM 5241 O O . GLY A 1 678 ? -14.577 -4.871 -7.111 1.00 89.19 678 GLY A O 1
ATOM 5242 N N . ASP A 1 679 ? -15.254 -3.644 -5.359 1.00 89.06 679 ASP A N 1
ATOM 5243 C CA . ASP A 1 679 ? -15.805 -2.520 -6.141 1.00 89.06 679 ASP A CA 1
ATOM 5244 C C . ASP A 1 679 ? -14.696 -1.607 -6.709 1.00 89.06 679 ASP A C 1
ATOM 5246 O O . ASP A 1 679 ? -14.891 -0.958 -7.736 1.00 89.06 679 ASP A O 1
ATOM 5250 N N . GLN A 1 680 ? -13.516 -1.567 -6.076 1.00 93.12 680 GLN A N 1
ATOM 5251 C CA . GLN A 1 680 ? -12.389 -0.742 -6.523 1.00 93.12 680 GLN A CA 1
ATOM 5252 C C . GLN A 1 680 ? -11.555 -1.430 -7.610 1.00 93.12 680 GLN A C 1
ATOM 5254 O O . GLN A 1 680 ? -11.636 -2.639 -7.835 1.00 93.12 680 GLN A O 1
ATOM 5259 N N . ARG A 1 681 ? -10.732 -0.643 -8.309 1.00 95.50 681 ARG A N 1
ATOM 5260 C CA . ARG A 1 681 ? -9.884 -1.132 -9.398 1.00 95.50 681 ARG A CA 1
ATOM 5261 C C . ARG A 1 681 ? -8.466 -1.417 -8.924 1.00 95.50 681 ARG A C 1
ATOM 5263 O O . ARG A 1 681 ? -7.894 -0.630 -8.181 1.00 95.50 681 ARG A O 1
ATOM 5270 N N . LEU A 1 682 ? -7.891 -2.536 -9.367 1.00 93.94 682 LEU A N 1
ATOM 5271 C CA . LEU A 1 682 ? -6.495 -2.872 -9.066 1.00 93.94 682 LEU A CA 1
ATOM 5272 C C . LEU A 1 682 ? -5.529 -1.859 -9.702 1.00 93.94 682 LEU A C 1
ATOM 5274 O O . LEU A 1 682 ? -4.597 -1.403 -9.052 1.00 93.94 682 LEU A O 1
ATOM 5278 N N . LEU A 1 683 ? -5.804 -1.492 -10.952 1.00 96.00 683 LEU A N 1
ATOM 5279 C CA . LEU A 1 683 ? -5.129 -0.448 -11.723 1.00 96.00 683 LEU A CA 1
ATOM 5280 C C . LEU A 1 683 ? -6.158 0.594 -12.162 1.00 96.00 683 LEU A C 1
ATOM 5282 O O . LEU A 1 683 ? -7.351 0.297 -12.154 1.00 96.00 683 LEU A O 1
ATOM 5286 N N . ASP A 1 684 ? -5.710 1.776 -12.580 1.00 97.06 684 ASP A N 1
ATOM 5287 C CA . ASP A 1 684 ? -6.600 2.838 -13.057 1.00 97.06 684 ASP A CA 1
ATOM 5288 C C . ASP A 1 684 ? -7.529 2.323 -14.179 1.00 97.06 684 ASP A C 1
ATOM 5290 O O . ASP A 1 684 ? -7.073 1.887 -15.237 1.00 97.06 684 ASP A O 1
ATOM 5294 N N . ALA A 1 685 ? -8.844 2.324 -13.933 1.00 95.31 685 ALA A N 1
ATOM 5295 C CA . ALA A 1 685 ? -9.847 1.787 -14.854 1.00 95.31 685 ALA A CA 1
ATOM 5296 C C . ALA A 1 685 ? -11.237 2.402 -14.627 1.00 95.31 685 ALA A C 1
ATOM 5298 O O . ALA A 1 685 ? -11.538 2.948 -13.569 1.00 95.31 685 ALA A O 1
ATOM 5299 N N . SER A 1 686 ? -12.130 2.279 -15.613 1.00 95.19 686 SER A N 1
ATOM 5300 C CA . SER A 1 686 ? -13.457 2.903 -15.568 1.00 95.19 686 SER A CA 1
ATOM 5301 C C . SER A 1 686 ? -14.276 2.497 -14.335 1.00 95.19 686 SER A C 1
ATOM 5303 O O . SER A 1 686 ? -14.469 1.311 -14.032 1.00 95.19 686 SER A O 1
ATOM 5305 N N . HIS A 1 687 ? -14.811 3.506 -13.648 1.00 95.62 687 HIS A N 1
ATOM 5306 C CA . HIS A 1 687 ? -15.711 3.363 -12.512 1.00 95.62 687 HIS A CA 1
ATOM 5307 C C . HIS A 1 687 ? -16.624 4.602 -12.406 1.00 95.62 687 HIS A C 1
ATOM 5309 O O . HIS A 1 687 ? -16.222 5.703 -12.773 1.00 95.62 687 HIS A O 1
ATOM 5315 N N . ARG A 1 688 ? -17.860 4.431 -11.909 1.00 91.56 688 ARG A N 1
ATOM 5316 C CA . ARG A 1 688 ? -18.857 5.522 -11.776 1.00 91.56 688 ARG A CA 1
ATOM 5317 C C . ARG A 1 688 ? -18.449 6.611 -10.777 1.00 91.56 688 ARG A C 1
ATOM 5319 O O . ARG A 1 688 ? -18.771 7.776 -10.951 1.00 91.56 688 ARG A O 1
ATOM 5326 N N . ASP A 1 689 ? -17.760 6.206 -9.717 1.00 91.81 689 ASP A N 1
ATOM 5327 C CA . ASP A 1 689 ? -17.061 7.091 -8.785 1.00 91.81 689 ASP A CA 1
ATOM 5328 C C . ASP A 1 689 ? -15.622 7.225 -9.293 1.00 91.81 689 ASP A C 1
ATOM 5330 O O . ASP A 1 689 ? -14.859 6.259 -9.215 1.00 91.81 689 ASP A O 1
ATOM 5334 N N . LEU A 1 690 ? -15.279 8.401 -9.829 1.00 94.94 690 LEU A N 1
ATOM 5335 C CA . LEU A 1 690 ? -13.970 8.688 -10.427 1.00 94.94 690 LEU A CA 1
ATOM 5336 C C . LEU A 1 690 ? -12.813 8.524 -9.437 1.00 94.94 690 LEU A C 1
ATOM 5338 O O . LEU A 1 690 ? -11.693 8.244 -9.849 1.00 94.94 690 LEU A O 1
ATOM 5342 N N . ARG A 1 691 ? -13.059 8.654 -8.129 1.00 95.56 691 ARG A N 1
ATOM 5343 C CA . ARG A 1 691 ? -12.011 8.434 -7.127 1.00 95.56 691 ARG A CA 1
ATOM 5344 C C . ARG A 1 691 ? -11.713 6.942 -6.990 1.00 95.56 691 ARG A C 1
ATOM 5346 O O . ARG A 1 691 ? -10.554 6.550 -6.948 1.00 95.56 691 ARG A O 1
ATOM 5353 N N . ARG A 1 692 ? -12.746 6.092 -7.025 1.00 94.00 692 ARG A N 1
ATOM 5354 C CA . ARG A 1 692 ? -12.608 4.618 -7.020 1.00 94.00 692 ARG A CA 1
ATOM 5355 C C . ARG A 1 692 ? -12.142 4.031 -8.358 1.00 94.00 692 ARG A C 1
ATOM 5357 O O . ARG A 1 692 ? -11.867 2.836 -8.424 1.00 94.00 692 ARG A O 1
ATOM 5364 N N . ALA A 1 693 ? -12.054 4.856 -9.404 1.00 95.44 693 ALA A N 1
ATOM 5365 C CA . ALA A 1 693 ? -11.438 4.487 -10.675 1.00 95.44 693 ALA A CA 1
ATOM 5366 C C . ALA A 1 693 ? -9.913 4.335 -10.560 1.00 95.44 693 ALA A C 1
ATOM 5368 O O . ALA A 1 693 ? -9.317 3.670 -11.399 1.00 95.44 693 ALA A O 1
ATOM 5369 N N . ARG A 1 694 ? -9.293 4.947 -9.540 1.00 97.38 694 ARG A N 1
ATOM 5370 C CA . ARG A 1 694 ? -7.844 4.917 -9.308 1.00 97.38 694 ARG A CA 1
ATOM 5371 C C . ARG A 1 694 ? -7.396 3.614 -8.637 1.00 97.38 694 ARG A C 1
ATOM 5373 O O . ARG A 1 694 ? -8.166 3.005 -7.893 1.00 97.38 694 ARG A O 1
ATOM 5380 N N . ALA A 1 695 ? -6.147 3.222 -8.870 1.00 97.31 695 ALA A N 1
ATOM 5381 C CA . ALA A 1 695 ? -5.523 2.009 -8.352 1.00 97.31 695 ALA A CA 1
ATOM 5382 C C . ALA A 1 695 ? -5.654 1.897 -6.821 1.00 97.31 695 ALA A C 1
ATOM 5384 O O . ALA A 1 695 ? -5.100 2.702 -6.067 1.00 97.31 695 ALA A O 1
ATOM 5385 N N . ALA A 1 696 ? -6.388 0.881 -6.361 1.00 96.62 696 ALA A N 1
ATOM 5386 C CA . ALA A 1 696 ? -6.805 0.717 -4.970 1.00 96.62 696 ALA A CA 1
ATOM 5387 C C . ALA A 1 696 ? -5.636 0.490 -4.004 1.00 96.62 696 ALA A C 1
ATOM 5389 O O . ALA A 1 696 ? -5.649 1.010 -2.894 1.00 96.62 696 ALA A O 1
ATOM 5390 N N . ALA A 1 697 ? -4.627 -0.271 -4.432 1.00 96.31 697 ALA A N 1
ATOM 5391 C CA . ALA A 1 697 ? -3.493 -0.657 -3.596 1.00 96.31 697 ALA A CA 1
ATOM 5392 C C . ALA A 1 697 ? -2.383 0.412 -3.520 1.00 96.31 697 ALA A C 1
ATOM 5394 O O . ALA A 1 697 ? -1.352 0.163 -2.910 1.00 96.31 697 ALA A O 1
ATOM 5395 N N . LEU A 1 698 ? -2.581 1.583 -4.138 1.00 96.19 698 LEU A N 1
ATOM 5396 C CA . LEU A 1 698 ? -1.600 2.678 -4.161 1.00 96.19 698 LEU A CA 1
ATOM 5397 C C . LEU A 1 698 ? -2.138 3.990 -3.576 1.00 96.19 698 LEU A C 1
ATOM 5399 O O . LEU A 1 698 ? -1.372 4.925 -3.381 1.00 96.19 698 LEU A O 1
ATOM 5403 N N . ASN A 1 699 ? -3.446 4.091 -3.325 1.00 97.12 699 ASN A N 1
ATOM 5404 C CA . ASN A 1 699 ? -4.091 5.360 -2.998 1.00 97.12 699 ASN A CA 1
ATOM 5405 C C . ASN A 1 699 ? -4.890 5.294 -1.697 1.00 97.12 699 ASN A C 1
ATOM 5407 O O . ASN A 1 699 ? -5.560 4.302 -1.408 1.00 97.12 699 ASN A O 1
ATOM 5411 N N . ILE A 1 700 ? -4.921 6.424 -0.991 1.00 98.38 700 ILE A N 1
ATOM 5412 C CA . ILE A 1 700 ? -5.992 6.753 -0.050 1.00 98.38 700 ILE A CA 1
ATOM 5413 C C . ILE A 1 700 ? -7.121 7.390 -0.867 1.00 98.38 700 ILE A C 1
ATOM 5415 O O . ILE A 1 700 ? -6.954 8.477 -1.412 1.00 98.38 700 ILE A O 1
ATOM 5419 N N . VAL A 1 701 ? -8.268 6.722 -0.988 1.00 97.00 701 VAL A N 1
ATOM 5420 C CA . VAL A 1 701 ? -9.378 7.141 -1.858 1.00 97.00 701 VAL A CA 1
ATOM 5421 C C . VAL A 1 701 ? -10.551 7.666 -1.020 1.00 97.00 701 VAL A C 1
ATOM 5423 O O . VAL A 1 701 ? -11.294 6.866 -0.441 1.00 97.00 701 VAL A O 1
ATOM 5426 N N . PRO A 1 702 ? -10.792 8.991 -0.970 1.00 96.44 702 PRO A N 1
ATOM 5427 C CA . PRO A 1 702 ? -11.912 9.548 -0.222 1.00 96.44 702 PRO A CA 1
ATOM 5428 C C . PRO A 1 702 ? -13.232 9.317 -0.959 1.00 96.44 702 PRO A C 1
ATOM 5430 O O . PRO A 1 702 ? -13.368 9.674 -2.127 1.00 96.44 702 PRO A O 1
ATOM 5433 N N . THR A 1 703 ? -14.256 8.800 -0.291 1.00 92.44 703 THR A N 1
ATOM 5434 C CA . THR A 1 703 ? -15.571 8.545 -0.893 1.00 92.44 703 THR A CA 1
ATOM 5435 C C . THR A 1 703 ? -16.694 8.831 0.100 1.00 92.44 703 THR A C 1
ATOM 5437 O O . THR A 1 703 ? -16.505 8.827 1.318 1.00 92.44 703 THR A O 1
ATOM 5440 N N . SER A 1 704 ? -17.886 9.105 -0.426 1.00 87.88 704 SER A N 1
ATOM 5441 C CA . SER A 1 704 ? -19.074 9.233 0.417 1.00 87.88 704 SER A CA 1
ATOM 5442 C C . SER A 1 704 ? -19.473 7.865 0.978 1.00 87.88 704 SER A C 1
ATOM 5444 O O . SER A 1 704 ? -19.298 6.831 0.326 1.00 87.88 704 SER A O 1
ATOM 5446 N N . THR A 1 705 ? -20.015 7.852 2.195 1.00 87.75 705 THR A N 1
ATOM 5447 C CA . THR A 1 705 ? -20.579 6.648 2.809 1.00 87.75 705 THR A CA 1
ATOM 5448 C C . THR A 1 705 ? -21.991 6.917 3.306 1.00 87.75 705 THR A C 1
ATOM 5450 O O . THR A 1 705 ? -22.290 7.971 3.864 1.00 87.75 705 THR A O 1
ATOM 5453 N N . GLY A 1 706 ? -22.880 5.948 3.089 1.00 86.19 706 GLY A N 1
ATOM 5454 C CA . GLY A 1 706 ? -24.230 5.964 3.647 1.00 86.19 706 GLY A CA 1
ATOM 5455 C C . GLY A 1 706 ? -24.296 5.426 5.075 1.00 86.19 706 GLY A C 1
ATOM 5456 O O . GLY A 1 706 ? -25.351 5.524 5.688 1.00 86.19 706 GLY A O 1
ATOM 5457 N N . ALA A 1 707 ? -23.205 4.868 5.615 1.00 87.56 707 ALA A N 1
ATOM 5458 C CA . ALA A 1 707 ? -23.233 4.100 6.861 1.00 87.56 707 ALA A CA 1
ATOM 5459 C C . ALA A 1 707 ? -23.730 4.915 8.063 1.00 87.56 707 ALA A C 1
ATOM 5461 O O . ALA A 1 707 ? -24.612 4.450 8.778 1.00 87.56 707 ALA A O 1
ATOM 5462 N N . ALA A 1 708 ? -23.240 6.149 8.228 1.00 84.88 708 ALA A N 1
ATOM 5463 C CA . ALA A 1 708 ? -23.681 7.054 9.291 1.00 84.88 708 ALA A CA 1
ATOM 5464 C C . ALA A 1 708 ? -25.171 7.413 9.175 1.00 84.88 708 ALA A C 1
ATOM 5466 O O . ALA A 1 708 ? -25.889 7.437 10.168 1.00 84.88 708 ALA A O 1
ATOM 5467 N N . LYS A 1 709 ? -25.659 7.631 7.946 1.00 86.81 709 LYS A N 1
ATOM 5468 C CA . LYS A 1 709 ? -27.084 7.890 7.686 1.00 86.81 709 LYS A CA 1
ATOM 5469 C C . LYS A 1 709 ? -27.934 6.641 7.931 1.00 86.81 709 LYS A C 1
ATOM 5471 O O . LYS A 1 709 ? -29.052 6.761 8.417 1.00 86.81 709 LYS A O 1
ATOM 5476 N N . ALA A 1 710 ? -27.399 5.458 7.632 1.00 89.44 710 ALA A N 1
ATOM 5477 C CA . ALA A 1 710 ? -28.063 4.178 7.846 1.00 89.44 710 ALA A CA 1
ATOM 5478 C C . ALA A 1 710 ? -28.209 3.822 9.333 1.00 89.44 710 ALA A C 1
ATOM 5480 O O . ALA A 1 710 ? -29.125 3.081 9.674 1.00 89.44 710 ALA A O 1
ATOM 5481 N N . VAL A 1 711 ? -27.397 4.398 10.232 1.00 91.19 711 VAL A N 1
ATOM 5482 C CA . VAL A 1 711 ? -27.621 4.269 11.684 1.00 91.19 711 VAL A CA 1
ATOM 5483 C C . VAL A 1 711 ? -29.019 4.758 12.067 1.00 91.19 711 VAL A C 1
ATOM 5485 O O . VAL A 1 711 ? -29.667 4.137 12.897 1.00 91.19 711 VAL A O 1
ATOM 5488 N N . ALA A 1 712 ? -29.546 5.793 11.406 1.00 91.81 712 ALA A N 1
ATOM 5489 C CA . ALA A 1 712 ? -30.899 6.282 11.667 1.00 91.81 712 ALA A CA 1
ATOM 5490 C C . ALA A 1 712 ? -32.014 5.291 11.282 1.00 91.81 712 ALA A C 1
ATOM 5492 O O . ALA A 1 712 ? -33.149 5.472 11.712 1.00 91.81 712 ALA A O 1
ATOM 5493 N N . LEU A 1 713 ? -31.723 4.271 10.464 1.00 91.31 713 LEU A N 1
ATOM 5494 C CA . LEU A 1 713 ? -32.687 3.217 10.128 1.00 91.31 713 LEU A CA 1
ATOM 5495 C C . LEU A 1 713 ? -32.837 2.203 11.268 1.00 91.31 713 LEU A C 1
ATOM 5497 O O . LEU A 1 713 ? -33.905 1.624 11.424 1.00 91.31 713 LEU A O 1
ATOM 5501 N N . VAL A 1 714 ? -31.781 2.013 12.065 1.00 94.56 714 VAL A N 1
ATOM 5502 C CA . VAL A 1 714 ? -31.748 1.058 13.186 1.00 94.56 714 VAL A CA 1
ATOM 5503 C C . VAL A 1 714 ? -31.869 1.736 14.554 1.00 94.56 714 VAL A C 1
ATOM 5505 O O . VAL A 1 714 ? -32.312 1.114 15.510 1.00 94.56 714 VAL A O 1
ATOM 5508 N N . LEU A 1 715 ? -31.538 3.027 14.641 1.00 95.69 715 LEU A N 1
ATOM 5509 C CA . LEU A 1 715 ? -31.687 3.896 15.811 1.00 95.69 715 LEU A CA 1
ATOM 5510 C C . LEU A 1 715 ? -32.403 5.197 15.385 1.00 95.69 715 LEU A C 1
ATOM 5512 O O . LEU A 1 715 ? -31.753 6.211 15.106 1.00 95.69 715 LEU A O 1
ATOM 5516 N N . PRO A 1 716 ? -33.749 5.194 15.281 1.00 94.31 716 PRO A N 1
ATOM 5517 C CA . PRO A 1 716 ? -34.515 6.299 14.687 1.00 94.31 716 PRO A CA 1
ATOM 5518 C C . PRO A 1 716 ? -34.342 7.657 15.375 1.00 94.31 716 PRO A C 1
ATOM 5520 O O . PRO A 1 716 ? -34.422 8.705 14.732 1.00 94.31 716 PRO A O 1
ATOM 5523 N N . ASN A 1 717 ? -34.059 7.659 16.675 1.00 94.69 717 ASN A N 1
ATOM 5524 C CA . ASN A 1 717 ? -33.799 8.856 17.474 1.00 94.69 717 ASN A CA 1
ATOM 5525 C C . ASN A 1 717 ? -32.494 9.591 17.086 1.00 94.69 717 ASN A C 1
ATOM 5527 O O . ASN A 1 717 ? -32.288 10.739 17.491 1.00 94.69 717 ASN A O 1
ATOM 5531 N N . LEU A 1 718 ? -31.639 8.970 16.265 1.00 95.56 718 LEU A N 1
ATOM 5532 C CA . LEU A 1 718 ? -30.418 9.562 15.710 1.00 95.56 718 LEU A CA 1
ATOM 5533 C C . LEU A 1 718 ? -30.591 10.122 14.291 1.00 95.56 718 LEU A C 1
ATOM 5535 O O . LEU A 1 718 ? -29.623 10.581 13.674 1.00 95.56 718 LEU A O 1
ATOM 5539 N N . LYS A 1 719 ? -31.819 10.128 13.757 1.00 95.19 719 LYS A N 1
ATOM 5540 C CA . LYS A 1 719 ? -32.117 10.683 12.433 1.00 95.19 719 LYS A CA 1
ATOM 5541 C C . LYS A 1 719 ? -31.650 12.135 12.319 1.00 95.19 719 LYS A C 1
ATOM 5543 O O . LYS A 1 719 ? -32.086 13.008 13.060 1.00 95.19 719 LYS A O 1
ATOM 5548 N N . GLY A 1 720 ? -30.760 12.382 11.356 1.00 93.31 720 GLY A N 1
ATOM 5549 C CA . GLY A 1 720 ? -30.192 13.706 11.082 1.00 93.31 720 GLY A CA 1
ATOM 5550 C C . GLY A 1 720 ? -29.051 14.138 12.010 1.00 93.31 720 GLY A C 1
ATOM 5551 O O . GLY A 1 720 ? -28.507 15.218 11.800 1.00 93.31 720 GLY A O 1
ATOM 5552 N N . LYS A 1 721 ? -28.656 13.320 12.996 1.00 96.50 721 LYS A N 1
ATOM 5553 C CA . LYS A 1 721 ? -27.592 13.667 13.955 1.00 96.50 721 LYS A CA 1
ATOM 5554 C C . LYS A 1 721 ? -26.191 13.244 13.514 1.00 96.50 721 LYS A C 1
ATOM 5556 O O . LYS A 1 721 ? -25.219 13.862 13.941 1.00 96.50 721 LYS A O 1
ATOM 5561 N N . LEU A 1 722 ? -26.079 12.204 12.686 1.00 96.06 722 LEU A N 1
ATOM 5562 C CA . LEU A 1 722 ? -24.803 11.624 12.258 1.00 96.06 722 LEU A CA 1
ATOM 5563 C C . LEU A 1 722 ? -24.621 11.707 10.741 1.00 96.06 722 LEU A C 1
ATOM 5565 O O . LEU A 1 722 ? -25.548 11.463 9.964 1.00 96.06 722 LEU A O 1
ATOM 5569 N N . ASN A 1 723 ? -23.397 12.012 10.316 1.00 93.88 723 ASN A N 1
ATOM 5570 C CA . ASN A 1 723 ? -22.970 11.963 8.919 1.00 93.88 723 ASN A CA 1
ATOM 5571 C C . ASN A 1 723 ? -21.503 11.508 8.836 1.00 93.88 723 ASN A C 1
ATOM 5573 O O . ASN A 1 723 ? -20.852 11.351 9.866 1.00 93.88 723 ASN A O 1
ATOM 5577 N N . GLY A 1 724 ? -20.972 11.260 7.639 1.00 94.50 724 GLY A N 1
ATOM 5578 C CA . GLY A 1 724 ? -19.575 10.851 7.533 1.00 94.50 724 GLY A CA 1
ATOM 5579 C C . GLY A 1 724 ? -19.051 10.584 6.135 1.00 94.50 724 GLY A C 1
ATOM 5580 O O . GLY A 1 724 ? -19.785 10.622 5.144 1.00 94.50 724 GLY A O 1
ATOM 5581 N N . ILE A 1 725 ? -17.758 10.277 6.082 1.00 96.25 725 ILE A N 1
ATOM 5582 C CA . ILE A 1 725 ? -17.025 9.902 4.870 1.00 96.25 725 ILE A CA 1
ATOM 5583 C C . ILE A 1 725 ? -16.250 8.597 5.086 1.00 96.25 725 ILE A C 1
ATOM 5585 O O . ILE A 1 725 ? -16.103 8.112 6.207 1.00 96.25 725 ILE A O 1
ATOM 5589 N N . ALA A 1 726 ? -15.753 8.017 4.000 1.00 96.88 726 ALA A N 1
ATOM 5590 C CA . ALA A 1 726 ? -14.827 6.896 4.045 1.00 96.88 726 ALA A CA 1
ATOM 5591 C C . ALA A 1 726 ? -13.529 7.251 3.317 1.00 96.88 726 ALA A C 1
ATOM 5593 O O . ALA A 1 726 ? -13.560 7.910 2.278 1.00 96.88 726 ALA A O 1
ATOM 5594 N N . LEU A 1 727 ? -12.408 6.771 3.837 1.00 98.06 727 LEU A N 1
ATOM 5595 C CA . LEU A 1 727 ? -11.099 6.793 3.200 1.00 98.06 727 LEU A CA 1
ATOM 5596 C C . LEU A 1 727 ? -10.737 5.344 2.879 1.00 98.06 727 LEU A C 1
ATOM 5598 O O . LEU A 1 727 ? -10.508 4.560 3.795 1.00 98.06 727 LEU A O 1
ATOM 5602 N N . ARG A 1 728 ? -10.744 4.951 1.602 1.00 97.38 728 ARG A N 1
ATOM 5603 C CA . ARG A 1 728 ? -10.299 3.602 1.224 1.00 97.38 728 ARG A CA 1
ATOM 5604 C C . ARG A 1 728 ? -8.782 3.566 1.209 1.00 97.38 728 ARG A C 1
ATOM 5606 O O . ARG A 1 728 ? -8.206 4.415 0.543 1.00 97.38 728 ARG A O 1
ATOM 5613 N N . VAL A 1 729 ? -8.158 2.620 1.897 1.00 98.25 729 VAL A N 1
ATOM 5614 C CA . VAL A 1 729 ? -6.693 2.552 2.013 1.00 98.25 729 VAL A CA 1
ATOM 5615 C C . VAL A 1 729 ? -6.130 1.226 1.486 1.00 98.25 729 VAL A C 1
ATOM 5617 O O . VAL A 1 729 ? -6.895 0.264 1.369 1.00 98.25 729 VAL A O 1
ATOM 5620 N N . PRO A 1 730 ? -4.818 1.150 1.173 1.00 97.69 730 PRO A N 1
ATOM 5621 C CA . PRO A 1 730 ? -4.142 -0.045 0.648 1.00 97.69 730 PRO A CA 1
ATOM 5622 C C . PRO A 1 730 ? -4.023 -1.257 1.591 1.00 97.69 730 PRO A C 1
ATOM 5624 O O . PRO A 1 730 ? -3.022 -1.967 1.562 1.00 97.69 730 PRO A O 1
ATOM 5627 N N . THR A 1 731 ? -5.037 -1.539 2.401 1.00 97.62 731 THR A N 1
ATOM 5628 C CA . THR A 1 731 ? -5.135 -2.755 3.217 1.00 97.62 731 THR A CA 1
ATOM 5629 C C . THR A 1 731 ? -6.229 -3.673 2.650 1.00 97.62 731 THR A C 1
ATOM 5631 O O . THR A 1 731 ? -7.272 -3.178 2.212 1.00 97.62 731 THR A O 1
ATOM 5634 N N . PRO A 1 732 ? -6.012 -5.003 2.593 1.00 95.12 732 PRO A N 1
ATOM 5635 C CA . PRO A 1 732 ? -6.960 -5.937 1.977 1.00 95.12 732 PRO A CA 1
ATOM 5636 C C . PRO A 1 732 ? -8.158 -6.295 2.868 1.00 95.12 732 PRO A C 1
ATOM 5638 O O . PRO A 1 732 ? -9.174 -6.764 2.362 1.00 95.12 732 PRO A O 1
ATOM 5641 N N . ASN A 1 733 ? -8.032 -6.140 4.186 1.00 97.81 733 ASN A N 1
ATOM 5642 C CA . ASN A 1 733 ? -9.034 -6.506 5.183 1.00 97.81 733 ASN A CA 1
ATOM 5643 C C . ASN A 1 733 ? -8.783 -5.710 6.480 1.00 97.81 733 ASN A C 1
ATOM 5645 O O . ASN A 1 733 ? -7.700 -5.157 6.671 1.00 97.81 733 ASN A O 1
ATOM 5649 N N . VAL A 1 734 ? -9.799 -5.666 7.339 1.00 98.56 734 VAL A N 1
ATOM 5650 C CA . VAL A 1 734 ? -9.924 -4.855 8.548 1.00 98.56 734 VAL A CA 1
ATOM 5651 C C . VAL A 1 734 ? -10.033 -3.372 8.244 1.00 98.56 734 VAL A C 1
ATOM 5653 O O . VAL A 1 734 ? -9.373 -2.806 7.379 1.00 98.56 734 VAL A O 1
ATOM 5656 N N . SER A 1 735 ? -10.953 -2.731 8.940 1.00 98.62 735 SER A N 1
ATOM 5657 C CA . SER A 1 735 ? -11.252 -1.319 8.809 1.00 98.62 735 SER A CA 1
ATOM 5658 C C . SER A 1 735 ? -11.436 -0.722 10.196 1.00 98.62 735 SER A C 1
ATOM 5660 O O . SER A 1 735 ? -11.629 -1.438 11.177 1.00 98.62 735 SER A O 1
ATOM 5662 N N . VAL A 1 736 ? -11.384 0.601 10.276 1.00 98.62 736 VAL A N 1
ATOM 5663 C CA . VAL A 1 736 ? -11.553 1.330 11.531 1.00 98.62 736 VAL A CA 1
ATOM 5664 C C . VAL A 1 736 ? -12.541 2.472 11.341 1.00 98.62 736 VAL A C 1
ATOM 5666 O O . VAL A 1 736 ? -12.621 3.084 10.269 1.00 98.62 736 VAL A O 1
ATOM 5669 N N . VAL A 1 737 ? -13.357 2.715 12.358 1.00 98.56 737 VAL A N 1
ATOM 5670 C CA . VAL A 1 737 ? -14.244 3.868 12.472 1.00 98.56 737 VAL A CA 1
ATOM 5671 C C . VAL A 1 737 ? -13.642 4.841 13.472 1.00 98.56 737 VAL A C 1
ATOM 5673 O O . VAL A 1 737 ? -13.292 4.464 14.582 1.00 98.56 737 VAL A O 1
ATOM 5676 N N . ASP A 1 738 ? -13.578 6.100 13.067 1.00 98.38 738 ASP A N 1
ATOM 5677 C CA . ASP A 1 738 ? -13.334 7.256 13.911 1.00 98.38 738 ASP A CA 1
ATOM 5678 C C . ASP A 1 738 ? -14.645 8.033 14.040 1.00 98.38 738 ASP A C 1
ATOM 5680 O O . ASP A 1 738 ? -15.131 8.592 13.052 1.00 98.38 738 ASP A O 1
ATOM 5684 N N . LEU A 1 739 ? -15.244 8.031 15.231 1.00 98.56 739 LEU A N 1
ATOM 5685 C CA . LEU A 1 739 ? -16.464 8.774 15.532 1.00 98.56 739 LEU A CA 1
ATOM 5686 C C . LEU A 1 739 ? -16.148 9.941 16.465 1.00 98.56 739 LEU A C 1
ATOM 5688 O O . LEU A 1 739 ? -15.660 9.725 17.569 1.00 98.56 739 LEU A O 1
ATOM 5692 N N . VAL A 1 740 ? -16.537 11.153 16.066 1.00 98.62 740 VAL A N 1
ATOM 5693 C CA . VAL A 1 740 ? -16.501 12.352 16.915 1.00 98.62 740 VAL A CA 1
ATOM 5694 C C . VAL A 1 740 ? -17.924 12.863 17.116 1.00 98.62 740 VAL A C 1
ATOM 5696 O O . VAL A 1 740 ? -18.604 13.228 16.152 1.00 98.62 740 VAL A O 1
ATOM 5699 N N . VAL A 1 741 ? -18.386 12.898 18.363 1.00 98.50 741 VAL A N 1
ATOM 5700 C CA . VAL A 1 741 ? -19.750 13.296 18.735 1.00 98.50 741 VAL A CA 1
ATOM 5701 C C . VAL A 1 741 ? -19.746 14.331 19.848 1.00 98.50 741 VAL A C 1
ATOM 5703 O O . VAL A 1 741 ? -18.938 14.279 20.768 1.00 98.50 741 VAL A O 1
ATOM 5706 N N . GLN A 1 742 ? -20.704 15.249 19.777 1.00 98.62 742 GLN A N 1
ATOM 5707 C CA . GLN A 1 742 ? -21.092 16.070 20.911 1.00 98.62 742 GLN A CA 1
ATOM 5708 C C . GLN A 1 742 ? -22.174 15.339 21.711 1.00 98.62 742 GLN A C 1
ATOM 5710 O O . GLN A 1 742 ? -23.191 14.924 21.137 1.00 98.62 742 GLN A O 1
ATOM 5715 N N . VAL A 1 743 ? -21.972 15.205 23.019 1.00 98.62 743 VAL A N 1
ATOM 5716 C CA . VAL A 1 743 ? -22.898 14.554 23.952 1.00 98.62 743 VAL A CA 1
ATOM 5717 C C . VAL A 1 743 ? -23.550 15.566 24.893 1.00 98.62 743 VAL A C 1
ATOM 5719 O O . VAL A 1 743 ? -23.021 16.641 25.147 1.00 98.62 743 VAL A O 1
ATOM 5722 N N . SER A 1 744 ? -24.743 15.241 25.383 1.00 98.00 744 SER A N 1
ATOM 5723 C CA . SER A 1 744 ? -25.524 16.117 26.266 1.00 98.00 744 SER A CA 1
ATOM 5724 C C . SER A 1 744 ? -25.132 15.997 27.739 1.00 98.00 744 SER A C 1
ATOM 5726 O O . SER A 1 744 ? -25.186 16.979 28.480 1.00 98.00 744 SER A O 1
ATOM 5728 N N . LYS A 1 745 ? -24.732 14.797 28.171 1.00 98.38 745 LYS A N 1
ATOM 5729 C CA . LYS A 1 745 ? -24.233 14.534 29.517 1.00 98.38 745 LYS A CA 1
ATOM 5730 C C . LYS A 1 745 ? -22.711 14.655 29.507 1.00 98.38 745 LYS A C 1
ATOM 5732 O O . LYS A 1 745 ? -22.041 13.892 28.817 1.00 98.38 745 LYS A O 1
ATOM 5737 N N . LYS A 1 746 ? -22.195 15.588 30.306 1.00 98.25 746 LYS A N 1
ATOM 5738 C CA . LYS A 1 746 ? -20.756 15.786 30.513 1.00 98.25 746 LYS A CA 1
ATOM 5739 C C . LYS A 1 746 ? -20.090 14.503 31.005 1.00 98.25 746 LYS A C 1
ATOM 5741 O O . LYS A 1 746 ? -20.664 13.814 31.850 1.00 98.25 746 LYS A O 1
ATOM 5746 N N . THR A 1 747 ? -18.905 14.201 30.486 1.00 98.25 747 THR A N 1
ATOM 5747 C CA . THR A 1 747 ? -18.194 12.947 30.757 1.00 98.25 747 THR A CA 1
ATOM 5748 C C . THR A 1 747 ? -16.673 13.101 30.618 1.00 98.25 747 THR A C 1
ATOM 5750 O O . THR A 1 747 ? -16.162 14.200 30.408 1.00 98.25 747 THR A O 1
ATOM 5753 N N . PHE A 1 748 ? -15.943 11.998 30.774 1.00 98.12 748 PHE A N 1
ATOM 5754 C CA . PHE A 1 748 ? -14.497 11.865 30.602 1.00 98.12 748 PHE A CA 1
ATOM 5755 C C . PHE A 1 748 ? -14.171 10.455 30.072 1.00 98.12 748 PHE A C 1
ATOM 5757 O O . PHE A 1 748 ? -15.029 9.568 30.088 1.00 98.12 748 PHE A O 1
ATOM 5764 N N . ALA A 1 749 ? -12.961 10.247 29.545 1.00 97.81 749 ALA A N 1
ATOM 5765 C CA . ALA A 1 749 ? -12.630 9.066 28.738 1.00 97.81 749 ALA A CA 1
ATOM 5766 C C . ALA A 1 749 ? -12.854 7.733 29.476 1.00 97.81 749 ALA A C 1
ATOM 5768 O O . ALA A 1 749 ? -13.387 6.783 28.903 1.00 97.81 749 ALA A O 1
ATOM 5769 N N . GLU A 1 750 ? -12.518 7.668 30.761 1.00 98.06 750 GLU A N 1
ATOM 5770 C CA . GLU A 1 750 ? -12.666 6.473 31.585 1.00 98.06 750 GLU A CA 1
ATOM 5771 C C . GLU A 1 750 ? -14.140 6.109 31.828 1.00 98.06 750 GLU A C 1
ATOM 5773 O O . GLU A 1 750 ? -14.474 4.925 31.827 1.00 98.06 750 GLU A O 1
ATOM 5778 N N . GLU A 1 751 ? -15.043 7.090 31.975 1.00 98.38 751 GLU A N 1
ATOM 5779 C CA . GLU A 1 751 ? -16.491 6.833 32.088 1.00 98.38 751 GLU A CA 1
ATOM 5780 C C . GLU A 1 751 ? -17.056 6.293 30.764 1.00 98.38 751 GLU A C 1
ATOM 5782 O O . GLU A 1 751 ? -17.855 5.352 30.765 1.00 98.38 751 GLU A O 1
ATOM 5787 N N . VAL A 1 752 ? -16.600 6.837 29.630 1.00 98.56 752 VAL A N 1
ATOM 5788 C CA . VAL A 1 752 ? -16.971 6.356 28.288 1.00 98.56 752 VAL A CA 1
ATOM 5789 C C . VAL A 1 752 ? -16.499 4.914 28.078 1.00 98.56 752 VAL A C 1
ATOM 5791 O O . VAL A 1 752 ? -17.292 4.049 27.704 1.00 98.56 752 VAL A O 1
ATOM 5794 N N . ASN A 1 753 ? -15.236 4.621 28.389 1.00 98.62 753 ASN A N 1
ATOM 5795 C CA . ASN A 1 753 ? -14.675 3.276 28.272 1.00 98.62 753 ASN A CA 1
ATOM 5796 C C . ASN A 1 753 ? -15.362 2.277 29.220 1.00 98.62 753 ASN A C 1
ATOM 5798 O O . ASN A 1 753 ? -15.646 1.147 28.821 1.00 98.62 753 ASN A O 1
ATOM 5802 N N . ALA A 1 754 ? -15.690 2.683 30.452 1.00 98.56 754 ALA A N 1
ATOM 5803 C CA . ALA A 1 754 ? -16.435 1.844 31.390 1.00 98.56 754 ALA A CA 1
ATOM 5804 C C . ALA A 1 754 ? -17.837 1.492 30.866 1.00 98.56 754 ALA A C 1
ATOM 5806 O O . ALA A 1 754 ? -18.276 0.351 31.009 1.00 98.56 754 ALA A O 1
ATOM 5807 N N . ALA A 1 755 ? -18.520 2.436 30.209 1.00 98.62 755 ALA A N 1
ATOM 5808 C CA . ALA A 1 755 ? -19.810 2.176 29.576 1.00 98.62 755 ALA A CA 1
ATOM 5809 C C . ALA A 1 755 ? -19.711 1.138 28.445 1.00 98.62 755 ALA A C 1
ATOM 5811 O O . ALA A 1 755 ? -20.593 0.287 28.324 1.00 98.62 755 ALA A O 1
ATOM 5812 N N . PHE A 1 756 ? -18.639 1.171 27.646 1.00 98.62 756 PHE A N 1
ATOM 5813 C CA . PHE A 1 756 ? -18.417 0.163 26.608 1.00 98.62 756 PHE A CA 1
ATOM 5814 C C . PHE A 1 756 ? -18.132 -1.222 27.178 1.00 98.62 756 PHE A C 1
ATOM 5816 O O . PHE A 1 756 ? -18.705 -2.191 26.685 1.00 98.62 756 PHE A O 1
ATOM 5823 N N . ARG A 1 757 ? -17.318 -1.327 28.236 1.00 98.50 757 ARG A N 1
ATOM 5824 C CA . ARG A 1 757 ? -17.067 -2.616 28.903 1.00 98.50 757 ARG A CA 1
ATOM 5825 C C . ARG A 1 757 ? -18.344 -3.211 29.484 1.00 98.50 757 ARG A C 1
ATOM 5827 O O . ARG A 1 757 ? -18.630 -4.380 29.251 1.00 98.50 757 ARG A O 1
ATOM 5834 N N . ASP A 1 758 ? -19.147 -2.389 30.159 1.00 98.44 758 ASP A N 1
ATOM 5835 C CA . ASP A 1 758 ? -20.438 -2.810 30.714 1.00 98.44 758 ASP A CA 1
ATOM 5836 C C . ASP A 1 758 ? -21.366 -3.378 29.630 1.00 98.44 758 ASP A C 1
ATOM 5838 O O . ASP A 1 758 ? -21.994 -4.420 29.818 1.00 98.44 758 ASP A O 1
ATOM 5842 N N . ALA A 1 759 ? -21.427 -2.717 28.471 1.00 98.25 759 ALA A N 1
ATOM 5843 C CA . ALA A 1 759 ? -22.236 -3.168 27.346 1.00 98.25 759 ALA A CA 1
ATOM 5844 C C . ALA A 1 759 ? -21.674 -4.442 26.690 1.00 98.25 759 ALA A C 1
ATOM 5846 O O . ALA A 1 759 ? -22.448 -5.354 26.391 1.00 98.25 759 ALA A O 1
ATOM 5847 N N . ALA A 1 760 ? -20.352 -4.530 26.505 1.00 98.06 760 ALA A N 1
ATOM 5848 C CA . ALA A 1 760 ? -19.662 -5.689 25.931 1.00 98.06 760 ALA A CA 1
ATOM 5849 C C . ALA A 1 760 ? -19.813 -6.955 26.795 1.00 98.06 760 ALA A C 1
ATOM 5851 O O . ALA A 1 760 ? -19.943 -8.058 26.271 1.00 98.06 760 ALA A O 1
ATOM 5852 N N . GLU A 1 761 ? -19.866 -6.818 28.121 1.00 96.69 761 GLU A N 1
ATOM 5853 C CA . GLU A 1 761 ? -20.094 -7.949 29.030 1.00 96.69 761 GLU A CA 1
ATOM 5854 C C . GLU A 1 761 ? -21.572 -8.367 29.126 1.00 96.69 761 GLU A C 1
ATOM 5856 O O . GLU A 1 761 ? -21.869 -9.504 29.512 1.00 96.69 761 GLU A O 1
ATOM 5861 N N . LYS A 1 762 ? -22.500 -7.464 28.775 1.00 96.12 762 LYS A N 1
ATOM 5862 C CA . LYS A 1 762 ? -23.951 -7.635 28.944 1.00 96.12 762 LYS A CA 1
ATOM 5863 C C . LYS A 1 762 ? -24.694 -7.668 27.608 1.00 96.12 762 LYS A C 1
ATOM 5865 O O . LYS A 1 762 ? -24.693 -8.686 26.923 1.00 96.12 762 LYS A O 1
ATOM 5870 N N . GLU A 1 763 ? -25.392 -6.584 27.267 1.00 95.62 763 GLU A N 1
ATOM 5871 C CA . GLU A 1 763 ? -26.372 -6.548 26.174 1.00 95.62 763 GLU A CA 1
ATOM 5872 C C . GLU A 1 763 ? -25.756 -6.673 24.773 1.00 95.62 763 GLU A C 1
ATOM 5874 O O . GLU A 1 763 ? -26.451 -7.071 23.843 1.00 95.62 763 GLU A O 1
ATOM 5879 N N . LEU A 1 764 ? -24.463 -6.371 24.617 1.00 97.88 764 LEU A N 1
ATOM 5880 C CA . LEU A 1 764 ? -23.727 -6.464 23.353 1.00 97.88 764 LEU A CA 1
ATOM 5881 C C . LEU A 1 764 ? -22.659 -7.565 23.374 1.00 97.88 764 LEU A C 1
ATOM 5883 O O . LEU A 1 764 ? -21.737 -7.546 22.557 1.00 97.88 764 LEU A O 1
ATOM 5887 N N . LYS A 1 765 ? -22.778 -8.548 24.272 1.00 97.81 765 LYS A N 1
ATOM 5888 C CA . LYS A 1 765 ? -21.845 -9.675 24.339 1.00 97.81 765 LYS A CA 1
ATOM 5889 C C . LYS A 1 765 ? -21.792 -10.442 23.018 1.00 97.81 765 LYS A C 1
ATOM 5891 O O . LYS A 1 765 ? -22.813 -10.891 22.506 1.00 97.81 765 LYS A O 1
ATOM 5896 N N . GLY A 1 766 ? -20.583 -10.595 22.475 1.00 96.38 766 GLY A N 1
ATOM 5897 C CA . GLY A 1 766 ? -20.346 -11.215 21.164 1.00 96.38 766 GLY A CA 1
ATOM 5898 C C . GLY A 1 766 ? -20.592 -10.288 19.964 1.00 96.38 766 GLY A C 1
ATOM 5899 O O . GLY A 1 766 ? -20.371 -10.696 18.826 1.00 96.38 766 GLY A O 1
ATOM 5900 N N . ILE A 1 767 ? -21.008 -9.039 20.202 1.00 98.38 767 ILE A N 1
ATOM 5901 C CA . ILE A 1 767 ? -21.214 -8.001 19.180 1.00 98.38 767 ILE A CA 1
ATOM 5902 C C . ILE A 1 767 ? -20.210 -6.855 19.347 1.00 98.38 767 ILE A C 1
ATOM 5904 O O . ILE A 1 767 ? -19.688 -6.359 18.347 1.00 98.38 767 ILE A O 1
ATOM 5908 N N . LEU A 1 768 ? -19.935 -6.451 20.587 1.00 98.50 768 LEU A N 1
ATOM 5909 C CA . LEU A 1 768 ? -18.986 -5.406 20.961 1.00 98.50 768 LEU A CA 1
ATOM 5910 C C . LEU A 1 768 ? -17.881 -6.001 21.839 1.00 98.50 768 LEU A C 1
ATOM 5912 O O . LEU A 1 768 ? -18.168 -6.812 22.716 1.00 98.50 768 LEU A O 1
ATOM 5916 N N . ASP A 1 769 ? -16.650 -5.552 21.626 1.00 98.38 769 ASP A N 1
ATOM 5917 C CA . ASP A 1 769 ? -15.497 -5.837 22.480 1.00 98.38 769 ASP A CA 1
ATOM 5918 C C . ASP A 1 769 ? -14.712 -4.551 22.788 1.00 98.38 769 ASP A C 1
ATOM 5920 O O . ASP A 1 769 ? -14.915 -3.524 22.131 1.00 98.38 769 ASP A O 1
ATOM 5924 N N . VAL A 1 770 ? -13.822 -4.592 23.779 1.00 98.56 770 VAL A N 1
ATOM 5925 C CA . VAL A 1 770 ? -12.966 -3.467 24.184 1.00 98.56 770 VAL A CA 1
ATOM 5926 C C . VAL A 1 770 ? -11.521 -3.946 24.310 1.00 98.56 770 VAL A C 1
ATOM 5928 O O . VAL A 1 770 ? -11.230 -4.847 25.089 1.00 98.56 770 VAL A O 1
ATOM 5931 N N . CYS A 1 771 ? -10.617 -3.306 23.574 1.00 97.81 771 CYS A N 1
ATOM 5932 C CA . CYS A 1 771 ? -9.189 -3.591 23.557 1.00 97.81 771 CYS A CA 1
ATOM 5933 C C . CYS A 1 771 ? -8.403 -2.464 24.235 1.00 97.81 771 CYS A C 1
ATOM 5935 O O . CYS A 1 771 ? -8.610 -1.290 23.931 1.00 97.81 771 CYS A O 1
ATOM 5937 N N . ASP A 1 772 ? -7.491 -2.849 25.130 1.00 96.62 772 ASP A N 1
ATOM 5938 C CA . ASP A 1 772 ? -6.548 -1.958 25.823 1.00 96.62 772 ASP A CA 1
ATOM 5939 C C . ASP A 1 772 ? -5.131 -2.022 25.246 1.00 96.62 772 ASP A C 1
ATOM 5941 O O . ASP A 1 772 ? -4.288 -1.174 25.538 1.00 96.62 772 ASP A O 1
ATOM 5945 N N . GLU A 1 773 ? -4.855 -3.061 24.462 1.00 97.38 773 GLU A N 1
ATOM 5946 C CA . GLU A 1 773 ? -3.551 -3.298 23.866 1.00 97.38 773 GLU A CA 1
ATOM 5947 C C . GLU A 1 773 ? -3.360 -2.417 22.620 1.00 97.38 773 GLU A C 1
ATOM 5949 O O . GLU A 1 773 ? -4.318 -2.205 21.869 1.00 97.38 773 GLU A O 1
ATOM 5954 N N . PRO A 1 774 ? -2.135 -1.922 22.362 1.00 95.69 774 PRO A N 1
ATOM 5955 C CA . PRO A 1 774 ? -1.827 -1.084 21.205 1.00 95.69 774 PRO A CA 1
ATOM 5956 C C . PRO A 1 774 ? -1.719 -1.928 19.921 1.00 95.69 774 PRO A C 1
ATOM 5958 O O . PRO A 1 774 ? -0.632 -2.123 19.376 1.00 95.69 774 PRO A O 1
ATOM 5961 N N . LEU A 1 775 ? -2.852 -2.466 19.468 1.00 97.38 775 LEU A N 1
ATOM 5962 C CA . LEU A 1 775 ? -2.966 -3.334 18.294 1.00 97.38 775 LEU A CA 1
ATOM 5963 C C . LEU A 1 775 ? -3.166 -2.543 16.994 1.00 97.38 775 LEU A C 1
ATOM 5965 O O . LEU A 1 775 ? -3.543 -1.370 16.989 1.00 97.38 775 LEU A O 1
ATOM 5969 N N . VAL A 1 776 ? -2.943 -3.209 15.862 1.00 97.88 776 VAL A N 1
ATOM 5970 C CA . VAL A 1 776 ? -3.112 -2.648 14.515 1.00 97.88 776 VAL A CA 1
ATOM 5971 C C . VAL A 1 776 ? -4.059 -3.502 13.668 1.00 97.88 776 VAL A C 1
ATOM 5973 O O . VAL A 1 776 ? -4.490 -4.580 14.062 1.00 97.88 776 VAL A O 1
ATOM 5976 N N . SER A 1 777 ? -4.390 -3.026 12.462 1.00 97.75 777 SER A N 1
ATOM 5977 C CA . SER A 1 777 ? -5.418 -3.631 11.594 1.00 97.75 777 SER A CA 1
ATOM 5978 C C . SER A 1 777 ? -5.368 -5.162 11.484 1.00 97.75 777 SER A C 1
ATOM 5980 O O . SER A 1 777 ? -6.389 -5.815 11.659 1.00 97.75 777 SER A O 1
ATOM 5982 N N . VAL A 1 778 ? -4.204 -5.762 11.224 1.00 97.25 778 VAL A N 1
ATOM 5983 C CA . VAL A 1 778 ? -4.099 -7.212 10.990 1.00 97.25 778 VAL A CA 1
ATOM 5984 C C . VAL A 1 778 ? -4.471 -8.057 12.214 1.00 97.25 778 VAL A C 1
ATOM 5986 O O . VAL A 1 778 ? -4.916 -9.193 12.043 1.00 97.25 778 VAL A O 1
ATOM 5989 N N . ASP A 1 779 ? -4.355 -7.502 13.420 1.00 98.19 779 ASP A N 1
ATOM 5990 C CA . ASP A 1 779 ? -4.617 -8.211 14.675 1.00 98.19 779 ASP A CA 1
ATOM 5991 C C . ASP A 1 779 ? -6.116 -8.479 14.881 1.00 98.19 779 ASP A C 1
ATOM 5993 O O . ASP A 1 779 ? -6.494 -9.447 15.535 1.00 98.19 779 ASP A O 1
ATOM 5997 N N . PHE A 1 780 ? -6.984 -7.678 14.250 1.00 98.12 780 PHE A N 1
ATOM 5998 C CA . PHE A 1 780 ? -8.442 -7.842 14.306 1.00 98.12 780 PHE A CA 1
ATOM 5999 C C . PHE A 1 780 ? -9.002 -8.737 13.194 1.00 98.12 780 PHE A C 1
ATOM 6001 O O . PHE A 1 780 ? -10.219 -8.927 13.104 1.00 98.12 780 PHE A O 1
ATOM 6008 N N . ARG A 1 781 ? -8.147 -9.285 12.323 1.00 96.75 781 ARG A N 1
ATOM 6009 C CA . ARG A 1 781 ? -8.566 -10.228 11.281 1.00 96.75 781 ARG A CA 1
ATOM 6010 C C . ARG A 1 781 ? -9.185 -11.470 11.924 1.00 96.75 781 ARG A C 1
ATOM 6012 O O . ARG A 1 781 ? -8.615 -12.036 12.852 1.00 96.75 781 ARG A O 1
ATOM 6019 N N . CYS A 1 782 ? -10.299 -11.943 11.369 1.00 95.62 782 CYS A N 1
ATOM 6020 C CA . CYS A 1 782 ? -11.098 -13.041 11.924 1.00 95.62 782 CYS A CA 1
ATOM 6021 C C . CYS A 1 782 ? -11.706 -12.742 13.307 1.00 95.62 782 CYS A C 1
ATOM 6023 O O . CYS A 1 782 ? -12.060 -13.673 14.027 1.00 95.62 782 CYS A O 1
ATOM 6025 N N . SER A 1 783 ? -11.850 -11.470 13.690 1.00 96.94 783 SER A N 1
ATOM 6026 C CA . SER A 1 783 ? -12.604 -11.109 14.892 1.00 96.94 783 SER A CA 1
ATOM 6027 C C . SER A 1 783 ? -14.101 -11.371 14.692 1.00 96.94 783 SER A C 1
ATOM 6029 O O . SER A 1 783 ? -14.703 -10.897 13.725 1.00 96.94 783 SER A O 1
ATOM 6031 N N . ASP A 1 784 ? -14.709 -12.133 15.605 1.00 97.25 784 ASP A N 1
ATOM 6032 C CA . ASP A 1 784 ? -16.122 -12.535 15.531 1.00 97.25 784 ASP A CA 1
ATOM 6033 C C . ASP A 1 784 ? -17.102 -11.422 15.942 1.00 97.25 784 ASP A C 1
ATOM 6035 O O . ASP A 1 784 ? -18.310 -11.510 15.678 1.00 97.25 784 ASP A O 1
ATOM 6039 N N . VAL A 1 785 ? -16.606 -10.361 16.584 1.00 98.38 785 VAL A N 1
ATOM 6040 C CA . VAL A 1 785 ? -17.421 -9.213 16.997 1.00 98.38 785 VAL A CA 1
ATOM 6041 C C . VAL A 1 785 ? -17.600 -8.216 15.850 1.00 98.38 785 VAL A C 1
ATOM 6043 O O . VAL A 1 785 ? -16.849 -8.188 14.877 1.00 98.38 785 VAL A O 1
ATOM 6046 N N . SER A 1 786 ? -18.639 -7.389 15.933 1.00 98.31 786 SER A N 1
ATOM 6047 C CA . SER A 1 786 ? -18.906 -6.351 14.932 1.00 98.31 786 SER A CA 1
ATOM 6048 C C . SER A 1 786 ? -18.070 -5.098 15.134 1.00 98.31 786 SER A C 1
ATOM 6050 O O . SER A 1 786 ? -17.852 -4.357 14.177 1.00 98.31 786 SER A O 1
ATOM 6052 N N . SER A 1 787 ? -17.645 -4.848 16.370 1.00 98.12 787 SER A N 1
ATOM 6053 C CA . SER A 1 787 ? -16.884 -3.669 16.753 1.00 98.12 787 SER A CA 1
ATOM 6054 C C . SER A 1 787 ? -15.972 -4.000 17.925 1.00 98.12 787 SER A C 1
ATOM 6056 O O . SER A 1 787 ? -16.445 -4.519 18.933 1.00 98.12 787 SER A O 1
ATOM 6058 N N . THR A 1 788 ? -14.702 -3.621 17.831 1.00 98.75 788 THR A N 1
ATOM 6059 C CA . THR A 1 788 ? -13.757 -3.643 18.951 1.00 98.75 788 THR A CA 1
ATOM 6060 C C . THR A 1 788 ? -13.308 -2.216 19.242 1.00 98.75 788 THR A C 1
ATOM 6062 O O . THR A 1 788 ? -12.671 -1.588 18.399 1.00 98.75 788 THR A O 1
ATOM 6065 N N . ILE A 1 789 ? -13.677 -1.679 20.405 1.00 98.75 789 ILE A N 1
ATOM 6066 C CA . ILE A 1 789 ? -13.288 -0.330 20.835 1.00 98.75 789 ILE A CA 1
ATOM 6067 C C . ILE A 1 789 ? -11.808 -0.318 21.185 1.00 98.75 789 ILE A C 1
ATOM 6069 O O . ILE A 1 789 ? -11.367 -1.146 21.976 1.00 98.75 789 ILE A O 1
ATOM 6073 N N . ASP A 1 790 ? -11.067 0.641 20.643 1.00 98.38 790 ASP A N 1
ATOM 6074 C CA . ASP A 1 790 ? -9.707 0.940 21.084 1.00 98.38 790 ASP A CA 1
ATOM 6075 C C . ASP A 1 790 ? -9.784 1.937 22.243 1.00 98.38 790 ASP A C 1
ATOM 6077 O O . ASP A 1 790 ? -9.946 3.147 22.048 1.00 98.38 790 ASP A O 1
ATOM 6081 N N . SER A 1 791 ? -9.757 1.411 23.468 1.00 97.81 791 SER A N 1
ATOM 6082 C CA . SER A 1 791 ? -9.994 2.199 24.680 1.00 97.81 791 SER A CA 1
ATOM 6083 C C . SER A 1 791 ? -8.901 3.251 24.904 1.00 97.81 791 SER A C 1
ATOM 6085 O O . SER A 1 791 ? -9.176 4.305 25.487 1.00 97.81 791 SER A O 1
ATOM 6087 N N . SER A 1 792 ? -7.685 2.974 24.417 1.00 97.06 792 SER A N 1
ATOM 6088 C CA . SER A 1 792 ? -6.501 3.822 24.557 1.00 97.06 792 SER A CA 1
ATOM 6089 C C . SER A 1 792 ? -6.599 5.099 23.718 1.00 97.06 792 SER A C 1
ATOM 6091 O O . SER A 1 792 ? -5.972 6.109 24.039 1.00 97.06 792 SER A O 1
ATOM 6093 N N . LEU A 1 793 ? -7.433 5.071 22.672 1.00 97.31 793 LEU A N 1
ATOM 6094 C CA . LEU A 1 793 ? -7.666 6.181 21.751 1.00 97.31 793 LEU A CA 1
ATOM 6095 C C . LEU A 1 793 ? -8.994 6.914 21.998 1.00 97.31 793 LEU A C 1
ATOM 6097 O O . LEU A 1 793 ? -9.331 7.836 21.247 1.00 97.31 793 LEU A O 1
ATOM 6101 N N . THR A 1 794 ? -9.745 6.549 23.041 1.00 98.31 794 THR A N 1
ATOM 6102 C CA . THR A 1 794 ? -10.918 7.317 23.474 1.00 98.31 794 THR A CA 1
ATOM 6103 C C . THR A 1 794 ? -10.473 8.668 24.026 1.00 98.31 794 THR A C 1
ATOM 6105 O O . THR A 1 794 ? -9.673 8.744 24.955 1.00 98.31 794 THR A O 1
ATOM 6108 N N . MET A 1 795 ? -11.023 9.757 23.488 1.00 98.12 795 MET A N 1
ATOM 6109 C CA . MET A 1 795 ? -10.694 11.117 23.925 1.00 98.12 795 MET A CA 1
ATOM 6110 C C . MET A 1 795 ? -11.957 11.885 24.289 1.00 98.12 795 MET A C 1
ATOM 6112 O O . MET A 1 795 ? -12.989 11.747 23.632 1.00 98.12 795 MET A O 1
ATOM 6116 N N . VAL A 1 796 ? -11.853 12.748 25.299 1.00 98.38 796 VAL A N 1
ATOM 6117 C CA . VAL A 1 796 ? -12.898 13.717 25.637 1.00 98.38 796 VAL A CA 1
ATOM 6118 C C . VAL A 1 796 ? -12.286 15.110 25.693 1.00 98.38 796 VAL A C 1
ATOM 6120 O O . VAL A 1 796 ? -11.332 15.350 26.428 1.00 98.38 796 VAL A O 1
ATOM 6123 N N . MET A 1 797 ? -12.828 16.026 24.895 1.00 97.31 797 MET A N 1
ATOM 6124 C CA . MET A 1 797 ? -12.423 17.427 24.836 1.00 97.31 797 MET A CA 1
ATOM 6125 C C . MET A 1 797 ? -13.544 18.307 25.399 1.00 97.31 797 MET A C 1
ATOM 6127 O O . MET A 1 797 ? -14.714 18.100 25.086 1.00 97.31 797 MET A O 1
ATOM 6131 N N . GLY A 1 798 ? -13.190 19.276 26.249 1.00 93.38 798 GLY A N 1
ATOM 6132 C CA . GLY A 1 798 ? -14.132 20.205 26.891 1.00 93.38 798 GLY A CA 1
ATOM 6133 C C . GLY A 1 798 ? -14.929 19.608 28.056 1.00 93.38 798 GLY A C 1
ATOM 6134 O O . GLY A 1 798 ? -15.007 20.256 29.090 1.00 93.38 798 GLY A O 1
ATOM 6135 N N . ASP A 1 799 ? -15.424 18.378 27.884 1.00 95.94 799 ASP A N 1
ATOM 6136 C CA . ASP A 1 799 ? -16.306 17.548 28.738 1.00 95.94 799 ASP A CA 1
ATOM 6137 C C . ASP A 1 799 ? -17.534 17.026 27.967 1.00 95.94 799 ASP A C 1
ATOM 6139 O O . ASP A 1 799 ? -18.237 16.140 28.453 1.00 95.94 799 ASP A O 1
ATOM 6143 N N . ASP A 1 800 ? -17.762 17.520 26.746 1.00 97.56 800 ASP A N 1
ATOM 6144 C CA . ASP A 1 800 ? -18.928 17.201 25.920 1.00 97.56 800 ASP A CA 1
ATOM 6145 C C . ASP A 1 800 ? -18.585 16.734 24.494 1.00 97.56 800 ASP A C 1
ATOM 6147 O O . ASP A 1 800 ? -19.481 16.298 23.771 1.00 97.56 800 ASP A O 1
ATOM 6151 N N . MET A 1 801 ? -17.316 16.784 24.073 1.00 98.56 801 MET A N 1
ATOM 6152 C CA . MET A 1 801 ? -16.877 16.305 22.761 1.00 98.56 801 MET A CA 1
ATOM 6153 C C . MET A 1 801 ? -16.098 14.997 22.887 1.00 98.56 801 MET A C 1
ATOM 6155 O O . MET A 1 801 ? -14.942 14.991 23.305 1.00 98.56 801 MET A O 1
ATOM 6159 N N . VAL A 1 802 ? -16.728 13.887 22.506 1.00 98.75 802 VAL A N 1
ATOM 6160 C CA . VAL A 1 802 ? -16.191 12.528 22.648 1.00 98.75 802 VAL A CA 1
ATOM 6161 C C . VAL A 1 802 ? -15.713 12.009 21.294 1.00 98.75 802 VAL A C 1
ATOM 6163 O O . VAL A 1 802 ? -16.452 12.055 20.308 1.00 98.75 802 VAL A O 1
ATOM 6166 N N . LYS A 1 803 ? -14.490 11.479 21.257 1.00 98.69 803 LYS A N 1
ATOM 6167 C CA . LYS A 1 803 ? -13.920 10.733 20.133 1.00 98.69 803 LYS A CA 1
ATOM 6168 C C . LYS A 1 803 ? -13.753 9.270 20.529 1.00 98.69 803 LYS A C 1
ATOM 6170 O O . LYS A 1 803 ? -13.169 8.994 21.573 1.00 98.69 803 LYS A O 1
ATOM 6175 N N . VAL A 1 804 ? -14.231 8.357 19.689 1.00 98.69 804 VAL A N 1
ATOM 6176 C CA . VAL A 1 804 ? -14.098 6.905 19.879 1.00 98.69 804 VAL A CA 1
ATOM 6177 C C . VAL A 1 804 ? -13.574 6.268 18.600 1.00 98.69 804 VAL A C 1
ATOM 6179 O O . VAL A 1 804 ? -14.081 6.549 17.510 1.00 98.69 804 VAL A O 1
ATOM 6182 N N . ILE A 1 805 ? -12.578 5.397 18.753 1.00 98.62 805 ILE A N 1
ATOM 6183 C CA . ILE A 1 805 ? -12.016 4.580 17.680 1.00 98.62 805 ILE A CA 1
ATOM 6184 C C . ILE A 1 805 ? -12.508 3.139 17.836 1.00 98.62 805 ILE A C 1
ATOM 6186 O O . ILE A 1 805 ? -12.477 2.582 18.933 1.00 98.62 805 ILE A O 1
ATOM 6190 N N . ALA A 1 806 ? -12.973 2.540 16.741 1.00 98.62 806 ALA A N 1
ATOM 6191 C CA . ALA A 1 806 ? -13.490 1.177 16.735 1.00 98.62 806 ALA A CA 1
ATOM 6192 C C . ALA A 1 806 ? -13.023 0.388 15.506 1.00 98.62 806 ALA A C 1
ATOM 6194 O O . ALA A 1 806 ? -13.289 0.777 14.365 1.00 98.62 806 ALA A O 1
ATOM 6195 N N . TRP A 1 807 ? -12.352 -0.737 15.736 1.00 98.75 807 TRP A N 1
ATOM 6196 C CA . TRP A 1 807 ? -11.901 -1.673 14.711 1.00 98.75 807 TRP A CA 1
ATOM 6197 C C . TRP A 1 807 ? -12.999 -2.667 14.331 1.00 98.75 807 TRP A C 1
ATOM 6199 O O . TRP A 1 807 ? -13.861 -3.010 15.142 1.00 98.75 807 TRP A O 1
ATOM 6209 N N . TYR A 1 808 ? -12.965 -3.146 13.088 1.00 98.62 808 TYR A N 1
ATOM 6210 C CA . TYR A 1 808 ? -13.836 -4.216 12.612 1.00 98.62 808 TYR A CA 1
ATOM 6211 C C . TYR A 1 808 ? -13.223 -4.949 11.416 1.00 98.62 808 TYR A C 1
ATOM 6213 O O . TYR A 1 808 ? -12.790 -4.328 10.441 1.00 98.62 808 TYR A O 1
ATOM 6221 N N . ASP A 1 809 ? -13.256 -6.284 11.434 1.00 98.38 809 ASP A N 1
ATOM 6222 C CA . ASP A 1 809 ? -13.055 -7.070 10.218 1.00 98.38 809 ASP A CA 1
ATOM 6223 C C . ASP A 1 809 ? -14.293 -6.907 9.328 1.00 98.38 809 ASP A C 1
ATOM 6225 O O . ASP A 1 809 ? -15.362 -7.485 9.557 1.00 98.38 809 ASP A O 1
ATOM 6229 N N . ASN A 1 810 ? -14.151 -6.071 8.299 1.00 97.38 810 ASN A N 1
ATOM 6230 C CA . ASN A 1 810 ? -15.233 -5.728 7.386 1.00 97.38 810 ASN A CA 1
ATOM 6231 C C . ASN A 1 810 ? -15.722 -6.906 6.526 1.00 97.38 810 ASN A C 1
ATOM 6233 O O . ASN A 1 810 ? -16.719 -6.744 5.822 1.00 97.38 810 ASN A O 1
ATOM 6237 N N . GLU A 1 811 ? -15.041 -8.055 6.548 1.00 97.81 811 GLU A N 1
ATOM 6238 C CA . GLU A 1 811 ? -15.469 -9.274 5.867 1.00 97.81 811 GLU A CA 1
ATOM 6239 C C . GLU A 1 811 ? -15.951 -10.339 6.867 1.00 97.81 811 GLU A C 1
ATOM 6241 O O . GLU A 1 811 ? -17.044 -10.875 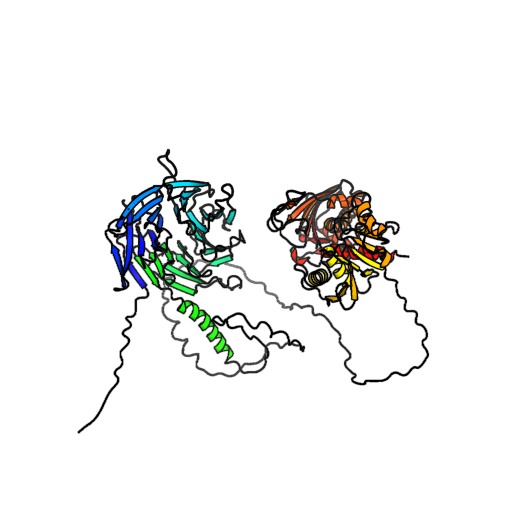6.681 1.00 97.81 811 GLU A O 1
ATOM 6246 N N . TRP A 1 812 ? -15.180 -10.651 7.913 1.00 98.25 812 TRP A N 1
ATOM 6247 C CA . TRP A 1 812 ? -15.462 -11.754 8.843 1.00 98.25 812 TRP A CA 1
ATOM 6248 C C . TRP A 1 812 ? -16.537 -11.412 9.875 1.00 98.25 812 TRP A C 1
ATOM 6250 O O . TRP A 1 812 ? -17.590 -12.052 9.882 1.00 98.25 812 TRP A O 1
ATOM 6260 N N . GLY A 1 813 ? -16.339 -10.357 10.673 1.00 97.81 813 GLY A N 1
ATOM 6261 C CA . GLY A 1 813 ? -17.313 -9.928 11.681 1.00 97.81 813 GLY A CA 1
ATOM 6262 C C . GLY A 1 813 ? -18.668 -9.588 11.055 1.00 97.81 813 GLY A C 1
ATOM 6263 O O . GLY A 1 813 ? -19.719 -9.943 11.584 1.00 97.81 813 GLY A O 1
ATOM 6264 N N . TYR A 1 814 ? -18.668 -8.995 9.854 1.00 98.50 814 TYR A N 1
ATOM 6265 C CA . TYR A 1 814 ? -19.901 -8.791 9.085 1.00 98.50 814 TYR A CA 1
ATOM 6266 C C . TYR A 1 814 ? -20.564 -10.111 8.664 1.00 98.50 814 TYR A C 1
ATOM 6268 O O . TYR A 1 814 ? -21.778 -10.247 8.798 1.00 98.50 814 TYR A O 1
ATOM 6276 N N . SER A 1 815 ? -19.795 -11.094 8.185 1.00 98.38 815 SER A N 1
ATOM 6277 C CA . SER A 1 815 ? -20.344 -12.400 7.789 1.00 98.38 815 SER A CA 1
ATOM 6278 C C . SER A 1 815 ? -20.916 -13.167 8.980 1.00 98.38 815 SER A C 1
ATOM 6280 O O . SER A 1 815 ? -21.963 -13.793 8.834 1.00 98.38 815 SER A O 1
ATOM 6282 N N . GLN A 1 816 ? -20.320 -13.042 10.170 1.00 98.12 816 GLN A N 1
ATOM 6283 C CA . GLN A 1 816 ? -20.909 -13.571 11.403 1.00 98.12 816 GLN A CA 1
ATOM 6284 C C . GLN A 1 816 ? -22.292 -12.966 11.669 1.00 98.12 816 GLN A C 1
ATOM 6286 O O . GLN A 1 816 ? -23.235 -13.708 11.936 1.00 98.12 816 GLN A O 1
ATOM 6291 N N . ARG A 1 817 ? -22.458 -11.647 11.486 1.00 98.44 817 ARG A N 1
ATOM 6292 C CA . ARG A 1 817 ? -23.769 -10.980 11.610 1.00 98.44 817 ARG A CA 1
ATOM 6293 C C . ARG A 1 817 ? -24.784 -11.433 10.563 1.00 98.44 817 ARG A C 1
ATOM 6295 O O . ARG A 1 817 ? -25.969 -11.505 10.868 1.00 98.44 817 ARG A O 1
ATOM 6302 N N . VAL A 1 818 ? -24.339 -11.758 9.348 1.00 98.44 818 VAL A N 1
ATOM 6303 C CA . VAL A 1 818 ? -25.215 -12.329 8.309 1.00 98.44 818 VAL A CA 1
ATOM 6304 C C . VAL A 1 818 ? -25.749 -13.695 8.756 1.00 98.44 818 VAL A C 1
ATOM 6306 O O . VAL A 1 818 ? -26.943 -13.948 8.604 1.00 98.44 818 VAL A O 1
ATOM 6309 N N . VAL A 1 819 ? -24.901 -14.555 9.335 1.00 98.31 819 VAL A N 1
ATOM 6310 C CA . VAL A 1 819 ? -25.344 -15.852 9.877 1.00 98.31 819 VAL A CA 1
ATOM 6311 C C . VAL A 1 819 ? -26.246 -15.657 11.100 1.00 98.31 819 VAL A C 1
ATOM 6313 O O . VAL A 1 819 ? -27.289 -16.291 11.170 1.00 98.31 819 VAL A O 1
ATOM 6316 N N . ASP A 1 820 ? -25.925 -14.728 12.006 1.00 97.75 820 ASP A N 1
ATOM 6317 C CA . ASP A 1 820 ? -26.764 -14.425 13.177 1.00 97.75 820 ASP A CA 1
ATOM 6318 C C . ASP A 1 820 ? -28.172 -13.959 12.779 1.00 97.75 820 ASP A C 1
ATOM 6320 O O . ASP A 1 820 ? -29.166 -14.432 13.328 1.00 97.75 820 ASP A O 1
ATOM 6324 N N . LEU A 1 821 ? -28.283 -13.058 11.797 1.00 98.12 821 LEU A N 1
ATOM 6325 C CA . LEU A 1 821 ? -29.584 -12.600 11.312 1.00 98.12 821 LEU A CA 1
ATOM 6326 C C . LEU A 1 821 ? -30.341 -13.721 10.582 1.00 98.12 821 LEU A C 1
ATOM 6328 O O . LEU A 1 821 ? -31.557 -13.833 10.732 1.00 98.12 821 LEU A O 1
ATOM 6332 N N . ALA A 1 822 ? -29.643 -14.582 9.837 1.00 97.88 822 ALA A N 1
ATOM 6333 C CA . ALA A 1 822 ? -30.250 -15.765 9.231 1.00 97.88 822 ALA A CA 1
ATOM 6334 C C . ALA A 1 822 ? -30.754 -16.766 10.291 1.00 97.88 822 ALA A C 1
ATOM 6336 O O . ALA A 1 822 ? -31.853 -17.298 10.139 1.00 97.88 822 ALA A O 1
ATOM 6337 N N . ASP A 1 823 ? -30.020 -16.965 11.388 1.00 96.00 823 ASP A N 1
ATOM 6338 C CA . ASP A 1 823 ? -30.453 -17.788 12.522 1.00 96.00 823 ASP A CA 1
ATOM 6339 C C . ASP A 1 823 ? -31.698 -17.178 13.201 1.00 96.00 823 ASP A C 1
ATOM 6341 O O . ASP A 1 823 ? -32.648 -17.900 13.500 1.00 96.00 823 ASP A O 1
ATOM 6345 N N . ILE A 1 824 ? -31.768 -15.849 13.380 1.00 96.38 824 ILE A N 1
ATOM 6346 C CA . ILE A 1 824 ? -32.978 -15.161 13.884 1.00 96.38 824 ILE A CA 1
ATOM 6347 C C . ILE A 1 824 ? -34.177 -15.426 12.966 1.00 96.38 824 ILE A C 1
ATOM 6349 O O . ILE A 1 824 ? -35.271 -15.745 13.440 1.00 96.38 824 ILE A O 1
ATOM 6353 N N . VAL A 1 825 ? -33.980 -15.320 11.652 1.00 96.62 825 VAL A N 1
ATOM 6354 C CA . VAL A 1 825 ? -35.016 -15.609 10.655 1.00 96.62 825 VAL A CA 1
ATOM 6355 C C . VAL A 1 825 ? -35.491 -17.063 10.774 1.00 96.62 825 VAL A C 1
ATOM 6357 O O . VAL A 1 825 ? -36.702 -17.297 10.816 1.00 96.62 825 VAL A O 1
ATOM 6360 N N . ALA A 1 826 ? -34.560 -18.015 10.874 1.00 95.50 826 ALA A N 1
ATOM 6361 C CA . ALA A 1 826 ? -34.830 -19.447 10.992 1.00 95.50 826 ALA A CA 1
ATOM 6362 C C . ALA A 1 826 ? -35.541 -19.826 12.297 1.00 95.50 826 ALA A C 1
ATOM 6364 O O . ALA A 1 826 ? -36.473 -20.620 12.285 1.00 95.50 826 ALA A O 1
ATOM 6365 N N . ASN A 1 827 ? -35.175 -19.212 13.418 1.00 93.75 827 ASN A N 1
ATOM 6366 C CA . ASN A 1 827 ? -35.808 -19.481 14.712 1.00 93.75 827 ASN A CA 1
ATOM 6367 C C . ASN A 1 827 ? -37.252 -18.960 14.797 1.00 93.75 827 ASN A C 1
ATOM 6369 O O . ASN A 1 827 ? -38.013 -19.366 15.672 1.00 93.75 827 ASN A O 1
ATOM 6373 N N . ASN A 1 828 ? -37.645 -18.071 13.883 1.00 93.88 828 ASN A N 1
ATOM 6374 C CA . ASN A 1 828 ? -39.024 -17.610 13.731 1.00 93.88 828 ASN A CA 1
ATOM 6375 C C . ASN A 1 828 ? -39.807 -18.401 12.667 1.00 93.88 828 ASN A C 1
ATOM 6377 O O . ASN A 1 828 ? -40.962 -18.067 12.394 1.00 93.88 828 ASN A O 1
ATOM 6381 N N . TRP A 1 829 ? -39.195 -19.417 12.050 1.00 91.25 829 TRP A N 1
ATOM 6382 C CA . TRP A 1 829 ? -39.831 -20.261 11.043 1.00 91.25 829 TRP A CA 1
ATOM 6383 C C . TRP A 1 829 ? -40.814 -21.221 11.723 1.00 91.25 829 TRP A C 1
ATOM 6385 O O . TRP A 1 829 ? -40.426 -22.008 12.585 1.00 91.25 829 TRP A O 1
ATOM 6395 N N . LYS A 1 830 ? -42.098 -21.105 11.372 1.00 77.50 830 LYS A N 1
ATOM 6396 C CA . LYS A 1 830 ? -43.191 -21.911 11.937 1.00 77.50 830 LYS A CA 1
ATOM 6397 C C . LYS A 1 830 ? -43.595 -23.059 11.029 1.00 77.50 830 LYS A C 1
ATOM 6399 O O . LYS A 1 830 ? -43.602 -22.851 9.793 1.00 77.50 830 LYS A O 1
#

Organism: Arabidopsis arenosa (NCBI:txid38785)

Foldseek 3Di:
DYDDDDDDDDPPPPPPPQDQKAKDFFPAFWQEKADDLEPVAPQKMKTWHDDPDDWTKIWIWGQDSVVRHIDTDPQRMDTDGHGFNYKYWQLDHHPPDFTWIWTFWQWIWIWGQDPVNRHIHTDATQDQDPPDPDDFGWLEKDAANQDSQWIWTFGQVQKIWIDRNVVSHTPDIANQDPGGWRYKADLHDQKIWTWHQQQWIWIDGNVDRPDIHTQEGDPDGRWGWHDKAAQNVDRQKIWIFTPFDQWIFIGGSVRGHDTLFIDRDGPTGWAEKEHQLVDSFWIWTFFQSQKIFIFGCPPSPDPDVPGGDGLDMDGHPGTWNYKYQRNNDRQWIWTGDTRMIMIGGRDPVSSVVVVVVVVVVVVVVVVPDDDDDDDDDDDDDDDDDDDDDDDDPDDDDDDDDDDDYDDDDDDDDDDDDDDDDPPPPPPPPDDDDDDDDDDDDDDDDDDDDDDDDDDDDDDDDDDDDDDDDDDDDDDDDDDDDDDDDDDPPDPPLQAAEEEEEDLPLLVLLLVLLVVPDPDFSHDDAEYEDQVFQVCSQVCSQADPQPGGRPWPWARDPRFWIATNNDTHGYDYDPQLLPDQCQVVVHAEYEHDNVPQQECVSQCSVVNSPYQAYEYLEHHPDPAQEDAPLQALVVDDLVRRYHYPYALLLLAPLNLVVLCCVPFNFPAKEKEKAFEDDPLADCDQADDPPNQSSHRLLPDFGKAADCNQCCSCSRVVVCHPRYGYIYTHYNDHWKMKMKMKTFTPHFAFLVVSLVSQVVCCVPSCPQAEAEDADPDDRSVCRLPLYSWYWHSPPWGDDPRGITITMIMGGSRNNSSSRSSVSVSSSSVPDD

Secondary structure (DSSP, 8-state):
-------------------SEEEEE-SS-EEEEEE---TTSTTEEEEEE--SSSPEEEEEEEEETTTTEEEEEEEEEEEESS--SEEEE---SS--S--EEEEESSSEEEEEEPTTSS-EEEEEEE-S-SS-S--PPEEEEEE-SSSTTEEEEEETTSEEEEEETTTTEEEEEEE--SS-EEEEEEEETTEEEEEETTSEEEEEETTEEEEEEEEEE-SSTT--EEEEEE-SS-TTEEEEEETT-S-EEEEETTSTTSEEEEE---SS-EEEEEE-TT-TTEEEEEETTSEEEEEE-TTTTS--TT-PPPSEEEE-SS---EEEE-SSSTTEEEEEETTEEEEEE--HHHHHHHHHHHHHHHHHHTTSS---S------PPP-------S--------------------S---------SSTTSSSSSS--------------------------PPPPP---------------------------------PEEEEEE--SHHHHHHHHHHHT-TT-SEEEEEEE-TTHHHHHHHHHHEETTTEE-SS-EEEETTTEEEETTEEEEEE--SSGGGS-HHHHT--EEEE-SSS--SHHHHHHHHHTT-SEEEESSPPPSS--B--TTTTGGG--TT-SEEE---HHHHHHHHHHHHHHHHH-EEEEEEEEEEE--TTSBSSS---SSTTTTSBTTT--EEEE-SHHHHHHHHSGGGTTTEEEEEEEES-SS-EEEEEEEEESS---HHHHHHHHHHHHHTTTBTTEEEE-S---GGGGTT--SSEEEEEEEEEEETTTEEEEEEEE-TTHHHHHHHHHHHHHHHHT--

pLDDT: mean 80.43, std 26.68, range [21.27, 98.75]

InterPro domains:
  IPR001680 WD40 repeat [PF00400] (174-205)
  IPR001680 WD40 repeat [PF00400] (260-296)
  IPR001680 WD40 repeat [PS50082] (263-299)
  IPR001680 WD40 repeat [SM00320] (122-164)
  IPR001680 WD40 repeat [SM00320] (167-205)
  IPR001680 WD40 repeat [SM00320] (256-296)
  IPR006424 Glyceraldehyde-3-phosphate dehydrogenase, type I [TIGR01534] (497-820)
  IPR015943 WD40/YVTN repeat-like-containing domain superfamily [G3DSA:2.130.10.10] (19-353)
  IPR019775 WD40 repeat, conserved site [PS00678] (283-297)
  IPR020828 Glyceraldehyde 3-phosphate dehydrogenase, NAD(P) binding domain [PF00044] (496-598)
  IPR020828 Glyceraldehyde 3-phosphate dehydrogenase, NAD(P) binding domain [SM00846] (496-647)
  IPR020829 Glyceraldehyde 3-phosphate dehydrogenase, catalytic domain [PF02800] (652-808)
  IPR020830 Glyceraldehyde 3-phosphate dehydrogenase, active site [PS00071] (645-652)
  IPR020831 Glyceraldehyde/Erythrose phosphate dehydrogenase family [PR00078] (605-618)
  IPR020831 Glyceraldehyde/Erythrose phosphate dehydrogenase family [PR00078] (641-659)
  IPR020831 Glyceraldehyde/Erythrose phosphate dehydrogenase family [PR00078] (668-684)
  IPR020831 Glyceraldehyde/Erythrose phosphate dehydrogenase family [PR00078] (724-741)
  IPR020831 Glyceraldehyde/Erythrose phosphate dehydrogenase family [PR00078] (764-779)
  IPR020831 Glyceraldehyde/Erythrose phosphate dehydrogenase family [PTHR43148] (493-830)
  IPR036291 NAD(P)-binding domain superfamily [SSF51735] (495-663)